Protein AF-0000000069098462 (afdb_homodimer)

Organism: Magallana gigas (NCBI:txid29159)

Radius of gyration: 38.74 Å; Cα contacts (8 Å, |Δi|>4): 1458; chains: 2; bounding box: 118×126×82 Å

Foldseek 3Di:
DVLVLPLVVVLVCVVVPDADDLLCQLVSQQSQQEDPPDPLPRQDDLGLLNLLCVLPVVLSCLRHPVLVVLVVVLVPDDDPVVNVVSVVVSSVSSVVNLLSLLVSLCSLLQFDFDDDPDDQDPVSVRLSRLLSVLSSCLSSLSLSNNLSSLLVHWPNLQSLLSSLLSLQSSLVSCVVSVNPVSSVSSNVSSVVSVVLNLLLLVLCCVVPVVLSLVQQQDWDARSRFTAGNQLSCLSSVVLPSCLRPSNLVNLVCQQLVVFDPDDVRLVVCCPVPVVSNCLHLNNQLVVQLVLLVVLLVLLVVLLPFQLQPVPRVDPVSVVSVVSNVLQLVQVVVLLVCQLQVLFVPRRDGSGDSVVSNVVLCPDPLSVLVVVLSVLVVVLVCCPPPVNDPCSVVSSVSSVVSSVSSVVSSLVSCCLPQPSNLVVVLVVVLVVVVVVLVVVVVVVLLVLLCVQCCQFPNPDPAQCPDDNVPRCSCVSNPQLVVVLVVPLPVVQSQLPPCPQADCDPVVCVVDVVHHHRTDGDVVNVVVSVVSSCCRNVPSVVVSVVVSVVSCVVSVVCSSSVSSSVNSVSSSSSSPDGRPPVVVVCVVVCVQQRVVPVPSPVCVVCVVVDPVVVVVVVVVSVVSSVVSRVSSSVSSVVVVVVD/DVLVLPLVVVLVCVVVVDADDLLCQLVSQQSQQEDPVDPLPDQQDLGLLNLLCVLPVVLSCLRHPVLVVLVVVLVPDPDPVVNVVSVVVSSVSSVSNLLSLLVSLCSLLQFDFDDDPDDQDPVSVRQSRLLSVLSSCLSSLSLSNNLSSLLVHWPNQQSLLSSLLSLQSSLVSSVVSVSPVSSVSSNVSSVVSVVLNLLLLVLCCVVPVVLSLVQQQDWDARSRFTAGNQLSCLSSVVLPSCLRPSNLVNLVCQQLVVFDPDDVRLVVCCPVPVVSNCLHLNNQLVVQLVLLVVLLVLLVVLLPFDLQPVPRVDPVSVVSVVSNVLQLVQVVVLLVCQLQVLFVPRRDGSGDSVVSNVVLCPDPLSVLVVVLSVLVVVLVCCVPPVNDPCSVVSSVSSVVSSVSSVVSSLVSCCLPLPSNLVVVLVVVLVVVVVVLVVVVVVVLLVLLVVLCCQFPNPPPAQCPDDNVPRCSCVSNPQSVVVLVVPLPVVQSQLPPCPQADCDPVVCVVDVVHHHRTDGDVVNVVSSVVSSCCRNVPSVVVSVVVSVVSCVVSVVCSSSVSSSVNSVSSVSSSPDGRPPVVVVCVVVCVQQRVVPVPSNVPVVCPVVPVVVVVVVVVVSVVSSVVSRVSSSVSSVVVVVVD

Nearest PDB structures (foldseek):
  9jje-assembly1_A  TM=7.801E-01  e=1.220E-21  Nematostella vectensis
  6co7-assembly1_A  TM=7.267E-01  e=5.795E-20  Nematostella vectensis
  8si5-assembly1_A  TM=7.471E-01  e=2.083E-18  Mus musculus
  8ddq-assembly1_D  TM=6.879E-01  e=4.805E-18  Mus musculus
  6d73-assembly1_C  TM=6.448E-01  e=2.660E-17  Danio rerio

pLDDT: mean 82.61, std 13.67, range [32.16, 97.81]

InterPro domains:
  IPR005821 Ion transport domain [PF00520] (290-557)
  IPR050927 Transient receptor potential cation channel M [PTHR13800] (273-624)
  IPR057366 TRPM-like domain [PF25508] (1-235)

Secondary structure (DSSP, 8-state):
-TTTT-HHHHHHHHHTTPPPPGGGHHHHHHHHTS-SS--TTSTT--SHHHHHHHH-HHHHHHHHTHHHHHHHHHHH---HHHHHHHHHHHHTTHHHHHHHHHHHHHHHHTBPP--------HHHHHHHHHHHHHHHHHHTT-HHHHHHHHHTSS-HHHHHHHHHHHHHHHHHHHHHTT-HHHHHHHHHHHHHHHHHHHHHHHHHHHH-HHHHHHHTT--EEETTEEE-HHHHHHHTT-HHHHHSHHHHHHHHHHHHTTS--SHHHHHHHHHH-HHHHHHSHHHHHHHHHHHHHHHHHHHHHHHHS---SS--SSTHHHHHHHHHHHHHHHHHHHHHHHHHT-S--TT---B-HHHHHHHHHHSHHHHHHHHHHHHHHHHHHHHHHS-SSTHHHHHHHHHHHHHHHHHHHGGGGGGSTTHHHHHHHHHHHHHHHHHHHHHHHHHHHHHHHHHHHHHS-----SS-SSGGG-HHHHHHHHHHHHTTT---HHHHTT---TTEE--HHHHHH-TTSEEPPPP-HHHHHHHHHHHIIIIIIIHHHHHHHHHHHHHHHHHTHHHHHHHHHHHHHHHHHHPPPTTHHHHHHHHHHHT-TTSTT-S-TTTSSSS-HHHHHHHHHHHHHHHHHHHHHHHHHHHHHHHH-/-TTTT-HHHHHHHHHTTPPPPGGGHHHHHHHHTS-SS--TT-TT--SHHHHHHHH-HHHHHHHHTHHHHHHHHHHH--SHHHHHHHHHHHHTTHHHHHHHHHHHHHHHHTBPP--------HHHHHHHHHHHHHHHHHHTT-HHHHHHHHHHSS-HHHHHHHHHHHHHHHHHHHHHTT-HHHHHHHHHHHHHHHHHHHHHHHHHHHH-HHHHHHHTT--EEETTEEE-HHHHHHHTT-HHHHHSHHHHHHHHHHHTTTS--SHHHHHHHHHH-HHHHHHSHHHHHHHHHHHHHHHHHHHHHHHHS---SS--SSTHHHHHHHHHHHHHHHHHHHHHHHHHT-S--TT---B-HHHHHHHHHH-HHHHHHHHHHHHHHHHHHHHHH--SSTHHHHHHHHHHHHHHHHHHHGGGGGGSTTHHHHHHHHHHHHHHHHHHHHHHHHHHHHHHHHHHHHHSTT---SS-SSGGG-HHHHHHHHHHHHTTT---HHHHTT---TTEE--HHHHHH-TTSEEPPP--HHHHHHHHHHHIIIIIIIHHHHHHHHHHHHHHHHHTHHHHHHHHHHHHHHHHHH---TTHHHHHHHHHHHT-TTSTT---TTTSSSS-HHHHHHHHHHHHHHHHHHHHHHHHHHHHHHHH-

Sequence (1282 aa):
ALKANRCDYVRVLLDQGVNFDPKNLPELYEQTVSCKDCKFKKEDCLHMQWILKQIEENHAKKVCHKYRSKVLKMNKKKKEDQQKYLADKVEELHNPVAKSAKGLCRKILRYKEFTKNNNPTEDESIDENISNILLWALFANRKELAEIYWLRGKNHLLTGLVCSAILKKLSKKANNVKEQILASDLEEHSKFFEQRCLDIMDRMYEENTKQAIDLMDTEADIWGIHSSPLTFAYENFMYDVVAHTCSQKNMNRQWYNNLAPDLKPFLKSAVTKPGKFFTAPLTKYVFNYMMFFTMLVMYSAFVLTSISTKYYVQDIARVFEYYVYFWGAGDFIEELISCFGCLEARGRSHRSYYSRMKRYLYDFWNIVDLLSYALLISALFVRHFFIDETFTISRRMFALSLLVMYMRFLEVFLIHRKLGPTLIMIKEMLKDLLGFLFIALFVVLGVGIYYHANLWPDHQTIWSGDWTNWRIWTIIYYPYWQLYAELNLEHLDGSDQSDCTNVTSVWESDTSINRCPQQDWTVQAVAAIYLLFSNLLLVNLVIAMFSFTFERVQENSEKLWRFERYTVINDYDWRIPSPINLVFLPYRFFCCPTRDGCCLHKCRGMCCKNAVKKEKKNKEENETYQKNFQKITALKIHNKIALKANRCDYVRVLLDQGVNFDPKNLPELYEQTVSCKDCKFKKEDCLHMQWILKQIEENHAKKVCHKYRSKVLKMNKKKKEDQQKYLADKVEELHNPVAKSAKGLCRKILRYKEFTKNNNPTEDESIDENISNILLWALFANRKELAEIYWLRGKNHLLTGLVCSAILKKLSKKANNVKEQILASDLEEHSKFFEQRCLDIMDRMYEENTKQAIDLMDTEADIWGIHSSPLTFAYENFMYDVVAHTCSQKNMNRQWYNNLAPDLKPFLKSAVTKPGKFFTAPLTKYVFNYMMFFTMLVMYSAFVLTSISTKYYVQDIARVFEYYVYFWGAGDFIEELISCFGCLEARGRSHRSYYSRMKRYLYDFWNIVDLLSYALLISALFVRHFFIDETFTISRRMFALSLLVMYMRFLEVFLIHRKLGPTLIMIKEMLKDLLGFLFIALFVVLGVGIYYHANLWPDHQTIWSGDWTNWRIWTIIYYPYWQLYAELNLEHLDGSDQSDCTNVTSVWESDTSINRCPQQDWTVQAVAAIYLLFSNLLLVNLVIAMFSFTFERVQENSEKLWRFERYTVINDYDWRIPSPINLVFLPYRFFCCPTRDGCCLHKCRGMCCKNAVKKEKKNKEENETYQKNFQKITALKIHNKI

Solvent-accessible surface area (backbone atoms only — not comparable to full-atom values): 67224 Å² total; per-residue (Å²): 83,79,89,76,66,38,55,71,59,47,53,53,40,46,74,71,67,55,72,85,64,61,59,50,47,36,60,51,33,35,72,63,32,27,53,90,84,43,63,88,74,51,83,77,50,91,40,59,42,42,59,42,35,71,75,40,50,70,38,33,40,47,36,39,40,44,53,59,54,52,51,55,50,35,69,66,49,83,52,66,71,60,30,52,51,42,50,54,51,55,52,56,40,27,59,60,28,52,52,27,48,34,48,45,52,27,60,73,72,46,42,39,82,54,83,72,91,66,85,79,54,74,70,48,50,54,54,46,50,40,50,51,49,28,51,48,24,57,63,53,68,36,66,66,57,24,49,56,33,48,66,70,44,70,49,42,56,47,48,28,49,50,50,17,53,53,29,40,53,50,14,52,54,29,45,72,73,46,34,50,66,61,16,50,48,29,38,50,50,15,50,51,31,45,49,50,36,52,52,39,52,53,52,37,40,72,74,40,49,70,60,39,32,52,49,37,69,44,68,47,76,56,72,34,42,54,45,21,43,50,49,43,29,57,76,69,68,37,45,70,63,43,45,29,67,53,43,45,51,40,48,48,37,53,34,37,47,74,47,57,84,51,68,68,61,37,60,51,28,50,73,78,40,41,71,51,39,68,60,9,18,49,50,31,45,52,51,25,53,50,42,48,50,52,43,50,53,36,44,52,52,31,67,75,36,66,74,48,85,86,50,57,83,45,78,64,45,54,56,28,48,51,48,43,51,48,33,48,51,24,45,49,51,53,48,52,41,65,55,66,49,63,66,72,48,90,77,60,76,51,45,34,71,65,55,45,41,49,53,46,63,68,33,70,69,48,43,48,49,52,50,28,50,53,32,43,53,51,19,52,48,35,49,73,70,43,63,80,88,32,51,65,58,20,51,52,30,45,50,50,22,48,53,44,45,58,59,54,55,58,59,70,37,43,72,39,84,72,51,13,37,52,51,54,46,49,56,57,44,50,57,55,46,52,59,49,50,57,57,48,47,44,53,30,48,25,51,9,49,35,46,39,34,56,28,47,62,49,44,82,65,57,76,49,77,54,79,90,57,22,42,64,58,61,28,40,44,58,47,54,44,34,60,76,55,46,70,63,58,60,66,52,51,21,71,64,52,81,83,35,42,87,50,64,72,53,34,69,71,35,83,85,43,41,63,38,40,41,70,40,74,66,48,51,53,50,50,53,52,45,44,49,48,40,51,60,42,51,50,32,48,49,50,31,52,43,52,51,50,48,52,58,43,59,74,43,27,65,40,51,31,44,42,53,37,49,55,54,48,60,53,25,57,75,49,61,37,39,44,61,33,56,74,46,40,66,58,46,67,73,39,40,62,64,45,93,74,40,50,50,62,73,75,43,51,74,56,39,68,66,53,53,51,49,50,50,52,54,45,50,54,50,45,55,48,50,38,50,53,39,39,54,47,47,50,54,54,57,69,70,101,84,79,88,75,67,36,53,70,59,46,53,54,39,46,73,73,66,54,71,86,62,62,59,50,48,37,59,50,34,36,71,63,32,26,55,89,85,48,58,94,81,58,87,78,53,93,44,58,44,45,56,43,34,72,74,39,49,71,36,33,42,46,35,37,42,43,50,59,53,52,52,54,53,34,70,67,49,84,53,66,72,61,31,52,53,42,49,52,50,54,51,56,39,29,58,59,28,51,51,25,49,32,48,44,52,25,60,72,73,49,44,38,80,53,83,71,89,64,83,78,53,73,72,48,50,56,51,47,50,38,50,51,50,27,53,48,24,56,63,53,68,36,63,67,56,24,51,56,33,46,68,71,45,70,50,43,57,49,49,28,48,51,52,18,52,52,29,40,53,52,16,52,53,27,44,73,72,68,35,58,68,61,15,52,50,31,39,52,51,14,51,50,32,45,51,50,38,52,51,41,49,52,52,35,39,71,75,38,48,69,59,40,31,51,48,38,67,45,66,48,74,56,72,34,39,56,45,20,44,49,52,47,30,58,76,68,68,36,46,68,63,44,45,29,43,54,45,44,46,41,48,48,37,53,34,38,47,74,47,55,83,50,69,67,62,36,58,50,28,50,71,80,40,41,72,52,39,66,59,8,20,50,50,30,48,53,50,27,52,52,41,48,49,52,44,51,52,35,44,50,52,31,57,37,27,45,75,47,84,88,50,57,83,47,77,65,46,55,55,28,49,51,48,44,51,47,33,48,51,26,46,49,51,53,50,51,42,64,56,68,50,64,65,74,48,92,78,60,77,52,46,34,70,65,53,44,41,50,52,47,62,68,32,70,69,49,44,48,50,52,50,26,49,54,32,43,53,51,20,54,49,36,50,73,71,42,66,80,90,34,58,65,58,21,50,52,31,45,32,51,21,48,30,44,45,38,60,53,54,56,58,72,38,45,74,37,86,72,50,14,37,53,52,53,46,49,57,56,44,50,57,53,46,51,60,48,48,58,57,48,49,55,52,31,47,55,52,10,48,54,46,40,55,58,27,49,59,84,69,83,66,55,75,51,77,56,82,89,61,24,42,64,58,61,29,38,44,58,46,55,45,36,61,58,71,46,69,61,58,61,64,57,51,24,69,67,52,83,83,36,43,86,49,66,73,54,33,72,71,35,82,84,47,41,65,40,42,42,70,43,75,64,50,52,51,50,50,54,52,45,45,52,46,40,54,57,43,49,49,46,49,51,44,52,52,40,34,50,50,45,52,59,45,60,75,44,28,66,39,51,34,47,43,51,37,49,54,55,49,62,52,27,58,71,48,61,37,40,45,60,33,57,75,46,41,64,57,47,67,69,41,39,66,63,47,96,73,41,53,48,72,79,77,36,58,76,58,33,65,66,54,48,51,47,48,48,50,56,44,50,56,48,46,55,49,48,40,49,51,38,43,54,47,48,51,53,54,58,69,72,99

Structure (mmCIF, N/CA/C/O backbone):
data_AF-0000000069098462-model_v1
#
loop_
_entity.id
_entity.type
_entity.pdbx_description
1 polymer 'Ion transport domain-containing protein'
#
loop_
_atom_site.group_PDB
_atom_site.id
_atom_site.type_symbol
_atom_site.label_atom_id
_atom_site.label_alt_id
_atom_site.label_comp_id
_atom_site.label_asym_id
_atom_site.label_entity_id
_atom_site.label_seq_id
_atom_site.pdbx_PDB_ins_code
_atom_site.Cartn_x
_atom_site.Cartn_y
_atom_site.Cartn_z
_atom_site.occupancy
_atom_site.B_iso_or_equiv
_atom_site.auth_seq_id
_atom_site.auth_comp_id
_atom_site.auth_asym_id
_atom_site.auth_atom_id
_atom_site.pdbx_PDB_model_num
ATOM 1 N N . ALA A 1 1 ? 42.312 -4.281 -9.367 1 89.69 1 ALA A N 1
ATOM 2 C CA . ALA A 1 1 ? 41.438 -3.729 -10.383 1 89.69 1 ALA A CA 1
ATOM 3 C C . ALA A 1 1 ? 39.969 -4.078 -10.086 1 89.69 1 ALA A C 1
ATOM 5 O O . ALA A 1 1 ? 39.094 -3.256 -10.289 1 89.69 1 ALA A O 1
ATOM 6 N N . LEU A 1 2 ? 39.719 -5.312 -9.641 1 90.5 2 LEU A N 1
ATOM 7 C CA . LEU A 1 2 ? 38.375 -5.746 -9.297 1 90.5 2 LEU A CA 1
ATOM 8 C C . LEU A 1 2 ? 37.844 -4.969 -8.102 1 90.5 2 LEU A C 1
ATOM 10 O O . LEU A 1 2 ? 36.719 -4.516 -8.102 1 90.5 2 LEU A O 1
ATOM 14 N N . LYS A 1 3 ? 38.75 -4.719 -7.117 1 87.56 3 LYS A N 1
ATOM 15 C CA . LYS A 1 3 ? 38.375 -3.973 -5.918 1 87.56 3 LYS A CA 1
ATOM 16 C C . LYS A 1 3 ? 38.062 -2.52 -6.254 1 87.56 3 LYS A C 1
ATOM 18 O O . LYS A 1 3 ? 37.094 -1.957 -5.738 1 87.56 3 LYS A O 1
ATOM 23 N N . ALA A 1 4 ? 38.781 -1.98 -7.16 1 88.38 4 ALA A N 1
ATOM 24 C CA . ALA A 1 4 ? 38.625 -0.569 -7.508 1 88.38 4 ALA A CA 1
ATOM 25 C C . ALA A 1 4 ? 37.562 -0.373 -8.57 1 88.38 4 ALA A C 1
ATOM 27 O O . ALA A 1 4 ? 37.25 0.758 -8.969 1 88.38 4 ALA A O 1
ATOM 28 N N . ASN A 1 5 ? 36.938 -1.465 -9.102 1 88.25 5 ASN A N 1
ATOM 29 C CA . ASN A 1 5 ? 35.875 -1.426 -10.102 1 88.25 5 ASN A CA 1
ATOM 30 C C . ASN A 1 5 ? 36.375 -0.787 -11.398 1 88.25 5 ASN A C 1
ATOM 32 O O . ASN A 1 5 ? 35.656 0.028 -11.992 1 88.25 5 ASN A O 1
ATOM 36 N N . ARG A 1 6 ? 37.594 -0.98 -11.688 1 90.94 6 ARG A N 1
ATOM 37 C CA . ARG A 1 6 ? 38.125 -0.493 -12.953 1 90.94 6 ARG A CA 1
ATOM 38 C C . ARG A 1 6 ? 37.906 -1.507 -14.07 1 90.94 6 ARG A C 1
ATOM 40 O O . ARG A 1 6 ? 38.75 -2.402 -14.273 1 90.94 6 ARG A O 1
ATOM 47 N N . CYS A 1 7 ? 36.938 -1.37 -14.828 1 90.44 7 CYS A N 1
ATOM 48 C CA . CYS A 1 7 ? 36.5 -2.332 -15.828 1 90.44 7 CYS A CA 1
ATOM 49 C C . CYS A 1 7 ? 37.469 -2.367 -17.016 1 90.44 7 CYS A C 1
ATOM 51 O O . CYS A 1 7 ? 37.719 -3.432 -17.578 1 90.44 7 CYS A O 1
ATOM 53 N N . ASP A 1 8 ? 38.031 -1.236 -17.359 1 90.12 8 ASP A N 1
ATOM 54 C CA . ASP A 1 8 ? 38.938 -1.169 -18.5 1 90.12 8 ASP A CA 1
ATOM 55 C C . ASP A 1 8 ? 40.219 -1.983 -18.219 1 90.12 8 ASP A C 1
ATOM 57 O O . ASP A 1 8 ? 40.656 -2.734 -19.094 1 90.12 8 ASP A O 1
ATOM 61 N N . TYR A 1 9 ? 40.688 -1.851 -16.969 1 91.25 9 TYR A N 1
ATOM 62 C CA . TYR A 1 9 ? 41.875 -2.605 -16.609 1 91.25 9 TYR A CA 1
ATOM 63 C C . TYR A 1 9 ? 41.594 -4.102 -16.562 1 91.25 9 TYR A C 1
ATOM 65 O O . TYR A 1 9 ? 42.406 -4.914 -17.016 1 91.25 9 TYR A O 1
ATOM 73 N N . VAL A 1 10 ? 40.438 -4.48 -16.109 1 92.31 10 VAL A N 1
ATOM 74 C CA . VAL A 1 10 ? 40.094 -5.891 -16 1 92.31 10 VAL A CA 1
ATOM 75 C C . VAL A 1 10 ? 39.938 -6.504 -17.391 1 92.31 10 VAL A C 1
ATOM 77 O O . VAL A 1 10 ? 40.406 -7.617 -17.641 1 92.31 10 VAL A O 1
ATOM 80 N N . ARG A 1 11 ? 39.375 -5.797 -18.328 1 90.81 11 ARG A N 1
ATOM 81 C CA . ARG A 1 11 ? 39.188 -6.289 -19.688 1 90.81 11 ARG A CA 1
ATOM 82 C C . ARG A 1 11 ? 40.531 -6.566 -20.344 1 90.81 11 ARG A C 1
ATOM 84 O O . ARG A 1 11 ? 40.719 -7.617 -20.969 1 90.81 11 ARG A O 1
ATOM 91 N N . VAL A 1 12 ? 41.469 -5.625 -20.156 1 90.88 12 VAL A N 1
ATOM 92 C CA . VAL A 1 12 ? 42.781 -5.746 -20.766 1 90.88 12 VAL A CA 1
ATOM 93 C C . VAL A 1 12 ? 43.562 -6.906 -20.141 1 90.88 12 VAL A C 1
ATOM 95 O O . VAL A 1 12 ? 44.219 -7.676 -20.844 1 90.88 12 VAL A O 1
ATOM 98 N N . LEU A 1 13 ? 43.438 -7.059 -18.875 1 90.75 13 LEU A N 1
ATOM 99 C CA . LEU A 1 13 ? 44.156 -8.133 -18.188 1 90.75 13 LEU A CA 1
ATOM 100 C C . LEU A 1 13 ? 43.562 -9.5 -18.578 1 90.75 13 LEU A C 1
ATOM 102 O O . LEU A 1 13 ? 44.344 -10.445 -18.797 1 90.75 13 LEU A O 1
ATOM 106 N N . LEU A 1 14 ? 42.312 -9.625 -18.719 1 88.88 14 LEU A N 1
ATOM 107 C CA . LEU A 1 14 ? 41.688 -10.883 -19.094 1 88.88 14 LEU A CA 1
ATOM 108 C C . LEU A 1 14 ? 42.031 -11.242 -20.531 1 88.88 14 LEU A C 1
ATOM 110 O O . LEU A 1 14 ? 42.219 -12.414 -20.859 1 88.88 14 LEU A O 1
ATOM 114 N N . ASP A 1 15 ? 42.094 -10.234 -21.375 1 88.19 15 ASP A N 1
ATOM 115 C CA . ASP A 1 15 ? 42.438 -10.477 -22.766 1 88.19 15 ASP A CA 1
ATOM 116 C C . ASP A 1 15 ? 43.875 -10.961 -22.906 1 88.19 15 ASP A C 1
ATOM 118 O O . ASP A 1 15 ? 44.188 -11.695 -23.844 1 88.19 15 ASP A O 1
ATOM 122 N N . GLN A 1 16 ? 44.719 -10.516 -21.938 1 89.81 16 GLN A N 1
ATOM 123 C CA . GLN A 1 16 ? 46.125 -10.938 -21.969 1 89.81 16 GLN A CA 1
ATOM 124 C C . GLN A 1 16 ? 46.281 -12.297 -21.281 1 89.81 16 GLN A C 1
ATOM 126 O O . GLN A 1 16 ? 47.406 -12.797 -21.156 1 89.81 16 GLN A O 1
ATOM 131 N N . GLY A 1 17 ? 45.188 -12.891 -20.812 1 85.94 17 GLY A N 1
ATOM 132 C CA . GLY A 1 17 ? 45.25 -14.242 -20.281 1 85.94 17 GLY A CA 1
ATOM 133 C C . GLY A 1 17 ? 45.469 -14.297 -18.781 1 85.94 17 GLY A C 1
ATOM 134 O O . GLY A 1 17 ? 45.75 -15.367 -18.234 1 85.94 17 GLY A O 1
ATOM 135 N N . VAL A 1 18 ? 45.375 -13.156 -18.125 1 88.88 18 VAL A N 1
ATOM 136 C CA . VAL A 1 18 ? 45.531 -13.141 -16.672 1 88.88 18 VAL A CA 1
ATOM 137 C C . VAL A 1 18 ? 44.219 -13.555 -16 1 88.88 18 VAL A C 1
ATOM 139 O O . VAL A 1 18 ? 43.188 -12.945 -16.25 1 88.88 18 VAL A O 1
ATOM 142 N N . ASN A 1 19 ? 44.344 -14.641 -15.305 1 86.56 19 ASN A N 1
ATOM 143 C CA . ASN A 1 19 ? 43.156 -15.125 -14.617 1 86.56 19 ASN A CA 1
ATOM 144 C C . ASN A 1 19 ? 43.219 -14.82 -13.125 1 86.56 19 ASN A C 1
ATOM 146 O O . ASN A 1 19 ? 44.281 -14.602 -12.57 1 86.56 19 ASN A O 1
ATOM 150 N N . PHE A 1 20 ? 42.094 -14.672 -12.539 1 90.69 20 PHE A N 1
ATOM 151 C CA . PHE A 1 20 ? 41.969 -14.398 -11.109 1 90.69 20 PHE A CA 1
ATOM 152 C C . PHE A 1 20 ? 42.406 -15.602 -10.281 1 90.69 20 PHE A C 1
ATOM 154 O O . PHE A 1 20 ? 42.125 -16.75 -10.633 1 90.69 20 PHE A O 1
ATOM 161 N N . ASP A 1 21 ? 43.219 -15.336 -9.32 1 88.88 21 ASP A N 1
ATOM 162 C CA . ASP A 1 21 ? 43.594 -16.391 -8.391 1 88.88 21 ASP A CA 1
ATOM 163 C C . ASP A 1 21 ? 42.5 -16.641 -7.355 1 88.88 21 ASP A C 1
ATOM 165 O O . ASP A 1 21 ? 42.188 -15.766 -6.559 1 88.88 21 ASP A O 1
ATOM 169 N N . PRO A 1 22 ? 41.969 -17.797 -7.332 1 89.94 22 PRO A N 1
ATOM 170 C CA . PRO A 1 22 ? 40.844 -18.125 -6.434 1 89.94 22 PRO A CA 1
ATOM 171 C C . PRO A 1 22 ? 41.219 -17.922 -4.961 1 89.94 22 PRO A C 1
ATOM 173 O O . PRO A 1 22 ? 40.312 -17.734 -4.133 1 89.94 22 PRO A O 1
ATOM 176 N N . LYS A 1 23 ? 42.469 -17.859 -4.605 1 89.06 23 LYS A N 1
ATOM 177 C CA . LYS A 1 23 ? 42.875 -17.703 -3.217 1 89.06 23 LYS A CA 1
ATOM 178 C C . LYS A 1 23 ? 42.5 -16.328 -2.68 1 89.06 23 LYS A C 1
ATOM 180 O O . LYS A 1 23 ? 42.344 -16.141 -1.47 1 89.06 23 LYS A O 1
ATOM 185 N N . ASN A 1 24 ? 42.25 -15.383 -3.541 1 91.06 24 ASN A N 1
ATOM 186 C CA . ASN A 1 24 ? 41.969 -14.016 -3.129 1 91.06 24 ASN A CA 1
ATOM 187 C C . ASN A 1 24 ? 40.469 -13.75 -3.092 1 91.06 24 ASN A C 1
ATOM 189 O O . ASN A 1 24 ? 40.031 -12.633 -2.787 1 91.06 24 ASN A O 1
ATOM 193 N N . LEU A 1 25 ? 39.688 -14.766 -3.342 1 92.88 25 LEU A N 1
ATOM 194 C CA . LEU A 1 25 ? 38.25 -14.602 -3.42 1 92.88 25 LEU A CA 1
ATOM 195 C C . LEU A 1 25 ? 37.656 -14.18 -2.072 1 92.88 25 LEU A C 1
ATOM 197 O O . LEU A 1 25 ? 36.875 -13.227 -1.996 1 92.88 25 LEU A O 1
ATOM 201 N N . PRO A 1 26 ? 38.094 -14.82 -0.943 1 92.44 26 PRO A N 1
ATOM 202 C CA . PRO A 1 26 ? 37.562 -14.406 0.351 1 92.44 26 PRO A CA 1
ATOM 203 C C . PRO A 1 26 ? 37.906 -12.953 0.698 1 92.44 26 PRO A C 1
ATOM 205 O O . PRO A 1 26 ? 37.062 -12.25 1.271 1 92.44 26 PRO A O 1
ATOM 208 N N . GLU A 1 27 ? 39.062 -12.523 0.363 1 89.62 27 GLU A N 1
ATOM 209 C CA . GLU A 1 27 ? 39.469 -11.148 0.615 1 89.62 27 GLU A CA 1
ATOM 210 C C . GLU A 1 27 ? 38.625 -10.172 -0.224 1 89.62 27 GLU A C 1
ATOM 212 O O . GLU A 1 27 ? 38.281 -9.078 0.241 1 89.62 27 GLU A O 1
ATOM 217 N N . LEU A 1 28 ? 38.344 -10.609 -1.409 1 91 28 LEU A N 1
ATOM 218 C CA . LEU A 1 28 ? 37.531 -9.773 -2.297 1 91 28 LEU A CA 1
ATOM 219 C C . LEU A 1 28 ? 36.125 -9.547 -1.713 1 91 28 LEU A C 1
ATOM 221 O O . LEU A 1 28 ? 35.625 -8.422 -1.727 1 91 28 LEU A O 1
ATOM 225 N N . TYR A 1 29 ? 35.5 -10.547 -1.187 1 91.12 29 TYR A N 1
ATOM 226 C CA . TYR A 1 29 ? 34.188 -10.438 -0.563 1 91.12 29 TYR A CA 1
ATOM 227 C C . TYR A 1 29 ? 34.25 -9.547 0.674 1 91.12 29 TYR A C 1
ATOM 229 O O . TYR A 1 29 ? 33.375 -8.719 0.888 1 91.12 29 TYR A O 1
ATOM 237 N N . GLU A 1 30 ? 35.219 -9.648 1.471 1 86.56 30 GLU A N 1
ATOM 238 C CA . GLU A 1 30 ? 35.344 -8.891 2.711 1 86.56 30 GLU A CA 1
ATOM 239 C C . GLU A 1 30 ? 35.5 -7.398 2.432 1 86.56 30 GLU A C 1
ATOM 241 O O . GLU A 1 30 ? 34.938 -6.562 3.127 1 86.56 30 GLU A O 1
ATOM 246 N N . GLN A 1 31 ? 36.188 -7.066 1.416 1 84.31 31 GLN A N 1
ATOM 247 C CA . GLN A 1 31 ? 36.5 -5.672 1.153 1 84.31 31 GLN A CA 1
ATOM 248 C C . GLN A 1 31 ? 35.375 -4.977 0.392 1 84.31 31 GLN A C 1
ATOM 250 O O . GLN A 1 31 ? 35.25 -3.75 0.432 1 84.31 31 GLN A O 1
ATOM 255 N N . THR A 1 32 ? 34.5 -5.723 -0.321 1 84.94 32 THR A N 1
ATOM 256 C CA . THR A 1 32 ? 33.531 -5.078 -1.185 1 84.94 32 THR A CA 1
ATOM 257 C C . THR A 1 32 ? 32.125 -5.293 -0.65 1 84.94 32 THR A C 1
ATOM 259 O O . THR A 1 32 ? 31.281 -4.391 -0.716 1 84.94 32 THR A O 1
ATOM 262 N N . VAL A 1 33 ? 31.828 -6.418 -0.114 1 86.25 33 VAL A N 1
ATOM 263 C CA . VAL A 1 33 ? 30.453 -6.766 0.268 1 86.25 33 VAL A CA 1
ATOM 264 C C . VAL A 1 33 ? 30.266 -6.547 1.767 1 86.25 33 VAL A C 1
ATOM 266 O O . VAL A 1 33 ? 29.188 -6.141 2.211 1 86.25 33 VAL A O 1
ATOM 269 N N . SER A 1 34 ? 31.312 -6.66 2.504 1 80.69 34 SER A N 1
ATOM 270 C CA . SER A 1 34 ? 31.219 -6.535 3.955 1 80.69 34 SER A CA 1
ATOM 271 C C . SER A 1 34 ? 31.344 -5.082 4.398 1 80.69 34 SER A C 1
ATOM 273 O O . SER A 1 34 ? 31.953 -4.266 3.697 1 80.69 34 SER A O 1
ATOM 275 N N . CYS A 1 35 ? 30.547 -4.75 5.449 1 71.62 35 CYS A N 1
ATOM 276 C CA . CYS A 1 35 ? 30.656 -3.428 6.051 1 71.62 35 CYS A CA 1
ATOM 277 C C . CYS A 1 35 ? 31.812 -3.367 7.039 1 71.62 35 CYS A C 1
ATOM 279 O O . CYS A 1 35 ? 31.938 -4.223 7.918 1 71.62 35 CYS A O 1
ATOM 281 N N . LYS A 1 36 ? 32.781 -2.576 6.781 1 61.88 36 LYS A N 1
ATOM 282 C CA . LYS A 1 36 ? 34 -2.484 7.609 1 61.88 36 LYS A CA 1
ATOM 283 C C . LYS A 1 36 ? 33.625 -2.115 9.047 1 61.88 36 LYS A C 1
ATOM 285 O O . LYS A 1 36 ? 34.281 -2.578 9.992 1 61.88 36 LYS A O 1
ATOM 290 N N . ASP A 1 37 ? 32.594 -1.263 9.148 1 57.75 37 ASP A N 1
ATOM 291 C CA . ASP A 1 37 ? 32.312 -0.727 10.477 1 57.75 37 ASP A CA 1
ATOM 292 C C . ASP A 1 37 ? 31.297 -1.593 11.211 1 57.75 37 ASP A C 1
ATOM 294 O O . ASP A 1 37 ? 31.062 -1.395 12.406 1 57.75 37 ASP A O 1
ATOM 298 N N . CYS A 1 38 ? 30.672 -2.516 10.508 1 58.69 38 CYS A N 1
ATOM 299 C CA . CYS A 1 38 ? 29.562 -3.201 11.164 1 58.69 38 CYS A CA 1
ATOM 300 C C . CYS A 1 38 ? 29.984 -4.586 11.641 1 58.69 38 CYS A C 1
ATOM 302 O O . CYS A 1 38 ? 30.562 -5.355 10.883 1 58.69 38 CYS A O 1
ATOM 304 N N . LYS A 1 39 ? 30.312 -4.773 12.977 1 55.31 39 LYS A N 1
ATOM 305 C CA . LYS A 1 39 ? 30.531 -6.109 13.523 1 55.31 39 LYS A CA 1
ATOM 306 C C . LYS A 1 39 ? 29.328 -7.004 13.281 1 55.31 39 LYS A C 1
ATOM 308 O O . LYS A 1 39 ? 28.469 -7.152 14.164 1 55.31 39 LYS A O 1
ATOM 313 N N . PHE A 1 40 ? 29.188 -7.422 12.023 1 55.06 40 PHE A N 1
ATOM 314 C CA . PHE A 1 40 ? 28.109 -8.305 11.594 1 55.06 40 PHE A CA 1
ATOM 315 C C . PHE A 1 40 ? 27.031 -8.391 12.664 1 55.06 40 PHE A C 1
ATOM 317 O O . PHE A 1 40 ? 25.922 -8.867 12.398 1 55.06 40 PHE A O 1
ATOM 324 N N . LYS A 1 41 ? 27.344 -7.926 13.945 1 55.09 41 LYS A N 1
ATOM 325 C CA . LYS A 1 41 ? 26.375 -8.016 15.023 1 55.09 41 LYS A CA 1
ATOM 326 C C . LYS A 1 41 ? 25.391 -6.844 14.977 1 55.09 41 LYS A C 1
ATOM 328 O O . LYS A 1 41 ? 24.312 -6.91 15.562 1 55.09 41 LYS A O 1
ATOM 333 N N . LYS A 1 42 ? 25.969 -5.852 14.281 1 55.97 42 LYS A N 1
ATOM 334 C CA . LYS A 1 42 ? 25.125 -4.664 14.375 1 55.97 42 LYS A CA 1
ATOM 335 C C . LYS A 1 42 ? 24.031 -4.672 13.305 1 55.97 42 LYS A C 1
ATOM 337 O O . LYS A 1 42 ? 24.281 -5.039 12.156 1 55.97 42 LYS A O 1
ATOM 342 N N . GLU A 1 43 ? 22.703 -4.715 13.594 1 54.25 43 GLU A N 1
ATOM 343 C CA . GLU A 1 43 ? 21.422 -4.996 12.961 1 54.25 43 GLU A CA 1
ATOM 344 C C . GLU A 1 43 ? 21.156 -4.039 11.805 1 54.25 43 GLU A C 1
ATOM 346 O O . GLU A 1 43 ? 20.391 -4.355 10.898 1 54.25 43 GLU A O 1
ATOM 351 N N . ASP A 1 44 ? 21.734 -2.869 11.727 1 51.34 44 ASP A N 1
ATOM 352 C CA . ASP A 1 44 ? 21.188 -2.008 10.688 1 51.34 44 ASP A CA 1
ATOM 353 C C . ASP A 1 44 ? 22.266 -1.585 9.695 1 51.34 44 ASP A C 1
ATOM 355 O O . ASP A 1 44 ? 22.312 -0.426 9.273 1 51.34 44 ASP A O 1
ATOM 359 N N . CYS A 1 45 ? 23.109 -2.559 9.352 1 56.12 45 CYS A N 1
ATOM 360 C CA . CYS A 1 45 ? 24.125 -2.133 8.391 1 56.12 45 CYS A CA 1
ATOM 361 C C . CYS A 1 45 ? 23.531 -2.008 6.992 1 56.12 45 CYS A C 1
ATOM 363 O O . CYS A 1 45 ? 22.609 -2.734 6.637 1 56.12 45 CYS A O 1
ATOM 365 N N . LEU A 1 46 ? 23.656 -0.854 6.328 1 57.25 46 LEU A N 1
ATOM 366 C CA . LEU A 1 46 ? 23.094 -0.375 5.07 1 57.25 46 LEU A CA 1
ATOM 367 C C . LEU A 1 46 ? 23.656 -1.162 3.891 1 57.25 46 LEU A C 1
ATOM 369 O O . LEU A 1 46 ? 23.203 -1.005 2.758 1 57.25 46 LEU A O 1
ATOM 373 N N . HIS A 1 47 ? 24.516 -2.184 4.199 1 67.38 47 HIS A N 1
ATOM 374 C CA . HIS A 1 47 ? 25.25 -2.771 3.088 1 67.38 47 HIS A CA 1
ATOM 375 C C . HIS A 1 47 ? 24.641 -4.105 2.668 1 67.38 47 HIS A C 1
ATOM 377 O O . HIS A 1 47 ? 23.766 -4.629 3.348 1 67.38 47 HIS A O 1
ATOM 383 N N . MET A 1 48 ? 25.016 -4.504 1.467 1 80.75 48 MET A N 1
ATOM 384 C CA . MET A 1 48 ? 24.625 -5.781 0.875 1 80.75 48 MET A CA 1
ATOM 385 C C . MET A 1 48 ? 24.766 -6.914 1.886 1 80.75 48 MET A C 1
ATOM 387 O O . MET A 1 48 ? 24.016 -7.891 1.837 1 80.75 48 MET A O 1
ATOM 391 N N . GLN A 1 49 ? 25.672 -6.684 2.889 1 81.75 49 GLN A N 1
ATOM 392 C CA . GLN A 1 49 ? 25.906 -7.707 3.902 1 81.75 49 GLN A CA 1
ATOM 393 C C . GLN A 1 49 ? 24.656 -7.945 4.742 1 81.75 49 GLN A C 1
ATOM 395 O O . GLN A 1 49 ? 24.328 -9.086 5.078 1 81.75 49 GLN A O 1
ATOM 400 N N . TRP A 1 50 ? 24 -6.887 4.996 1 79.12 50 TRP A N 1
ATOM 401 C CA . TRP A 1 50 ? 22.812 -7 5.836 1 79.12 50 TRP A CA 1
ATOM 402 C C . TRP A 1 50 ? 21.688 -7.723 5.094 1 79.12 50 TRP A C 1
ATOM 404 O O . TRP A 1 50 ? 20.984 -8.547 5.676 1 79.12 50 TRP A O 1
ATOM 414 N N . ILE A 1 51 ? 21.547 -7.457 3.857 1 83.19 51 ILE A N 1
ATOM 415 C CA . ILE A 1 51 ? 20.516 -8.094 3.041 1 83.19 51 ILE A CA 1
ATOM 416 C C . ILE A 1 51 ? 20.797 -9.586 2.928 1 83.19 51 ILE A C 1
ATOM 418 O O . ILE A 1 51 ? 19.875 -10.406 3.061 1 83.19 51 ILE A O 1
ATOM 422 N N . LEU A 1 52 ? 22.062 -9.914 2.764 1 88.25 52 LEU A N 1
ATOM 423 C CA . LEU A 1 52 ? 22.438 -11.312 2.625 1 88.25 52 LEU A CA 1
ATOM 424 C C . LEU A 1 52 ? 22.25 -12.055 3.945 1 88.25 52 LEU A C 1
ATOM 426 O O . LEU A 1 52 ? 21.844 -13.219 3.957 1 88.25 52 LEU A O 1
ATOM 430 N N . LYS A 1 53 ? 22.562 -11.367 5.02 1 84.25 53 LYS A N 1
ATOM 431 C CA . LYS A 1 53 ? 22.406 -11.953 6.348 1 84.25 53 LYS A CA 1
ATOM 432 C C . LYS A 1 53 ? 20.938 -12.273 6.633 1 84.25 53 LYS A C 1
ATOM 434 O O . LYS A 1 53 ? 20.625 -13.305 7.234 1 84.25 53 LYS A O 1
ATOM 439 N N . GLN A 1 54 ? 20.109 -11.398 6.148 1 79.75 54 GLN A N 1
ATOM 440 C CA . GLN A 1 54 ? 18.672 -11.586 6.383 1 79.75 54 GLN A CA 1
ATOM 441 C C . GLN A 1 54 ? 18.156 -12.789 5.598 1 79.75 54 GLN A C 1
ATOM 443 O O . GLN A 1 54 ? 17.172 -13.414 6 1 79.75 54 GLN A O 1
ATOM 448 N N . ILE A 1 55 ? 18.766 -13.109 4.508 1 85.56 55 ILE A N 1
ATOM 449 C CA . ILE A 1 55 ? 18.328 -14.25 3.707 1 85.56 55 ILE A CA 1
ATOM 450 C C . ILE A 1 55 ? 18.781 -15.547 4.375 1 85.56 55 ILE A C 1
ATOM 452 O O . ILE A 1 55 ? 17.969 -16.438 4.645 1 85.56 55 ILE A O 1
ATOM 456 N N . GLU A 1 56 ? 20.109 -15.633 4.637 1 87.81 56 GLU A N 1
ATOM 457 C CA . GLU A 1 56 ? 20.688 -16.781 5.344 1 87.81 56 GLU A CA 1
ATOM 458 C C . GLU A 1 56 ? 21.922 -16.375 6.141 1 87.81 56 GLU A C 1
ATOM 460 O O . GLU A 1 56 ? 22.953 -16.031 5.562 1 87.81 56 GLU A O 1
ATOM 465 N N . GLU A 1 57 ? 21.812 -16.469 7.359 1 85.5 57 GLU A N 1
ATOM 466 C CA . GLU A 1 57 ? 22.844 -15.953 8.258 1 85.5 57 GLU A CA 1
ATOM 467 C C . GLU A 1 57 ? 24.109 -16.781 8.164 1 85.5 57 GLU A C 1
ATOM 469 O O . GLU A 1 57 ? 25.219 -16.234 8.109 1 85.5 57 GLU A O 1
ATOM 474 N N . ASN A 1 58 ? 24 -18.094 8.117 1 86.38 58 ASN A N 1
ATOM 475 C CA . ASN A 1 58 ? 25.172 -18.969 8.172 1 86.38 58 ASN A CA 1
ATOM 476 C C . ASN A 1 58 ? 26.047 -18.797 6.926 1 86.38 58 ASN A C 1
ATOM 478 O O . ASN A 1 58 ? 27.266 -18.641 7.031 1 86.38 58 ASN A O 1
ATOM 482 N N . HIS A 1 59 ? 25.391 -18.781 5.797 1 91.19 59 HIS A N 1
ATOM 483 C CA . HIS A 1 59 ? 26.141 -18.625 4.559 1 91.19 59 HIS A CA 1
ATOM 484 C C . HIS A 1 59 ? 26.688 -17.219 4.418 1 91.19 59 HIS A C 1
ATOM 486 O O . HIS A 1 59 ? 27.812 -17.016 3.949 1 91.19 59 HIS A O 1
ATOM 492 N N . ALA A 1 60 ? 25.938 -16.266 4.848 1 89.31 60 ALA A N 1
ATOM 493 C CA . ALA A 1 60 ? 26.375 -14.867 4.75 1 89.31 60 ALA A CA 1
ATOM 494 C C . ALA A 1 60 ? 27.578 -14.609 5.652 1 89.31 60 ALA A C 1
ATOM 496 O O . ALA A 1 60 ? 28.484 -13.867 5.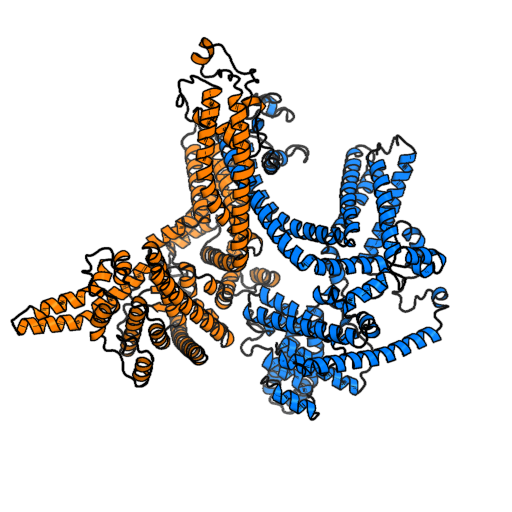285 1 89.31 60 ALA A O 1
ATOM 497 N N . LYS A 1 61 ? 27.594 -15.258 6.832 1 87.25 61 LYS A N 1
ATOM 498 C CA . LYS A 1 61 ? 28.719 -15.102 7.762 1 87.25 61 LYS A CA 1
ATOM 499 C C . LYS A 1 61 ? 29.984 -15.703 7.188 1 87.25 61 LYS A C 1
ATOM 501 O O . LYS A 1 61 ? 31.078 -15.125 7.332 1 87.25 61 LYS A O 1
ATOM 506 N N . LYS A 1 62 ? 29.859 -16.766 6.539 1 89 62 LYS A N 1
ATOM 507 C CA . LYS A 1 62 ? 31.016 -17.422 5.945 1 89 62 LYS A CA 1
ATOM 508 C C . LYS A 1 62 ? 31.578 -16.609 4.777 1 89 62 LYS A C 1
ATOM 510 O O . LYS A 1 62 ? 32.781 -16.531 4.59 1 89 62 LYS A O 1
ATOM 515 N N . VAL A 1 63 ? 30.688 -15.945 4.074 1 90.25 63 VAL A N 1
ATOM 516 C CA . VAL A 1 63 ? 31.094 -15.203 2.885 1 90.25 63 VAL A CA 1
ATOM 517 C C . VAL A 1 63 ? 31.656 -13.844 3.291 1 90.25 63 VAL A C 1
ATOM 519 O O . VAL A 1 63 ? 32.656 -13.406 2.758 1 90.25 63 VAL A O 1
ATOM 522 N N . CYS A 1 64 ? 31.094 -13.188 4.281 1 85.75 64 CYS A N 1
ATOM 523 C CA . CYS A 1 64 ? 31.438 -11.797 4.574 1 85.75 64 CYS A CA 1
ATOM 524 C C . CYS A 1 64 ? 32.344 -11.703 5.797 1 85.75 64 CYS A C 1
ATOM 526 O O . CYS A 1 64 ? 33.094 -10.75 5.941 1 85.75 64 CYS A O 1
ATOM 528 N N . HIS A 1 65 ? 32.344 -12.688 6.719 1 80.5 65 HIS A N 1
ATOM 529 C CA . HIS A 1 65 ? 33 -12.461 8.008 1 80.5 65 HIS A CA 1
ATOM 530 C C . HIS A 1 65 ? 34.125 -13.453 8.242 1 80.5 65 HIS A C 1
ATOM 532 O O . HIS A 1 65 ? 35.094 -13.156 8.961 1 80.5 65 HIS A O 1
ATOM 538 N N . LYS A 1 66 ? 34.125 -14.586 7.676 1 82.81 66 LYS A N 1
ATOM 539 C CA . LYS A 1 66 ? 35.062 -15.656 8.008 1 82.81 66 LYS A CA 1
ATOM 540 C C . LYS A 1 66 ? 36.5 -15.258 7.68 1 82.81 66 LYS A C 1
ATOM 542 O O . LYS A 1 66 ? 37.438 -15.562 8.438 1 82.81 66 LYS A O 1
ATOM 547 N N . TYR A 1 67 ? 36.656 -14.578 6.598 1 85.44 67 TYR A N 1
ATOM 548 C CA . TYR A 1 67 ? 38.031 -14.172 6.211 1 85.44 67 TYR A CA 1
ATOM 549 C C . TYR A 1 67 ? 38.625 -13.219 7.242 1 85.44 67 TYR A C 1
ATOM 551 O O . TYR A 1 67 ? 39.75 -13.406 7.695 1 85.44 67 TYR A O 1
ATOM 559 N N . ARG A 1 68 ? 37.906 -12.211 7.652 1 82.94 68 ARG A N 1
ATOM 560 C CA . ARG A 1 68 ? 38.375 -11.227 8.625 1 82.94 68 ARG A CA 1
ATOM 561 C C . ARG A 1 68 ? 38.656 -11.875 9.969 1 82.94 68 ARG A C 1
ATOM 563 O O . ARG A 1 68 ? 39.656 -11.562 10.609 1 82.94 68 ARG A O 1
ATOM 570 N N . SER A 1 69 ? 37.812 -12.727 10.359 1 83.19 69 SER A N 1
ATOM 571 C CA . SER A 1 69 ? 37.969 -13.391 11.648 1 83.19 69 SER A CA 1
ATOM 572 C C . SER A 1 69 ? 39.219 -14.25 11.672 1 83.19 69 SER A C 1
ATOM 574 O O . SER A 1 69 ? 39.969 -14.242 12.656 1 83.19 69 SER A O 1
ATOM 576 N N . LYS A 1 70 ? 39.5 -14.969 10.617 1 86.31 70 LYS A N 1
ATOM 577 C CA . LYS A 1 70 ? 40.688 -15.844 10.57 1 86.31 70 LYS A CA 1
ATOM 578 C C . LYS A 1 70 ? 41.969 -15.031 10.469 1 86.31 70 LYS A C 1
ATOM 580 O O . LYS A 1 70 ? 42.969 -15.391 11.07 1 86.31 70 LYS A O 1
ATOM 585 N N . VAL A 1 71 ? 41.875 -13.93 9.758 1 85.62 71 VAL A N 1
ATOM 586 C CA . VAL A 1 71 ? 43.062 -13.078 9.617 1 85.62 71 VAL A CA 1
ATOM 587 C C . VAL A 1 71 ? 43.375 -12.406 10.953 1 85.62 71 VAL A C 1
ATOM 589 O O . VAL A 1 71 ? 44.531 -12.281 11.336 1 85.62 71 VAL A O 1
ATOM 592 N N . LEU A 1 72 ? 42.312 -11.953 11.656 1 83.62 72 LEU A N 1
ATOM 593 C CA . LEU A 1 72 ? 42.531 -11.344 12.961 1 83.62 72 LEU A CA 1
ATOM 594 C C . LEU A 1 72 ? 43.094 -12.352 13.945 1 83.62 72 LEU A C 1
ATOM 596 O O . LEU A 1 72 ? 43.969 -12.016 14.742 1 83.62 72 LEU A O 1
ATOM 600 N N . LYS A 1 73 ? 42.719 -13.578 13.828 1 84.56 73 LYS A N 1
ATOM 601 C CA . LYS A 1 73 ? 43.25 -14.633 14.688 1 84.56 73 LYS A CA 1
ATOM 602 C C . LYS A 1 73 ? 44.719 -14.938 14.336 1 84.56 73 LYS A C 1
ATOM 604 O O . LYS A 1 73 ? 45.531 -15.18 15.227 1 84.56 73 LYS A O 1
ATOM 609 N N . MET A 1 74 ? 45 -14.945 13.078 1 86 74 MET A N 1
ATOM 610 C CA . MET A 1 74 ? 46.344 -15.18 12.617 1 86 74 MET A CA 1
ATOM 611 C C . MET A 1 74 ? 47.312 -14.117 13.148 1 86 74 MET A C 1
ATOM 613 O O . MET A 1 74 ? 48.406 -14.438 13.602 1 86 74 MET A O 1
ATOM 617 N N . ASN A 1 75 ? 46.781 -12.883 13.156 1 82.88 75 ASN A N 1
ATOM 618 C CA . ASN A 1 75 ? 47.625 -11.766 13.57 1 82.88 75 ASN A CA 1
ATOM 619 C C . ASN A 1 75 ? 47.812 -11.742 15.086 1 82.88 75 ASN A C 1
ATOM 621 O O . ASN A 1 75 ? 48.844 -11.227 15.578 1 82.88 75 ASN A O 1
ATOM 625 N N . LYS A 1 76 ? 46.906 -12.305 15.742 1 83.38 76 LYS A N 1
ATOM 626 C CA . LYS A 1 76 ? 46.969 -12.305 17.203 1 83.38 76 LYS A CA 1
ATOM 627 C C . LYS A 1 76 ? 47.906 -13.391 17.719 1 83.38 76 LYS A C 1
ATOM 629 O O . LYS A 1 76 ? 48.469 -13.273 18.812 1 83.38 76 LYS A O 1
ATOM 634 N N . LYS A 1 77 ? 48.094 -14.453 16.938 1 81 77 LYS A N 1
ATOM 635 C CA . LYS A 1 77 ? 48.969 -15.539 17.406 1 81 77 LYS A CA 1
ATOM 636 C C . LYS A 1 77 ? 50.438 -15.188 17.234 1 81 77 LYS A C 1
ATOM 638 O O . LYS A 1 77 ? 50.844 -14.664 16.188 1 81 77 LYS A O 1
ATOM 643 N N . LYS A 1 78 ? 51.406 -15.414 18.234 1 73.81 78 LYS A N 1
ATOM 644 C CA . LYS A 1 78 ? 52.781 -15.016 18.328 1 73.81 78 LYS A CA 1
ATOM 645 C C . LYS A 1 78 ? 53.719 -16.109 17.828 1 73.81 78 LYS A C 1
ATOM 647 O O . LYS A 1 78 ? 54.812 -15.836 17.312 1 73.81 78 LYS A O 1
ATOM 652 N N . LYS A 1 79 ? 53.281 -17.375 17.969 1 78.62 79 LYS A N 1
ATOM 653 C CA . LYS A 1 79 ? 54.156 -18.469 17.578 1 78.62 79 LYS A CA 1
ATOM 654 C C . LYS A 1 79 ? 54.156 -18.672 16.078 1 78.62 79 LYS A C 1
ATOM 656 O O . LYS A 1 79 ? 53.125 -18.734 15.445 1 78.62 79 LYS A O 1
ATOM 661 N N . GLU A 1 80 ? 55.281 -18.688 15.508 1 80.94 80 GLU A N 1
ATOM 662 C CA . GLU A 1 80 ? 55.5 -18.781 14.07 1 80.94 80 GLU A CA 1
ATOM 663 C C . GLU A 1 80 ? 54.812 -20 13.484 1 80.94 80 GLU A C 1
ATOM 665 O O . GLU A 1 80 ? 54.25 -19.953 12.383 1 80.94 80 GLU A O 1
ATOM 670 N N . ASP A 1 81 ? 54.906 -21.125 14.133 1 78.69 81 ASP A N 1
ATOM 671 C CA . ASP A 1 81 ? 54.281 -22.375 13.656 1 78.69 81 ASP A CA 1
ATOM 672 C C . ASP A 1 81 ? 52.781 -22.234 13.578 1 78.69 81 ASP A C 1
ATOM 674 O O . ASP A 1 81 ? 52.156 -22.703 12.617 1 78.69 81 ASP A O 1
ATOM 678 N N . GLN A 1 82 ? 52.156 -21.656 14.477 1 82.62 82 GLN A N 1
ATOM 679 C CA . GLN A 1 82 ? 50.719 -21.438 14.492 1 82.62 82 GLN A CA 1
ATOM 680 C C . GLN A 1 82 ? 50.281 -20.438 13.422 1 82.62 82 GLN A C 1
ATOM 682 O O . GLN A 1 82 ? 49.219 -20.594 12.82 1 82.62 82 GLN A O 1
ATOM 687 N N . GLN A 1 83 ? 51.125 -19.453 13.188 1 84.19 83 GLN A N 1
ATOM 688 C CA . GLN A 1 83 ? 50.844 -18.469 12.133 1 84.19 83 GLN A CA 1
ATOM 689 C C . GLN A 1 83 ? 50.875 -19.125 10.758 1 84.19 83 GLN A C 1
ATOM 691 O O . GLN A 1 83 ? 50.031 -18.828 9.906 1 84.19 83 GLN A O 1
ATOM 696 N N . LYS A 1 84 ? 51.781 -19.984 10.602 1 84.31 84 LYS A N 1
ATOM 697 C CA . LYS A 1 84 ? 51.875 -20.703 9.328 1 84.31 84 LYS A CA 1
ATOM 698 C C . LYS A 1 84 ? 50.656 -21.625 9.133 1 84.31 84 LYS A C 1
ATOM 700 O O . LYS A 1 84 ? 50.125 -21.734 8.031 1 84.31 84 LYS A O 1
ATOM 705 N N . TYR A 1 85 ? 50.281 -22.188 10.164 1 84.62 85 TYR A N 1
ATOM 706 C CA . TYR A 1 85 ? 49.125 -23.062 10.109 1 84.62 85 TYR A CA 1
ATOM 707 C C . TYR A 1 85 ? 47.844 -22.281 9.758 1 84.62 85 TYR A C 1
ATOM 709 O O . TYR A 1 85 ? 47.062 -22.703 8.898 1 84.62 85 TYR A O 1
ATOM 717 N N . LEU A 1 86 ? 47.75 -21.203 10.336 1 82.75 86 LEU A N 1
ATOM 718 C CA . LEU A 1 86 ? 46.562 -20.375 10.086 1 82.75 86 LEU A CA 1
ATOM 719 C C . LEU A 1 86 ? 46.625 -19.734 8.703 1 82.75 86 LEU A C 1
ATOM 721 O O . LEU A 1 86 ? 45.594 -19.547 8.055 1 82.75 86 LEU A O 1
ATOM 725 N N . ALA A 1 87 ? 47.781 -19.5 8.273 1 84 87 ALA A N 1
ATOM 726 C CA . ALA A 1 87 ? 47.969 -18.984 6.918 1 84 87 ALA A CA 1
ATOM 727 C C . ALA A 1 87 ? 47.531 -20.016 5.875 1 84 87 ALA A C 1
ATOM 729 O O . ALA A 1 87 ? 46.906 -19.672 4.871 1 84 87 ALA A O 1
ATOM 730 N N . ASP A 1 88 ? 47.812 -21.234 6.18 1 84.69 88 ASP A N 1
ATOM 731 C CA . ASP A 1 88 ? 47.375 -22.312 5.293 1 84.69 88 ASP A CA 1
ATOM 732 C C . ASP A 1 88 ? 45.844 -22.453 5.297 1 84.69 88 ASP A C 1
ATOM 734 O O . ASP A 1 88 ? 45.25 -22.719 4.254 1 84.69 88 ASP A O 1
ATOM 738 N N . LYS A 1 89 ? 45.312 -22.172 6.352 1 84.5 89 LYS A N 1
ATOM 739 C CA . LYS A 1 89 ? 43.844 -22.281 6.469 1 84.5 89 LYS A CA 1
ATOM 740 C C . LYS A 1 89 ? 43.156 -21.125 5.75 1 84.5 89 LYS A C 1
ATOM 742 O O . LYS A 1 89 ? 42.062 -21.297 5.195 1 84.5 89 LYS A O 1
ATOM 747 N N . VAL A 1 90 ? 43.781 -20.016 5.793 1 86.12 90 VAL A N 1
ATOM 748 C CA . VAL A 1 90 ? 43.25 -18.859 5.082 1 86.12 90 VAL A CA 1
ATOM 749 C C . VAL A 1 90 ? 43.312 -19.109 3.574 1 86.12 90 VAL A C 1
ATOM 751 O O . VAL A 1 90 ? 42.406 -18.734 2.838 1 86.12 90 VAL A O 1
ATOM 754 N N . GLU A 1 91 ? 44.344 -19.812 3.195 1 83.62 91 GLU A N 1
ATOM 755 C CA . GLU A 1 91 ? 44.5 -20.109 1.775 1 83.62 91 GLU A CA 1
ATOM 756 C C . GLU A 1 91 ? 43.5 -21.141 1.306 1 83.62 91 GLU A C 1
ATOM 758 O O . GLU A 1 91 ? 43.094 -21.141 0.142 1 83.62 91 GLU A O 1
ATOM 763 N N . GLU A 1 92 ? 42.969 -21.891 2.176 1 86.75 92 GLU A N 1
ATOM 764 C CA . GLU A 1 92 ? 42 -22.938 1.829 1 86.75 92 GLU A CA 1
ATOM 765 C C . GLU A 1 92 ? 40.562 -22.438 1.959 1 86.75 92 GLU A C 1
ATOM 767 O O . GLU A 1 92 ? 39.625 -23.125 1.575 1 86.75 92 GLU A O 1
ATOM 772 N N . LEU A 1 93 ? 40.406 -21.203 2.32 1 90.75 93 LEU A N 1
ATOM 773 C CA . LEU A 1 93 ? 39.094 -20.641 2.59 1 90.75 93 LEU A CA 1
ATOM 774 C C . LEU A 1 93 ? 38.344 -20.391 1.29 1 90.75 93 LEU A C 1
ATOM 776 O O . LEU A 1 93 ? 37.125 -20.219 1.302 1 90.75 93 LEU A O 1
ATOM 780 N N . HIS A 1 94 ? 39.031 -20.406 0.182 1 90.25 94 HIS A N 1
ATOM 781 C CA . HIS A 1 94 ? 38.406 -20.062 -1.086 1 90.25 94 HIS A CA 1
ATOM 782 C C . HIS A 1 94 ? 37.312 -21.062 -1.455 1 90.25 94 HIS A C 1
ATOM 784 O O . HIS A 1 94 ? 36.281 -20.672 -1.984 1 90.25 94 HIS A O 1
ATOM 790 N N . ASN A 1 95 ? 37.469 -22.312 -1.155 1 88.94 95 ASN A N 1
ATOM 791 C CA . ASN A 1 95 ? 36.469 -23.328 -1.513 1 88.94 95 ASN A CA 1
ATOM 792 C C . ASN A 1 95 ? 35.219 -23.219 -0.658 1 88.94 95 ASN A C 1
ATOM 794 O O . ASN A 1 95 ? 34.125 -23.125 -1.188 1 88.94 95 ASN A O 1
ATOM 798 N N . PRO A 1 96 ? 35.438 -23.062 0.648 1 90.62 96 PRO A N 1
ATOM 799 C CA . PRO A 1 96 ? 34.219 -22.922 1.465 1 90.62 96 PRO A CA 1
ATOM 800 C C . PRO A 1 96 ? 33.469 -21.641 1.172 1 90.62 96 PRO A C 1
ATOM 802 O O . PRO A 1 96 ? 32.219 -21.609 1.236 1 90.62 96 PRO A O 1
ATOM 805 N N . VAL A 1 97 ? 34.156 -20.609 0.898 1 93 97 VAL A N 1
ATOM 806 C CA . VAL A 1 97 ? 33.531 -19.328 0.593 1 93 97 VAL A CA 1
ATOM 807 C C . VAL A 1 97 ? 32.75 -19.438 -0.722 1 93 97 VAL A C 1
ATOM 809 O O . VAL A 1 97 ? 31.609 -18.969 -0.822 1 93 97 VAL A O 1
ATOM 812 N N . ALA A 1 98 ? 33.344 -20.031 -1.723 1 92.88 98 ALA A N 1
ATOM 813 C CA . ALA A 1 98 ? 32.656 -20.234 -3.008 1 92.88 98 ALA A CA 1
ATOM 814 C C . ALA A 1 98 ? 31.422 -21.109 -2.854 1 92.88 98 ALA A C 1
ATOM 816 O O . ALA A 1 98 ? 30.375 -20.812 -3.426 1 92.88 98 ALA A O 1
ATOM 817 N N . LYS A 1 99 ? 31.578 -22.125 -2.076 1 91.62 99 LYS A N 1
ATOM 818 C CA . LYS A 1 99 ? 30.453 -23.016 -1.843 1 91.62 99 LYS A CA 1
ATOM 819 C C . LYS A 1 99 ? 29.328 -22.312 -1.086 1 91.62 99 LYS A C 1
ATOM 821 O O . LYS A 1 99 ? 28.156 -22.516 -1.394 1 91.62 99 LYS A O 1
ATOM 826 N N . SER A 1 100 ? 29.672 -21.484 -0.154 1 93.75 100 SER A N 1
ATOM 827 C CA . SER A 1 100 ? 28.672 -20.75 0.617 1 93.75 100 SER A CA 1
ATOM 828 C C . SER A 1 100 ? 27.984 -19.688 -0.236 1 93.75 100 SER A C 1
ATOM 830 O O . SER A 1 100 ? 26.797 -19.422 -0.066 1 93.75 100 SER A O 1
ATOM 832 N N . ALA A 1 101 ? 28.734 -19.109 -1.101 1 94.19 101 ALA A N 1
ATOM 833 C CA . ALA A 1 101 ? 28.141 -18.125 -2 1 94.19 101 ALA A CA 1
ATOM 834 C C . ALA A 1 101 ? 27.125 -18.766 -2.932 1 94.19 101 ALA A C 1
ATOM 836 O O . ALA A 1 101 ? 26.031 -18.219 -3.148 1 94.19 101 ALA A O 1
ATOM 837 N N . LYS A 1 102 ? 27.5 -19.922 -3.471 1 93.94 102 LYS A N 1
ATOM 838 C CA . LYS A 1 102 ? 26.562 -20.672 -4.312 1 93.94 102 LYS A CA 1
ATOM 839 C C . LYS A 1 102 ? 25.344 -21.109 -3.514 1 93.94 102 LYS A C 1
ATOM 841 O O . LYS A 1 102 ? 24.219 -21.094 -4.023 1 93.94 102 LYS A O 1
ATOM 846 N N . GLY A 1 103 ? 25.609 -21.453 -2.311 1 91.75 103 GLY A N 1
ATOM 847 C CA . GLY A 1 103 ? 24.516 -21.828 -1.429 1 91.75 103 GLY A CA 1
ATOM 848 C C . GLY A 1 103 ? 23.547 -20.688 -1.154 1 91.75 103 GLY A C 1
ATOM 849 O O . GLY A 1 103 ? 22.344 -20.891 -1.08 1 91.75 103 GLY A O 1
ATOM 850 N N . LEU A 1 104 ? 24.078 -19.5 -1.036 1 93.38 104 LEU A N 1
ATOM 851 C CA . LEU A 1 104 ? 23.25 -18.312 -0.839 1 93.38 104 LEU A CA 1
ATOM 852 C C . LEU A 1 104 ? 22.359 -18.078 -2.045 1 93.38 104 LEU A C 1
ATOM 854 O O . LEU A 1 104 ? 21.188 -17.734 -1.891 1 93.38 104 LEU A O 1
ATOM 858 N N . CYS A 1 105 ? 22.891 -18.25 -3.158 1 92.75 105 CYS A N 1
ATOM 859 C CA . CYS A 1 105 ? 22.125 -18.078 -4.387 1 92.75 105 CYS A CA 1
ATOM 860 C C . CYS A 1 105 ? 20.953 -19.047 -4.434 1 92.75 105 CYS A C 1
ATOM 862 O O . CYS A 1 105 ? 19.828 -18.656 -4.77 1 92.75 105 CYS A O 1
ATOM 864 N N . ARG A 1 106 ? 21.188 -20.281 -4.043 1 91.12 106 ARG A N 1
ATOM 865 C CA . ARG A 1 106 ? 20.141 -21.297 -4.047 1 91.12 106 ARG A CA 1
ATOM 866 C C . ARG A 1 106 ? 19.062 -20.984 -3.025 1 91.12 106 ARG A C 1
ATOM 868 O O . ARG A 1 106 ? 17.875 -21.203 -3.281 1 91.12 106 ARG A O 1
ATOM 875 N N . LYS A 1 107 ? 19.516 -20.406 -1.96 1 89.88 107 LYS A N 1
ATOM 876 C CA . LYS A 1 107 ? 18.547 -20.047 -0.924 1 89.88 107 LYS A CA 1
ATOM 877 C C . LYS A 1 107 ? 17.734 -18.828 -1.33 1 89.88 107 LYS A C 1
ATOM 879 O O . LYS A 1 107 ? 16.547 -18.734 -0.999 1 89.88 107 LYS A O 1
ATOM 884 N N . ILE A 1 108 ? 18.359 -17.938 -2.053 1 91.62 108 ILE A N 1
ATOM 885 C CA . ILE A 1 108 ? 17.672 -16.75 -2.543 1 91.62 108 ILE A CA 1
ATOM 886 C C . ILE A 1 108 ? 16.562 -17.156 -3.514 1 91.62 108 ILE A C 1
ATOM 888 O O . ILE A 1 108 ? 15.438 -16.672 -3.428 1 91.62 108 ILE A O 1
ATOM 892 N N . LEU A 1 109 ? 16.828 -18.094 -4.344 1 91.12 109 LEU A N 1
ATOM 893 C CA . LEU A 1 109 ? 15.891 -18.516 -5.371 1 91.12 109 LEU A CA 1
ATOM 894 C C . LEU A 1 109 ? 15.109 -19.75 -4.91 1 91.12 109 LEU A C 1
ATOM 896 O O . LEU A 1 109 ? 14.203 -20.219 -5.609 1 91.12 109 LEU A O 1
ATOM 900 N N . ARG A 1 110 ? 15.477 -20.438 -3.797 1 86.94 110 ARG A N 1
ATOM 901 C CA . ARG A 1 110 ? 14.789 -21.562 -3.17 1 86.94 110 ARG A CA 1
ATOM 902 C C . ARG A 1 110 ? 14.906 -22.812 -4.016 1 86.94 110 ARG A C 1
ATOM 904 O O . ARG A 1 110 ? 13.906 -23.484 -4.285 1 86.94 110 ARG A O 1
ATOM 911 N N . TYR A 1 111 ? 16.078 -23.031 -4.52 1 86.56 111 TYR A N 1
ATOM 912 C CA . TYR A 1 111 ? 16.375 -24.234 -5.277 1 86.56 111 TYR A CA 1
ATOM 913 C C . TYR A 1 111 ? 17.141 -25.234 -4.43 1 86.56 111 TYR A C 1
ATOM 915 O O . TYR A 1 111 ? 17.875 -24.844 -3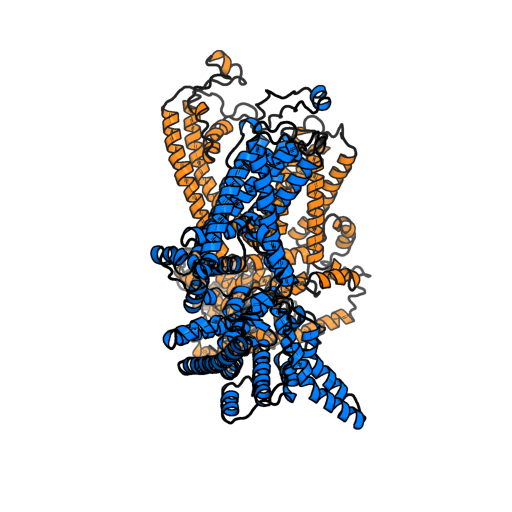.514 1 86.56 111 TYR A O 1
ATOM 923 N N . LYS A 1 112 ? 16.984 -26.484 -4.73 1 80.62 112 LYS A N 1
ATOM 924 C CA . LYS A 1 112 ? 17.75 -27.547 -4.082 1 80.62 112 LYS A CA 1
ATOM 925 C C . LYS A 1 112 ? 19.078 -27.781 -4.801 1 80.62 112 LYS A C 1
ATOM 927 O O . LYS A 1 112 ? 19.188 -27.547 -6.004 1 80.62 112 LYS A O 1
ATOM 932 N N . GLU A 1 113 ? 20.078 -28.188 -4.023 1 80.12 113 GLU A N 1
ATOM 933 C CA . GLU A 1 113 ? 21.391 -28.438 -4.602 1 80.12 113 GLU A CA 1
ATOM 934 C C . GLU A 1 113 ? 21.375 -29.688 -5.48 1 80.12 113 GLU A C 1
ATOM 936 O O . GLU A 1 113 ? 20.844 -30.719 -5.09 1 80.12 113 GLU A O 1
ATOM 941 N N . PHE A 1 114 ? 21.766 -29.391 -6.719 1 75.31 114 PHE A N 1
ATOM 942 C CA . PHE A 1 114 ? 21.953 -30.5 -7.645 1 75.31 114 PHE A CA 1
ATOM 943 C C . PHE A 1 114 ? 23.391 -30.984 -7.605 1 75.31 114 PHE A C 1
ATOM 945 O O . PHE A 1 114 ? 24.328 -30.203 -7.793 1 75.31 114 PHE A O 1
ATOM 952 N N . THR A 1 115 ? 23.672 -32.125 -6.922 1 66.75 115 THR A N 1
ATOM 953 C CA . THR A 1 115 ? 25.031 -32.625 -6.828 1 66.75 115 THR A CA 1
ATOM 954 C C . THR A 1 115 ? 25.375 -33.469 -8.047 1 66.75 115 THR A C 1
ATOM 956 O O . THR A 1 115 ? 24.734 -34.5 -8.305 1 66.75 115 THR A O 1
ATOM 959 N N . LYS A 1 116 ? 26.125 -32.906 -9.062 1 63.69 116 LYS A N 1
ATOM 960 C CA . LYS A 1 116 ? 26.703 -33.719 -10.125 1 63.69 116 LYS A CA 1
ATOM 961 C C . LYS A 1 116 ? 28 -34.375 -9.664 1 63.69 116 LYS A C 1
ATOM 963 O O . LYS A 1 116 ? 28.859 -33.719 -9.07 1 63.69 116 LYS A O 1
ATOM 968 N N . ASN A 1 117 ? 27.984 -35.594 -9.469 1 54.69 117 ASN A N 1
ATOM 969 C CA . ASN A 1 117 ? 29.156 -36.375 -9.055 1 54.69 117 ASN A CA 1
ATOM 970 C C . ASN A 1 117 ? 30.281 -36.25 -10.078 1 54.69 117 ASN A C 1
ATOM 972 O O . ASN A 1 117 ? 30.812 -37.281 -10.523 1 54.69 117 ASN A O 1
ATOM 976 N N . ASN A 1 118 ? 30.344 -35.219 -10.883 1 55.44 118 ASN A N 1
ATOM 977 C CA . ASN A 1 118 ? 31.453 -35.438 -11.82 1 55.44 118 ASN A CA 1
ATOM 978 C C . ASN A 1 118 ? 32.719 -34.688 -11.391 1 55.44 118 ASN A C 1
ATOM 980 O O . ASN A 1 118 ? 32.625 -33.594 -10.828 1 55.44 118 ASN A O 1
ATOM 984 N N . ASN A 1 119 ? 33.906 -35.281 -11.367 1 55.28 119 ASN A N 1
ATOM 985 C CA . ASN A 1 119 ? 35.25 -34.75 -11.148 1 55.28 119 ASN A CA 1
ATOM 986 C C . ASN A 1 119 ? 35.625 -33.688 -12.164 1 55.28 119 ASN A C 1
ATOM 988 O O . ASN A 1 119 ? 35.562 -33.906 -13.375 1 55.28 119 ASN A O 1
ATOM 992 N N . PRO A 1 120 ? 35.844 -32.406 -11.695 1 60.59 120 PRO A N 1
ATOM 993 C CA . PRO A 1 120 ? 36.062 -31.297 -12.625 1 60.59 120 PRO A CA 1
ATOM 994 C C . PRO A 1 120 ? 37.375 -31.469 -13.43 1 60.59 120 PRO A C 1
ATOM 996 O O . PRO A 1 120 ? 38.406 -31.844 -12.867 1 60.59 120 PRO A O 1
ATOM 999 N N . THR A 1 121 ? 37.375 -31.531 -14.773 1 62.97 121 THR A N 1
ATOM 1000 C CA . THR A 1 121 ? 38.531 -31.391 -15.633 1 62.97 121 THR A CA 1
ATOM 1001 C C . THR A 1 121 ? 39.125 -30 -15.508 1 62.97 121 THR A C 1
ATOM 1003 O O . THR A 1 121 ? 38.531 -29.094 -14.922 1 62.97 121 THR A O 1
ATOM 1006 N N . GLU A 1 122 ? 40.469 -29.734 -15.828 1 58.16 122 GLU A N 1
ATOM 1007 C CA . GLU A 1 122 ? 41.188 -28.469 -15.727 1 58.16 122 GLU A CA 1
ATOM 1008 C C . GLU A 1 122 ? 40.375 -27.312 -16.312 1 58.16 122 GLU A C 1
ATOM 1010 O O . GLU A 1 122 ? 40.312 -26.234 -15.734 1 58.16 122 GLU A O 1
ATOM 1015 N N . ASP A 1 123 ? 39.812 -27.453 -17.484 1 60.06 123 ASP A N 1
ATOM 1016 C CA . ASP A 1 123 ? 39 -26.438 -18.141 1 60.06 123 ASP A CA 1
ATOM 1017 C C . ASP A 1 123 ? 37.75 -26.109 -17.312 1 60.06 123 ASP A C 1
ATOM 1019 O O . ASP A 1 123 ? 37.344 -24.938 -17.234 1 60.06 123 ASP A O 1
ATOM 1023 N N . GLU A 1 124 ? 37.438 -26.984 -16.609 1 69.81 124 GLU A N 1
ATOM 1024 C CA . GLU A 1 124 ? 36.25 -26.797 -15.758 1 69.81 124 GLU A CA 1
ATOM 1025 C C . GLU A 1 124 ? 36.594 -25.953 -14.531 1 69.81 124 GLU A C 1
ATOM 1027 O O . GLU A 1 124 ? 35.719 -25.234 -14.023 1 69.81 124 GLU A O 1
ATOM 1032 N N . SER A 1 125 ? 37.969 -25.938 -14.328 1 76.56 125 SER A N 1
ATOM 1033 C CA . SER A 1 125 ? 38.375 -25.156 -13.18 1 76.56 125 SER A CA 1
ATOM 1034 C C . SER A 1 125 ? 38.375 -23.656 -13.492 1 76.56 125 SER A C 1
ATOM 1036 O O . SER A 1 125 ? 37.969 -22.844 -12.656 1 76.56 125 SER A O 1
ATOM 1038 N N . ILE A 1 126 ? 38.719 -23.328 -14.781 1 78.5 126 ILE A N 1
ATOM 1039 C CA . ILE A 1 126 ? 38.719 -21.922 -15.18 1 78.5 126 ILE A CA 1
ATOM 1040 C C . ILE A 1 126 ? 37.312 -21.406 -15.266 1 78.5 126 ILE A C 1
ATOM 1042 O O . ILE A 1 126 ? 37 -20.297 -14.805 1 78.5 126 ILE A O 1
ATOM 1046 N N . ASP A 1 127 ? 36.562 -22.219 -15.789 1 84.69 127 ASP A N 1
ATOM 1047 C CA . ASP A 1 127 ? 35.156 -21.828 -15.914 1 84.69 127 ASP A CA 1
ATOM 1048 C C . ASP A 1 127 ? 34.5 -21.672 -14.539 1 84.69 127 ASP A C 1
ATOM 1050 O O . ASP A 1 127 ? 33.688 -20.781 -14.344 1 84.69 127 ASP A O 1
ATOM 1054 N N . GLU A 1 128 ? 34.969 -22.438 -13.68 1 88.94 128 GLU A N 1
ATOM 1055 C CA . GLU A 1 128 ? 34.438 -22.344 -12.328 1 88.94 128 GLU A CA 1
ATOM 1056 C C . GLU A 1 128 ? 34.875 -21.062 -11.641 1 88.94 128 GLU A C 1
ATOM 1058 O O . GLU A 1 128 ? 34.094 -20.438 -10.906 1 88.94 128 GLU A O 1
ATOM 1063 N N . ASN A 1 129 ? 36.094 -20.734 -11.945 1 90.31 129 ASN A N 1
ATOM 1064 C CA . ASN A 1 129 ? 36.625 -19.484 -11.375 1 90.31 129 ASN A CA 1
ATOM 1065 C C . ASN A 1 129 ? 35.875 -18.281 -11.93 1 90.31 129 ASN A C 1
ATOM 1067 O O . ASN A 1 129 ? 35.531 -17.359 -11.188 1 90.31 129 ASN A O 1
ATOM 1071 N N . ILE A 1 130 ? 35.594 -18.297 -13.195 1 91.94 130 ILE A N 1
ATOM 1072 C CA . ILE A 1 130 ? 34.875 -17.203 -13.828 1 91.94 130 ILE A CA 1
ATOM 1073 C C . ILE A 1 130 ? 33.438 -17.125 -13.25 1 91.94 130 ILE A C 1
ATOM 1075 O O . ILE A 1 130 ? 32.938 -16.031 -12.977 1 91.94 130 ILE A O 1
ATOM 1079 N N . SER A 1 131 ? 32.906 -18.219 -13.047 1 93.56 131 SER A N 1
ATOM 1080 C CA . SER A 1 131 ? 31.578 -18.281 -12.492 1 93.56 131 SER A CA 1
ATOM 1081 C C . SER A 1 131 ? 31.547 -17.766 -11.055 1 93.56 131 SER A C 1
ATOM 1083 O O . SER A 1 131 ? 30.609 -17.062 -10.664 1 93.56 131 SER A O 1
ATOM 1085 N N . ASN A 1 132 ? 32.562 -18.047 -10.297 1 94.25 132 ASN A N 1
ATOM 1086 C CA . ASN A 1 132 ? 32.625 -17.562 -8.922 1 94.25 132 ASN A CA 1
ATOM 1087 C C . ASN A 1 132 ? 32.812 -16.047 -8.859 1 94.25 132 ASN A C 1
ATOM 1089 O O . ASN A 1 132 ? 32.25 -15.391 -7.992 1 94.25 132 ASN A O 1
ATOM 1093 N N . ILE A 1 133 ? 33.562 -15.555 -9.773 1 94.69 133 ILE A N 1
ATOM 1094 C CA . ILE A 1 133 ? 33.781 -14.109 -9.789 1 94.69 133 ILE A CA 1
ATOM 1095 C C . ILE A 1 133 ? 32.5 -13.398 -10.266 1 94.69 133 ILE A C 1
ATOM 1097 O O . ILE A 1 133 ? 32.188 -12.305 -9.789 1 94.69 133 ILE A O 1
ATOM 1101 N N . LEU A 1 134 ? 31.828 -14 -11.172 1 95.62 134 LEU A N 1
ATOM 1102 C CA . LEU A 1 134 ? 30.547 -13.445 -11.602 1 95.62 134 LEU A CA 1
ATOM 1103 C C . LEU A 1 134 ? 29.578 -13.344 -10.422 1 95.62 134 LEU A C 1
ATOM 1105 O O . LEU A 1 134 ? 28.922 -12.305 -10.234 1 95.62 134 LEU A O 1
ATOM 1109 N N . LEU A 1 135 ? 29.547 -14.352 -9.672 1 95.94 135 LEU A N 1
ATOM 1110 C CA . LEU A 1 135 ? 28.672 -14.359 -8.508 1 95.94 135 LEU A CA 1
ATOM 1111 C C . LEU A 1 135 ? 29.078 -13.266 -7.52 1 95.94 135 LEU A C 1
ATOM 1113 O O . LEU A 1 135 ? 28.203 -12.578 -6.965 1 95.94 135 LEU A O 1
ATOM 1117 N N . TRP A 1 136 ? 30.375 -13.164 -7.344 1 94.5 136 TRP A N 1
ATOM 1118 C CA . TRP A 1 136 ? 30.859 -12.078 -6.5 1 94.5 136 TRP A CA 1
ATOM 1119 C C . TRP A 1 136 ? 30.422 -10.727 -7.051 1 94.5 136 TRP A C 1
ATOM 1121 O O . TRP A 1 136 ? 29.969 -9.859 -6.305 1 94.5 136 TRP A O 1
ATOM 1131 N N . ALA A 1 137 ? 30.562 -10.523 -8.352 1 94.94 137 ALA A N 1
ATOM 1132 C CA . ALA A 1 137 ? 30.234 -9.25 -8.977 1 94.94 137 ALA A CA 1
ATOM 1133 C C . ALA A 1 137 ? 28.75 -8.922 -8.789 1 94.94 137 ALA A C 1
ATOM 1135 O O . ALA A 1 137 ? 28.375 -7.746 -8.688 1 94.94 137 ALA A O 1
ATOM 1136 N N . LEU A 1 138 ? 27.906 -9.93 -8.711 1 95.69 138 LEU A N 1
ATOM 1137 C CA . LEU A 1 138 ? 26.484 -9.727 -8.484 1 95.69 138 LEU A CA 1
ATOM 1138 C C . LEU A 1 138 ? 26.219 -9.258 -7.059 1 95.69 138 LEU A C 1
ATOM 1140 O O . LEU A 1 138 ? 25.484 -8.297 -6.844 1 95.69 138 LEU A O 1
ATOM 1144 N N . PHE A 1 139 ? 26.906 -9.898 -6.102 1 93.88 139 PHE A N 1
ATOM 1145 C CA . PHE A 1 139 ? 26.703 -9.547 -4.703 1 93.88 139 PHE A CA 1
ATOM 1146 C C . PHE A 1 139 ? 27.297 -8.18 -4.391 1 93.88 139 PHE A C 1
ATOM 1148 O O . PHE A 1 139 ? 26.781 -7.461 -3.525 1 93.88 139 PHE A O 1
ATOM 1155 N N . ALA A 1 140 ? 28.297 -7.859 -5.148 1 91.25 140 ALA A N 1
ATOM 1156 C CA . ALA A 1 140 ? 28.922 -6.547 -4.965 1 91.25 140 ALA A CA 1
ATOM 1157 C C . ALA A 1 140 ? 28.188 -5.48 -5.781 1 91.25 140 ALA A C 1
ATOM 1159 O O . ALA A 1 140 ? 28.516 -4.293 -5.684 1 91.25 140 ALA A O 1
ATOM 1160 N N . ASN A 1 141 ? 27.219 -5.812 -6.562 1 91.31 141 ASN A N 1
ATOM 1161 C CA . ASN A 1 141 ? 26.406 -4.938 -7.398 1 91.31 141 ASN A CA 1
ATOM 1162 C C . ASN A 1 141 ? 27.266 -4.117 -8.352 1 91.31 141 ASN A C 1
ATOM 1164 O O . ASN A 1 141 ? 27.109 -2.898 -8.445 1 91.31 141 ASN A O 1
ATOM 1168 N N . ARG A 1 142 ? 28.25 -4.781 -8.977 1 93.56 142 ARG A N 1
ATOM 1169 C CA . ARG A 1 142 ? 29.078 -4.168 -10.016 1 93.56 142 ARG A CA 1
ATOM 1170 C C . ARG A 1 142 ? 28.578 -4.539 -11.406 1 93.56 142 ARG A C 1
ATOM 1172 O O . ARG A 1 142 ? 28.922 -5.602 -11.93 1 93.56 142 ARG A O 1
ATOM 1179 N N . LYS A 1 143 ? 27.812 -3.705 -12.023 1 93.31 143 LYS A N 1
ATOM 1180 C CA . LYS A 1 143 ? 27.062 -3.979 -13.25 1 93.31 143 LYS A CA 1
ATOM 1181 C C . LYS A 1 143 ? 28.016 -4.289 -14.406 1 93.31 143 LYS A C 1
ATOM 1183 O O . LYS A 1 143 ? 27.891 -5.336 -15.047 1 93.31 143 LYS A O 1
ATOM 1188 N N . GLU A 1 144 ? 29 -3.482 -14.602 1 92.69 144 GLU A N 1
ATOM 1189 C CA . GLU A 1 144 ? 29.891 -3.637 -15.75 1 92.69 144 GLU A CA 1
ATOM 1190 C C . GLU A 1 144 ? 30.812 -4.84 -15.586 1 92.69 144 GLU A C 1
ATOM 1192 O O . GLU A 1 144 ? 31.031 -5.59 -16.531 1 92.69 144 GLU A O 1
ATOM 1197 N N . LEU A 1 145 ? 31.344 -5.027 -14.391 1 94 145 LEU A N 1
ATOM 1198 C CA . LEU A 1 145 ? 32.219 -6.18 -14.156 1 94 145 LEU A CA 1
ATOM 1199 C C . LEU A 1 145 ? 31.422 -7.48 -14.305 1 94 145 LEU A C 1
ATOM 1201 O O . LEU A 1 145 ? 31.953 -8.469 -14.812 1 94 145 LEU A O 1
ATOM 1205 N N . ALA A 1 146 ? 30.156 -7.48 -13.844 1 95.62 146 ALA A N 1
ATOM 1206 C CA . ALA A 1 146 ? 29.312 -8.664 -13.977 1 95.62 146 ALA A CA 1
ATOM 1207 C C . ALA A 1 146 ? 29.078 -9.008 -15.445 1 95.62 146 ALA A C 1
ATOM 1209 O O . ALA A 1 146 ? 29.078 -10.18 -15.828 1 95.62 146 ALA A O 1
ATOM 1210 N N . GLU A 1 147 ? 28.906 -7.988 -16.234 1 94.5 147 GLU A N 1
ATOM 1211 C CA . GLU A 1 147 ? 28.703 -8.219 -17.656 1 94.5 147 GLU A CA 1
ATOM 1212 C C . GLU A 1 147 ? 29.953 -8.812 -18.312 1 94.5 147 GLU A C 1
ATOM 1214 O O . GLU A 1 147 ? 29.859 -9.734 -19.125 1 94.5 147 GLU A O 1
ATOM 1219 N N . ILE A 1 148 ? 31.141 -8.336 -17.938 1 92.44 148 ILE A N 1
ATOM 1220 C CA . ILE A 1 148 ? 32.406 -8.812 -18.5 1 92.44 148 ILE A CA 1
ATOM 1221 C C . ILE A 1 148 ? 32.594 -10.297 -18.172 1 92.44 148 ILE A C 1
ATOM 1223 O O . ILE A 1 148 ? 32.938 -11.094 -19.062 1 92.44 148 ILE A O 1
ATOM 1227 N N . TYR A 1 149 ? 32.344 -10.664 -16.984 1 93.44 149 TYR A N 1
ATOM 1228 C CA . TYR A 1 149 ? 32.531 -12.047 -16.578 1 93.44 149 TYR A CA 1
ATOM 1229 C C . TYR A 1 149 ? 31.406 -12.938 -17.109 1 93.44 149 TYR A C 1
ATOM 1231 O O . TYR A 1 149 ? 31.609 -14.125 -17.359 1 93.44 149 TYR A O 1
ATOM 1239 N N . TRP A 1 150 ? 30.203 -12.336 -17.25 1 94.25 150 TRP A N 1
ATOM 1240 C CA . TRP A 1 150 ? 29.109 -13.062 -17.859 1 94.25 150 TRP A CA 1
ATOM 1241 C C . TRP A 1 150 ? 29.438 -13.414 -19.312 1 94.25 150 TRP A C 1
ATOM 1243 O O . TRP A 1 150 ? 29.172 -14.539 -19.766 1 94.25 150 TRP A O 1
ATOM 1253 N N . LEU A 1 151 ? 30.062 -12.508 -20.031 1 90.5 151 LEU A N 1
ATOM 1254 C CA . LEU A 1 151 ? 30.406 -12.711 -21.438 1 90.5 151 LEU A CA 1
ATOM 1255 C C . LEU A 1 151 ? 31.484 -13.789 -21.578 1 90.5 151 LEU A C 1
ATOM 1257 O O . LEU A 1 151 ? 31.531 -14.484 -22.594 1 90.5 151 LEU A O 1
ATOM 1261 N N . ARG A 1 152 ? 32.25 -14 -20.516 1 88.81 152 ARG A N 1
ATOM 1262 C CA . ARG A 1 152 ? 33.312 -14.984 -20.578 1 88.81 152 ARG A CA 1
ATOM 1263 C C . ARG A 1 152 ? 32.875 -16.328 -20 1 88.81 152 ARG A C 1
ATOM 1265 O O . ARG A 1 152 ? 33.625 -17.297 -20.047 1 88.81 152 ARG A O 1
ATOM 1272 N N . GLY A 1 153 ? 31.703 -16.344 -19.547 1 88.94 153 GLY A N 1
ATOM 1273 C CA . GLY A 1 153 ? 31.172 -17.578 -18.953 1 88.94 153 GLY A CA 1
ATOM 1274 C C . GLY A 1 153 ? 30.547 -18.5 -19.969 1 88.94 153 GLY A C 1
ATOM 1275 O O . GLY A 1 153 ? 30.844 -18.422 -21.172 1 88.94 153 GLY A O 1
ATOM 1276 N N . LYS A 1 154 ? 29.781 -19.453 -19.359 1 88.94 154 LYS A N 1
ATOM 1277 C CA . LYS A 1 154 ? 29.094 -20.438 -20.188 1 88.94 154 LYS A CA 1
ATOM 1278 C C . LYS A 1 154 ? 27.578 -20.344 -20 1 88.94 154 LYS A C 1
ATOM 1280 O O . LYS A 1 154 ? 27.094 -19.734 -19.047 1 88.94 154 LYS A O 1
ATOM 1285 N N . ASN A 1 155 ? 26.844 -20.906 -21 1 91.31 155 ASN A N 1
ATOM 1286 C CA . ASN A 1 155 ? 25.375 -20.906 -20.922 1 91.31 155 ASN A CA 1
ATOM 1287 C C . ASN A 1 155 ? 24.828 -19.516 -20.656 1 91.31 155 ASN A C 1
ATOM 1289 O O . ASN A 1 155 ? 24.109 -19.312 -19.672 1 91.31 155 ASN A O 1
ATOM 1293 N N . HIS A 1 156 ? 25.109 -18.641 -21.594 1 92.94 156 HIS A N 1
ATOM 1294 C CA . HIS A 1 156 ? 24.859 -17.203 -21.422 1 92.94 156 HIS A CA 1
ATOM 1295 C C . HIS A 1 156 ? 23.391 -16.922 -21.156 1 92.94 156 HIS A C 1
ATOM 1297 O O . HIS A 1 156 ? 23.047 -16.062 -20.344 1 92.94 156 HIS A O 1
ATOM 1303 N N . LEU A 1 157 ? 22.547 -17.625 -21.797 1 94.31 157 LEU A N 1
ATOM 1304 C CA . LEU A 1 157 ? 21.125 -17.344 -21.641 1 94.31 157 LEU A CA 1
ATOM 1305 C C . LEU A 1 157 ? 20.641 -17.719 -20.234 1 94.31 157 LEU A C 1
ATOM 1307 O O . LEU A 1 157 ? 20.125 -16.875 -19.516 1 94.31 157 LEU A O 1
ATOM 1311 N N . LEU A 1 158 ? 20.891 -18.953 -19.828 1 95 158 LEU A N 1
ATOM 1312 C CA . LEU A 1 158 ? 20.438 -19.406 -18.516 1 95 158 LEU A CA 1
ATOM 1313 C C . LEU A 1 158 ? 21.156 -18.641 -17.406 1 95 158 LEU A C 1
ATOM 1315 O O . LEU A 1 158 ? 20.547 -18.234 -16.422 1 95 158 LEU A O 1
ATOM 1319 N N . THR A 1 159 ? 22.469 -18.484 -17.562 1 95.69 159 THR A N 1
ATOM 1320 C CA . THR A 1 159 ? 23.234 -17.75 -16.547 1 95.69 159 THR A CA 1
ATOM 1321 C C . THR A 1 159 ? 22.719 -16.312 -16.422 1 95.69 159 THR A C 1
ATOM 1323 O O . THR A 1 159 ? 22.609 -15.789 -15.312 1 95.69 159 THR A O 1
ATOM 1326 N N . GLY A 1 160 ? 22.438 -15.695 -17.594 1 96.31 160 GLY A N 1
ATOM 1327 C CA . GLY A 1 160 ? 21.891 -14.344 -17.562 1 96.31 160 GLY A CA 1
ATOM 1328 C C . GLY A 1 160 ? 20.547 -14.266 -16.859 1 96.31 160 GLY A C 1
ATOM 1329 O O . GLY A 1 160 ? 20.297 -13.32 -16.109 1 96.31 160 GLY A O 1
ATOM 1330 N N . LEU A 1 161 ? 19.719 -15.25 -17.094 1 97.38 161 LEU A N 1
ATOM 1331 C CA . LEU A 1 161 ? 18.406 -15.289 -16.453 1 97.38 161 LEU A CA 1
ATOM 1332 C C . LEU A 1 161 ? 18.547 -15.484 -14.938 1 97.38 161 LEU A C 1
ATOM 1334 O O . LEU A 1 161 ? 17.844 -14.852 -14.156 1 97.38 161 LEU A O 1
ATOM 1338 N N . VAL A 1 162 ? 19.484 -16.312 -14.531 1 97 162 VAL A N 1
ATOM 1339 C CA . VAL A 1 162 ? 19.734 -16.562 -13.109 1 97 162 VAL A CA 1
ATOM 1340 C C . VAL A 1 162 ? 20.234 -15.289 -12.445 1 97 162 VAL A C 1
ATOM 1342 O O . VAL A 1 162 ? 19.812 -14.938 -11.344 1 97 162 VAL A O 1
ATOM 1345 N N . CYS A 1 163 ? 21.109 -14.609 -13.156 1 97.44 163 CYS A N 1
ATOM 1346 C CA . CYS A 1 163 ? 21.625 -13.344 -12.633 1 97.44 163 CYS A CA 1
ATOM 1347 C C . CYS A 1 163 ? 20.5 -12.336 -12.438 1 97.44 163 CYS A C 1
ATOM 1349 O O . CYS A 1 163 ? 20.406 -11.703 -11.391 1 97.44 163 CYS A O 1
ATOM 1351 N N . SER A 1 164 ? 19.656 -12.273 -13.414 1 97.69 164 SER A N 1
ATOM 1352 C CA . SER A 1 164 ? 18.531 -11.336 -13.336 1 97.69 164 SER A CA 1
ATOM 1353 C C . SER A 1 164 ? 17.594 -11.695 -12.188 1 97.69 164 SER A C 1
ATOM 1355 O O . SER A 1 164 ? 17.156 -10.82 -11.438 1 97.69 164 SER A O 1
ATOM 1357 N N . ALA A 1 165 ? 17.328 -12.945 -11.992 1 97.5 165 ALA A N 1
ATOM 1358 C CA . ALA A 1 165 ? 16.406 -13.406 -10.961 1 97.5 165 ALA A CA 1
ATOM 1359 C C . ALA A 1 165 ? 16.969 -13.148 -9.57 1 97.5 165 ALA A C 1
ATOM 1361 O O . ALA A 1 165 ? 16.25 -12.734 -8.664 1 97.5 165 ALA A O 1
ATOM 1362 N N . ILE A 1 166 ? 18.266 -13.398 -9.375 1 96.81 166 ILE A N 1
ATOM 1363 C CA . ILE A 1 166 ? 18.922 -13.172 -8.086 1 96.81 166 ILE A CA 1
ATOM 1364 C C . ILE A 1 166 ? 18.844 -11.688 -7.73 1 96.81 166 ILE A C 1
ATOM 1366 O O . ILE A 1 166 ? 18.453 -11.336 -6.613 1 96.81 166 ILE A O 1
ATOM 1370 N N . LEU A 1 167 ? 19.172 -10.883 -8.711 1 97.31 167 LEU A N 1
ATOM 1371 C CA . LEU A 1 167 ? 19.188 -9.438 -8.484 1 97.31 167 LEU A CA 1
ATOM 1372 C C . LEU A 1 167 ? 17.781 -8.922 -8.195 1 97.31 167 LEU A C 1
ATOM 1374 O O . LEU A 1 167 ? 17.609 -8.016 -7.379 1 97.31 167 LEU A O 1
ATOM 1378 N N . LYS A 1 168 ? 16.859 -9.492 -8.852 1 96.81 168 LYS A N 1
ATOM 1379 C CA . LYS A 1 168 ? 15.477 -9.086 -8.617 1 96.81 168 LYS A CA 1
ATOM 1380 C C . LYS A 1 168 ? 15.031 -9.43 -7.199 1 96.81 168 LYS A C 1
ATOM 1382 O O . LYS A 1 168 ? 14.398 -8.609 -6.527 1 96.81 168 LYS A O 1
ATOM 1387 N N . LYS A 1 169 ? 15.336 -10.578 -6.699 1 95.25 169 LYS A N 1
ATOM 1388 C CA . LYS A 1 169 ? 14.969 -11 -5.348 1 95.25 169 LYS A CA 1
ATOM 1389 C C . LYS A 1 169 ? 15.719 -10.18 -4.301 1 95.25 169 LYS A C 1
ATOM 1391 O O . LYS A 1 169 ? 15.164 -9.859 -3.248 1 95.25 169 LYS A O 1
ATOM 1396 N N . LEU A 1 170 ? 16.953 -9.891 -4.613 1 94.06 170 LEU A N 1
ATOM 1397 C CA . LEU A 1 170 ? 17.719 -9.039 -3.711 1 94.06 170 LEU A CA 1
ATOM 1398 C C . LEU A 1 170 ? 17.125 -7.633 -3.65 1 94.06 170 LEU A C 1
ATOM 1400 O O . LEU A 1 170 ? 17.078 -7.016 -2.584 1 94.06 170 LEU A O 1
ATOM 1404 N N . SER A 1 171 ? 16.672 -7.137 -4.824 1 93.75 171 SER A N 1
ATOM 1405 C CA . SER A 1 171 ? 16.047 -5.82 -4.879 1 93.75 171 SER A CA 1
ATOM 1406 C C . SER A 1 171 ? 14.773 -5.781 -4.047 1 93.75 171 SER A C 1
ATOM 1408 O O . SER A 1 171 ? 14.531 -4.816 -3.316 1 93.75 171 SER A O 1
ATOM 1410 N N . LYS A 1 172 ? 14.039 -6.793 -4.133 1 91.25 172 LYS A N 1
ATOM 1411 C CA . LYS A 1 172 ? 12.797 -6.867 -3.361 1 91.25 172 LYS A CA 1
ATOM 1412 C C . LYS A 1 172 ? 13.086 -6.902 -1.863 1 91.25 172 LYS A C 1
ATOM 1414 O O . LYS A 1 172 ? 12.391 -6.25 -1.077 1 91.25 172 LYS A O 1
ATOM 1419 N N . LYS A 1 173 ? 14.086 -7.625 -1.461 1 87.69 173 LYS A N 1
ATOM 1420 C CA . LYS A 1 173 ? 14.453 -7.684 -0.05 1 87.69 173 LYS A CA 1
ATOM 1421 C C . LYS A 1 173 ? 14.969 -6.332 0.439 1 87.69 173 LYS A C 1
ATOM 1423 O O . LYS A 1 173 ? 14.68 -5.922 1.565 1 87.69 173 LYS A O 1
ATOM 1428 N N . ALA A 1 174 ? 15.664 -5.723 -0.452 1 85.94 174 ALA A N 1
ATOM 1429 C CA . ALA A 1 174 ? 16.156 -4.391 -0.115 1 85.94 174 ALA A CA 1
ATOM 1430 C C . ALA A 1 174 ? 15.016 -3.398 0.046 1 85.94 174 ALA A C 1
ATOM 1432 O O . ALA A 1 174 ? 15.055 -2.531 0.924 1 85.94 174 ALA A O 1
ATOM 1433 N N . ASN A 1 175 ? 14.07 -3.533 -0.792 1 81.88 175 ASN A N 1
ATOM 1434 C CA . ASN A 1 175 ? 12.898 -2.658 -0.713 1 81.88 175 ASN A CA 1
ATOM 1435 C C . ASN A 1 175 ? 12.102 -2.902 0.563 1 81.88 175 ASN A C 1
ATOM 1437 O O . ASN A 1 175 ? 11.547 -1.967 1.14 1 81.88 175 ASN A O 1
ATOM 1441 N N . ASN A 1 176 ? 12.141 -4.086 0.969 1 76.5 176 ASN A N 1
ATOM 1442 C CA . ASN A 1 176 ? 11.422 -4.43 2.191 1 76.5 176 ASN A CA 1
ATOM 1443 C C . ASN A 1 176 ? 12.07 -3.793 3.418 1 76.5 176 ASN A C 1
ATOM 1445 O O . ASN A 1 176 ? 11.383 -3.473 4.391 1 76.5 176 ASN A O 1
ATOM 1449 N N . VAL A 1 177 ? 13.375 -3.623 3.326 1 71.88 177 VAL A N 1
ATOM 1450 C CA . VAL A 1 177 ? 14.078 -3.006 4.445 1 71.88 177 VAL A CA 1
ATOM 1451 C C . VAL A 1 177 ? 14.148 -1.494 4.238 1 71.88 177 VAL A C 1
ATOM 1453 O O . VAL A 1 177 ? 14.898 -0.802 4.934 1 71.88 177 VAL A O 1
ATOM 1456 N N . LYS A 1 178 ? 13.445 -0.951 3.248 1 72.88 178 LYS A N 1
ATOM 1457 C CA . LYS A 1 178 ? 13.25 0.467 2.961 1 72.88 178 LYS A CA 1
ATOM 1458 C C . LYS A 1 178 ? 14.555 1.125 2.527 1 72.88 178 LYS A C 1
ATOM 1460 O O . LYS A 1 178 ? 14.828 2.271 2.889 1 72.88 178 LYS A O 1
ATOM 1465 N N . GLU A 1 179 ? 15.414 0.251 1.852 1 79.31 179 GLU A N 1
ATOM 1466 C CA . GLU A 1 179 ? 16.578 0.782 1.14 1 79.31 179 GLU A CA 1
ATOM 1467 C C . GLU A 1 179 ? 16.25 1.044 -0.328 1 79.31 179 GLU A C 1
ATOM 1469 O O . GLU A 1 179 ? 16.562 0.223 -1.193 1 79.31 179 GLU A O 1
ATOM 1474 N N . GLN A 1 180 ? 15.828 2.211 -0.545 1 76.25 180 GLN A N 1
ATOM 1475 C CA . GLN A 1 180 ? 15.273 2.494 -1.863 1 76.25 180 GLN A CA 1
ATOM 1476 C C . GLN A 1 180 ? 16.375 2.682 -2.9 1 76.25 180 GLN A C 1
ATOM 1478 O O . GLN A 1 180 ? 16.234 2.266 -4.051 1 76.25 180 GLN A O 1
ATOM 1483 N N . ILE A 1 181 ? 17.422 3.25 -2.504 1 79.19 181 ILE A N 1
ATOM 1484 C CA . ILE A 1 181 ? 18.484 3.533 -3.471 1 79.19 181 ILE A CA 1
ATOM 1485 C C . ILE A 1 181 ? 19.109 2.227 -3.943 1 79.19 181 ILE A C 1
ATOM 1487 O O . ILE A 1 181 ? 19.25 1.995 -5.145 1 79.19 181 ILE A O 1
ATOM 1491 N N . LEU A 1 182 ? 19.391 1.451 -2.959 1 84.31 182 LEU A N 1
ATOM 1492 C CA . LEU A 1 182 ? 19.969 0.161 -3.32 1 84.31 182 LEU A CA 1
ATOM 1493 C C . LEU A 1 182 ? 18.953 -0.694 -4.078 1 84.31 182 LEU A C 1
ATOM 1495 O O . LEU A 1 182 ? 19.312 -1.382 -5.035 1 84.31 182 LEU A O 1
ATOM 1499 N N . ALA A 1 183 ? 17.766 -0.638 -3.623 1 89 183 ALA A N 1
ATOM 1500 C CA . ALA A 1 183 ? 16.734 -1.42 -4.281 1 89 183 ALA A CA 1
ATOM 1501 C C . ALA A 1 183 ? 16.562 -1.004 -5.738 1 89 183 ALA A C 1
ATOM 1503 O O . ALA A 1 183 ? 16.453 -1.854 -6.625 1 89 183 ALA A O 1
ATOM 1504 N N . SER A 1 184 ? 16.641 0.25 -5.984 1 88.44 184 SER A N 1
ATOM 1505 C CA . SER A 1 184 ? 16.5 0.744 -7.352 1 88.44 184 SER A CA 1
ATOM 1506 C C . SER A 1 184 ? 17.703 0.373 -8.203 1 88.44 184 SER A C 1
ATOM 1508 O O . SER A 1 184 ? 17.562 0.021 -9.375 1 88.44 184 SER A O 1
ATOM 1510 N N . ASP A 1 185 ? 18.828 0.432 -7.59 1 89.69 185 ASP A N 1
ATOM 1511 C CA . ASP A 1 185 ? 20.047 0.075 -8.32 1 89.69 185 ASP A CA 1
ATOM 1512 C C . ASP A 1 185 ? 20.047 -1.407 -8.688 1 89.69 185 ASP A C 1
ATOM 1514 O O . ASP A 1 185 ? 20.375 -1.771 -9.812 1 89.69 185 ASP A O 1
ATOM 1518 N N . LEU A 1 186 ? 19.656 -2.17 -7.754 1 94.5 186 LEU A N 1
ATOM 1519 C CA . LEU A 1 186 ? 19.594 -3.607 -7.996 1 94.5 186 LEU A CA 1
ATOM 1520 C C . LEU A 1 186 ? 18.531 -3.943 -9.039 1 94.5 186 LEU A C 1
ATOM 1522 O O . LEU A 1 186 ? 18.734 -4.844 -9.859 1 94.5 186 LEU A O 1
ATOM 1526 N N . GLU A 1 187 ? 17.5 -3.266 -9.008 1 95.56 187 GLU A N 1
ATOM 1527 C CA . GLU A 1 187 ? 16.453 -3.494 -9.992 1 95.56 187 GLU A CA 1
ATOM 1528 C C . GLU A 1 187 ? 16.906 -3.129 -11.398 1 95.56 187 GLU A C 1
ATOM 1530 O O . GLU A 1 187 ? 16.641 -3.855 -12.352 1 95.56 187 GLU A O 1
ATOM 1535 N N . GLU A 1 188 ? 17.609 -2.029 -11.484 1 95 188 GLU A N 1
ATOM 1536 C CA . GLU A 1 188 ? 18.141 -1.639 -12.781 1 95 188 GLU A CA 1
ATOM 1537 C C . GLU A 1 188 ? 19.156 -2.664 -13.289 1 95 188 GLU A C 1
ATOM 1539 O O . GLU A 1 188 ? 19.172 -2.99 -14.477 1 95 188 GLU A O 1
ATOM 1544 N N . HIS A 1 189 ? 19.922 -3.09 -12.367 1 95.56 189 HIS A N 1
ATOM 1545 C CA . HIS A 1 189 ? 20.891 -4.133 -12.695 1 95.56 189 HIS A CA 1
ATOM 1546 C C . HIS A 1 189 ? 20.188 -5.398 -13.18 1 95.56 189 HIS A C 1
ATOM 1548 O O . HIS A 1 189 ? 20.641 -6.031 -14.141 1 95.56 189 HIS A O 1
ATOM 1554 N N . SER A 1 190 ? 19.125 -5.777 -12.523 1 97.31 190 SER A N 1
ATOM 1555 C CA . SER A 1 190 ? 18.359 -6.949 -12.906 1 97.31 190 SER A CA 1
ATOM 1556 C C . SER A 1 190 ? 17.734 -6.777 -14.289 1 97.31 190 SER A C 1
ATOM 1558 O O . SER A 1 190 ? 17.828 -7.676 -15.133 1 97.31 190 SER A O 1
ATOM 1560 N N . LYS A 1 191 ? 17.234 -5.625 -14.602 1 96.38 191 LYS A N 1
ATOM 1561 C CA . LYS A 1 191 ? 16.625 -5.34 -15.891 1 96.38 191 LYS A CA 1
ATOM 1562 C C . LYS A 1 191 ? 17.656 -5.359 -17.016 1 96.38 191 LYS A C 1
ATOM 1564 O O . LYS A 1 191 ? 17.359 -5.754 -18.141 1 96.38 191 LYS A O 1
ATOM 1569 N N . PHE A 1 192 ? 18.828 -4.961 -16.656 1 95.06 192 PHE A N 1
ATOM 1570 C CA . PHE A 1 192 ? 19.922 -4.965 -17.609 1 95.06 192 PHE A CA 1
ATOM 1571 C C . PHE A 1 192 ? 20.188 -6.379 -18.109 1 95.06 192 PHE A C 1
ATOM 1573 O O . PHE A 1 192 ? 20.266 -6.617 -19.312 1 95.06 192 PHE A O 1
ATOM 1580 N N . PHE A 1 193 ? 20.25 -7.289 -17.219 1 96.19 193 PHE A N 1
ATOM 1581 C CA . PHE A 1 193 ? 20.531 -8.672 -17.594 1 96.19 193 PHE A CA 1
ATOM 1582 C C . PHE A 1 193 ? 19.344 -9.273 -18.344 1 96.19 193 PHE A C 1
ATOM 1584 O O . PHE A 1 193 ? 19.531 -10.039 -19.297 1 96.19 193 PHE A O 1
ATOM 1591 N N . GLU A 1 194 ? 18.219 -8.977 -17.875 1 96.69 194 GLU A N 1
ATOM 1592 C CA . GLU A 1 194 ? 17.047 -9.492 -18.578 1 96.69 194 GLU A CA 1
ATOM 1593 C C . GLU A 1 194 ? 16.984 -8.992 -20.016 1 96.69 194 GLU A C 1
ATOM 1595 O O . GLU A 1 194 ? 16.688 -9.758 -20.938 1 96.69 194 GLU A O 1
ATOM 1600 N N . GLN A 1 195 ? 17.328 -7.75 -20.188 1 95.06 195 GLN A N 1
ATOM 1601 C CA . GLN A 1 195 ? 17.344 -7.18 -21.531 1 95.06 195 GLN A CA 1
ATOM 1602 C C . GLN A 1 195 ? 18.438 -7.812 -22.391 1 95.06 195 GLN A C 1
ATOM 1604 O O . GLN A 1 195 ? 18.234 -8.055 -23.578 1 95.06 195 GLN A O 1
ATOM 1609 N N . ARG A 1 196 ? 19.516 -8.047 -21.797 1 94.06 196 ARG A N 1
ATOM 1610 C CA . ARG A 1 196 ? 20.594 -8.719 -22.516 1 94.06 196 ARG A CA 1
ATOM 1611 C C . ARG A 1 196 ? 20.156 -10.109 -22.984 1 94.06 196 ARG A C 1
ATOM 1613 O O . ARG A 1 196 ? 20.484 -10.531 -24.094 1 94.06 196 ARG A O 1
ATOM 1620 N N . CYS A 1 197 ? 19.469 -10.773 -22.109 1 95.25 197 CYS A N 1
ATOM 1621 C CA . CYS A 1 197 ? 18.984 -12.102 -22.469 1 95.25 197 CYS A CA 1
ATOM 1622 C C . CYS A 1 197 ? 17.969 -12.023 -23.594 1 95.25 197 CYS A C 1
ATOM 1624 O O . CYS A 1 197 ? 17.984 -12.859 -24.516 1 95.25 197 CYS A O 1
ATOM 1626 N N . LEU A 1 198 ? 17.078 -11.047 -23.609 1 95.88 198 LEU A N 1
ATOM 1627 C CA . LEU A 1 198 ? 16.094 -10.875 -24.688 1 95.88 198 LEU A CA 1
ATOM 1628 C C . LEU A 1 198 ? 16.781 -10.562 -26 1 95.88 198 LEU A C 1
ATOM 1630 O O . LEU A 1 198 ? 16.375 -11.078 -27.047 1 95.88 198 LEU A O 1
ATOM 1634 N N . ASP A 1 199 ? 17.844 -9.82 -25.938 1 93.31 199 ASP A N 1
ATOM 1635 C CA . ASP A 1 199 ? 18.594 -9.492 -27.125 1 93.31 199 ASP A CA 1
ATOM 1636 C C . ASP A 1 199 ? 19.281 -10.734 -27.703 1 93.31 199 ASP A C 1
ATOM 1638 O O . ASP A 1 199 ? 19.328 -10.906 -28.922 1 93.31 199 ASP A O 1
ATOM 1642 N N . ILE A 1 200 ? 19.766 -11.523 -26.812 1 93.56 200 ILE A N 1
ATOM 1643 C CA . ILE A 1 200 ? 20.391 -12.766 -27.234 1 93.56 200 ILE A CA 1
ATOM 1644 C C . ILE A 1 200 ? 19.359 -13.672 -27.906 1 93.56 200 ILE A C 1
ATOM 1646 O O . ILE A 1 200 ? 19.625 -14.273 -28.938 1 93.56 200 ILE A O 1
ATOM 1650 N N . MET A 1 201 ? 18.234 -13.742 -27.312 1 94.31 201 MET A N 1
ATOM 1651 C CA . MET A 1 201 ? 17.172 -14.586 -27.859 1 94.31 201 MET A CA 1
ATOM 1652 C C . MET A 1 201 ? 16.75 -14.086 -29.25 1 94.31 201 MET A C 1
ATOM 1654 O O . MET A 1 201 ? 16.562 -14.891 -30.156 1 94.31 201 MET A O 1
ATOM 1658 N N . ASP A 1 202 ? 16.672 -12.805 -29.406 1 93.06 202 ASP A N 1
ATOM 1659 C CA . ASP A 1 202 ? 16.312 -12.227 -30.688 1 93.06 202 ASP A CA 1
ATOM 1660 C C . ASP A 1 202 ? 17.344 -12.57 -31.766 1 93.06 202 ASP A C 1
ATOM 1662 O O . ASP A 1 202 ? 16.984 -13.031 -32.844 1 93.06 202 ASP A O 1
ATOM 1666 N N . ARG A 1 203 ? 18.562 -12.422 -31.406 1 91.81 203 ARG A N 1
ATOM 1667 C CA . ARG A 1 203 ? 19.641 -12.664 -32.375 1 91.81 203 ARG A CA 1
ATOM 1668 C C . ARG A 1 203 ? 19.75 -14.148 -32.688 1 91.81 203 ARG A C 1
ATOM 1670 O O . ARG A 1 203 ? 20 -14.523 -33.844 1 91.81 203 ARG A O 1
ATOM 1677 N N . MET A 1 204 ? 19.594 -14.961 -31.703 1 92.75 204 MET A N 1
ATOM 1678 C CA . MET A 1 204 ? 19.656 -16.406 -31.938 1 92.75 204 MET A CA 1
ATOM 1679 C C . MET A 1 204 ? 18.5 -16.875 -32.812 1 92.75 204 MET A C 1
ATOM 1681 O O . MET A 1 204 ? 18.688 -17.734 -33.688 1 92.75 204 MET A O 1
ATOM 1685 N N . TYR A 1 205 ? 17.391 -16.281 -32.625 1 92.38 205 TYR A N 1
ATOM 1686 C CA . TYR A 1 205 ? 16.219 -16.641 -33.406 1 92.38 205 TYR A CA 1
ATOM 1687 C C . TYR A 1 205 ? 16.391 -16.25 -34.875 1 92.38 205 TYR A C 1
ATOM 1689 O O . TYR A 1 205 ? 15.969 -16.984 -35.781 1 92.38 205 TYR A O 1
ATOM 1697 N N . GLU A 1 206 ? 17.031 -15.164 -35.125 1 92.25 206 GLU A N 1
ATOM 1698 C CA . GLU A 1 206 ? 17.266 -14.68 -36.5 1 92.25 206 GLU A CA 1
ATOM 1699 C C . GLU A 1 206 ? 18.328 -15.523 -37.188 1 92.25 206 GLU A C 1
ATOM 1701 O O . GLU A 1 206 ? 18.203 -15.797 -38.375 1 92.25 206 GLU A O 1
ATOM 1706 N N . GLU A 1 207 ? 19.328 -15.984 -36.469 1 91 207 GLU A N 1
ATOM 1707 C CA . GLU A 1 207 ? 20.438 -16.719 -37.094 1 91 207 GLU A CA 1
ATOM 1708 C C . GLU A 1 207 ? 20.062 -18.188 -37.312 1 91 207 GLU A C 1
ATOM 1710 O O . GLU A 1 207 ? 20.266 -18.719 -38.406 1 91 207 GLU A O 1
ATOM 1715 N N . ASN A 1 208 ? 19.594 -18.797 -36.219 1 91.81 208 ASN A N 1
ATOM 1716 C CA . ASN A 1 208 ? 19.156 -20.188 -36.281 1 91.81 208 ASN A CA 1
ATOM 1717 C C . ASN A 1 208 ? 17.922 -20.438 -35.438 1 91.81 208 ASN A C 1
ATOM 1719 O O . ASN A 1 208 ? 18.031 -20.672 -34.219 1 91.81 208 ASN A O 1
ATOM 1723 N N . THR A 1 209 ? 16.844 -20.484 -36.094 1 91.69 209 THR A N 1
ATOM 1724 C CA . THR A 1 209 ? 15.555 -20.562 -35.406 1 91.69 209 THR A CA 1
ATOM 1725 C C . THR A 1 209 ? 15.398 -21.906 -34.688 1 91.69 209 THR A C 1
ATOM 1727 O O . THR A 1 209 ? 14.992 -21.953 -33.531 1 91.69 209 THR A O 1
ATOM 1730 N N . LYS A 1 210 ? 15.758 -23.016 -35.25 1 91.25 210 LYS A N 1
ATOM 1731 C CA . LYS A 1 210 ? 15.57 -24.344 -34.688 1 91.25 210 LYS A CA 1
ATOM 1732 C C . LYS A 1 210 ? 16.406 -24.516 -33.406 1 91.25 210 LYS A C 1
ATOM 1734 O O . LYS A 1 210 ? 15.898 -24.969 -32.375 1 91.25 210 LYS A O 1
ATOM 1739 N N . GLN A 1 211 ? 17.609 -24.031 -33.5 1 89.44 211 GLN A N 1
ATOM 1740 C CA . GLN A 1 211 ? 18.484 -24.188 -32.344 1 89.44 211 GLN A CA 1
ATOM 1741 C C . GLN A 1 211 ? 18.062 -23.281 -31.188 1 89.44 211 GLN A C 1
ATOM 1743 O O . GLN A 1 211 ? 18.188 -23.641 -30.016 1 89.44 211 GLN A O 1
ATOM 1748 N N . ALA A 1 212 ? 17.562 -22.125 -31.625 1 92.12 212 ALA A N 1
ATOM 1749 C CA . ALA A 1 212 ? 17.094 -21.188 -30.609 1 92.12 212 ALA A CA 1
ATOM 1750 C C . ALA A 1 212 ? 15.906 -21.75 -29.828 1 92.12 212 ALA A C 1
ATOM 1752 O O . ALA A 1 212 ? 15.836 -21.625 -28.609 1 92.12 212 ALA A O 1
ATOM 1753 N N . ILE A 1 213 ? 15.047 -22.438 -30.531 1 92.81 213 ILE A N 1
ATOM 1754 C CA . ILE A 1 213 ? 13.859 -23.016 -29.922 1 92.81 213 ILE A CA 1
ATOM 1755 C C . ILE A 1 213 ? 14.266 -24.203 -29.047 1 92.81 213 ILE A C 1
ATOM 1757 O O . ILE A 1 213 ? 13.789 -24.344 -27.906 1 92.81 213 ILE A O 1
ATOM 1761 N N . ASP A 1 214 ? 15.195 -25 -29.422 1 89.56 214 ASP A N 1
ATOM 1762 C CA . ASP A 1 214 ? 15.633 -26.172 -28.688 1 89.56 214 ASP A CA 1
ATOM 1763 C C . ASP A 1 214 ? 16.422 -25.781 -27.438 1 89.56 214 ASP A C 1
ATOM 1765 O O . ASP A 1 214 ? 16.375 -26.484 -26.422 1 89.56 214 ASP A O 1
ATOM 1769 N N . LEU A 1 215 ? 17.062 -24.656 -27.531 1 90.75 215 LEU A N 1
ATOM 1770 C CA . LEU A 1 215 ? 17.859 -24.188 -26.422 1 90.75 215 LEU A CA 1
ATOM 1771 C C . LEU A 1 215 ? 16.984 -23.859 -25.219 1 90.75 215 LEU A C 1
ATOM 1773 O O . LEU A 1 215 ? 17.438 -23.969 -24.062 1 90.75 215 LEU A O 1
ATOM 1777 N N . MET A 1 216 ? 15.734 -23.547 -25.484 1 91.56 216 MET A N 1
ATOM 1778 C CA . MET A 1 216 ? 14.836 -23.172 -24.406 1 91.56 216 MET A CA 1
ATOM 1779 C C . MET A 1 216 ? 14.523 -24.359 -23.5 1 91.56 216 MET A C 1
ATOM 1781 O O . MET A 1 216 ? 14.195 -24.172 -22.328 1 91.56 216 MET A O 1
ATOM 1785 N N . ASP A 1 217 ? 14.766 -25.562 -23.969 1 89.31 217 ASP A N 1
ATOM 1786 C CA . ASP A 1 217 ? 14.461 -26.75 -23.188 1 89.31 217 ASP A CA 1
ATOM 1787 C C . ASP A 1 217 ? 15.742 -27.469 -22.766 1 89.31 217 ASP A C 1
ATOM 1789 O O . ASP A 1 217 ? 15.688 -28.484 -22.062 1 89.31 217 ASP A O 1
ATOM 1793 N N . THR A 1 218 ? 16.844 -26.891 -23.156 1 88.19 218 THR A N 1
ATOM 1794 C CA . THR A 1 218 ? 18.094 -27.531 -22.781 1 88.19 218 THR A CA 1
ATOM 1795 C C . THR A 1 218 ? 18.469 -27.203 -21.344 1 88.19 218 THR A C 1
ATOM 1797 O O . THR A 1 218 ? 18.547 -26.047 -20.953 1 88.19 218 THR A O 1
ATOM 1800 N N . GLU A 1 219 ? 18.656 -28.234 -20.547 1 88.19 219 GLU A N 1
ATOM 1801 C CA . GLU A 1 219 ? 18.969 -28.047 -19.125 1 88.19 219 GLU A CA 1
ATOM 1802 C C . GLU A 1 219 ? 20.469 -27.859 -18.906 1 88.19 219 GLU A C 1
ATOM 1804 O O . GLU A 1 219 ? 21.281 -28.406 -19.625 1 88.19 219 GLU A O 1
ATOM 1809 N N . ALA A 1 220 ? 20.734 -27 -18.031 1 88.06 220 ALA A N 1
ATOM 1810 C CA . ALA A 1 220 ? 22.109 -26.734 -17.609 1 88.06 220 ALA A CA 1
ATOM 1811 C C . ALA A 1 220 ? 22.188 -26.5 -16.109 1 88.06 220 ALA A C 1
ATOM 1813 O O . ALA A 1 220 ? 21.156 -26.328 -15.445 1 88.06 220 ALA A O 1
ATOM 1814 N N . ASP A 1 221 ? 23.391 -26.688 -15.562 1 88.38 221 ASP A N 1
ATOM 1815 C CA . ASP A 1 221 ? 23.609 -26.484 -14.141 1 88.38 221 ASP A CA 1
ATOM 1816 C C . ASP A 1 221 ? 24.422 -25.219 -13.891 1 88.38 221 ASP A C 1
ATOM 1818 O O . ASP A 1 221 ? 25.547 -25.078 -14.398 1 88.38 221 ASP A O 1
ATOM 1822 N N . ILE A 1 222 ? 23.766 -24.266 -13.258 1 91.19 222 ILE A N 1
ATOM 1823 C CA . ILE A 1 222 ? 24.438 -23.031 -12.875 1 91.19 222 ILE A CA 1
ATOM 1824 C C . ILE A 1 222 ? 24.406 -22.875 -11.352 1 91.19 222 ILE A C 1
ATOM 1826 O O . ILE A 1 222 ? 23.344 -22.719 -10.758 1 91.19 222 ILE A O 1
ATOM 1830 N N . TRP A 1 223 ? 25.547 -22.922 -10.68 1 92.44 223 TRP A N 1
ATOM 1831 C CA . TRP A 1 223 ? 25.688 -22.734 -9.242 1 92.44 223 TRP A CA 1
ATOM 1832 C C . TRP A 1 223 ? 24.812 -23.734 -8.484 1 92.44 223 TRP A C 1
ATOM 1834 O O . TRP A 1 223 ? 24.203 -23.406 -7.465 1 92.44 223 TRP A O 1
ATOM 1844 N N . GLY A 1 224 ? 24.625 -24.828 -9.008 1 87.25 224 GLY A N 1
ATOM 1845 C CA . GLY A 1 224 ? 23.844 -25.875 -8.352 1 87.25 224 GLY A CA 1
ATOM 1846 C C . GLY A 1 224 ? 22.375 -25.828 -8.711 1 87.25 224 GLY A C 1
ATOM 1847 O O . GLY A 1 224 ? 21.578 -26.641 -8.219 1 87.25 224 GLY A O 1
ATOM 1848 N N . ILE A 1 225 ? 21.984 -24.922 -9.516 1 89.75 225 ILE A N 1
ATOM 1849 C CA . ILE A 1 225 ? 20.625 -24.812 -9.992 1 89.75 225 ILE A CA 1
ATOM 1850 C C . ILE A 1 225 ? 20.484 -25.516 -11.344 1 89.75 225 ILE A C 1
ATOM 1852 O O . ILE A 1 225 ? 21.094 -25.109 -12.328 1 89.75 225 ILE A O 1
ATOM 1856 N N . HIS A 1 226 ? 19.781 -26.516 -11.289 1 88.44 226 HIS A N 1
ATOM 1857 C CA . HIS A 1 226 ? 19.562 -27.281 -12.516 1 88.44 226 HIS A CA 1
ATOM 1858 C C . HIS A 1 226 ? 18.203 -26.984 -13.125 1 88.44 226 HIS A C 1
ATOM 1860 O O . HIS A 1 226 ? 17.172 -27.234 -12.5 1 88.44 226 HIS A O 1
ATOM 1866 N N . SER A 1 227 ? 18.203 -26.344 -14.281 1 90 227 SER A N 1
ATOM 1867 C CA . SER A 1 227 ? 16.938 -25.984 -14.914 1 90 227 SER A CA 1
ATOM 1868 C C . SER A 1 227 ? 17.141 -25.578 -16.375 1 90 227 SER A C 1
ATOM 1870 O O . SER A 1 227 ? 18.266 -25.438 -16.828 1 90 227 SER A O 1
ATOM 1872 N N . SER A 1 228 ? 16.109 -25.531 -17.078 1 92 228 SER A N 1
ATOM 1873 C CA . SER A 1 228 ? 16.125 -24.984 -18.438 1 92 228 SER A CA 1
ATOM 1874 C C . SER A 1 228 ? 15.742 -23.516 -18.438 1 92 228 SER A C 1
ATOM 1876 O O . SER A 1 228 ? 15.148 -23.016 -17.469 1 92 228 SER A O 1
ATOM 1878 N N . PRO A 1 229 ? 16.141 -22.734 -19.469 1 93.88 229 PRO A N 1
ATOM 1879 C CA . PRO A 1 229 ? 15.82 -21.312 -19.516 1 93.88 229 PRO A CA 1
ATOM 1880 C C . PRO A 1 229 ? 14.32 -21.031 -19.438 1 93.88 229 PRO A C 1
ATOM 1882 O O . PRO A 1 229 ? 13.891 -20.141 -18.719 1 93.88 229 PRO A O 1
ATOM 1885 N N . LEU A 1 230 ? 13.523 -21.812 -20.125 1 93.56 230 LEU A N 1
ATOM 1886 C CA . LEU A 1 230 ? 12.086 -21.562 -20.141 1 93.56 230 LEU A CA 1
ATOM 1887 C C . LEU A 1 230 ? 11.461 -21.906 -18.781 1 93.56 230 LEU A C 1
ATOM 1889 O O . LEU A 1 230 ? 10.688 -21.125 -18.234 1 93.56 230 LEU A O 1
ATOM 1893 N N . THR A 1 231 ? 11.812 -23.047 -18.219 1 90.44 231 THR A N 1
ATOM 1894 C CA . THR A 1 231 ? 11.281 -23.453 -16.922 1 90.44 231 THR A CA 1
ATOM 1895 C C . THR A 1 231 ? 11.742 -22.484 -15.828 1 90.44 231 THR A C 1
ATOM 1897 O O . THR A 1 231 ? 10.961 -22.141 -14.938 1 90.44 231 THR A O 1
ATOM 1900 N N . PHE A 1 232 ? 12.961 -22.062 -15.938 1 93.12 232 PHE A N 1
ATOM 1901 C CA . PHE A 1 232 ? 13.492 -21.125 -14.953 1 93.12 232 PHE A CA 1
ATOM 1902 C C . PHE A 1 232 ? 12.766 -19.797 -15.023 1 93.12 232 PHE A C 1
ATOM 1904 O O . PHE A 1 232 ? 12.398 -19.219 -13.992 1 93.12 232 PHE A O 1
ATOM 1911 N N . ALA A 1 233 ? 12.594 -19.297 -16.266 1 94.75 233 ALA A N 1
ATOM 1912 C CA . ALA A 1 233 ? 11.906 -18.016 -16.453 1 94.75 233 ALA A CA 1
ATOM 1913 C C . ALA A 1 233 ? 10.477 -18.078 -15.938 1 94.75 233 ALA A C 1
ATOM 1915 O O . ALA A 1 233 ? 9.977 -17.125 -15.344 1 94.75 233 ALA A O 1
ATOM 1916 N N . TYR A 1 234 ? 9.859 -19.203 -16.109 1 91.31 234 TYR A N 1
ATOM 1917 C CA . TYR A 1 234 ? 8.492 -19.391 -15.648 1 91.31 234 TYR A CA 1
ATOM 1918 C C . TYR A 1 234 ? 8.422 -19.422 -14.125 1 91.31 234 TYR A C 1
ATOM 1920 O O . TYR A 1 234 ? 7.566 -18.781 -13.523 1 91.31 234 TYR A O 1
ATOM 1928 N N . GLU A 1 235 ? 9.367 -20.094 -13.484 1 89.06 235 GLU A N 1
ATOM 1929 C CA . GLU A 1 235 ? 9.367 -20.25 -12.039 1 89.06 235 GLU A CA 1
ATOM 1930 C C . GLU A 1 235 ? 9.68 -18.922 -11.344 1 89.06 235 GLU A C 1
ATOM 1932 O O . GLU A 1 235 ? 9.258 -18.703 -10.203 1 89.06 235 GLU A O 1
ATOM 1937 N N . ASN A 1 236 ? 10.398 -18.125 -12.023 1 91.81 236 ASN A N 1
ATOM 1938 C CA . ASN A 1 236 ? 10.789 -16.844 -11.414 1 91.81 236 ASN A CA 1
ATOM 1939 C C . ASN A 1 236 ? 9.977 -15.688 -11.977 1 91.81 236 ASN A C 1
ATOM 1941 O O . ASN A 1 236 ? 10.359 -14.523 -11.828 1 91.81 236 ASN A O 1
ATOM 1945 N N . PHE A 1 237 ? 8.945 -15.891 -12.711 1 90.31 237 PHE A N 1
ATOM 1946 C CA . PHE A 1 237 ? 7.934 -14.945 -13.164 1 90.31 237 PHE A CA 1
ATOM 1947 C C . PHE A 1 237 ? 8.547 -13.891 -14.078 1 90.31 237 PHE A C 1
ATOM 1949 O O . PHE A 1 237 ? 8.312 -12.68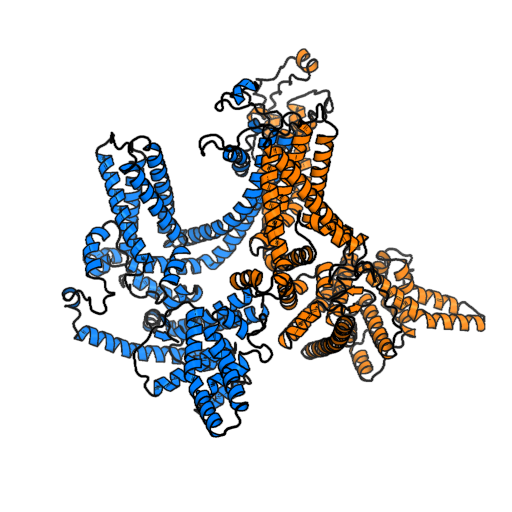8 -13.898 1 90.31 237 PHE A O 1
ATOM 1956 N N . MET A 1 238 ? 9.383 -14.375 -14.961 1 94.81 238 MET A N 1
ATOM 1957 C CA . MET A 1 238 ? 9.93 -13.492 -15.984 1 94.81 238 MET A CA 1
ATOM 1958 C C . MET A 1 238 ? 9.008 -13.438 -17.203 1 94.81 238 MET A C 1
ATOM 1960 O O . MET A 1 238 ? 9.195 -14.188 -18.156 1 94.81 238 MET A O 1
ATOM 1964 N N . TYR A 1 239 ? 8.117 -12.523 -17.266 1 93.81 239 TYR A N 1
ATOM 1965 C CA . TYR A 1 239 ? 7.023 -12.445 -18.234 1 93.81 239 TYR A CA 1
ATOM 1966 C C . TYR A 1 239 ? 7.547 -12.172 -19.641 1 93.81 239 TYR A C 1
ATOM 1968 O O . TYR A 1 239 ? 7.082 -12.773 -20.609 1 93.81 239 TYR A O 1
ATOM 1976 N N . ASP A 1 240 ? 8.555 -11.367 -19.75 1 94.75 240 ASP A N 1
ATOM 1977 C CA . ASP A 1 240 ? 9.055 -10.984 -21.062 1 94.75 240 ASP A CA 1
ATOM 1978 C C . ASP A 1 240 ? 9.773 -12.148 -21.734 1 94.75 240 ASP A C 1
ATOM 1980 O O . ASP A 1 240 ? 9.648 -12.336 -22.953 1 94.75 240 ASP A O 1
ATOM 1984 N N . VAL A 1 241 ? 10.422 -12.938 -20.938 1 96.31 241 VAL A N 1
ATOM 1985 C CA . VAL A 1 241 ? 11.164 -14.07 -21.484 1 96.31 241 VAL A CA 1
ATOM 1986 C C . VAL A 1 241 ? 10.195 -15.156 -21.938 1 96.31 241 VAL A C 1
ATOM 1988 O O . VAL A 1 241 ? 10.336 -15.734 -23.016 1 96.31 241 VAL A O 1
ATOM 1991 N N . VAL A 1 242 ? 9.203 -15.383 -21.141 1 95.06 242 VAL A N 1
ATOM 1992 C CA . VAL A 1 242 ? 8.234 -16.422 -21.469 1 95.06 242 VAL A CA 1
ATOM 1993 C C . VAL A 1 242 ? 7.379 -15.992 -22.656 1 95.06 242 VAL A C 1
ATOM 1995 O O . VAL A 1 242 ? 6.969 -16.828 -23.469 1 95.06 242 VAL A O 1
ATOM 1998 N N . ALA A 1 243 ? 7.199 -14.703 -22.797 1 94.62 243 ALA A N 1
ATOM 1999 C CA . ALA A 1 243 ? 6.359 -14.18 -23.875 1 94.62 243 ALA A CA 1
ATOM 2000 C C . ALA A 1 243 ? 7.145 -14.055 -25.172 1 94.62 243 ALA A C 1
ATOM 2002 O O . ALA A 1 243 ? 6.562 -13.836 -26.25 1 94.62 243 ALA A O 1
ATOM 2003 N N . HIS A 1 244 ? 8.375 -14.242 -25.094 1 94.5 244 HIS A N 1
ATOM 2004 C CA . HIS A 1 244 ? 9.211 -14.109 -26.281 1 94.5 244 HIS A CA 1
ATOM 2005 C C . HIS A 1 244 ? 8.828 -15.133 -27.344 1 94.5 244 HIS A C 1
ATOM 2007 O O . HIS A 1 244 ? 8.359 -16.234 -27.016 1 94.5 244 HIS A O 1
ATOM 2013 N N . THR A 1 245 ? 9.016 -14.867 -28.562 1 93.44 245 THR A N 1
ATOM 2014 C CA . THR A 1 245 ? 8.609 -15.695 -29.703 1 93.44 245 THR A CA 1
ATOM 2015 C C . THR A 1 245 ? 9.289 -17.062 -29.641 1 93.44 245 THR A C 1
ATOM 2017 O O . THR A 1 245 ? 8.672 -18.078 -29.953 1 93.44 245 THR A O 1
ATOM 2020 N N . CYS A 1 246 ? 10.555 -17.078 -29.219 1 93.75 246 CYS A N 1
ATOM 2021 C CA . CYS A 1 246 ? 11.273 -18.344 -29.094 1 93.75 246 CYS A CA 1
ATOM 2022 C C . CYS A 1 246 ? 10.586 -19.281 -28.109 1 93.75 246 CYS A C 1
ATOM 2024 O O . CYS A 1 246 ? 10.398 -20.453 -28.391 1 93.75 246 CYS A O 1
ATOM 2026 N N . SER A 1 247 ? 10.25 -18.703 -27 1 94.69 247 SER A N 1
ATOM 2027 C CA . SER A 1 247 ? 9.578 -19.469 -25.969 1 94.69 247 SER A CA 1
ATOM 2028 C C . SER A 1 247 ? 8.188 -19.906 -26.406 1 94.69 247 SER A C 1
ATOM 2030 O O . SER A 1 247 ? 7.777 -21.047 -26.172 1 94.69 247 SER A O 1
ATOM 2032 N N . GLN A 1 248 ? 7.453 -19.062 -27.125 1 93.19 248 GLN A N 1
ATOM 2033 C CA . GLN A 1 248 ? 6.094 -19.359 -27.562 1 93.19 248 GLN A CA 1
ATOM 2034 C C . GLN A 1 248 ? 6.082 -20.438 -28.641 1 93.19 248 GLN A C 1
ATOM 2036 O O . GLN A 1 248 ? 5.199 -21.312 -28.641 1 93.19 248 GLN A O 1
ATOM 2041 N N . LYS A 1 249 ? 7.02 -20.375 -29.484 1 93.69 249 LYS A N 1
ATOM 2042 C CA . LYS A 1 249 ? 7.105 -21.406 -30.516 1 93.69 249 LYS A CA 1
ATOM 2043 C C . LYS A 1 249 ? 7.453 -22.766 -29.906 1 93.69 249 LYS A C 1
ATOM 2045 O O . LYS A 1 249 ? 6.953 -23.797 -30.359 1 93.69 249 LYS A O 1
ATOM 2050 N N . ASN A 1 250 ? 8.344 -22.734 -28.984 1 93.44 250 ASN A N 1
ATOM 2051 C CA . ASN A 1 250 ? 8.641 -23.953 -28.25 1 93.44 250 ASN A CA 1
ATOM 2052 C C . ASN A 1 250 ? 7.402 -24.531 -27.578 1 93.44 250 ASN A C 1
ATOM 2054 O O . ASN A 1 250 ? 7.137 -25.734 -27.656 1 93.44 250 ASN A O 1
ATOM 2058 N N . MET A 1 251 ? 6.652 -23.672 -27 1 92.56 251 MET A N 1
ATOM 2059 C CA . MET A 1 251 ? 5.434 -24.094 -26.297 1 92.56 251 MET A CA 1
ATOM 2060 C C . MET A 1 251 ? 4.395 -24.609 -27.281 1 92.56 251 MET A C 1
ATOM 2062 O O . MET A 1 251 ? 3.672 -25.562 -26.984 1 92.56 251 MET A O 1
ATOM 2066 N N . ASN A 1 252 ? 4.344 -24.016 -28.422 1 92.31 252 ASN A N 1
ATOM 2067 C CA . ASN A 1 252 ? 3.424 -24.484 -29.453 1 92.31 252 ASN A CA 1
ATOM 2068 C C . ASN A 1 252 ? 3.797 -25.875 -29.938 1 92.31 252 ASN A C 1
ATOM 2070 O O . ASN A 1 252 ? 2.92 -26.719 -30.172 1 92.31 252 ASN A O 1
ATOM 2074 N N . ARG A 1 253 ? 5.031 -26.062 -30.047 1 91.94 253 ARG A N 1
ATOM 2075 C CA . ARG A 1 253 ? 5.492 -27.391 -30.438 1 91.94 253 ARG A CA 1
ATOM 2076 C C . ARG A 1 253 ? 5.102 -28.438 -29.391 1 91.94 253 ARG A C 1
ATOM 2078 O O . ARG A 1 253 ? 4.684 -29.547 -29.734 1 91.94 253 ARG A O 1
ATOM 2085 N N . GLN A 1 254 ? 5.203 -28.062 -28.219 1 90.81 254 GLN A N 1
ATOM 2086 C CA . GLN A 1 254 ? 4.82 -28.969 -27.141 1 90.81 254 GLN A CA 1
ATOM 2087 C C . GLN A 1 254 ? 3.305 -29.172 -27.109 1 90.81 254 GLN A C 1
ATOM 2089 O O . GLN A 1 254 ? 2.822 -30.281 -26.938 1 90.81 254 GLN A O 1
ATOM 2094 N N . TRP A 1 255 ? 2.592 -28.078 -27.359 1 92.81 255 TRP A N 1
ATOM 2095 C CA . TRP A 1 255 ? 1.135 -28.062 -27.297 1 92.81 255 TRP A CA 1
ATOM 2096 C C . TRP A 1 255 ? 0.528 -29 -28.328 1 92.81 255 TRP A C 1
ATOM 2098 O O . TRP A 1 255 ? -0.407 -29.75 -28.031 1 92.81 255 TRP A O 1
ATOM 2108 N N . TYR A 1 256 ? 1.154 -29.047 -29.516 1 93.12 256 TYR A N 1
ATOM 2109 C CA . TYR A 1 256 ? 0.64 -29.859 -30.609 1 93.12 256 TYR A CA 1
ATOM 2110 C C . TYR A 1 256 ? 1.446 -31.141 -30.766 1 93.12 256 TYR A C 1
ATOM 2112 O O . TYR A 1 256 ? 1.174 -31.953 -31.656 1 93.12 256 TYR A O 1
ATOM 2120 N N . ASN A 1 257 ? 2.373 -31.391 -29.844 1 92.81 257 ASN A N 1
ATOM 2121 C CA . ASN A 1 257 ? 3.229 -32.562 -29.906 1 92.81 257 ASN A CA 1
ATOM 2122 C C . ASN A 1 257 ? 3.867 -32.75 -31.281 1 92.81 257 ASN A C 1
ATOM 2124 O O . ASN A 1 257 ? 3.842 -33.812 -31.844 1 92.81 257 ASN A O 1
ATOM 2128 N N . ASN A 1 258 ? 4.359 -31.625 -31.844 1 89.12 258 ASN A N 1
ATOM 2129 C CA . ASN A 1 258 ? 5.051 -31.547 -33.125 1 89.12 258 ASN A CA 1
ATOM 2130 C C . ASN A 1 258 ? 4.125 -31.938 -34.281 1 89.12 258 ASN A C 1
ATOM 2132 O O . ASN A 1 258 ? 4.59 -32.375 -35.312 1 89.12 258 ASN A O 1
ATOM 2136 N N . LEU A 1 259 ? 2.848 -31.875 -34 1 91.88 259 LEU A N 1
ATOM 2137 C CA . LEU A 1 259 ? 1.864 -32.094 -35.062 1 91.88 259 LEU A CA 1
ATOM 2138 C C . LEU A 1 259 ? 1.455 -30.75 -35.688 1 91.88 259 LEU A C 1
ATOM 2140 O O . LEU A 1 259 ? 1.812 -29.688 -35.188 1 91.88 259 LEU A O 1
ATOM 2144 N N . ALA A 1 260 ? 0.749 -30.828 -36.781 1 88.88 260 ALA A N 1
ATOM 2145 C CA . ALA A 1 260 ? 0.304 -29.609 -37.438 1 88.88 260 ALA A CA 1
ATOM 2146 C C . ALA A 1 260 ? -0.738 -28.859 -36.625 1 88.88 260 ALA A C 1
ATOM 2148 O O . ALA A 1 260 ? -1.675 -29.469 -36.094 1 88.88 260 ALA A O 1
ATOM 2149 N N . PRO A 1 261 ? -0.564 -27.547 -36.438 1 87.81 261 PRO A N 1
ATOM 2150 C CA . PRO A 1 261 ? -1.424 -26.766 -35.531 1 87.81 261 PRO A CA 1
ATOM 2151 C C . PRO A 1 261 ? -2.791 -26.469 -36.125 1 87.81 261 PRO A C 1
ATOM 2153 O O . PRO A 1 261 ? -3.734 -26.141 -35.406 1 87.81 261 PRO A O 1
ATOM 2156 N N . ASP A 1 262 ? -2.984 -26.656 -37.375 1 90.19 262 ASP A N 1
ATOM 2157 C CA . ASP A 1 262 ? -4.277 -26.375 -38 1 90.19 262 ASP A CA 1
ATOM 2158 C C . ASP A 1 262 ? -5.297 -27.453 -37.656 1 90.19 262 ASP A C 1
ATOM 2160 O O . ASP A 1 262 ? -4.93 -28.625 -37.5 1 90.19 262 ASP A O 1
ATOM 2164 N N . LEU A 1 263 ? -6.496 -27.125 -37.594 1 89.38 263 LEU A N 1
ATOM 2165 C CA . LEU A 1 263 ? -7.555 -28 -37.125 1 89.38 263 LEU A CA 1
ATOM 2166 C C . LEU A 1 263 ? -7.68 -29.25 -38 1 89.38 263 LEU A C 1
ATOM 2168 O O . LEU A 1 263 ? -7.676 -30.375 -37.469 1 89.38 263 LEU A O 1
ATOM 2172 N N . LYS A 1 264 ? -7.758 -29.156 -39.344 1 90.69 264 LYS A N 1
ATOM 2173 C CA . LYS A 1 264 ? -8 -30.297 -40.219 1 90.69 264 LYS A CA 1
ATOM 2174 C C . LYS A 1 264 ? -6.824 -31.266 -40.219 1 90.69 264 LYS A C 1
ATOM 2176 O O . LYS A 1 264 ? -7 -32.469 -39.969 1 90.69 264 LYS A O 1
ATOM 2181 N N . PRO A 1 265 ? -5.719 -30.766 -40.375 1 91.44 265 PRO A N 1
ATOM 2182 C CA . PRO A 1 265 ? -4.586 -31.703 -40.312 1 91.44 265 PRO A CA 1
ATOM 2183 C C . PRO A 1 265 ? -4.371 -32.281 -38.938 1 91.44 265 PRO A C 1
ATOM 2185 O O . PRO A 1 265 ? -3.945 -33.438 -38.812 1 91.44 265 PRO A O 1
ATOM 2188 N N . PHE A 1 266 ? -4.594 -31.516 -37.938 1 91.62 266 PHE A N 1
ATOM 2189 C CA . PHE A 1 266 ? -4.434 -32.031 -36.594 1 91.62 266 PHE A CA 1
ATOM 2190 C C . PHE A 1 266 ? -5.398 -33.188 -36.312 1 91.62 266 PHE A C 1
ATOM 2192 O O . PHE A 1 266 ? -5.004 -34.219 -35.781 1 91.62 266 PHE A O 1
ATOM 2199 N N . LEU A 1 267 ? -6.633 -33.062 -36.75 1 91.88 267 LEU A N 1
ATOM 2200 C CA . LEU A 1 267 ? -7.637 -34.094 -36.531 1 91.88 267 LEU A CA 1
ATOM 2201 C C . LEU A 1 267 ? -7.344 -35.344 -37.406 1 91.88 267 LEU A C 1
ATOM 2203 O O . LEU A 1 267 ? -7.602 -36.469 -36.969 1 91.88 267 LEU A O 1
ATOM 2207 N N . LYS A 1 268 ? -6.785 -35.094 -38.562 1 92.38 268 LYS A N 1
ATOM 2208 C CA . LYS A 1 268 ? -6.414 -36.188 -39.438 1 92.38 268 LYS A CA 1
ATOM 2209 C C . LYS A 1 268 ? -5.297 -37.031 -38.812 1 92.38 268 LYS A C 1
ATOM 2211 O O . LYS A 1 268 ? -5.199 -38.219 -39.062 1 92.38 268 LYS A O 1
ATOM 2216 N N . SER A 1 269 ? -4.551 -36.375 -37.969 1 92.69 269 SER A N 1
ATOM 2217 C CA . SER A 1 269 ? -3.443 -37.062 -37.312 1 92.69 269 SER A CA 1
ATOM 2218 C C . SER A 1 269 ? -3.947 -38.094 -36.312 1 92.69 269 SER A C 1
ATOM 2220 O O . SER A 1 269 ? -3.201 -38.969 -35.875 1 92.69 269 SER A O 1
ATOM 2222 N N . ALA A 1 270 ? -5.141 -38.031 -35.938 1 91.88 270 ALA A N 1
ATOM 2223 C CA . ALA A 1 270 ? -5.723 -39 -35 1 91.88 270 ALA A CA 1
ATOM 2224 C C . ALA A 1 270 ? -5.691 -40.406 -35.625 1 91.88 270 ALA A C 1
ATOM 2226 O O . ALA A 1 270 ? -5.59 -41.406 -34.906 1 91.88 270 ALA A O 1
ATOM 2227 N N . VAL A 1 271 ? -5.703 -40.406 -37.031 1 92 271 VAL A N 1
ATOM 2228 C CA . VAL A 1 271 ? -5.738 -41.656 -37.75 1 92 271 VAL A CA 1
ATOM 2229 C C . VAL A 1 271 ? -4.332 -42.031 -38.219 1 92 271 VAL A C 1
ATOM 2231 O O . VAL A 1 271 ? -3.914 -43.188 -38.125 1 92 271 VAL A O 1
ATOM 2234 N N . THR A 1 272 ? -3.559 -41.062 -38.688 1 92.12 272 THR A N 1
ATOM 2235 C CA . THR A 1 272 ? -2.252 -41.312 -39.281 1 92.12 272 THR A CA 1
ATOM 2236 C C . THR A 1 272 ? -1.202 -41.562 -38.188 1 92.12 272 THR A C 1
ATOM 2238 O O . THR A 1 272 ? -0.346 -42.438 -38.344 1 92.12 272 THR A O 1
ATOM 2241 N N . LYS A 1 273 ? -1.303 -40.812 -37.062 1 93.5 273 LYS A N 1
ATOM 2242 C CA . LYS A 1 273 ? -0.354 -40.938 -35.969 1 93.5 273 LYS A CA 1
ATOM 2243 C C . LYS A 1 273 ? -1.072 -40.938 -34.625 1 93.5 273 LYS A C 1
ATOM 2245 O O . LYS A 1 273 ? -0.919 -40 -33.844 1 93.5 273 LYS A O 1
ATOM 2250 N N . PRO A 1 274 ? -1.774 -41.938 -34.281 1 91 274 PRO A N 1
ATOM 2251 C CA . PRO A 1 274 ? -2.613 -41.938 -33.062 1 91 274 PRO A CA 1
ATOM 2252 C C . PRO A 1 274 ? -1.799 -41.812 -31.781 1 91 274 PRO A C 1
ATOM 2254 O O . PRO A 1 274 ? -2.25 -41.188 -30.812 1 91 274 PRO A O 1
ATOM 2257 N N . GLY A 1 275 ? -0.651 -42.344 -31.719 1 87.81 275 GLY A N 1
ATOM 2258 C CA . GLY A 1 275 ? 0.167 -42.25 -30.531 1 87.81 275 GLY A CA 1
ATOM 2259 C C . GLY A 1 275 ? 0.514 -40.812 -30.172 1 87.81 275 GLY A C 1
ATOM 2260 O O . GLY A 1 275 ? 0.322 -40.375 -29.031 1 87.81 275 GLY A O 1
ATOM 2261 N N . LYS A 1 276 ? 0.898 -40.031 -31.141 1 90.5 276 LYS A N 1
ATOM 2262 C CA . LYS A 1 276 ? 1.267 -38.625 -30.922 1 90.5 276 LYS A CA 1
ATOM 2263 C C . LYS A 1 276 ? 0.032 -37.781 -30.688 1 90.5 276 LYS A C 1
ATOM 2265 O O . LYS A 1 276 ? 0.078 -36.812 -29.906 1 90.5 276 LYS A O 1
ATOM 2270 N N . PHE A 1 277 ? -1.052 -38.188 -31.328 1 92.75 277 PHE A N 1
ATOM 2271 C CA . PHE A 1 277 ? -2.281 -37.406 -31.219 1 92.75 277 PHE A CA 1
ATOM 2272 C C . PHE A 1 277 ? -2.863 -37.531 -29.812 1 92.75 277 PHE A C 1
ATOM 2274 O O . PHE A 1 277 ? -3.211 -36.5 -29.203 1 92.75 277 PHE A O 1
ATOM 2281 N N . PHE A 1 278 ? -2.912 -38.719 -29.25 1 89.88 278 PHE A N 1
ATOM 2282 C CA . PHE A 1 278 ? -3.576 -38.938 -27.969 1 89.88 278 PHE A CA 1
ATOM 2283 C C . PHE A 1 278 ? -2.666 -38.531 -26.812 1 89.88 278 PHE A C 1
ATOM 2285 O O . PHE A 1 278 ? -3.131 -38.312 -25.688 1 89.88 278 PHE A O 1
ATOM 2292 N N . THR A 1 279 ? -1.391 -38.281 -27.047 1 88.75 279 THR A N 1
ATOM 2293 C CA . THR A 1 279 ? -0.474 -37.875 -26 1 88.75 279 THR A CA 1
ATOM 2294 C C . THR A 1 279 ? -0.182 -36.375 -26.078 1 88.75 279 THR A C 1
ATOM 2296 O O . THR A 1 279 ? 0.524 -35.812 -25.234 1 88.75 279 THR A O 1
ATOM 2299 N N . ALA A 1 280 ? -0.781 -35.75 -27.109 1 93.06 280 ALA A N 1
ATOM 2300 C CA . ALA A 1 280 ? -0.614 -34.312 -27.219 1 93.06 280 ALA A CA 1
ATOM 2301 C C . ALA A 1 280 ? -1.329 -33.562 -26.078 1 93.06 280 ALA A C 1
ATOM 2303 O O . ALA A 1 280 ? -2.461 -33.906 -25.734 1 93.06 280 ALA A O 1
ATOM 2304 N N . PRO A 1 281 ? -0.728 -32.625 -25.5 1 93.19 281 PRO A N 1
ATOM 2305 C CA . PRO A 1 281 ? -1.354 -31.875 -24.406 1 93.19 281 PRO A CA 1
ATOM 2306 C C . PRO A 1 281 ? -2.674 -31.219 -24.828 1 93.19 281 PRO A C 1
ATOM 2308 O O . PRO A 1 281 ? -3.604 -31.141 -24.016 1 93.19 281 PRO A O 1
ATOM 2311 N N . LEU A 1 282 ? -2.803 -30.781 -26.047 1 93.94 282 LEU A N 1
ATOM 2312 C CA . LEU A 1 282 ? -4.055 -30.203 -26.516 1 93.94 282 LEU A CA 1
ATOM 2313 C C . LEU A 1 282 ? -5.188 -31.219 -26.453 1 93.94 282 LEU A C 1
ATOM 2315 O O . LEU A 1 282 ? -6.277 -30.906 -25.969 1 93.94 282 LEU A O 1
ATOM 2319 N N . THR A 1 283 ? -4.949 -32.469 -27 1 94.25 283 THR A N 1
ATOM 2320 C CA . THR A 1 283 ? -5.969 -33.5 -27 1 94.25 283 THR A CA 1
ATOM 2321 C C . THR A 1 283 ? -6.355 -33.875 -25.562 1 94.25 283 THR A C 1
ATOM 2323 O O . THR A 1 283 ? -7.539 -34 -25.25 1 94.25 283 THR A O 1
ATOM 2326 N N . LYS A 1 284 ? -5.355 -34 -24.703 1 93.81 284 LYS A N 1
ATOM 2327 C CA . LYS A 1 284 ? -5.629 -34.312 -23.312 1 93.81 284 LYS A CA 1
ATOM 2328 C C . LYS A 1 284 ? -6.438 -33.219 -22.641 1 93.81 284 LYS A C 1
ATOM 2330 O O . LYS A 1 284 ? -7.348 -33.469 -21.859 1 93.81 284 LYS A O 1
ATOM 2335 N N . TYR A 1 285 ? -6.039 -31.984 -22.969 1 94.44 285 TYR A N 1
ATOM 2336 C CA . TYR A 1 285 ? -6.73 -30.812 -22.453 1 94.44 285 TYR A CA 1
ATOM 2337 C C . TYR A 1 285 ? -8.195 -30.812 -22.859 1 94.44 285 TYR A C 1
ATOM 2339 O O . TYR A 1 285 ? -9.086 -30.641 -22.016 1 94.44 285 TYR A O 1
ATOM 2347 N N . VAL A 1 286 ? -8.5 -31.016 -24.109 1 94.25 286 VAL A N 1
ATOM 2348 C CA . VAL A 1 286 ? -9.867 -30.984 -24.641 1 94.25 286 VAL A CA 1
ATOM 2349 C C . VAL A 1 286 ? -10.672 -32.125 -24.031 1 94.25 286 VAL A C 1
ATOM 2351 O O . VAL A 1 286 ? -11.812 -31.938 -23.609 1 94.25 286 VAL A O 1
ATOM 2354 N N . PHE A 1 287 ? -10.062 -33.281 -23.984 1 94.5 287 PHE A N 1
ATOM 2355 C CA . PHE A 1 287 ? -10.75 -34.438 -23.438 1 94.5 287 PHE A CA 1
ATOM 2356 C C . PHE A 1 287 ? -11.039 -34.25 -21.953 1 94.5 287 PHE A C 1
ATOM 2358 O O . PHE A 1 287 ? -12.102 -34.625 -21.469 1 94.5 287 PHE A O 1
ATOM 2365 N N . ASN A 1 288 ? -10.094 -33.688 -21.25 1 94.56 288 ASN A N 1
ATOM 2366 C CA . ASN A 1 288 ? -10.266 -33.438 -19.828 1 94.56 288 ASN A CA 1
ATOM 2367 C C . ASN A 1 288 ? -11.461 -32.531 -19.562 1 94.56 288 ASN A C 1
ATOM 2369 O O . ASN A 1 288 ? -12.289 -32.812 -18.703 1 94.56 288 ASN A O 1
ATOM 2373 N N . TYR A 1 289 ? -11.609 -31.453 -20.328 1 95.06 289 TYR A N 1
ATOM 2374 C CA . TYR A 1 289 ? -12.672 -30.484 -20.047 1 95.06 289 TYR A CA 1
ATOM 2375 C C . TYR A 1 289 ? -14 -30.953 -20.609 1 95.06 289 TYR A C 1
ATOM 2377 O O . TYR A 1 289 ? -15.062 -30.562 -20.125 1 95.06 289 TYR A O 1
ATOM 2385 N N . MET A 1 290 ? -13.938 -31.859 -21.625 1 95.88 290 MET A N 1
ATOM 2386 C CA . MET A 1 290 ? -15.18 -32.5 -22.062 1 95.88 290 MET A CA 1
ATOM 2387 C C . MET A 1 290 ? -15.734 -33.406 -20.984 1 95.88 290 MET A C 1
ATOM 2389 O O . MET A 1 290 ? -16.938 -33.375 -20.688 1 95.88 290 MET A O 1
ATOM 2393 N N . MET A 1 291 ? -14.867 -34.188 -20.453 1 95.69 291 MET A N 1
ATOM 2394 C CA . MET A 1 291 ? -15.289 -35.062 -19.359 1 95.69 291 MET A CA 1
ATOM 2395 C C . MET A 1 291 ? -15.727 -34.25 -18.141 1 95.69 291 MET A C 1
ATOM 2397 O O . MET A 1 291 ? -16.672 -34.625 -17.453 1 95.69 291 MET A O 1
ATOM 2401 N N . PHE A 1 292 ? -15 -33.125 -17.875 1 95.75 292 PHE A N 1
ATOM 2402 C CA . PHE A 1 292 ? -15.375 -32.25 -16.781 1 95.75 292 PHE A CA 1
ATOM 2403 C C . PHE A 1 292 ? -16.766 -31.672 -17 1 95.75 292 PHE A C 1
ATOM 2405 O O . PHE A 1 292 ? -17.578 -31.609 -16.078 1 95.75 292 PHE A O 1
ATOM 2412 N N . PHE A 1 293 ? -17.047 -31.266 -18.219 1 96.25 293 PHE A N 1
ATOM 2413 C CA . PHE A 1 293 ? -18.359 -30.703 -18.547 1 96.25 293 PHE A CA 1
ATOM 2414 C C . PHE A 1 293 ? -19.453 -31.734 -18.359 1 96.25 293 PHE A C 1
ATOM 2416 O O . PHE A 1 293 ? -20.516 -31.438 -17.781 1 96.25 293 PHE A O 1
ATOM 2423 N N . THR A 1 294 ? -19.203 -33 -18.75 1 95.38 294 THR A N 1
ATOM 2424 C CA . THR A 1 294 ? -20.172 -34.062 -18.578 1 95.38 294 THR A CA 1
ATOM 2425 C C . THR A 1 294 ? -20.406 -34.344 -17.094 1 95.38 294 THR A C 1
ATOM 2427 O O . THR A 1 294 ? -21.531 -34.562 -16.672 1 95.38 294 THR A O 1
ATOM 2430 N N . MET A 1 295 ? -19.359 -34.281 -16.406 1 95.25 295 MET A N 1
ATOM 2431 C CA . MET A 1 295 ? -19.469 -34.5 -14.969 1 95.25 295 MET A CA 1
ATOM 2432 C C . MET A 1 295 ? -20.297 -33.375 -14.32 1 95.25 295 MET A C 1
ATOM 2434 O O . MET A 1 295 ? -21.125 -33.656 -13.438 1 95.25 295 MET A O 1
ATOM 2438 N N . LEU A 1 296 ? -20.156 -32.094 -14.781 1 95.94 296 LEU A N 1
ATOM 2439 C CA . LEU A 1 296 ? -20.922 -30.984 -14.242 1 95.94 296 LEU A CA 1
ATOM 2440 C C . LEU A 1 296 ? -22.406 -31.156 -14.508 1 95.94 296 LEU A C 1
ATOM 2442 O O . LEU A 1 296 ? -23.234 -30.906 -13.633 1 95.94 296 LEU A O 1
ATOM 2446 N N . VAL A 1 297 ? -22.719 -31.672 -15.633 1 94 297 VAL A N 1
ATOM 2447 C CA . VAL A 1 297 ? -24.109 -31.875 -16.016 1 94 297 VAL A CA 1
ATOM 2448 C C . VAL A 1 297 ? -24.719 -33 -15.164 1 94 297 VAL A C 1
ATOM 2450 O O . VAL A 1 297 ? -25.812 -32.844 -14.617 1 94 297 VAL A O 1
ATOM 2453 N N . MET A 1 298 ? -23.969 -34.094 -15.023 1 92.88 298 MET A N 1
ATOM 2454 C CA . MET A 1 298 ? -24.453 -35.219 -14.227 1 92.88 298 MET A CA 1
ATOM 2455 C C . MET A 1 298 ? -24.531 -34.844 -12.75 1 92.88 298 MET A C 1
ATOM 2457 O O . MET A 1 298 ? -25.453 -35.25 -12.047 1 92.88 298 MET A O 1
ATOM 2461 N N . TYR A 1 299 ? -23.562 -34.062 -12.289 1 93.62 299 TYR A N 1
ATOM 2462 C CA . TYR A 1 299 ? -23.547 -33.594 -10.906 1 93.62 299 TYR A CA 1
ATOM 2463 C C . TYR A 1 299 ? -24.75 -32.688 -10.625 1 93.62 299 TYR A C 1
ATOM 2465 O O . TYR A 1 299 ? -25.375 -32.781 -9.57 1 93.62 299 TYR A O 1
ATOM 2473 N N . SER A 1 300 ? -25.062 -31.781 -11.602 1 93.44 300 SER A N 1
ATOM 2474 C CA . SER A 1 300 ? -26.234 -30.922 -11.461 1 93.44 300 SER A CA 1
ATOM 2475 C C . SER A 1 300 ? -27.516 -31.75 -11.406 1 93.44 300 SER A C 1
ATOM 2477 O O . SER A 1 300 ? -28.391 -31.469 -10.586 1 93.44 300 SER A O 1
ATOM 2479 N N . ALA A 1 301 ? -27.594 -32.812 -12.211 1 88.25 301 ALA A N 1
ATOM 2480 C CA . ALA A 1 301 ? -28.766 -33.688 -12.211 1 88.25 301 ALA A CA 1
ATOM 2481 C C . ALA A 1 301 ? -28.891 -34.438 -10.891 1 88.25 301 ALA A C 1
ATOM 2483 O O . ALA A 1 301 ? -30 -34.594 -10.367 1 88.25 301 ALA A O 1
ATOM 2484 N N . PHE A 1 302 ? -27.766 -34.781 -10.414 1 88.81 302 PHE A N 1
ATOM 2485 C CA . PHE A 1 302 ? -27.75 -35.531 -9.164 1 88.81 302 PHE A CA 1
ATOM 2486 C C . PHE A 1 302 ? -28.234 -34.656 -8.008 1 88.81 302 PHE A C 1
ATOM 2488 O O . PHE A 1 302 ? -29.078 -35.062 -7.227 1 88.81 302 PHE A O 1
ATOM 2495 N N . VAL A 1 303 ? -27.781 -33.406 -7.887 1 88.56 303 VAL A N 1
ATOM 2496 C CA . VAL A 1 303 ? -28.094 -32.531 -6.77 1 88.56 303 VAL A CA 1
ATOM 2497 C C . VAL A 1 303 ? -29.547 -32.062 -6.867 1 88.56 303 VAL A C 1
ATOM 2499 O O . VAL A 1 303 ? -30.203 -31.828 -5.848 1 88.56 303 VAL A O 1
ATOM 2502 N N . LEU A 1 304 ? -30.062 -31.953 -8.109 1 87.38 304 LEU A N 1
ATOM 2503 C CA . LEU A 1 304 ? -31.438 -31.5 -8.297 1 87.38 304 LEU A CA 1
ATOM 2504 C C . LEU A 1 304 ? -32.438 -32.625 -8.023 1 87.38 304 LEU A C 1
ATOM 2506 O O . LEU A 1 304 ? -33.625 -32.375 -7.789 1 87.38 304 LEU A O 1
ATOM 2510 N N . THR A 1 305 ? -31.844 -33.844 -8.055 1 79.81 305 THR A N 1
ATOM 2511 C CA . THR A 1 305 ? -32.719 -34.969 -7.746 1 79.81 305 THR A CA 1
ATOM 2512 C C . THR A 1 305 ? -32.656 -35.312 -6.262 1 79.81 305 THR A C 1
ATOM 2514 O O . THR A 1 305 ? -31.781 -34.844 -5.543 1 79.81 305 THR A O 1
ATOM 2517 N N . SER A 1 306 ? -33.688 -36.031 -5.637 1 66.38 306 SER A N 1
ATOM 2518 C CA . SER A 1 306 ? -33.812 -36.344 -4.219 1 66.38 306 SER A CA 1
ATOM 2519 C C . SER A 1 306 ? -32.594 -37.125 -3.73 1 66.38 306 SER A C 1
ATOM 2521 O O . SER A 1 306 ? -32.25 -38.188 -4.305 1 66.38 306 SER A O 1
ATOM 2523 N N . ILE A 1 307 ? -31.625 -36.438 -2.99 1 65.44 307 ILE A N 1
ATOM 2524 C CA . ILE A 1 307 ? -30.391 -37 -2.42 1 65.44 307 ILE A CA 1
ATOM 2525 C C . ILE A 1 307 ? -30.734 -37.969 -1.283 1 65.44 307 ILE A C 1
ATOM 2527 O O . ILE A 1 307 ? -29.844 -38.469 -0.613 1 65.44 307 ILE A O 1
ATOM 2531 N N . SER A 1 308 ? -32.031 -38.125 -1.049 1 61.59 308 SER A N 1
ATOM 2532 C CA . SER A 1 308 ? -32.344 -39.031 0.066 1 61.59 308 SER A CA 1
ATOM 2533 C C . SER A 1 308 ? -31.828 -40.438 -0.17 1 61.59 308 SER A C 1
ATOM 2535 O O . SER A 1 308 ? -31.906 -40.938 -1.29 1 61.59 308 SER A O 1
ATOM 2537 N N . THR A 1 309 ? -30.859 -40.875 0.583 1 60.44 309 THR A N 1
ATOM 2538 C CA . THR A 1 309 ? -30.266 -42.219 0.497 1 60.44 309 THR A CA 1
ATOM 2539 C C . THR A 1 309 ? -31.344 -43.281 0.508 1 60.44 309 THR A C 1
ATOM 2541 O O . THR A 1 309 ? -31.125 -44.406 0.021 1 60.44 309 THR A O 1
ATOM 2544 N N . LYS A 1 310 ? -32.5 -43.031 1.176 1 59.56 310 LYS A N 1
ATOM 2545 C CA . LYS A 1 310 ? -33.5 -44.062 1.383 1 59.56 310 LYS A CA 1
ATOM 2546 C C . LYS A 1 310 ? -34.344 -44.281 0.13 1 59.56 310 LYS A C 1
ATOM 2548 O O . LYS A 1 310 ? -34.719 -45.406 -0.182 1 59.56 310 LYS A O 1
ATOM 2553 N N . TYR A 1 311 ? -34.562 -43.125 -0.579 1 55.59 311 TYR A N 1
ATOM 2554 C CA . TYR A 1 311 ? -35.438 -43.281 -1.74 1 55.59 311 TYR A CA 1
ATOM 2555 C C . TYR A 1 311 ? -34.875 -42.562 -2.953 1 55.59 311 TYR A C 1
ATOM 2557 O O . TYR A 1 311 ? -34.719 -41.312 -2.939 1 55.59 311 TYR A O 1
ATOM 2565 N N . TYR A 1 312 ? -33.938 -43.25 -3.631 1 58.72 312 TYR A N 1
ATOM 2566 C CA . TYR A 1 312 ? -33.594 -42.625 -4.914 1 58.72 312 TYR A CA 1
ATOM 2567 C C . TYR A 1 312 ? -34.844 -42.5 -5.789 1 58.72 312 TYR A C 1
ATOM 2569 O O . TYR A 1 312 ? -35.562 -43.5 -5.996 1 58.72 312 TYR A O 1
ATOM 2577 N N . VAL A 1 313 ? -35.438 -41.438 -5.938 1 57.88 313 VAL A N 1
ATOM 2578 C CA . VAL A 1 313 ? -36.656 -41.281 -6.75 1 57.88 313 VAL A CA 1
ATOM 2579 C C . VAL A 1 313 ? -36.438 -41.938 -8.117 1 57.88 313 VAL A C 1
ATOM 2581 O O . VAL A 1 313 ? -37.375 -42.562 -8.641 1 57.88 313 VAL A O 1
ATOM 2584 N N . GLN A 1 314 ? -35.25 -41.781 -8.695 1 64.5 314 GLN A N 1
ATOM 2585 C CA . GLN A 1 314 ? -34.969 -42.406 -9.992 1 64.5 314 GLN A CA 1
ATOM 2586 C C . GLN A 1 314 ? -33.688 -43.219 -9.961 1 64.5 314 GLN A C 1
ATOM 2588 O O . GLN A 1 314 ? -32.688 -42.781 -9.406 1 64.5 314 GLN A O 1
ATOM 2593 N N . ASP A 1 315 ? -33.688 -44.469 -10.312 1 74.44 315 ASP A N 1
ATOM 2594 C CA . ASP A 1 315 ? -32.562 -45.406 -10.344 1 74.44 315 ASP A CA 1
ATOM 2595 C C . ASP A 1 315 ? -31.375 -44.781 -11.062 1 74.44 315 ASP A C 1
ATOM 2597 O O . ASP A 1 315 ? -30.219 -45.062 -10.711 1 74.44 315 ASP A O 1
ATOM 2601 N N . ILE A 1 316 ? -31.594 -43.844 -11.984 1 78.94 316 ILE A N 1
ATOM 2602 C CA . ILE A 1 316 ? -30.516 -43.25 -12.773 1 78.94 316 ILE A CA 1
ATOM 2603 C C . ILE A 1 316 ? -29.703 -42.312 -11.906 1 78.94 316 ILE A C 1
ATOM 2605 O O . ILE A 1 316 ? -28.516 -42.062 -12.195 1 78.94 316 ILE A O 1
ATOM 2609 N N . ALA A 1 317 ? -30.359 -41.938 -10.805 1 79.88 317 ALA A N 1
ATOM 2610 C CA . ALA A 1 317 ? -29.672 -41 -9.914 1 79.88 317 ALA A CA 1
ATOM 2611 C C . ALA A 1 317 ? -28.469 -41.656 -9.242 1 79.88 317 ALA A C 1
ATOM 2613 O O . ALA A 1 317 ? -27.484 -40.969 -8.922 1 79.88 317 ALA A O 1
ATOM 2614 N N . ARG A 1 318 ? -28.531 -42.875 -9.156 1 83.25 318 ARG A N 1
ATOM 2615 C CA . ARG A 1 318 ? -27.422 -43.594 -8.57 1 83.25 318 ARG A CA 1
ATOM 2616 C C . ARG A 1 318 ? -26.219 -43.594 -9.508 1 83.25 318 ARG A C 1
ATOM 2618 O O . ARG A 1 318 ? -25.078 -43.5 -9.055 1 83.25 318 ARG A O 1
ATOM 2625 N N . VAL A 1 319 ? -26.453 -43.688 -10.828 1 86.38 319 VAL A N 1
ATOM 2626 C CA . VAL A 1 319 ? -25.375 -43.688 -11.82 1 86.38 319 VAL A CA 1
ATOM 2627 C C . VAL A 1 319 ? -24.688 -42.312 -11.812 1 86.38 319 VAL A C 1
ATOM 2629 O O . VAL A 1 319 ? -23.469 -42.25 -11.898 1 86.38 319 VAL A O 1
ATOM 2632 N N . PHE A 1 320 ? -25.516 -41.312 -11.641 1 89.56 320 PHE A N 1
ATOM 2633 C CA . PHE A 1 320 ? -24.953 -39.969 -11.586 1 89.56 320 PHE A CA 1
ATOM 2634 C C . PHE A 1 320 ? -24.047 -39.812 -10.367 1 89.56 320 PHE A C 1
ATOM 2636 O O . PHE A 1 320 ? -22.953 -39.25 -10.477 1 89.56 320 PHE A O 1
ATOM 2643 N N . GLU A 1 321 ? -24.5 -40.344 -9.281 1 88.19 321 GLU A N 1
ATOM 2644 C CA . GLU A 1 321 ? -23.75 -40.219 -8.039 1 88.19 321 GLU A CA 1
ATOM 2645 C C . GLU A 1 321 ? -22.406 -40.938 -8.141 1 88.19 321 GLU A C 1
ATOM 2647 O O . GLU A 1 321 ? -21.375 -40.375 -7.789 1 88.19 321 GLU A O 1
ATOM 2652 N N . TYR A 1 322 ? -22.453 -42.094 -8.641 1 89.25 322 TYR A N 1
ATOM 2653 C CA . TYR A 1 322 ? -21.219 -42.875 -8.711 1 89.25 322 TYR A CA 1
ATOM 2654 C C . TYR A 1 322 ? -20.266 -42.281 -9.742 1 89.25 322 TYR A C 1
ATOM 2656 O O . TYR A 1 322 ? -19.047 -42.344 -9.57 1 89.25 322 TYR A O 1
ATOM 2664 N N . TYR A 1 323 ? -20.797 -41.75 -10.812 1 91.12 323 TYR A N 1
ATOM 2665 C CA . TYR A 1 323 ? -19.938 -41.062 -11.789 1 91.12 323 TYR A CA 1
ATOM 2666 C C . TYR A 1 323 ? -19.219 -39.875 -11.164 1 91.12 323 TYR A C 1
ATOM 2668 O O . TYR A 1 323 ? -18.047 -39.656 -11.422 1 91.12 323 TYR A O 1
ATOM 2676 N N . VAL A 1 324 ? -19.953 -39.156 -10.375 1 92.44 324 VAL A N 1
ATOM 2677 C CA . VAL A 1 324 ? -19.359 -38 -9.719 1 92.44 324 VAL A CA 1
ATOM 2678 C C . VAL A 1 324 ? -18.25 -38.438 -8.773 1 92.44 324 VAL A C 1
ATOM 2680 O O . VAL A 1 324 ? -17.188 -37.812 -8.734 1 92.44 324 VAL A O 1
ATOM 2683 N N . TYR A 1 325 ? -18.484 -39.562 -8.094 1 92.25 325 TYR A N 1
ATOM 2684 C CA . TYR A 1 325 ? -17.484 -40.062 -7.164 1 92.25 325 TYR A CA 1
ATOM 2685 C C . TYR A 1 325 ? -16.25 -40.562 -7.91 1 92.25 325 TYR A C 1
ATOM 2687 O O . TYR A 1 325 ? -15.117 -40.281 -7.512 1 92.25 325 TYR A O 1
ATOM 2695 N N . PHE A 1 326 ? -16.516 -41.219 -9.023 1 92.25 326 PHE A N 1
ATOM 2696 C CA . PHE A 1 326 ? -15.406 -41.781 -9.789 1 92.25 326 PHE A CA 1
ATOM 2697 C C . PHE A 1 326 ? -14.57 -40.688 -10.422 1 92.25 326 PHE A C 1
ATOM 2699 O O . PHE A 1 326 ? -13.344 -40.719 -10.359 1 92.25 326 PHE A O 1
ATOM 2706 N N . TRP A 1 327 ? -15.219 -39.75 -10.992 1 94.81 327 TRP A N 1
ATOM 2707 C CA . TRP A 1 327 ? -14.516 -38.625 -11.586 1 94.81 327 TRP A CA 1
ATOM 2708 C C . TRP A 1 327 ? -13.773 -37.844 -10.523 1 94.81 327 TRP A C 1
ATOM 2710 O O . TRP A 1 327 ? -12.617 -37.438 -10.711 1 94.81 327 TRP A O 1
ATOM 2720 N N . GLY A 1 328 ? -14.477 -37.562 -9.391 1 94.12 328 GLY A N 1
ATOM 2721 C CA . GLY A 1 328 ? -13.859 -36.844 -8.305 1 94.12 328 GLY A CA 1
ATOM 2722 C C . GLY A 1 328 ? -12.633 -37.5 -7.738 1 94.12 328 GLY A C 1
ATOM 2723 O O . GLY A 1 328 ? -11.625 -36.844 -7.449 1 94.12 328 GLY A O 1
ATOM 2724 N N . ALA A 1 329 ? -12.68 -38.75 -7.668 1 93.19 329 ALA A N 1
ATOM 2725 C CA . ALA A 1 329 ? -11.539 -39.5 -7.164 1 93.19 329 ALA A CA 1
ATOM 2726 C C . ALA A 1 329 ? -10.367 -39.438 -8.148 1 93.19 329 ALA A C 1
ATOM 2728 O O . ALA A 1 329 ? -9.219 -39.281 -7.738 1 93.19 329 ALA A O 1
ATOM 2729 N N . GLY A 1 330 ? -10.695 -39.594 -9.414 1 92.94 330 GLY A N 1
ATOM 2730 C CA . GLY A 1 330 ? -9.656 -39.5 -10.43 1 92.94 330 GLY A CA 1
ATOM 2731 C C . GLY A 1 330 ? -8.984 -38.156 -10.469 1 92.94 330 GLY A C 1
ATOM 2732 O O . GLY A 1 330 ? -7.758 -38.062 -10.531 1 92.94 330 GLY A O 1
ATOM 2733 N N . ASP A 1 331 ? -9.797 -37.156 -10.445 1 93.75 331 ASP A N 1
ATOM 2734 C CA . ASP A 1 331 ? -9.266 -35.812 -10.508 1 93.75 331 ASP A CA 1
ATOM 2735 C C . ASP A 1 331 ? -8.484 -35.469 -9.242 1 93.75 331 ASP A C 1
ATOM 2737 O O . ASP A 1 331 ? -7.477 -34.75 -9.297 1 93.75 331 ASP A O 1
ATOM 2741 N N . PHE A 1 332 ? -8.938 -35.969 -8.109 1 92 332 PHE A N 1
ATOM 2742 C CA . PHE A 1 332 ? -8.266 -35.719 -6.844 1 92 332 PHE A CA 1
ATOM 2743 C C . PHE A 1 332 ? -6.883 -36.375 -6.836 1 92 332 PHE A C 1
ATOM 2745 O O . PHE A 1 332 ? -5.918 -35.75 -6.359 1 92 332 PHE A O 1
ATOM 2752 N N . ILE A 1 333 ? -6.762 -37.5 -7.395 1 87.81 333 ILE A N 1
ATOM 2753 C CA . ILE A 1 333 ? -5.484 -38.219 -7.457 1 87.81 333 ILE A CA 1
ATOM 2754 C C . ILE A 1 333 ? -4.516 -37.438 -8.352 1 87.81 333 ILE A C 1
ATOM 2756 O O . ILE A 1 333 ? -3.336 -37.312 -8.031 1 87.81 333 ILE A O 1
ATOM 2760 N N . GLU A 1 334 ? -5.035 -36.969 -9.438 1 87.06 334 GLU A N 1
ATOM 2761 C CA . GLU A 1 334 ? -4.188 -36.156 -10.32 1 87.06 334 GLU A CA 1
ATOM 2762 C C . GLU A 1 334 ? -3.689 -34.906 -9.625 1 87.06 334 GLU A C 1
ATOM 2764 O O . GLU A 1 334 ? -2.549 -34.469 -9.836 1 87.06 334 GLU A O 1
ATOM 2769 N N . GLU A 1 335 ? -4.508 -34.344 -8.812 1 86.62 335 GLU A N 1
ATOM 2770 C CA . GLU A 1 335 ? -4.117 -33.125 -8.094 1 86.62 335 GLU A CA 1
ATOM 2771 C C . GLU A 1 335 ? -3.082 -33.438 -7.016 1 86.62 335 GLU A C 1
ATOM 2773 O O . GLU A 1 335 ? -2.166 -32.656 -6.777 1 86.62 335 GLU A O 1
ATOM 2778 N N . LEU A 1 336 ? -3.242 -34.562 -6.398 1 82.38 336 LEU A N 1
ATOM 2779 C CA . LEU A 1 336 ? -2.27 -34.969 -5.395 1 82.38 336 LEU A CA 1
ATOM 2780 C C . LEU A 1 336 ? -0.91 -35.25 -6.027 1 82.38 336 LEU A C 1
ATOM 2782 O O . LEU A 1 336 ? 0.127 -34.906 -5.453 1 82.38 336 LEU A O 1
ATOM 2786 N N . ILE A 1 337 ? -0.976 -35.719 -7.234 1 78.12 337 ILE A N 1
ATOM 2787 C CA . ILE A 1 337 ? 0.257 -35.969 -7.969 1 78.12 337 ILE A CA 1
ATOM 2788 C C . ILE A 1 337 ? 0.909 -34.656 -8.359 1 78.12 337 ILE A C 1
ATOM 2790 O O . ILE A 1 337 ? 2.131 -34.5 -8.281 1 78.12 337 ILE A O 1
ATOM 2794 N N . SER A 1 338 ? 0.132 -33.75 -8.75 1 77.06 338 SER A N 1
ATOM 2795 C CA . SER A 1 338 ? 0.64 -32.438 -9.141 1 77.06 338 SER A CA 1
ATOM 2796 C C . SER A 1 338 ? 1.248 -31.719 -7.945 1 77.06 338 SER A C 1
ATOM 2798 O O . SER A 1 338 ? 2.254 -31.016 -8.086 1 77.06 338 SER A O 1
ATOM 2800 N N . CYS A 1 339 ? 0.675 -31.828 -6.773 1 74.94 339 CYS A N 1
ATOM 2801 C CA . CYS A 1 339 ? 1.135 -31.156 -5.562 1 74.94 339 CYS A CA 1
ATOM 2802 C C . CYS A 1 339 ? 2.426 -31.781 -5.047 1 74.94 339 CYS A C 1
ATOM 2804 O O . CYS A 1 339 ? 3.375 -31.062 -4.711 1 74.94 339 CYS A O 1
ATOM 2806 N N . PHE A 1 340 ? 2.496 -33.094 -4.93 1 66.69 340 PHE A N 1
ATOM 2807 C CA . PHE A 1 340 ? 3.639 -33.75 -4.32 1 66.69 340 PHE A CA 1
ATOM 2808 C C . PHE A 1 340 ? 4.699 -34.094 -5.363 1 66.69 340 PHE A C 1
ATOM 2810 O O . PHE A 1 340 ? 5.855 -34.344 -5.027 1 66.69 340 PHE A O 1
ATOM 2817 N N . GLY A 1 341 ? 4.605 -33.594 -6.512 1 58.91 341 GLY A N 1
ATOM 2818 C CA . GLY A 1 341 ? 5.613 -33.688 -7.555 1 58.91 341 GLY A CA 1
ATOM 2819 C C . GLY A 1 341 ? 6.082 -35.094 -7.805 1 58.91 341 GLY A C 1
ATOM 2820 O O . GLY A 1 341 ? 7.219 -35.312 -8.219 1 58.91 341 GLY A O 1
ATOM 2821 N N . CYS A 1 342 ? 5.484 -36.094 -7.227 1 50.62 342 CYS A N 1
ATOM 2822 C CA . CYS A 1 342 ? 6.062 -37.438 -7.344 1 50.62 342 CYS A CA 1
ATOM 2823 C C . CYS A 1 342 ? 6.379 -37.75 -8.797 1 50.62 342 CYS A C 1
ATOM 2825 O O . CYS A 1 342 ? 7.289 -38.531 -9.07 1 50.62 342 CYS A O 1
ATOM 2827 N N . LEU A 1 343 ? 5.707 -37.312 -9.742 1 45.56 343 LEU A N 1
ATOM 2828 C CA . LEU A 1 343 ? 5.98 -37.844 -11.086 1 45.56 343 LEU A CA 1
ATOM 2829 C C . LEU A 1 343 ? 6.875 -36.875 -11.859 1 45.56 343 LEU A C 1
ATOM 2831 O O . LEU A 1 343 ? 6.566 -35.688 -11.969 1 45.56 343 LEU A O 1
ATOM 2835 N N . GLU A 1 344 ? 8.219 -37.031 -11.727 1 44.97 344 GLU A N 1
ATOM 2836 C CA . GLU A 1 344 ? 9.312 -36.375 -12.43 1 44.97 344 GLU A CA 1
ATOM 2837 C C . GLU A 1 344 ? 8.898 -35.969 -13.852 1 44.97 344 GLU A C 1
ATOM 2839 O O . GLU A 1 344 ? 8.961 -36.812 -14.766 1 44.97 344 GLU A O 1
ATOM 2844 N N . ALA A 1 345 ? 7.852 -35.406 -14.133 1 45.19 345 ALA A N 1
ATOM 2845 C CA . ALA A 1 345 ? 7.582 -34.969 -15.5 1 45.19 345 ALA A CA 1
ATOM 2846 C C . ALA A 1 345 ? 8.742 -34.156 -16.062 1 45.19 345 ALA A C 1
ATOM 2848 O O . ALA A 1 345 ? 9.516 -33.562 -15.305 1 45.19 345 ALA A O 1
ATOM 2849 N N . ARG A 1 346 ? 9.031 -34.312 -17.312 1 44.88 346 ARG A N 1
ATOM 2850 C CA . ARG A 1 346 ? 9.922 -33.5 -18.156 1 44.88 346 ARG A CA 1
ATOM 2851 C C . ARG A 1 346 ? 9.797 -32.031 -17.828 1 44.88 346 ARG A C 1
ATOM 2853 O O . ARG A 1 346 ? 8.688 -31.484 -17.719 1 44.88 346 ARG A O 1
ATOM 2860 N N . GLY A 1 347 ? 10.852 -31.344 -17.375 1 49.28 347 GLY A N 1
ATOM 2861 C CA . GLY A 1 347 ? 10.945 -29.891 -17.219 1 49.28 347 GLY A CA 1
ATOM 2862 C C . GLY A 1 347 ? 10.68 -29.422 -15.812 1 49.28 347 GLY A C 1
ATOM 2863 O O . GLY A 1 347 ? 10.375 -28.25 -15.594 1 49.28 347 GLY A O 1
ATOM 2864 N N . ARG A 1 348 ? 10.539 -30.328 -14.969 1 54.41 348 ARG A N 1
ATOM 2865 C CA . ARG A 1 348 ? 9.977 -30.016 -13.656 1 54.41 348 ARG A CA 1
ATOM 2866 C C . ARG A 1 348 ? 11.008 -29.328 -12.766 1 54.41 348 ARG A C 1
ATOM 2868 O O . ARG A 1 348 ? 12.219 -29.547 -12.93 1 54.41 348 ARG A O 1
ATOM 2875 N N . SER A 1 349 ? 10.609 -28.516 -12.078 1 60.53 349 SER A N 1
ATOM 2876 C CA . SER A 1 349 ? 11.258 -27.578 -11.164 1 60.53 349 SER A CA 1
ATOM 2877 C C . SER A 1 349 ? 12.047 -28.312 -10.086 1 60.53 349 SER A C 1
ATOM 2879 O O . SER A 1 349 ? 11.594 -29.328 -9.555 1 60.53 349 SER A O 1
ATOM 2881 N N . HIS A 1 350 ? 13.336 -28.328 -10.188 1 65.25 350 HIS A N 1
ATOM 2882 C CA . HIS A 1 350 ? 14.211 -28.859 -9.156 1 65.25 350 HIS A CA 1
ATOM 2883 C C . HIS A 1 350 ? 14.141 -28.031 -7.887 1 65.25 350 HIS A C 1
ATOM 2885 O O . HIS A 1 350 ? 15.094 -28 -7.102 1 65.25 350 HIS A O 1
ATOM 2891 N N . ARG A 1 351 ? 12.938 -27.5 -7.691 1 74.12 351 ARG A N 1
ATOM 2892 C CA . ARG A 1 351 ? 12.789 -26.734 -6.461 1 74.12 351 ARG A CA 1
ATOM 2893 C C . ARG A 1 351 ? 12.461 -27.641 -5.281 1 74.12 351 ARG A C 1
ATOM 2895 O O . ARG A 1 351 ? 12.148 -28.812 -5.469 1 74.12 351 ARG A O 1
ATOM 2902 N N . SER A 1 352 ? 12.773 -27.219 -4.148 1 71.81 352 SER A N 1
ATOM 2903 C CA . SER A 1 352 ? 12.469 -27.953 -2.92 1 71.81 352 SER A CA 1
ATOM 2904 C C . SER A 1 352 ? 10.977 -28.266 -2.818 1 71.81 352 SER A C 1
ATOM 2906 O O . SER A 1 352 ? 10.156 -27.562 -3.422 1 71.81 352 SER A O 1
ATOM 2908 N N . TYR A 1 353 ? 10.641 -29.438 -2.152 1 71.19 353 TYR A N 1
ATOM 2909 C CA . TYR A 1 353 ? 9.258 -29.859 -1.982 1 71.19 353 TYR A CA 1
ATOM 2910 C C . TYR A 1 353 ? 8.422 -28.781 -1.309 1 71.19 353 TYR A C 1
ATOM 2912 O O . TYR A 1 353 ? 7.289 -28.516 -1.718 1 71.19 353 TYR A O 1
ATOM 2920 N N . TYR A 1 354 ? 9.031 -28.141 -0.407 1 75.94 354 TYR A N 1
ATOM 2921 C CA . TYR A 1 354 ? 8.312 -27.109 0.332 1 75.94 354 TYR A CA 1
ATOM 2922 C C . TYR A 1 354 ? 7.996 -25.922 -0.566 1 75.94 354 TYR A C 1
ATOM 2924 O O . TYR A 1 354 ? 6.883 -25.391 -0.537 1 75.94 354 TYR A O 1
ATOM 2932 N N . SER A 1 355 ? 8.93 -25.625 -1.305 1 76.06 355 SER A N 1
ATOM 2933 C CA . SER A 1 355 ? 8.727 -24.469 -2.189 1 76.06 355 SER A CA 1
ATOM 2934 C C . SER A 1 355 ? 7.699 -24.781 -3.27 1 76.06 355 SER A C 1
ATOM 2936 O O . SER A 1 355 ? 6.926 -23.906 -3.67 1 76.06 355 SER A O 1
ATOM 2938 N N . ARG A 1 356 ? 7.641 -26.047 -3.6 1 76.25 356 ARG A N 1
ATOM 2939 C CA . ARG A 1 356 ? 6.66 -26.453 -4.605 1 76.25 356 ARG A CA 1
ATOM 2940 C C . ARG A 1 356 ? 5.246 -26.422 -4.039 1 76.25 356 ARG A C 1
ATOM 2942 O O . ARG A 1 356 ? 4.316 -25.969 -4.707 1 76.25 356 ARG A O 1
ATOM 2949 N N . MET A 1 357 ? 5.156 -26.875 -2.869 1 78.75 357 MET A N 1
ATOM 2950 C CA . MET A 1 357 ? 3.854 -26.875 -2.213 1 78.75 357 MET A CA 1
ATOM 2951 C C . MET A 1 357 ? 3.371 -25.438 -1.981 1 78.75 357 MET A C 1
ATOM 2953 O O . MET A 1 357 ? 2.191 -25.141 -2.174 1 78.75 357 MET A O 1
ATOM 2957 N N . LYS A 1 358 ? 4.32 -24.656 -1.658 1 80.81 358 LYS A N 1
ATOM 2958 C CA . LYS A 1 358 ? 3.965 -23.266 -1.418 1 80.81 358 LYS A CA 1
ATOM 2959 C C . LYS A 1 358 ? 3.512 -22.578 -2.705 1 80.81 358 LYS A C 1
ATOM 2961 O O . LYS A 1 358 ? 2.516 -21.844 -2.713 1 80.81 358 LYS A O 1
ATOM 2966 N N . ARG A 1 359 ? 4.191 -22.891 -3.693 1 78.19 359 ARG A N 1
ATOM 2967 C CA . ARG A 1 359 ? 3.814 -22.312 -4.98 1 78.19 359 ARG A CA 1
ATOM 2968 C C . ARG A 1 359 ? 2.451 -22.828 -5.43 1 78.19 359 ARG A C 1
ATOM 2970 O O . ARG A 1 359 ? 1.651 -22.078 -5.992 1 78.19 359 ARG A O 1
ATOM 2977 N N . TYR A 1 360 ? 2.277 -24.094 -5.145 1 80.88 360 TYR A N 1
ATOM 2978 C CA . TYR A 1 360 ? 0.994 -24.703 -5.488 1 80.88 360 TYR A CA 1
ATOM 2979 C C . TYR A 1 360 ? -0.146 -24.016 -4.738 1 80.88 360 TYR A C 1
ATOM 2981 O O . TYR A 1 360 ? -1.189 -23.719 -5.324 1 80.88 360 TYR A O 1
ATOM 2989 N N . LEU A 1 361 ? 0.087 -23.641 -3.535 1 81.44 361 LEU A N 1
ATOM 2990 C CA . LEU A 1 361 ? -0.955 -23.078 -2.684 1 81.44 361 LEU A CA 1
ATOM 2991 C C . LEU A 1 361 ? -1.145 -21.594 -2.965 1 81.44 361 LEU A C 1
ATOM 2993 O O . LEU A 1 361 ? -2.189 -21.016 -2.641 1 81.44 361 LEU A O 1
ATOM 2997 N N . TYR A 1 362 ? -0.165 -21.047 -3.623 1 78.75 362 TYR A N 1
ATOM 2998 C CA . TYR A 1 362 ? -0.267 -19.609 -3.891 1 78.75 362 TYR A CA 1
ATOM 2999 C C . TYR A 1 362 ? -0.997 -19.359 -5.203 1 78.75 362 TYR A C 1
ATOM 3001 O O . TYR A 1 362 ? -1.401 -18.219 -5.484 1 78.75 362 TYR A O 1
ATOM 3009 N N . ASP A 1 363 ? -1.267 -20.438 -5.906 1 83.62 363 ASP A N 1
ATOM 3010 C CA . ASP A 1 363 ? -2.021 -20.281 -7.145 1 83.62 363 ASP A CA 1
ATOM 3011 C C . ASP A 1 363 ? -3.525 -20.281 -6.875 1 83.62 363 ASP A C 1
ATOM 3013 O O . ASP A 1 363 ? -4.043 -21.156 -6.184 1 83.62 363 ASP A O 1
ATOM 3017 N N . PHE A 1 364 ? -4.234 -19.359 -7.438 1 84.62 364 PHE A N 1
ATOM 3018 C CA . PHE A 1 364 ? -5.66 -19.141 -7.223 1 84.62 364 PHE A CA 1
ATOM 3019 C C . PHE A 1 364 ? -6.469 -20.344 -7.664 1 84.62 364 PHE A C 1
ATOM 3021 O O . PHE A 1 364 ? -7.355 -20.797 -6.941 1 84.62 364 PHE A O 1
ATOM 3028 N N . TRP A 1 365 ? -6.191 -20.906 -8.812 1 85.56 365 TRP A N 1
ATOM 3029 C CA . TRP A 1 365 ? -6.965 -22 -9.383 1 85.56 365 TRP A CA 1
ATOM 3030 C C . TRP A 1 365 ? -6.758 -23.281 -8.594 1 85.56 365 TRP A C 1
ATOM 3032 O O . TRP A 1 365 ? -7.688 -24.078 -8.422 1 85.56 365 TRP A O 1
ATOM 3042 N N . ASN A 1 366 ? -5.551 -23.406 -8.047 1 88.62 366 ASN A N 1
ATOM 3043 C CA . ASN A 1 366 ? -5.27 -24.594 -7.238 1 88.62 366 ASN A CA 1
ATOM 3044 C C . ASN A 1 366 ? -6.008 -24.547 -5.902 1 88.62 366 ASN A C 1
ATOM 3046 O O . ASN A 1 366 ? -6.434 -25.594 -5.395 1 88.62 366 ASN A O 1
ATOM 3050 N N . ILE A 1 367 ? -6.18 -23.391 -5.473 1 89.56 367 ILE A N 1
ATOM 3051 C CA . ILE A 1 367 ? -6.922 -23.25 -4.227 1 89.56 367 ILE A CA 1
ATOM 3052 C C . ILE A 1 367 ? -8.398 -23.578 -4.461 1 89.56 367 ILE A C 1
ATOM 3054 O O . ILE A 1 367 ? -9.031 -24.234 -3.633 1 89.56 367 ILE A O 1
ATOM 3058 N N . VAL A 1 368 ? -8.883 -23.141 -5.543 1 90.38 368 VAL A N 1
ATOM 3059 C CA . VAL A 1 368 ? -10.273 -23.422 -5.883 1 90.38 368 VAL A CA 1
ATOM 3060 C C . VAL A 1 368 ? -10.461 -24.922 -6.07 1 90.38 368 VAL A C 1
ATOM 3062 O O . VAL A 1 368 ? -11.469 -25.484 -5.645 1 90.38 368 VAL A O 1
ATOM 3065 N N . ASP A 1 369 ? -9.438 -25.578 -6.645 1 92 369 ASP A N 1
ATOM 3066 C CA . ASP A 1 369 ? -9.469 -27.031 -6.801 1 92 369 ASP A CA 1
ATOM 3067 C C . ASP A 1 369 ? -9.5 -27.734 -5.441 1 92 369 ASP A C 1
ATOM 3069 O O . ASP A 1 369 ? -10.352 -28.594 -5.199 1 92 369 ASP A O 1
ATOM 3073 N N . LEU A 1 370 ? -8.648 -27.312 -4.609 1 91.56 370 LEU A N 1
ATOM 3074 C CA . LEU A 1 370 ? -8.555 -27.938 -3.299 1 91.56 370 LEU A CA 1
ATOM 3075 C C . LEU A 1 370 ? -9.836 -27.734 -2.502 1 91.56 370 LEU A C 1
ATOM 3077 O O . LEU A 1 370 ? -10.297 -28.641 -1.801 1 91.56 370 LEU A O 1
ATOM 3081 N N . LEU A 1 371 ? -10.398 -26.562 -2.688 1 93.06 371 LEU A N 1
ATOM 3082 C CA . LEU A 1 371 ? -11.648 -26.266 -2.004 1 93.06 371 LEU A CA 1
ATOM 3083 C C . LEU A 1 371 ? -12.773 -27.141 -2.531 1 93.06 371 LEU A C 1
ATOM 3085 O O . LEU A 1 371 ? -13.602 -27.641 -1.755 1 93.06 371 LEU A O 1
ATOM 3089 N N . SER A 1 372 ? -12.805 -27.359 -3.787 1 94.19 372 SER A N 1
ATOM 3090 C CA . SER A 1 372 ? -13.836 -28.188 -4.387 1 94.19 372 SER A CA 1
ATOM 3091 C C . SER A 1 372 ? -13.734 -29.625 -3.9 1 94.19 372 SER A C 1
ATOM 3093 O O . SER A 1 372 ? -14.75 -30.266 -3.613 1 94.19 372 SER A O 1
ATOM 3095 N N . TYR A 1 373 ? -12.516 -30.125 -3.717 1 94 373 TYR A N 1
ATOM 3096 C CA . TYR A 1 373 ? -12.328 -31.5 -3.248 1 94 373 TYR A CA 1
ATOM 3097 C C . TYR A 1 373 ? -12.695 -31.625 -1.773 1 94 373 TYR A C 1
ATOM 3099 O O . TYR A 1 373 ? -13.344 -32.594 -1.37 1 94 373 TYR A O 1
ATOM 3107 N N . ALA A 1 374 ? -12.289 -30.656 -1.027 1 94.75 374 ALA A N 1
ATOM 3108 C CA . ALA A 1 374 ? -12.586 -30.688 0.403 1 94.75 374 ALA A CA 1
ATOM 3109 C C . ALA A 1 374 ? -14.086 -30.703 0.65 1 94.75 374 ALA A C 1
ATOM 3111 O O . ALA A 1 374 ? -14.578 -31.469 1.486 1 94.75 374 ALA A O 1
ATOM 3112 N N . LEU A 1 375 ? -14.828 -29.953 -0.133 1 94.75 375 LEU A N 1
ATOM 3113 C CA . LEU A 1 375 ? -16.281 -29.891 0.015 1 94.75 375 LEU A CA 1
ATOM 3114 C C . LEU A 1 375 ? -16.922 -31.172 -0.469 1 94.75 375 LEU A C 1
ATOM 3116 O O . LEU A 1 375 ? -17.875 -31.672 0.151 1 94.75 375 LEU A O 1
ATOM 3120 N N . LEU A 1 376 ? -16.406 -31.734 -1.513 1 94.25 376 LEU A N 1
ATOM 3121 C CA . LEU A 1 376 ? -16.953 -32.969 -2.043 1 94.25 376 LEU A CA 1
ATOM 3122 C C . LEU A 1 376 ? -16.719 -34.125 -1.078 1 94.25 376 LEU A C 1
ATOM 3124 O O . LEU A 1 376 ? -17.625 -34.938 -0.808 1 94.25 376 LEU A O 1
ATOM 3128 N N . ILE A 1 377 ? -15.547 -34.219 -0.555 1 94.06 377 ILE A N 1
ATOM 3129 C CA . ILE A 1 377 ? -15.203 -35.281 0.375 1 94.06 377 ILE A CA 1
ATOM 3130 C C . ILE A 1 377 ? -16.016 -35.156 1.653 1 94.06 377 ILE A C 1
ATOM 3132 O O . ILE A 1 377 ? -16.547 -36.125 2.178 1 94.06 377 ILE A O 1
ATOM 3136 N N . SER A 1 378 ? -16.188 -33.938 2.102 1 93.19 378 SER A N 1
ATOM 3137 C CA . SER A 1 378 ? -17 -33.688 3.289 1 93.19 378 SER A CA 1
ATOM 3138 C C . SER A 1 378 ? -18.453 -34.062 3.039 1 93.19 378 SER A C 1
ATOM 3140 O O . SER A 1 378 ? -19.109 -34.656 3.896 1 93.19 378 SER A O 1
ATOM 3142 N N . ALA A 1 379 ? -18.922 -33.719 1.85 1 90.75 379 ALA A N 1
ATOM 3143 C CA . ALA A 1 379 ? -20.297 -34.062 1.498 1 90.75 379 ALA A CA 1
ATOM 3144 C C . ALA A 1 379 ? -20.5 -35.562 1.43 1 90.75 379 ALA A C 1
ATOM 3146 O O . ALA A 1 379 ? -21.516 -36.062 1.908 1 90.75 379 ALA A O 1
ATOM 3147 N N . LEU A 1 380 ? -19.547 -36.344 0.897 1 89 380 LEU A N 1
ATOM 3148 C CA . LEU A 1 380 ? -19.609 -37.781 0.793 1 89 380 LEU A CA 1
ATOM 3149 C C . LEU A 1 380 ? -19.578 -38.438 2.174 1 89 380 LEU A C 1
ATOM 3151 O O . LEU A 1 380 ? -20.312 -39.375 2.434 1 89 380 LEU A O 1
ATOM 3155 N N . PHE A 1 381 ? -18.828 -37.844 3.055 1 89.06 381 PHE A N 1
ATOM 3156 C CA . PHE A 1 381 ? -18.703 -38.406 4.402 1 89.06 381 PHE A CA 1
ATOM 3157 C C . PHE A 1 381 ? -20 -38.188 5.184 1 89.06 381 PHE A C 1
ATOM 3159 O O . PHE A 1 381 ? -20.469 -39.125 5.867 1 89.06 381 PHE A O 1
ATOM 3166 N N . VAL A 1 382 ? -20.578 -37.031 5 1 86.81 382 VAL A N 1
ATOM 3167 C CA . VAL A 1 382 ? -21.797 -36.75 5.734 1 86.81 382 VAL A CA 1
ATOM 3168 C C . VAL A 1 382 ? -22.953 -37.594 5.18 1 86.81 382 VAL A C 1
ATOM 3170 O O . VAL A 1 382 ? -23.781 -38.094 5.938 1 86.81 382 VAL A O 1
ATOM 3173 N N . ARG A 1 383 ? -23.016 -37.781 3.943 1 84.62 383 ARG A N 1
ATOM 3174 C CA . ARG A 1 383 ? -24.094 -38.531 3.309 1 84.62 383 ARG A CA 1
ATOM 3175 C C . ARG A 1 383 ? -24.047 -40 3.707 1 84.62 383 ARG A C 1
ATOM 3177 O O . ARG A 1 383 ? -25.078 -40.594 4.012 1 84.62 383 ARG A O 1
ATOM 3184 N N . HIS A 1 384 ? -22.922 -40.594 3.764 1 83 384 HIS A N 1
ATOM 3185 C CA . HIS A 1 384 ? -22.844 -42.031 3.924 1 83 384 HIS A CA 1
ATOM 3186 C C . HIS A 1 384 ? -22.656 -42.438 5.391 1 83 384 HIS A C 1
ATOM 3188 O O . HIS A 1 384 ? -23.047 -43.531 5.801 1 83 384 HIS A O 1
ATOM 3194 N N . PHE A 1 385 ? -22.188 -41.531 6.172 1 80.12 385 PHE A N 1
ATOM 3195 C CA . PHE A 1 385 ? -21.906 -41.938 7.543 1 80.12 385 PHE A CA 1
ATOM 3196 C C . PHE A 1 385 ? -22.906 -41.312 8.508 1 80.12 385 PHE A C 1
ATOM 3198 O O . PHE A 1 385 ? -23.109 -41.812 9.617 1 80.12 385 PHE A O 1
ATOM 3205 N N . PHE A 1 386 ? -23.516 -40.156 8.219 1 72.38 386 PHE A N 1
ATOM 3206 C CA . PHE A 1 386 ? -24.484 -39.562 9.133 1 72.38 386 PHE A CA 1
ATOM 3207 C C . PHE A 1 386 ? -25.891 -39.625 8.547 1 72.38 386 PHE A C 1
ATOM 3209 O O . PHE A 1 386 ? -26.375 -38.656 7.957 1 72.38 386 PHE A O 1
ATOM 3216 N N . ILE A 1 387 ? -26.641 -40.781 8.359 1 62.69 387 ILE A N 1
ATOM 3217 C CA . ILE A 1 387 ? -27.828 -41.156 7.617 1 62.69 387 ILE A CA 1
ATOM 3218 C C . ILE A 1 387 ? -29.047 -40.406 8.156 1 62.69 387 ILE A C 1
ATOM 3220 O O . ILE A 1 387 ? -29.906 -39.969 7.391 1 62.69 387 ILE A O 1
ATOM 3224 N N . ASP A 1 388 ? -29.281 -40.344 9.375 1 60 388 ASP A N 1
ATOM 3225 C CA . ASP A 1 388 ? -30.641 -40 9.812 1 60 388 ASP A CA 1
ATOM 3226 C C . ASP A 1 388 ? -30.969 -38.531 9.469 1 60 388 ASP A C 1
ATOM 3228 O O . ASP A 1 388 ? -31.875 -38.281 8.68 1 60 388 ASP A O 1
ATOM 3232 N N . GLU A 1 389 ? -30.734 -37.594 10.297 1 58.06 389 GLU A N 1
ATOM 3233 C CA . GLU A 1 389 ? -31.172 -36.188 10.305 1 58.06 389 GLU A CA 1
ATOM 3234 C C . GLU A 1 389 ? -30.328 -35.344 9.352 1 58.06 389 GLU A C 1
ATOM 3236 O O . GLU A 1 389 ? -30.734 -34.25 8.969 1 58.06 389 GLU A O 1
ATOM 3241 N N . THR A 1 390 ? -29.438 -36 8.57 1 66.62 390 THR A N 1
ATOM 3242 C CA . THR A 1 390 ? -28.359 -35.125 8.062 1 66.62 390 THR A CA 1
ATOM 3243 C C . THR A 1 390 ? -28.391 -35.062 6.543 1 66.62 390 THR A C 1
ATOM 3245 O O . THR A 1 390 ? -27.391 -34.719 5.91 1 66.62 390 THR A O 1
ATOM 3248 N N . PHE A 1 391 ? -29.609 -35.375 5.969 1 76.06 391 PHE A N 1
ATOM 3249 C CA . PHE A 1 391 ? -29.703 -35.312 4.516 1 76.06 391 PHE A CA 1
ATOM 3250 C C . PHE A 1 391 ? -29.672 -33.844 4.035 1 76.06 391 PHE A C 1
ATOM 3252 O O . PHE A 1 391 ? -29.078 -33.562 2.996 1 76.06 391 PHE A O 1
ATOM 3259 N N . THR A 1 392 ? -30.281 -33.031 4.801 1 80.5 392 THR A N 1
ATOM 3260 C CA . THR A 1 392 ? -30.328 -31.641 4.414 1 80.5 392 THR A CA 1
ATOM 3261 C C . THR A 1 392 ? -28.922 -31.031 4.414 1 80.5 392 THR A C 1
ATOM 3263 O O . THR A 1 392 ? -28.578 -30.25 3.523 1 80.5 392 THR A O 1
ATOM 3266 N N . ILE A 1 393 ? -28.156 -31.469 5.328 1 82.62 393 ILE A N 1
ATOM 3267 C CA . ILE A 1 393 ? -26.797 -30.938 5.402 1 82.62 393 ILE A CA 1
ATOM 3268 C C . ILE A 1 393 ? -25.969 -31.453 4.227 1 82.62 393 ILE A C 1
ATOM 3270 O O . ILE A 1 393 ? -25.172 -30.719 3.641 1 82.62 393 ILE A O 1
ATOM 3274 N N . SER A 1 394 ? -26.219 -32.719 3.914 1 84.44 394 SER A N 1
ATOM 3275 C CA . SER A 1 394 ? -25.5 -33.312 2.787 1 84.44 394 SER A CA 1
ATOM 3276 C C . SER A 1 394 ? -25.875 -32.625 1.477 1 84.44 394 SER A C 1
ATOM 3278 O O . SER A 1 394 ? -25.016 -32.344 0.645 1 84.44 394 SER A O 1
ATOM 3280 N N . ARG A 1 395 ? -27.062 -32.344 1.291 1 85.94 395 ARG A N 1
ATOM 3281 C CA . ARG A 1 395 ? -27.516 -31.656 0.084 1 85.94 395 ARG A CA 1
ATOM 3282 C C . ARG A 1 395 ? -26.875 -30.266 -0.021 1 85.94 395 ARG A C 1
ATOM 3284 O O . ARG A 1 395 ? -26.453 -29.844 -1.101 1 85.94 395 ARG A O 1
ATOM 3291 N N . ARG A 1 396 ? -26.844 -29.594 1.073 1 88.5 396 ARG A N 1
ATOM 3292 C CA . ARG A 1 396 ? -26.25 -28.266 1.09 1 88.5 396 ARG A CA 1
ATOM 3293 C C . ARG A 1 396 ? -24.766 -28.328 0.743 1 88.5 396 ARG A C 1
ATOM 3295 O O . ARG A 1 396 ? -24.266 -27.484 -0.007 1 88.5 396 ARG A O 1
ATOM 3302 N N . MET A 1 397 ? -24.141 -29.297 1.213 1 89.5 397 MET A N 1
ATOM 3303 C CA . MET A 1 397 ? -22.703 -29.438 0.964 1 89.5 397 MET A CA 1
ATOM 3304 C C . MET A 1 397 ? -22.438 -29.844 -0.484 1 89.5 397 MET A C 1
ATOM 3306 O O . MET A 1 397 ? -21.5 -29.344 -1.108 1 89.5 397 MET A O 1
ATOM 3310 N N . PHE A 1 398 ? -23.266 -30.719 -1.008 1 90.31 398 PHE A N 1
ATOM 3311 C CA . PHE A 1 398 ? -23.125 -31.094 -2.41 1 90.31 398 PHE A CA 1
ATOM 3312 C C . PHE A 1 398 ? -23.406 -29.891 -3.316 1 90.31 398 PHE A C 1
ATOM 3314 O O . PHE A 1 398 ? -22.688 -29.672 -4.297 1 90.31 398 PHE A O 1
ATOM 3321 N N . ALA A 1 399 ? -24.375 -29.141 -2.975 1 91.88 399 ALA A N 1
ATOM 3322 C CA . ALA A 1 399 ? -24.719 -27.984 -3.785 1 91.88 399 ALA A CA 1
ATOM 3323 C C . ALA A 1 399 ? -23.594 -26.938 -3.754 1 91.88 399 ALA A C 1
ATOM 3325 O O . ALA A 1 399 ? -23.281 -26.328 -4.777 1 91.88 399 ALA A O 1
ATOM 3326 N N . LEU A 1 400 ? -23.016 -26.75 -2.635 1 93.62 400 LEU A N 1
ATOM 3327 C CA . LEU A 1 400 ? -21.891 -25.828 -2.514 1 93.62 400 LEU A CA 1
ATOM 3328 C C . LEU A 1 400 ? -20.688 -26.328 -3.309 1 93.62 400 LEU A C 1
ATOM 3330 O O . LEU A 1 400 ? -20.016 -25.531 -3.973 1 93.62 400 LEU A O 1
ATOM 3334 N N . SER A 1 401 ? -20.453 -27.594 -3.182 1 94.69 401 SER A N 1
ATOM 3335 C CA . SER A 1 401 ? -19.359 -28.172 -3.953 1 94.69 401 SER A CA 1
ATOM 3336 C C . SER A 1 401 ? -19.578 -28.016 -5.449 1 94.69 401 SER A C 1
ATOM 3338 O O . SER A 1 401 ? -18.656 -27.688 -6.195 1 94.69 401 SER A O 1
ATOM 3340 N N . LEU A 1 402 ? -20.781 -28.188 -5.879 1 93.19 402 LEU A N 1
ATOM 3341 C CA . LEU A 1 402 ? -21.125 -28.016 -7.289 1 93.19 402 LEU A CA 1
ATOM 3342 C C . LEU A 1 402 ? -20.906 -26.562 -7.727 1 93.19 402 LEU A C 1
ATOM 3344 O O . LEU A 1 402 ? -20.391 -26.312 -8.812 1 93.19 402 LEU A O 1
ATOM 3348 N N . LEU A 1 403 ? -21.281 -25.656 -6.902 1 94.19 403 LEU A N 1
ATOM 3349 C CA . LEU A 1 403 ? -21.094 -24.234 -7.211 1 94.19 403 LEU A CA 1
ATOM 3350 C C . LEU A 1 403 ? -19.609 -23.938 -7.422 1 94.19 403 LEU A C 1
ATOM 3352 O O . LEU A 1 403 ? -19.234 -23.266 -8.391 1 94.19 403 LEU A O 1
ATOM 3356 N N . VAL A 1 404 ? -18.812 -24.438 -6.562 1 94.88 404 VAL A N 1
ATOM 3357 C CA . VAL A 1 404 ? -17.375 -24.203 -6.656 1 94.88 404 VAL A CA 1
ATOM 3358 C C . VAL A 1 404 ? -16.828 -24.875 -7.906 1 94.88 404 VAL A C 1
ATOM 3360 O O . VAL A 1 404 ? -15.938 -24.344 -8.562 1 94.88 404 VAL A O 1
ATOM 3363 N N . MET A 1 405 ? -17.344 -25.984 -8.289 1 95.31 405 MET A N 1
ATOM 3364 C CA . MET A 1 405 ? -16.891 -26.688 -9.477 1 95.31 405 MET A CA 1
ATOM 3365 C C . MET A 1 405 ? -17.25 -25.906 -10.742 1 95.31 405 MET A C 1
ATOM 3367 O O . MET A 1 405 ? -16.5 -25.922 -11.719 1 95.31 405 MET A O 1
ATOM 3371 N N . TYR A 1 406 ? -18.438 -25.297 -10.695 1 93.62 406 TYR A N 1
ATOM 3372 C CA . TYR A 1 406 ? -18.781 -24.438 -11.82 1 93.62 406 TYR A CA 1
ATOM 3373 C C . TYR A 1 406 ? -17.797 -23.281 -11.945 1 93.62 406 TYR A C 1
ATOM 3375 O O . TYR A 1 406 ? -17.422 -22.906 -13.055 1 93.62 406 TYR A O 1
ATOM 3383 N N . MET A 1 407 ? -17.328 -22.766 -10.859 1 93.44 407 MET A N 1
ATOM 3384 C CA . MET A 1 407 ? -16.328 -21.703 -10.883 1 93.44 407 MET A CA 1
ATOM 3385 C C . MET A 1 407 ? -14.992 -22.234 -11.375 1 93.44 407 MET A C 1
ATOM 3387 O O . MET A 1 407 ? -14.289 -21.547 -12.125 1 93.44 407 MET A O 1
ATOM 3391 N N . ARG A 1 408 ? -14.695 -23.375 -10.953 1 94 408 ARG A N 1
ATOM 3392 C CA . ARG A 1 408 ? -13.461 -24.031 -11.375 1 94 408 ARG A CA 1
ATOM 3393 C C . ARG A 1 408 ? -13.445 -24.25 -12.883 1 94 408 ARG A C 1
ATOM 3395 O O . ARG A 1 408 ? -12.391 -24.172 -13.516 1 94 408 ARG A O 1
ATOM 3402 N N . PHE A 1 409 ? -14.578 -24.531 -13.461 1 94.06 409 PHE A N 1
ATOM 3403 C CA . PHE A 1 409 ? -14.695 -24.812 -14.883 1 94.06 409 PHE A CA 1
ATOM 3404 C C . PHE A 1 409 ? -14.305 -23.578 -15.711 1 94.06 409 PHE A C 1
ATOM 3406 O O . PHE A 1 409 ? -13.883 -23.703 -16.859 1 94.06 409 PHE A O 1
ATOM 3413 N N . LEU A 1 410 ? -14.344 -22.453 -15.164 1 92.5 410 LEU A N 1
ATOM 3414 C CA . LEU A 1 410 ? -14.008 -21.219 -15.883 1 92.5 410 LEU A CA 1
ATOM 3415 C C . LEU A 1 410 ? -12.539 -21.219 -16.297 1 92.5 410 LEU A C 1
ATOM 3417 O O . LEU A 1 410 ? -12.141 -20.469 -17.188 1 92.5 410 LEU A O 1
ATOM 3421 N N . GLU A 1 411 ? -11.734 -22.078 -15.68 1 92.69 411 GLU A N 1
ATOM 3422 C CA . GLU A 1 411 ? -10.305 -22.172 -15.984 1 92.69 411 GLU A CA 1
ATOM 3423 C C . GLU A 1 411 ? -10.086 -22.625 -17.422 1 92.69 411 GLU A C 1
ATOM 3425 O O . GLU A 1 411 ? -9.016 -22.391 -18 1 92.69 411 GLU A O 1
ATOM 3430 N N . VAL A 1 412 ? -11.133 -23.266 -18.047 1 92.62 412 VAL A N 1
ATOM 3431 C CA . VAL A 1 412 ? -11.023 -23.766 -19.406 1 92.62 412 VAL A CA 1
ATOM 3432 C C . VAL A 1 412 ? -10.773 -22.594 -20.375 1 92.62 412 VAL A C 1
ATOM 3434 O O . VAL A 1 412 ? -10.102 -22.766 -21.391 1 92.62 412 VAL A O 1
ATOM 3437 N N . PHE A 1 413 ? -11.164 -21.5 -19.984 1 91.94 413 PHE A N 1
ATOM 3438 C CA . PHE A 1 413 ? -11.109 -20.359 -20.891 1 91.94 413 PHE A CA 1
ATOM 3439 C C . PHE A 1 413 ? -9.758 -19.656 -20.797 1 91.94 413 PHE A C 1
ATOM 3441 O O . PHE A 1 413 ? -9.5 -18.703 -21.531 1 91.94 413 PHE A O 1
ATOM 3448 N N . LEU A 1 414 ? -8.844 -20.125 -19.984 1 90.88 414 LEU A N 1
ATOM 3449 C CA . LEU A 1 414 ? -7.539 -19.484 -19.797 1 90.88 414 LEU A CA 1
ATOM 3450 C C . LEU A 1 414 ? -6.707 -19.578 -21.078 1 90.88 414 LEU A C 1
ATOM 3452 O O . LEU A 1 414 ? -5.887 -18.703 -21.359 1 90.88 414 LEU A O 1
ATOM 3456 N N . ILE A 1 415 ? -6.949 -20.625 -21.844 1 90.19 415 ILE A N 1
ATOM 3457 C CA . ILE A 1 415 ? -6.137 -20.859 -23.031 1 90.19 415 ILE A CA 1
ATOM 3458 C C . ILE A 1 415 ? -6.645 -19.984 -24.188 1 90.19 415 ILE A C 1
ATOM 3460 O O . ILE A 1 415 ? -5.914 -19.719 -25.141 1 90.19 415 ILE A O 1
ATOM 3464 N N . HIS A 1 416 ? -7.883 -19.531 -24.062 1 90.44 416 HIS A N 1
ATOM 3465 C CA . HIS A 1 416 ? -8.469 -18.734 -25.141 1 90.44 416 HIS A CA 1
ATOM 3466 C C . HIS A 1 416 ? -7.891 -17.328 -25.156 1 90.44 416 HIS A C 1
ATOM 3468 O O . HIS A 1 416 ? -7.75 -16.688 -24.125 1 90.44 416 HIS A O 1
ATOM 3474 N N . ARG A 1 417 ? -7.543 -16.828 -26.297 1 87.06 417 ARG A N 1
ATOM 3475 C CA . ARG A 1 417 ? -6.816 -15.578 -26.484 1 87.06 417 ARG A CA 1
ATOM 3476 C C . ARG A 1 417 ? -7.625 -14.391 -25.969 1 87.06 417 ARG A C 1
ATOM 3478 O O . ARG A 1 417 ? -7.062 -13.422 -25.453 1 87.06 417 ARG A O 1
ATOM 3485 N N . LYS A 1 418 ? -8.953 -14.43 -26 1 87.5 418 LYS A N 1
ATOM 3486 C CA . LYS A 1 418 ? -9.781 -13.297 -25.594 1 87.5 418 LYS A CA 1
ATOM 3487 C C . LYS A 1 418 ? -10.266 -13.453 -24.156 1 87.5 418 LYS A C 1
ATOM 3489 O O . LYS A 1 418 ? -10.234 -12.5 -23.391 1 87.5 418 LYS A O 1
ATOM 3494 N N . LEU A 1 419 ? -10.656 -14.68 -23.797 1 91.25 419 LEU A N 1
ATOM 3495 C CA . LEU A 1 419 ? -11.25 -14.898 -22.484 1 91.25 419 LEU A CA 1
ATOM 3496 C C . LEU A 1 419 ? -10.164 -15.094 -21.438 1 91.25 419 LEU A C 1
ATOM 3498 O O . LEU A 1 419 ? -10.398 -14.852 -20.25 1 91.25 419 LEU A O 1
ATOM 3502 N N . GLY A 1 420 ? -9.016 -15.508 -21.891 1 90.69 420 GLY A N 1
ATOM 3503 C CA . GLY A 1 420 ? -7.93 -15.727 -20.953 1 90.69 420 GLY A CA 1
ATOM 3504 C C . GLY A 1 420 ? -7.531 -14.469 -20.203 1 90.69 420 GLY A C 1
ATOM 3505 O O . GLY A 1 420 ? -7.586 -14.438 -18.969 1 90.69 420 GLY A O 1
ATOM 3506 N N . PRO A 1 421 ? -7.242 -13.414 -20.922 1 89.06 421 PRO A N 1
ATOM 3507 C CA . PRO A 1 421 ? -6.891 -12.164 -20.266 1 89.06 421 PRO A CA 1
ATOM 3508 C C . PRO A 1 421 ? -8.008 -11.641 -19.359 1 89.06 421 PRO A C 1
ATOM 3510 O O . PRO A 1 421 ? -7.734 -11.078 -18.297 1 89.06 421 PRO A O 1
ATOM 3513 N N . THR A 1 422 ? -9.25 -11.859 -19.781 1 91.31 422 THR A N 1
ATOM 3514 C CA . THR A 1 422 ? -10.375 -11.414 -18.969 1 91.31 422 THR A CA 1
ATOM 3515 C C . THR A 1 422 ? -10.391 -12.141 -17.625 1 91.31 422 THR A C 1
ATOM 3517 O O . THR A 1 422 ? -10.672 -11.531 -16.594 1 91.31 422 THR A O 1
ATOM 3520 N N . LEU A 1 423 ? -10.07 -13.398 -17.656 1 91 423 LEU A N 1
ATOM 3521 C CA . LEU A 1 423 ? -10.039 -14.172 -16.422 1 91 423 LEU A CA 1
ATOM 3522 C C . LEU A 1 423 ? -8.891 -13.711 -15.523 1 91 423 LEU A C 1
ATOM 3524 O O . LEU A 1 423 ? -9.023 -13.688 -14.297 1 91 423 LEU A O 1
ATOM 3528 N N . ILE A 1 424 ? -7.785 -13.383 -16.125 1 90 424 ILE A N 1
ATOM 3529 C CA . ILE A 1 424 ? -6.648 -12.883 -15.367 1 90 424 ILE A CA 1
ATOM 3530 C C . ILE A 1 424 ? -7.008 -11.539 -14.727 1 90 424 ILE A C 1
ATOM 3532 O O . ILE A 1 424 ? -6.645 -11.273 -13.578 1 90 424 ILE A O 1
ATOM 3536 N N . MET A 1 425 ? -7.758 -10.742 -15.484 1 90.69 425 MET A N 1
ATOM 3537 C CA . MET A 1 425 ? -8.203 -9.461 -14.969 1 90.69 425 MET A CA 1
ATOM 3538 C C . MET A 1 425 ? -9.133 -9.648 -13.766 1 90.69 425 MET A C 1
ATOM 3540 O O . MET A 1 425 ? -9.016 -8.93 -12.773 1 90.69 425 MET A O 1
ATOM 3544 N N . ILE A 1 426 ? -9.969 -10.586 -13.828 1 90 426 ILE A N 1
ATOM 3545 C CA . ILE A 1 426 ? -10.914 -10.859 -12.742 1 90 426 ILE A CA 1
ATOM 3546 C C . ILE A 1 426 ? -10.148 -11.289 -11.492 1 90 426 ILE A C 1
ATOM 3548 O O . ILE A 1 426 ? -10.461 -10.852 -10.383 1 90 426 ILE A O 1
ATOM 3552 N N . LYS A 1 427 ? -9.188 -12.125 -11.688 1 88.94 427 LYS A N 1
ATOM 3553 C CA . LYS A 1 427 ? -8.375 -12.602 -10.57 1 88.94 427 LYS A CA 1
ATOM 3554 C C . LYS A 1 427 ? -7.68 -11.438 -9.867 1 88.94 427 LYS A C 1
ATOM 3556 O O . LYS A 1 427 ? -7.66 -11.375 -8.641 1 88.94 427 LYS A O 1
ATOM 3561 N N . GLU A 1 428 ? -7.113 -10.555 -10.617 1 89.44 428 GLU A N 1
ATOM 3562 C CA . GLU A 1 428 ? -6.414 -9.414 -10.047 1 89.44 428 GLU A CA 1
ATOM 3563 C C . GLU A 1 428 ? -7.383 -8.469 -9.336 1 89.44 428 GLU A C 1
ATOM 3565 O O . GLU A 1 428 ? -7.059 -7.918 -8.281 1 89.44 428 GLU A O 1
ATOM 3570 N N . MET A 1 429 ? -8.555 -8.32 -9.922 1 90.75 429 MET A N 1
ATOM 3571 C CA . MET A 1 429 ? -9.555 -7.438 -9.336 1 90.75 429 MET A CA 1
ATOM 3572 C C . MET A 1 429 ? -10.102 -8.023 -8.039 1 90.75 429 MET A C 1
ATOM 3574 O O . MET A 1 429 ? -10.469 -7.281 -7.121 1 90.75 429 MET A O 1
ATOM 3578 N N . LEU A 1 430 ? -10.18 -9.344 -7.926 1 89.44 430 LEU A N 1
ATOM 3579 C CA . LEU A 1 430 ? -10.648 -10 -6.711 1 89.44 430 LEU A CA 1
ATOM 3580 C C . LEU A 1 430 ? -9.703 -9.727 -5.547 1 89.44 430 LEU A C 1
ATOM 3582 O O . LEU A 1 430 ? -10.141 -9.586 -4.406 1 89.44 430 LEU A O 1
ATOM 3586 N N . LYS A 1 431 ? -8.43 -9.602 -5.797 1 86.69 431 LYS A N 1
ATOM 3587 C CA . LYS A 1 431 ? -7.465 -9.273 -4.754 1 86.69 431 LYS A CA 1
ATOM 3588 C C . LYS A 1 431 ? -7.723 -7.883 -4.184 1 86.69 431 LYS A C 1
ATOM 3590 O O . LYS A 1 431 ? -7.652 -7.68 -2.969 1 86.69 431 LYS A O 1
ATOM 3595 N N . ASP A 1 432 ? -8.039 -6.969 -5.012 1 86.44 432 ASP A N 1
ATOM 3596 C CA . ASP A 1 432 ? -8.359 -5.609 -4.586 1 86.44 432 ASP A CA 1
ATOM 3597 C C . ASP A 1 432 ? -9.656 -5.574 -3.785 1 86.44 432 ASP A C 1
ATOM 3599 O O . ASP A 1 432 ? -9.766 -4.844 -2.801 1 86.44 432 ASP A O 1
ATOM 3603 N N . LEU A 1 433 ? -10.57 -6.402 -4.312 1 89.69 433 LEU A N 1
ATOM 3604 C CA . LEU A 1 433 ? -11.875 -6.438 -3.656 1 89.69 433 LEU A CA 1
ATOM 3605 C C . LEU A 1 433 ? -11.75 -6.93 -2.219 1 89.69 433 LEU A C 1
ATOM 3607 O O . LEU A 1 433 ? -12.461 -6.461 -1.333 1 89.69 433 LEU A O 1
ATOM 3611 N N . LEU A 1 434 ? -10.812 -7.801 -1.973 1 87.5 434 LEU A N 1
ATOM 3612 C CA . LEU A 1 434 ? -10.625 -8.328 -0.628 1 87.5 434 LEU A CA 1
ATOM 3613 C C . LEU A 1 434 ? -10.164 -7.238 0.33 1 87.5 434 LEU A C 1
ATOM 3615 O O . LEU A 1 434 ? -10.609 -7.184 1.478 1 87.5 434 LEU A O 1
ATOM 3619 N N . GLY A 1 435 ? -9.273 -6.391 -0.142 1 84.12 435 GLY A N 1
ATOM 3620 C CA . GLY A 1 435 ? -8.883 -5.254 0.678 1 84.12 435 GLY A CA 1
ATOM 3621 C C . GLY A 1 435 ? -10.039 -4.344 1.033 1 84.12 435 GLY A C 1
ATOM 3622 O O . GLY A 1 435 ? -10.172 -3.916 2.182 1 84.12 435 GLY A O 1
ATOM 3623 N N . PHE A 1 436 ? -10.867 -4.105 0.097 1 84 436 PHE A N 1
ATOM 3624 C CA . PHE A 1 436 ? -12.055 -3.281 0.288 1 84 436 PHE A CA 1
ATOM 3625 C C . PHE A 1 436 ? -13.023 -3.943 1.261 1 84 436 PHE A C 1
ATOM 3627 O O . PHE A 1 436 ? -13.594 -3.279 2.127 1 84 436 PHE A O 1
ATOM 3634 N N . LEU A 1 437 ? -13.234 -5.223 1.096 1 88.19 437 LEU A N 1
ATOM 3635 C CA . LEU A 1 437 ? -14.18 -5.941 1.94 1 88.19 437 LEU A CA 1
ATOM 3636 C C . LEU A 1 437 ? -13.758 -5.879 3.404 1 88.19 437 LEU A C 1
ATOM 3638 O O . LEU A 1 437 ? -14.609 -5.828 4.297 1 88.19 437 LEU A O 1
ATOM 3642 N N . PHE A 1 438 ? -12.57 -5.824 3.613 1 87.88 438 PHE A N 1
ATOM 3643 C CA . PHE A 1 438 ? -12.078 -5.73 4.98 1 87.88 438 PHE A CA 1
ATOM 3644 C C . PHE A 1 438 ? -12.461 -4.395 5.605 1 87.88 438 PHE A C 1
ATOM 3646 O O . PHE A 1 438 ? -12.914 -4.344 6.75 1 87.88 438 PHE A O 1
ATOM 3653 N N . ILE A 1 439 ? -12.297 -3.342 4.922 1 87.94 439 ILE A N 1
ATOM 3654 C CA . ILE A 1 439 ? -12.672 -2.016 5.395 1 87.94 439 ILE A CA 1
ATOM 3655 C C . ILE A 1 439 ? -14.195 -1.936 5.547 1 87.94 439 ILE A C 1
ATOM 3657 O O . ILE A 1 439 ? -14.695 -1.445 6.559 1 87.94 439 ILE A O 1
ATOM 3661 N N . ALA A 1 440 ? -14.922 -2.48 4.512 1 90.81 440 ALA A N 1
ATOM 3662 C CA . ALA A 1 440 ? -16.375 -2.432 4.508 1 90.81 440 ALA A CA 1
ATOM 3663 C C . ALA A 1 440 ? -16.953 -3.213 5.684 1 90.81 440 ALA A C 1
ATOM 3665 O O . ALA A 1 440 ? -18 -2.848 6.227 1 90.81 440 ALA A O 1
ATOM 3666 N N . LEU A 1 441 ? -16.281 -4.258 6.109 1 91.75 441 LEU A N 1
ATOM 3667 C CA . LEU A 1 441 ? -16.75 -5.098 7.211 1 91.75 441 LEU A CA 1
ATOM 3668 C C . LEU A 1 441 ? -16.891 -4.281 8.492 1 91.75 441 LEU A C 1
ATOM 3670 O O . LEU A 1 441 ? -17.891 -4.398 9.195 1 91.75 441 LEU A O 1
ATOM 3674 N N . PHE A 1 442 ? -16 -3.395 8.773 1 91.19 442 PHE A N 1
ATOM 3675 C CA . PHE A 1 442 ? -16.047 -2.6 10 1 91.19 442 PHE A CA 1
ATOM 3676 C C . PHE A 1 442 ? -17.156 -1.56 9.922 1 91.19 442 PHE A C 1
ATOM 3678 O O . PHE A 1 442 ? -17.828 -1.282 10.93 1 91.19 442 PHE A O 1
ATOM 3685 N N . VAL A 1 443 ? -17.344 -1.06 8.766 1 91.69 443 VAL A N 1
ATOM 3686 C CA . VAL A 1 443 ? -18.406 -0.08 8.594 1 91.69 443 VAL A CA 1
ATOM 3687 C C . VAL A 1 443 ? -19.766 -0.763 8.758 1 91.69 443 VAL A C 1
ATOM 3689 O O . VAL A 1 443 ? -20.641 -0.271 9.477 1 91.69 443 VAL A O 1
ATOM 3692 N N . VAL A 1 444 ? -19.875 -1.944 8.141 1 93.62 444 VAL A N 1
ATOM 3693 C CA . VAL A 1 444 ? -21.141 -2.693 8.18 1 93.62 444 VAL A CA 1
ATOM 3694 C C . VAL A 1 444 ? -21.438 -3.129 9.609 1 93.62 444 VAL A C 1
ATOM 3696 O O . VAL A 1 444 ? -22.578 -3.043 10.062 1 93.62 444 VAL A O 1
ATOM 3699 N N . LEU A 1 445 ? -20.438 -3.518 10.328 1 93 445 LEU A N 1
ATOM 3700 C CA . LEU A 1 445 ? -20.641 -3.938 11.719 1 93 445 LEU A CA 1
ATOM 3701 C C . LEU A 1 445 ? -21.062 -2.76 12.586 1 93 445 LEU A C 1
ATOM 3703 O O . LEU A 1 445 ? -21.969 -2.885 13.406 1 93 445 LEU A O 1
ATOM 3707 N N . GLY A 1 446 ? -20.391 -1.627 12.398 1 93.62 446 GLY A N 1
ATOM 3708 C CA . GLY A 1 446 ? -20.75 -0.45 13.172 1 93.62 446 GLY A CA 1
ATOM 3709 C C . GLY A 1 446 ? -22.188 -0.004 12.945 1 93.62 446 GLY A C 1
ATOM 3710 O O . GLY A 1 446 ? -22.922 0.232 13.898 1 93.62 446 GLY A O 1
ATOM 3711 N N . VAL A 1 447 ? -22.562 0.012 11.703 1 94.88 447 VAL A N 1
ATOM 3712 C CA . VAL A 1 447 ? -23.906 0.448 11.352 1 94.88 447 VAL A CA 1
ATOM 3713 C C . VAL A 1 447 ? -24.922 -0.61 11.781 1 94.88 447 VAL A C 1
ATOM 3715 O O . VAL A 1 447 ? -26 -0.281 12.273 1 94.88 447 VAL A O 1
ATOM 3718 N N . GLY A 1 448 ? -24.562 -1.854 11.578 1 93.75 448 GLY A N 1
ATOM 3719 C CA . GLY A 1 448 ? -25.453 -2.934 11.984 1 93.75 448 GLY A CA 1
ATOM 3720 C C . GLY A 1 448 ? -25.766 -2.926 13.469 1 93.75 448 GLY A C 1
ATOM 3721 O O . GLY A 1 448 ? -26.906 -3.117 13.859 1 93.75 448 GLY A O 1
ATOM 3722 N N . ILE A 1 449 ? -24.812 -2.684 14.273 1 91.38 449 ILE A N 1
ATOM 3723 C CA . ILE A 1 449 ? -25.016 -2.631 15.711 1 91.38 449 ILE A CA 1
ATOM 3724 C C . ILE A 1 449 ? -25.875 -1.421 16.062 1 91.38 449 ILE A C 1
ATOM 3726 O O . ILE A 1 449 ? -26.734 -1.499 16.938 1 91.38 449 ILE A O 1
ATOM 3730 N N . TYR A 1 450 ? -25.641 -0.31 15.359 1 92.69 450 TYR A N 1
ATOM 3731 C CA . TYR A 1 450 ? -26.469 0.865 15.594 1 92.69 450 TYR A CA 1
ATOM 3732 C C . TYR A 1 450 ? -27.938 0.565 15.281 1 92.69 450 TYR A C 1
ATOM 3734 O O . TYR A 1 450 ? -28.828 0.896 16.078 1 92.69 450 TYR A O 1
ATOM 3742 N N . TYR A 1 451 ? -28.203 -0.076 14.125 1 90.88 451 TYR A N 1
ATOM 3743 C CA . TYR A 1 451 ? -29.562 -0.444 13.734 1 90.88 451 TYR A CA 1
ATOM 3744 C C . TYR A 1 451 ? -30.219 -1.327 14.797 1 90.88 451 TYR A C 1
ATOM 3746 O O . TYR A 1 451 ? -31.312 -1.035 15.266 1 90.88 451 TYR A O 1
ATOM 3754 N N . HIS A 1 452 ? -29.5 -2.297 15.156 1 88.19 452 HIS A N 1
ATOM 3755 C CA . HIS A 1 452 ? -30.078 -3.318 16.031 1 88.19 452 HIS A CA 1
ATOM 3756 C C . HIS A 1 452 ? -30.297 -2.783 17.438 1 88.19 452 HIS A C 1
ATOM 3758 O O . HIS A 1 452 ? -31.297 -3.105 18.078 1 88.19 452 HIS A O 1
ATOM 3764 N N . ALA A 1 453 ? -29.391 -2.016 17.938 1 87.06 453 ALA A N 1
ATOM 3765 C CA . ALA A 1 453 ? -29.5 -1.479 19.297 1 87.06 453 ALA A CA 1
ATOM 3766 C C . ALA A 1 453 ? -30.703 -0.546 19.422 1 87.06 453 ALA A C 1
ATOM 3768 O O . ALA A 1 453 ? -31.328 -0.464 20.484 1 87.06 453 ALA A O 1
ATOM 3769 N N . ASN A 1 454 ? -31.078 0.109 18.359 1 87.25 454 ASN A N 1
ATOM 3770 C CA . ASN A 1 454 ? -32.156 1.091 18.453 1 87.25 454 ASN A CA 1
ATOM 3771 C C . ASN A 1 454 ? -33.469 0.512 17.984 1 87.25 454 ASN A C 1
ATOM 3773 O O . ASN A 1 454 ? -34.531 0.91 18.453 1 87.25 454 ASN A O 1
ATOM 3777 N N . LEU A 1 455 ? -33.438 -0.363 17.062 1 85.5 455 LEU A N 1
ATOM 3778 C CA . LEU A 1 455 ? -34.688 -0.962 16.578 1 85.5 455 LEU A CA 1
ATOM 3779 C C . LEU A 1 455 ? -35.156 -2.053 17.531 1 85.5 455 LEU A C 1
ATOM 3781 O O . LEU A 1 455 ? -36.344 -2.186 17.781 1 85.5 455 LEU A O 1
ATOM 3785 N N . TRP A 1 456 ? -34.281 -2.863 18.031 1 81.06 456 TRP A N 1
ATOM 3786 C CA . TRP A 1 456 ? -34.625 -3.941 18.953 1 81.06 456 TRP A CA 1
ATOM 3787 C C . TRP A 1 456 ? -33.812 -3.838 20.25 1 81.06 456 TRP A C 1
ATOM 3789 O O . TRP A 1 456 ? -32.875 -4.625 20.469 1 81.06 456 TRP A O 1
ATOM 3799 N N . PRO A 1 457 ? -34.312 -2.826 21.047 1 76.12 457 PRO A N 1
ATOM 3800 C CA . PRO A 1 457 ? -33.562 -2.631 22.281 1 76.12 457 PRO A CA 1
ATOM 3801 C C . PRO A 1 457 ? -33.688 -3.807 23.25 1 76.12 457 PRO A C 1
ATOM 3803 O O . PRO A 1 457 ? -34.719 -4.504 23.25 1 76.12 457 PRO A O 1
ATOM 3806 N N . ASP A 1 458 ? -32.781 -4.113 24.047 1 65.38 458 ASP A N 1
ATOM 3807 C CA . ASP A 1 458 ? -32.75 -5.004 25.203 1 65.38 458 ASP A CA 1
ATOM 3808 C C . ASP A 1 458 ? -32.781 -6.469 24.766 1 65.38 458 ASP A C 1
ATOM 3810 O O . ASP A 1 458 ? -33.531 -7.273 25.312 1 65.38 458 ASP A O 1
ATOM 3814 N N . HIS A 1 459 ? -32.125 -6.602 23.719 1 61.94 459 HIS A N 1
ATOM 3815 C CA . HIS A 1 459 ? -32.156 -8.008 23.328 1 61.94 459 HIS A CA 1
ATOM 3816 C C . HIS A 1 459 ? -31.203 -8.836 24.156 1 61.94 459 HIS A C 1
ATOM 3818 O O . HIS A 1 459 ? -30.094 -8.391 24.453 1 61.94 459 HIS A O 1
ATOM 3824 N N . GLN A 1 460 ? -31.75 -9.773 24.969 1 57.62 460 GLN A N 1
ATOM 3825 C CA . GLN A 1 460 ? -31.062 -10.523 26 1 57.62 460 GLN A CA 1
ATOM 3826 C C . GLN A 1 460 ? -29.922 -11.367 25.406 1 57.62 460 GLN A C 1
ATOM 3828 O O . GLN A 1 460 ? -28.844 -11.477 26 1 57.62 460 GLN A O 1
ATOM 3833 N N . THR A 1 461 ? -30.219 -12.289 24.391 1 60.91 461 THR A N 1
ATOM 3834 C CA . THR A 1 461 ? -29.156 -13.25 24.094 1 60.91 461 THR A CA 1
ATOM 3835 C C . THR A 1 461 ? -28.719 -13.133 22.641 1 60.91 461 THR A C 1
ATOM 3837 O O . THR A 1 461 ? -29.547 -13.172 21.734 1 60.91 461 THR A O 1
ATOM 3840 N N . ILE A 1 462 ? -27.438 -12.648 22.438 1 64.31 462 ILE A N 1
ATOM 3841 C CA . ILE A 1 462 ? -26.844 -12.57 21.109 1 64.31 462 ILE A CA 1
ATOM 3842 C C . ILE A 1 462 ? -26.547 -13.977 20.594 1 64.31 462 ILE A C 1
ATOM 3844 O O . ILE A 1 462 ? -26.672 -14.242 19.406 1 64.31 462 ILE A O 1
ATOM 3848 N N . TRP A 1 463 ? -26.219 -14.891 21.453 1 63.53 463 TRP A N 1
ATOM 3849 C CA . TRP A 1 463 ? -25.75 -16.203 21.047 1 63.53 463 TRP A CA 1
ATOM 3850 C C . TRP A 1 463 ? -26.766 -17.281 21.406 1 63.53 463 TRP A C 1
ATOM 3852 O O . TRP A 1 463 ? -26.406 -18.453 21.547 1 63.53 463 TRP A O 1
ATOM 3862 N N . SER A 1 464 ? -27.984 -16.875 21.547 1 62.31 464 SER A N 1
ATOM 3863 C CA . SER A 1 464 ? -28.953 -17.891 21.969 1 62.31 464 SER A CA 1
ATOM 3864 C C . SER A 1 464 ? -29.438 -18.703 20.781 1 62.31 464 SER A C 1
ATOM 3866 O O . SER A 1 464 ? -29.625 -18.172 19.688 1 62.31 464 SER A O 1
ATOM 3868 N N . GLY A 1 465 ? -29.516 -20.078 20.938 1 61.88 465 GLY A N 1
ATOM 3869 C CA . GLY A 1 465 ? -30.078 -21.016 19.969 1 61.88 465 GLY A CA 1
ATOM 3870 C C . GLY A 1 465 ? -29.047 -21.562 19 1 61.88 465 GLY A C 1
ATOM 3871 O O . GLY A 1 465 ? -27.875 -21.703 19.359 1 61.88 465 GLY A O 1
ATOM 3872 N N . ASP A 1 466 ? -29.547 -21.953 17.875 1 64.81 466 ASP A N 1
ATOM 3873 C CA . ASP A 1 466 ? -28.719 -22.516 16.812 1 64.81 466 ASP A CA 1
ATOM 3874 C C . ASP A 1 466 ? -27.859 -21.438 16.141 1 64.81 466 ASP A C 1
ATOM 3876 O O . ASP A 1 466 ? -28.281 -20.281 16.062 1 64.81 466 ASP A O 1
ATOM 3880 N N . TRP A 1 467 ? -26.656 -21.688 15.906 1 68.81 467 TRP A N 1
ATOM 3881 C CA . TRP A 1 467 ? -25.703 -20.75 15.328 1 68.81 467 TRP A CA 1
ATOM 3882 C C . TRP A 1 467 ? -26.312 -20.016 14.133 1 68.81 467 TRP A C 1
ATOM 3884 O O . TRP A 1 467 ? -25.969 -18.859 13.859 1 68.81 467 TRP A O 1
ATOM 3894 N N . THR A 1 468 ? -27.281 -20.688 13.477 1 67.81 468 THR A N 1
ATOM 3895 C CA . THR A 1 468 ? -27.906 -20.078 12.305 1 67.81 468 THR A CA 1
ATOM 3896 C C . THR A 1 468 ? -28.828 -18.938 12.711 1 67.81 468 THR A C 1
ATOM 3898 O O . THR A 1 468 ? -29.172 -18.094 11.883 1 67.81 468 THR A O 1
ATOM 3901 N N . ASN A 1 469 ? -29.125 -18.906 14.008 1 66.88 469 ASN A N 1
ATOM 3902 C CA . ASN A 1 469 ? -30.062 -17.891 14.445 1 66.88 469 ASN A CA 1
ATOM 3903 C C . ASN A 1 469 ? -29.422 -16.875 15.383 1 66.88 469 ASN A C 1
ATOM 3905 O O . ASN A 1 469 ? -30.109 -16.156 16.125 1 66.88 469 ASN A O 1
ATOM 3909 N N . TRP A 1 470 ? -28.125 -16.984 15.25 1 74.25 470 TRP A N 1
ATOM 3910 C CA . TRP A 1 470 ? -27.438 -16 16.078 1 74.25 470 TRP A CA 1
ATOM 3911 C C . TRP A 1 470 ? -27.797 -14.578 15.664 1 74.25 470 TRP A C 1
ATOM 3913 O O . TRP A 1 470 ? -28 -14.305 14.477 1 74.25 470 TRP A O 1
ATOM 3923 N N . ARG A 1 471 ? -27.891 -13.766 16.5 1 78 471 ARG A N 1
ATOM 3924 C CA . ARG A 1 471 ? -28.328 -12.398 16.266 1 78 471 ARG A CA 1
ATOM 3925 C C . ARG A 1 471 ? -27.281 -11.617 15.477 1 78 471 ARG A C 1
ATOM 3927 O O . ARG A 1 471 ? -27.594 -10.609 14.844 1 78 471 ARG A O 1
ATOM 3934 N N . ILE A 1 472 ? -26.031 -12.133 15.484 1 80.88 472 ILE A N 1
ATOM 3935 C CA . ILE A 1 472 ? -24.984 -11.453 14.734 1 80.88 472 ILE A CA 1
ATOM 3936 C C . ILE A 1 472 ? -25.344 -11.391 13.258 1 80.88 472 ILE A C 1
ATOM 3938 O O . ILE A 1 472 ? -25.062 -10.406 12.578 1 80.88 472 ILE A O 1
ATOM 3942 N N . TRP A 1 473 ? -26.062 -12.438 12.828 1 82.44 473 TRP A N 1
ATOM 3943 C CA . TRP A 1 473 ? -26.438 -12.469 11.414 1 82.44 473 TRP A CA 1
ATOM 3944 C C . TRP A 1 473 ? -27.516 -11.445 11.109 1 82.44 473 TRP A C 1
ATOM 3946 O O . TRP A 1 473 ? -27.531 -10.852 10.031 1 82.44 473 TRP A O 1
ATOM 3956 N N . THR A 1 474 ? -28.281 -11.203 12.078 1 81.31 474 THR A N 1
ATOM 3957 C CA . THR A 1 474 ? -29.344 -10.211 11.898 1 81.31 474 THR A CA 1
ATOM 3958 C C . THR A 1 474 ? -28.781 -8.797 11.977 1 81.31 474 THR A C 1
ATOM 3960 O O . THR A 1 474 ? -29.281 -7.883 11.32 1 81.31 474 THR A O 1
ATOM 3963 N N . ILE A 1 475 ? -27.719 -8.688 12.734 1 87.38 475 ILE A N 1
ATOM 3964 C CA . ILE A 1 475 ? -27.078 -7.395 12.883 1 87.38 475 ILE A CA 1
ATOM 3965 C C . ILE A 1 475 ? -26.438 -6.984 11.562 1 87.38 475 ILE A C 1
ATOM 3967 O O . ILE A 1 475 ? -26.547 -5.832 11.133 1 87.38 475 ILE A O 1
ATOM 3971 N N . ILE A 1 476 ? -25.875 -7.945 10.891 1 89.5 476 ILE A N 1
ATOM 3972 C CA . ILE A 1 476 ? -25.125 -7.645 9.672 1 89.5 476 ILE A CA 1
ATOM 3973 C C . ILE A 1 476 ? -26.062 -7.648 8.469 1 89.5 476 ILE A C 1
ATOM 3975 O O . ILE A 1 476 ? -25.75 -7.082 7.422 1 89.5 476 ILE A O 1
ATOM 3979 N N . TYR A 1 477 ? -27.25 -8.133 8.562 1 88 477 TYR A N 1
ATOM 3980 C CA . TYR A 1 477 ? -28.141 -8.422 7.449 1 88 477 TYR A CA 1
ATOM 3981 C C . TYR A 1 477 ? -28.516 -7.148 6.699 1 88 477 TYR A C 1
ATOM 3983 O O . TYR A 1 477 ? -28.281 -7.039 5.496 1 88 477 TYR A O 1
ATOM 3991 N N . TYR A 1 478 ? -28.969 -6.133 7.355 1 89.25 478 TYR A N 1
ATOM 3992 C CA . TYR A 1 478 ? -29.516 -4.969 6.672 1 89.25 478 TYR A CA 1
ATOM 3993 C C . TYR A 1 478 ? -28.406 -4.133 6.043 1 89.25 478 TYR A C 1
ATOM 3995 O O . TYR A 1 478 ? -28.453 -3.844 4.844 1 89.25 478 TYR A O 1
ATOM 4003 N N . PRO A 1 479 ? -27.359 -3.828 6.863 1 91.94 479 PRO A N 1
ATOM 4004 C CA . PRO A 1 479 ? -26.312 -3.008 6.234 1 91.94 479 PRO A CA 1
ATOM 4005 C C . PRO A 1 479 ? -25.609 -3.727 5.086 1 91.94 479 PRO A C 1
ATOM 4007 O O . PRO A 1 479 ? -25.172 -3.088 4.125 1 91.94 479 PRO A O 1
ATOM 4010 N N . TYR A 1 480 ? -25.516 -4.973 5.133 1 91.44 480 TYR A N 1
ATOM 4011 C CA . TYR A 1 480 ? -24.859 -5.711 4.066 1 91.44 480 TYR A CA 1
ATOM 4012 C C . TYR A 1 480 ? -25.656 -5.629 2.77 1 91.44 480 TYR A C 1
ATOM 4014 O O . TYR A 1 480 ? -25.094 -5.359 1.704 1 91.44 480 TYR A O 1
ATOM 4022 N N . TRP A 1 481 ? -26.906 -5.871 2.793 1 89 481 TRP A N 1
ATOM 4023 C CA . TRP A 1 481 ? -27.734 -5.855 1.597 1 89 481 TRP A CA 1
ATOM 4024 C C . TRP A 1 481 ? -27.906 -4.434 1.063 1 89 481 TRP A C 1
ATOM 4026 O O . TRP A 1 481 ? -28.094 -4.234 -0.138 1 89 481 TRP A O 1
ATOM 4036 N N . GLN A 1 482 ? -27.766 -3.473 1.951 1 90.25 482 GLN A N 1
ATOM 4037 C CA . GLN A 1 482 ? -27.859 -2.078 1.528 1 90.25 482 GLN A CA 1
ATOM 4038 C C . GLN A 1 482 ? -26.672 -1.681 0.663 1 90.25 482 GLN A C 1
ATOM 4040 O O . GLN A 1 482 ? -26.75 -0.736 -0.124 1 90.25 482 GLN A O 1
ATOM 4045 N N . LEU A 1 483 ? -25.594 -2.406 0.784 1 86.69 483 LEU A N 1
ATOM 4046 C CA . LEU A 1 483 ? -24.438 -2.16 -0.075 1 86.69 483 LEU A CA 1
ATOM 4047 C C . LEU A 1 483 ? -24.797 -2.389 -1.54 1 86.69 483 LEU A C 1
ATOM 4049 O O . LEU A 1 483 ? -24.203 -1.765 -2.43 1 86.69 483 LEU A O 1
ATOM 4053 N N . TYR A 1 484 ? -25.734 -3.311 -1.787 1 84.19 484 TYR A N 1
ATOM 4054 C CA . TYR A 1 484 ? -26.141 -3.658 -3.148 1 84.19 484 TYR A CA 1
ATOM 4055 C C . TYR A 1 484 ? -27.391 -2.891 -3.564 1 84.19 484 TYR A C 1
ATOM 4057 O O . TYR A 1 484 ? -28.062 -3.27 -4.523 1 84.19 484 TYR A O 1
ATOM 4065 N N . ALA A 1 485 ? -27.781 -1.883 -2.838 1 79.12 485 ALA A N 1
ATOM 4066 C CA . ALA A 1 485 ? -28.828 -0.933 -3.178 1 79.12 485 ALA A CA 1
ATOM 4067 C C . ALA A 1 485 ? -30.203 -1.48 -2.797 1 79.12 485 ALA A C 1
ATOM 4069 O O . ALA A 1 485 ? -31.219 -1.112 -3.398 1 79.12 485 ALA A O 1
ATOM 4070 N N . GLU A 1 486 ? -30.188 -2.549 -1.942 1 82.81 486 GLU A N 1
ATOM 4071 C CA . GLU A 1 486 ? -31.438 -2.912 -1.298 1 82.81 486 GLU A CA 1
ATOM 4072 C C . GLU A 1 486 ? -31.656 -2.105 -0.022 1 82.81 486 GLU A C 1
ATOM 4074 O O . GLU A 1 486 ? -31.172 -2.473 1.045 1 82.81 486 GLU A O 1
ATOM 4079 N N . LEU A 1 487 ? -32.344 -1.104 -0.013 1 84.25 487 LEU A N 1
ATOM 4080 C CA . LEU A 1 487 ? -32.375 -0.116 1.06 1 84.25 487 LEU A CA 1
ATOM 4081 C C . LEU A 1 487 ? -33.281 -0.59 2.197 1 84.25 487 LEU A C 1
ATOM 4083 O O . LEU A 1 487 ? -33.094 -0.205 3.352 1 84.25 487 LEU A O 1
ATOM 4087 N N . ASN A 1 488 ? -34.188 -1.624 2.062 1 78.94 488 ASN A N 1
ATOM 4088 C CA . ASN A 1 488 ? -35.094 -2.107 3.1 1 78.94 488 ASN A CA 1
ATOM 4089 C C . ASN A 1 488 ? -35.625 -0.966 3.979 1 78.94 488 ASN A C 1
ATOM 4091 O O . ASN A 1 488 ? -35.562 -1.061 5.207 1 78.94 488 ASN A O 1
ATOM 4095 N N . LEU A 1 489 ? -36.094 0.141 3.43 1 81.81 489 LEU A N 1
ATOM 4096 C CA . LEU A 1 489 ? -36.5 1.346 4.145 1 81.81 489 LEU A CA 1
ATOM 4097 C C . LEU A 1 489 ? -37.719 1.071 5.023 1 81.81 489 LEU A C 1
ATOM 4099 O O . LEU A 1 489 ? -37.812 1.61 6.129 1 81.81 489 LEU A O 1
ATOM 4103 N N . GLU A 1 490 ? -38.594 0.192 4.598 1 75.56 490 GLU A N 1
ATOM 4104 C CA . GLU A 1 490 ? -39.781 -0.113 5.363 1 75.56 490 GLU A CA 1
ATOM 4105 C C . GLU A 1 490 ? -39.469 -0.803 6.68 1 75.56 490 GLU A C 1
ATOM 4107 O O . GLU A 1 490 ? -40.094 -0.548 7.703 1 75.56 490 GLU A O 1
ATOM 4112 N N . HIS A 1 491 ? -38.406 -1.501 6.613 1 78.56 491 HIS A N 1
ATOM 4113 C CA . HIS A 1 491 ? -38 -2.193 7.828 1 78.56 491 HIS A CA 1
ATOM 4114 C C . HIS A 1 491 ? -37.219 -1.26 8.758 1 78.56 491 HIS A C 1
ATOM 4116 O O . HIS A 1 491 ? -37.344 -1.358 9.984 1 78.56 491 HIS A O 1
ATOM 4122 N N . LEU A 1 492 ? -36.625 -0.33 8.234 1 81.94 492 LEU A N 1
ATOM 4123 C CA . LEU A 1 492 ? -35.812 0.578 9.039 1 81.94 492 LEU A CA 1
ATOM 4124 C C . LEU A 1 492 ? -36.688 1.668 9.664 1 81.94 492 LEU A C 1
ATOM 4126 O O . LEU A 1 492 ? -36.281 2.287 10.656 1 81.94 492 LEU A O 1
ATOM 4130 N N . ASP A 1 493 ? -37.812 1.85 9.07 1 78.56 493 ASP A N 1
ATOM 4131 C CA . ASP A 1 493 ? -38.75 2.836 9.625 1 78.56 493 ASP A CA 1
ATOM 4132 C C . ASP A 1 493 ? -39.531 2.246 10.789 1 78.56 493 ASP A C 1
ATOM 4134 O O . ASP A 1 493 ? -40.125 2.984 11.57 1 78.56 493 ASP A O 1
ATOM 4138 N N . GLY A 1 494 ? -39.5 0.956 11.094 1 71.94 494 GLY A N 1
ATOM 4139 C CA . GLY A 1 494 ? -40.156 0.302 12.203 1 71.94 494 GLY A CA 1
ATOM 4140 C C . GLY A 1 494 ? -41.656 0.151 11.992 1 71.94 494 GLY A C 1
ATOM 4141 O O . GLY A 1 494 ? -42.375 -0.2 12.922 1 71.94 494 GLY A O 1
ATOM 4142 N N . SER A 1 495 ? -42.125 0.546 10.828 1 66.31 495 SER A N 1
ATOM 4143 C CA . SER A 1 495 ? -43.562 0.569 10.617 1 66.31 495 SER A CA 1
ATOM 4144 C C . SER A 1 495 ? -44.094 -0.831 10.352 1 66.31 495 SER A C 1
ATOM 4146 O O . SER A 1 495 ? -45.281 -1.097 10.57 1 66.31 495 SER A O 1
ATOM 4148 N N . ASP A 1 496 ? -43.219 -1.654 10 1 64.31 496 ASP A N 1
ATOM 4149 C CA . ASP A 1 496 ? -43.688 -3.006 9.711 1 64.31 496 ASP A CA 1
ATOM 4150 C C . ASP A 1 496 ? -43.875 -3.814 10.992 1 64.31 496 ASP A C 1
ATOM 4152 O O . ASP A 1 496 ? -42.906 -4.305 11.57 1 64.31 496 ASP A O 1
ATOM 4156 N N . GLN A 1 497 ? -45.094 -3.832 11.562 1 67.81 497 GLN A N 1
ATOM 4157 C CA . GLN A 1 497 ? -45.406 -4.516 12.82 1 67.81 497 GLN A CA 1
ATOM 4158 C C . GLN A 1 497 ? -46.156 -5.828 12.57 1 67.81 497 GLN A C 1
ATOM 4160 O O . GLN A 1 497 ? -46.781 -6.371 13.469 1 67.81 497 GLN A O 1
ATOM 4165 N N . SER A 1 498 ? -46.156 -6.242 11.391 1 64.12 498 SER A N 1
ATOM 4166 C CA . SER A 1 498 ? -47.062 -7.355 11.055 1 64.12 498 SER A CA 1
ATOM 4167 C C . SER A 1 498 ? -46.656 -8.625 11.797 1 64.12 498 SER A C 1
ATOM 4169 O O . SER A 1 498 ? -47.5 -9.344 12.328 1 64.12 498 SER A O 1
ATOM 4171 N N . ASP A 1 499 ? -45.375 -9.055 11.828 1 66.62 499 ASP A N 1
ATOM 4172 C CA . ASP A 1 499 ? -45 -10.359 12.352 1 66.62 499 ASP A CA 1
ATOM 4173 C C . ASP A 1 499 ? -44.188 -10.219 13.648 1 66.62 499 ASP A C 1
ATOM 4175 O O . ASP A 1 499 ? -43.25 -10.984 13.883 1 66.62 499 ASP A O 1
ATOM 4179 N N . CYS A 1 500 ? -44.688 -9.219 14.477 1 73.31 500 CYS A N 1
ATOM 4180 C CA . CYS A 1 500 ? -43.969 -9.008 15.719 1 73.31 500 CYS A CA 1
ATOM 4181 C C . CYS A 1 500 ? -44.906 -8.633 16.844 1 73.31 500 CYS A C 1
ATOM 4183 O O . CYS A 1 500 ? -46.125 -8.539 16.641 1 73.31 500 CYS A O 1
ATOM 4185 N N . THR A 1 501 ? -44.5 -8.875 18.078 1 73.56 501 THR A N 1
ATOM 4186 C CA . THR A 1 501 ? -45.312 -8.523 19.234 1 73.56 501 THR A CA 1
ATOM 4187 C C . THR A 1 501 ? -44.656 -7.457 20.078 1 73.56 501 THR A C 1
ATOM 4189 O O . THR A 1 501 ? -43.406 -7.406 20.156 1 73.56 501 THR A O 1
ATOM 4192 N N . ASN A 1 502 ? -45.344 -6.438 20.547 1 71.75 502 ASN A N 1
ATOM 4193 C CA . ASN A 1 502 ? -44.844 -5.398 21.438 1 71.75 502 ASN A CA 1
ATOM 4194 C C . ASN A 1 502 ? -44.938 -5.82 22.891 1 71.75 502 ASN A C 1
ATOM 4196 O O . ASN A 1 502 ? -44.5 -5.094 23.781 1 71.75 502 ASN A O 1
ATOM 4200 N N . VAL A 1 503 ? -45.469 -7.039 23.078 1 68.94 503 VAL A N 1
ATOM 4201 C CA . VAL A 1 503 ? -45.688 -7.496 24.453 1 68.94 503 VAL A CA 1
ATOM 4202 C C . VAL A 1 503 ? -44.406 -8.141 24.984 1 68.94 503 VAL A C 1
ATOM 4204 O O . VAL A 1 503 ? -43.906 -9.133 24.422 1 68.94 503 VAL A O 1
ATOM 4207 N N . THR A 1 504 ? -43.781 -7.574 25.938 1 70.12 504 THR A N 1
ATOM 4208 C CA . THR A 1 504 ? -42.5 -7.961 26.5 1 70.12 504 THR A CA 1
ATOM 4209 C C . THR A 1 504 ? -42.531 -9.406 26.984 1 70.12 504 THR A C 1
ATOM 4211 O O . THR A 1 504 ? -41.594 -10.156 26.797 1 70.12 504 THR A O 1
ATOM 4214 N N . SER A 1 505 ? -43.625 -9.82 27.672 1 66.75 505 SER A N 1
ATOM 4215 C CA . SER A 1 505 ? -43.75 -11.156 28.234 1 66.75 505 SER A CA 1
ATOM 4216 C C . SER A 1 505 ? -43.75 -12.227 27.156 1 66.75 505 SER A C 1
ATOM 4218 O O . SER A 1 505 ? -43.219 -13.32 27.344 1 66.75 505 SER A O 1
ATOM 4220 N N . VAL A 1 506 ? -44.219 -11.828 26.031 1 69.88 506 VAL A N 1
ATOM 4221 C CA . VAL A 1 506 ? -44.406 -12.812 24.969 1 69.88 506 VAL A CA 1
ATOM 4222 C C . VAL A 1 506 ? -43.094 -13.039 24.219 1 69.88 506 VAL A C 1
ATOM 4224 O O . VAL A 1 506 ? -42.719 -14.18 23.984 1 69.88 506 VAL A O 1
ATOM 4227 N N . TRP A 1 507 ? -42.406 -11.961 23.906 1 66.94 507 TRP A N 1
ATOM 4228 C CA . TRP A 1 507 ? -41.188 -12.148 23.094 1 66.94 507 TRP A CA 1
ATOM 4229 C C . TRP A 1 507 ? -40.031 -12.602 23.953 1 66.94 507 TRP A C 1
ATOM 4231 O O . TRP A 1 507 ? -39.094 -13.234 23.469 1 66.94 507 TRP A O 1
ATOM 4241 N N . GLU A 1 508 ? -40.125 -12.383 25.219 1 65.62 508 GLU A N 1
ATOM 4242 C CA . GLU A 1 508 ? -39.125 -12.898 26.109 1 65.62 508 GLU A CA 1
ATOM 4243 C C . GLU A 1 508 ? -39.25 -14.406 26.328 1 65.62 508 GLU A C 1
ATOM 4245 O O . GLU A 1 508 ? -38.281 -15.109 26.531 1 65.62 508 GLU A O 1
ATOM 4250 N N . SER A 1 509 ? -40.594 -14.828 26.375 1 62.94 509 SER A N 1
ATOM 4251 C CA . SER A 1 509 ? -40.875 -16.219 26.672 1 62.94 509 SER A CA 1
ATOM 4252 C C . SER A 1 509 ? -40.688 -17.109 25.438 1 62.94 509 SER A C 1
ATOM 4254 O O . SER A 1 509 ? -40.25 -18.25 25.562 1 62.94 509 SER A O 1
ATOM 4256 N N . ASP A 1 510 ? -41.125 -16.5 24.297 1 59.44 510 ASP A N 1
ATOM 4257 C CA . ASP A 1 510 ? -41.031 -17.281 23.062 1 59.44 510 ASP A CA 1
ATOM 4258 C C . ASP A 1 510 ? -40 -16.672 22.094 1 59.44 510 ASP A C 1
ATOM 4260 O O . ASP A 1 510 ? -40.25 -15.617 21.516 1 59.44 510 ASP A O 1
ATOM 4264 N N . THR A 1 511 ? -38.906 -17.266 21.969 1 61.41 511 THR A N 1
ATOM 4265 C CA . THR A 1 511 ? -37.781 -16.797 21.125 1 61.41 511 THR A CA 1
ATOM 4266 C C . THR A 1 511 ? -38.219 -16.781 19.656 1 61.41 511 THR A C 1
ATOM 4268 O O . THR A 1 511 ? -37.531 -16.188 18.812 1 61.41 511 THR A O 1
ATOM 4271 N N . SER A 1 512 ? -39.312 -17.422 19.359 1 62.09 512 SER A N 1
ATOM 4272 C CA . SER A 1 512 ? -39.75 -17.5 17.969 1 62.09 512 SER A CA 1
ATOM 4273 C C . SER A 1 512 ? -40.469 -16.234 17.547 1 62.09 512 SER A C 1
ATOM 4275 O O . SER A 1 512 ? -40.594 -15.945 16.344 1 62.09 512 SER A O 1
ATOM 4277 N N . ILE A 1 513 ? -40.938 -15.492 18.578 1 66.12 513 ILE A N 1
ATOM 4278 C CA . ILE A 1 513 ? -41.688 -14.273 18.266 1 66.12 513 ILE A CA 1
ATOM 4279 C C . ILE A 1 513 ? -40.781 -13.062 18.359 1 66.12 513 ILE A C 1
ATOM 4281 O O . ILE A 1 513 ? -40.094 -12.867 19.375 1 66.12 513 ILE A O 1
ATOM 4285 N N . ASN A 1 514 ? -40.656 -12.43 17.25 1 71.5 514 ASN A N 1
ATOM 4286 C CA . ASN A 1 514 ? -39.75 -11.281 17.172 1 71.5 514 ASN A CA 1
ATOM 4287 C C . ASN A 1 514 ? -40.375 -10.039 17.797 1 71.5 514 ASN A C 1
ATOM 4289 O O . ASN A 1 514 ? -41.594 -9.867 17.75 1 71.5 514 ASN A O 1
ATOM 4293 N N . ARG A 1 515 ? -39.594 -9.375 18.562 1 75.19 515 ARG A N 1
ATOM 4294 C CA . ARG A 1 515 ? -40.031 -8.07 19.062 1 75.19 515 ARG A CA 1
ATOM 4295 C C . ARG A 1 515 ? -40.188 -7.074 17.922 1 75.19 515 ARG A C 1
ATOM 4297 O O . ARG A 1 515 ? -39.406 -7.059 16.984 1 75.19 515 ARG A O 1
ATOM 4304 N N . CYS A 1 516 ? -41.25 -6.352 18.031 1 77.19 516 CYS A N 1
ATOM 4305 C CA . CYS A 1 516 ? -41.5 -5.34 17.016 1 77.19 516 CYS A CA 1
ATOM 4306 C C . CYS A 1 516 ? -40.469 -4.223 17.094 1 77.19 516 CYS A C 1
ATOM 4308 O O . CYS A 1 516 ? -40.031 -3.867 18.188 1 77.19 516 CYS A O 1
ATOM 4310 N N . PRO A 1 517 ? -40.031 -3.768 15.969 1 80.94 517 PRO A N 1
ATOM 4311 C CA . PRO A 1 517 ? -39.062 -2.68 15.945 1 80.94 517 PRO A CA 1
ATOM 4312 C C . PRO A 1 517 ? -39.625 -1.357 16.453 1 80.94 517 PRO A C 1
ATOM 4314 O O . PRO A 1 517 ? -40.812 -1.094 16.297 1 80.94 517 PRO A O 1
ATOM 4317 N N . GLN A 1 518 ? -38.812 -0.637 17.172 1 80.81 518 GLN A N 1
ATOM 4318 C CA . GLN A 1 518 ? -39.188 0.688 17.656 1 80.81 518 GLN A CA 1
ATOM 4319 C C . GLN A 1 518 ? -38.906 1.758 16.609 1 80.81 518 GLN A C 1
ATOM 4321 O O . GLN A 1 518 ? -37.844 1.75 15.992 1 80.81 518 GLN A O 1
ATOM 4326 N N . GLN A 1 519 ? -39.969 2.523 16.344 1 78.44 519 GLN A N 1
ATOM 4327 C CA . GLN A 1 519 ? -39.75 3.609 15.391 1 78.44 519 GLN A CA 1
ATOM 4328 C C . GLN A 1 519 ? -38.75 4.637 15.922 1 78.44 519 GLN A C 1
ATOM 4330 O O . GLN A 1 519 ? -38.938 5.145 17.031 1 78.44 519 GLN A O 1
ATOM 4335 N N . ASP A 1 520 ? -37.656 4.734 15.203 1 81.81 520 ASP A N 1
ATOM 4336 C CA . ASP A 1 520 ? -36.594 5.652 15.578 1 81.81 520 ASP A CA 1
ATOM 4337 C C . ASP A 1 520 ? -36.094 6.449 14.359 1 81.81 520 ASP A C 1
ATOM 4339 O O . ASP A 1 520 ? -35.562 5.871 13.406 1 81.81 520 ASP A O 1
ATOM 4343 N N . TRP A 1 521 ? -36.281 7.797 14.453 1 80.88 521 TRP A N 1
ATOM 4344 C CA . TRP A 1 521 ? -35.875 8.664 13.344 1 80.88 521 TRP A CA 1
ATOM 4345 C C . TRP A 1 521 ? -34.375 8.672 13.195 1 80.88 521 TRP A C 1
ATOM 4347 O O . TRP A 1 521 ? -33.844 8.953 12.109 1 80.88 521 TRP A O 1
ATOM 4357 N N . THR A 1 522 ? -33.594 8.352 14.227 1 86.38 522 THR A N 1
ATOM 4358 C CA . THR A 1 522 ? -32.156 8.375 14.164 1 86.38 522 THR A CA 1
ATOM 4359 C C . THR A 1 522 ? -31.625 7.25 13.273 1 86.38 522 THR A C 1
ATOM 4361 O O . THR A 1 522 ? -30.578 7.387 12.641 1 86.38 522 THR A O 1
ATOM 4364 N N . VAL A 1 523 ? -32.375 6.184 13.242 1 89.25 523 VAL A N 1
ATOM 4365 C CA . VAL A 1 523 ? -31.969 5.055 12.414 1 89.25 523 VAL A CA 1
ATOM 4366 C C . VAL A 1 523 ? -32.062 5.434 10.938 1 89.25 523 VAL A C 1
ATOM 4368 O O . VAL A 1 523 ? -31.188 5.102 10.141 1 89.25 523 VAL A O 1
ATOM 4371 N N . GLN A 1 524 ? -33.094 6.195 10.586 1 86.62 524 GLN A N 1
ATOM 4372 C CA . GLN A 1 524 ? -33.25 6.645 9.203 1 86.62 524 GLN A CA 1
ATOM 4373 C C . GLN A 1 524 ? -32.156 7.641 8.82 1 86.62 524 GLN A C 1
ATOM 4375 O O . GLN A 1 524 ? -31.672 7.625 7.684 1 86.62 524 GLN A O 1
ATOM 4380 N N . ALA A 1 525 ? -31.828 8.445 9.734 1 87.44 525 ALA A N 1
ATOM 4381 C CA . ALA A 1 525 ? -30.766 9.422 9.477 1 87.44 525 ALA A CA 1
ATOM 4382 C C . ALA A 1 525 ? -29.422 8.734 9.266 1 87.44 525 ALA A C 1
ATOM 4384 O O . ALA A 1 525 ? -28.688 9.078 8.344 1 87.44 525 ALA A O 1
ATOM 4385 N N . VAL A 1 526 ? -29.141 7.766 10.133 1 92 526 VAL A N 1
ATOM 4386 C CA . VAL A 1 526 ? -27.875 7.035 10.016 1 92 526 VAL A CA 1
ATOM 4387 C C . VAL A 1 526 ? -27.875 6.219 8.727 1 92 526 VAL A C 1
ATOM 4389 O O . VAL A 1 526 ? -26.844 6.117 8.055 1 92 526 VAL A O 1
ATOM 4392 N N . ALA A 1 527 ? -29.047 5.656 8.391 1 91.31 527 ALA A N 1
ATOM 4393 C CA . ALA A 1 527 ? -29.141 4.902 7.141 1 91.31 527 ALA A CA 1
ATOM 4394 C C . ALA A 1 527 ? -28.859 5.797 5.938 1 91.31 527 ALA A C 1
ATOM 4396 O O . ALA A 1 527 ? -28.203 5.375 4.984 1 91.31 527 ALA A O 1
ATOM 4397 N N . ALA A 1 528 ? -29.344 7.043 6.016 1 88.56 528 ALA A N 1
ATOM 4398 C CA . ALA A 1 528 ? -29.109 7.988 4.926 1 88.56 528 ALA A CA 1
ATOM 4399 C C . ALA A 1 528 ? -27.625 8.297 4.781 1 88.56 528 ALA A C 1
ATOM 4401 O O . ALA A 1 528 ? -27.094 8.312 3.668 1 88.56 528 ALA A O 1
ATOM 4402 N N . ILE A 1 529 ? -26.938 8.492 5.855 1 89.44 529 ILE A N 1
ATOM 4403 C CA . ILE A 1 529 ? -25.516 8.789 5.832 1 89.44 529 ILE A CA 1
ATOM 4404 C C . ILE A 1 529 ? -24.734 7.555 5.383 1 89.44 529 ILE A C 1
ATOM 4406 O O . ILE A 1 529 ? -23.766 7.664 4.617 1 89.44 529 ILE A O 1
ATOM 4410 N N . TYR A 1 530 ? -25.172 6.414 5.816 1 92.31 530 TYR A N 1
ATOM 4411 C CA . TYR A 1 530 ? -24.5 5.164 5.461 1 92.31 530 TYR A CA 1
ATOM 4412 C C . TYR A 1 530 ? -24.594 4.906 3.959 1 92.31 530 TYR A C 1
ATOM 4414 O O . TYR A 1 530 ? -23.609 4.492 3.336 1 92.31 530 TYR A O 1
ATOM 4422 N N . LEU A 1 531 ? -25.672 5.168 3.434 1 89.5 531 LEU A N 1
ATOM 4423 C CA . LEU A 1 531 ? -25.844 4.91 2.008 1 89.5 531 LEU A CA 1
ATOM 4424 C C . LEU A 1 531 ? -25 5.871 1.174 1 89.5 531 LEU A C 1
ATOM 4426 O O . LEU A 1 531 ? -24.5 5.5 0.109 1 89.5 531 LEU A O 1
ATOM 4430 N N . LEU A 1 532 ? -24.953 7.086 1.691 1 87.56 532 LEU A N 1
ATOM 4431 C CA . LEU A 1 532 ? -24.047 8.023 1.039 1 87.56 532 LEU A CA 1
ATOM 4432 C C . LEU A 1 532 ? -22.609 7.504 1.065 1 87.56 532 LEU A C 1
ATOM 4434 O O . LEU A 1 532 ? -21.922 7.512 0.041 1 87.56 532 LEU A O 1
ATOM 4438 N N . PHE A 1 533 ? -22.234 7.027 2.158 1 89.12 533 PHE A N 1
ATOM 4439 C CA . PHE A 1 533 ? -20.859 6.543 2.348 1 89.12 533 PHE A CA 1
ATOM 4440 C C . PHE A 1 533 ? -20.641 5.238 1.589 1 89.12 533 PHE A C 1
ATOM 4442 O O . PHE A 1 533 ? -19.625 5.074 0.915 1 89.12 533 PHE A O 1
ATOM 4449 N N . SER A 1 534 ? -21.547 4.293 1.679 1 88.88 534 SER A N 1
ATOM 4450 C CA . SER A 1 534 ? -21.359 2.963 1.107 1 88.88 534 SER A CA 1
ATOM 4451 C C . SER A 1 534 ? -21.594 2.971 -0.399 1 88.88 534 SER A C 1
ATOM 4453 O O . SER A 1 534 ? -20.688 2.672 -1.178 1 88.88 534 SER A O 1
ATOM 4455 N N . ASN A 1 535 ? -22.734 3.496 -0.879 1 86.5 535 ASN A N 1
ATOM 4456 C CA . ASN A 1 535 ? -23.109 3.395 -2.287 1 86.5 535 ASN A CA 1
ATOM 4457 C C . ASN A 1 535 ? -22.422 4.477 -3.123 1 86.5 535 ASN A C 1
ATOM 4459 O O . ASN A 1 535 ? -22 4.223 -4.254 1 86.5 535 ASN A O 1
ATOM 4463 N N . LEU A 1 536 ? -22.25 5.574 -2.525 1 85.38 536 LEU A N 1
ATOM 4464 C CA . LEU A 1 536 ? -21.656 6.648 -3.32 1 85.38 536 LEU A CA 1
ATOM 4465 C C . LEU A 1 536 ? -20.141 6.672 -3.172 1 85.38 536 LEU A C 1
ATOM 4467 O O . LEU A 1 536 ? -19.422 6.934 -4.141 1 85.38 536 LEU A O 1
ATOM 4471 N N . LEU A 1 537 ? -19.734 6.387 -2.076 1 86.31 537 LEU A N 1
ATOM 4472 C CA . LEU A 1 537 ? -18.297 6.535 -1.893 1 86.31 537 LEU A CA 1
ATOM 4473 C C . LEU A 1 537 ? -17.594 5.188 -2.025 1 86.31 537 LEU A C 1
ATOM 4475 O O . LEU A 1 537 ? -16.734 5.016 -2.893 1 86.31 537 LEU A O 1
ATOM 4479 N N . LEU A 1 538 ? -17.906 4.219 -1.187 1 87.5 538 LEU A N 1
ATOM 4480 C CA . LEU A 1 538 ? -17.172 2.963 -1.131 1 87.5 538 LEU A CA 1
ATOM 4481 C C . LEU A 1 538 ? -17.328 2.178 -2.428 1 87.5 538 LEU A C 1
ATOM 4483 O O . LEU A 1 538 ? -16.359 1.669 -2.977 1 87.5 538 LEU A O 1
ATOM 4487 N N . VAL A 1 539 ? -18.516 2.084 -2.961 1 86.5 539 VAL A N 1
ATOM 4488 C CA . VAL A 1 539 ? -18.75 1.335 -4.191 1 86.5 539 VAL A CA 1
ATOM 4489 C C . VAL A 1 539 ? -18.031 2.018 -5.355 1 86.5 539 VAL A C 1
ATOM 4491 O O . VAL A 1 539 ? -17.422 1.352 -6.195 1 86.5 539 VAL A O 1
ATOM 4494 N N . ASN A 1 540 ? -18.062 3.27 -5.32 1 85.06 540 ASN A N 1
ATOM 4495 C CA . ASN A 1 540 ? -17.406 3.975 -6.41 1 85.06 540 ASN A CA 1
ATOM 4496 C C . ASN A 1 540 ? -15.883 3.941 -6.262 1 85.06 540 ASN A C 1
ATOM 4498 O O . ASN A 1 540 ? -15.156 4.027 -7.25 1 85.06 540 ASN A O 1
ATOM 4502 N N . LEU A 1 541 ? -15.445 3.875 -5.098 1 86.38 541 LEU A N 1
ATOM 4503 C CA . LEU A 1 541 ? -14.023 3.625 -4.902 1 86.38 541 LEU A CA 1
ATOM 4504 C C . LEU A 1 541 ? -13.609 2.291 -5.516 1 86.38 541 LEU A C 1
ATOM 4506 O O . LEU A 1 541 ? -12.57 2.197 -6.168 1 86.38 541 LEU A O 1
ATOM 4510 N N . VAL A 1 542 ? -14.438 1.321 -5.316 1 88.5 542 VAL A N 1
ATOM 4511 C CA . VAL A 1 542 ? -14.156 -0.002 -5.863 1 88.5 542 VAL A CA 1
ATOM 4512 C C . VAL A 1 542 ? -14.172 0.056 -7.391 1 88.5 542 VAL A C 1
ATOM 4514 O O . VAL A 1 542 ? -13.32 -0.543 -8.047 1 88.5 542 VAL A O 1
ATOM 4517 N N . ILE A 1 543 ? -15.039 0.768 -7.906 1 87.62 543 ILE A N 1
ATOM 4518 C CA . ILE A 1 543 ? -15.125 0.913 -9.359 1 87.62 543 ILE A CA 1
ATOM 4519 C C . ILE A 1 543 ? -13.867 1.594 -9.883 1 87.62 543 ILE A C 1
ATOM 4521 O O . ILE A 1 543 ? -13.297 1.165 -10.891 1 87.62 543 ILE A O 1
ATOM 4525 N N . ALA A 1 544 ? -13.477 2.594 -9.234 1 86.69 544 ALA A N 1
ATOM 4526 C CA . ALA A 1 544 ? -12.258 3.287 -9.633 1 86.69 544 ALA A CA 1
ATOM 4527 C C . ALA A 1 544 ? -11.047 2.365 -9.547 1 86.69 544 ALA A C 1
ATOM 4529 O O . ALA A 1 544 ? -10.195 2.354 -10.438 1 86.69 544 ALA A O 1
ATOM 4530 N N . MET A 1 545 ? -10.977 1.676 -8.484 1 88.25 545 MET A N 1
ATOM 4531 C CA . MET A 1 545 ? -9.883 0.725 -8.305 1 88.25 545 MET A CA 1
ATOM 4532 C C . MET A 1 545 ? -9.883 -0.322 -9.406 1 88.25 545 MET A C 1
ATOM 4534 O O . MET A 1 545 ? -8.828 -0.654 -9.953 1 88.25 545 MET A O 1
ATOM 4538 N N . PHE A 1 546 ? -11.062 -0.785 -9.758 1 88.81 546 PHE A N 1
ATOM 4539 C CA . PHE A 1 546 ? -11.188 -1.794 -10.805 1 88.81 546 PHE A CA 1
ATOM 4540 C C . PHE A 1 546 ? -10.812 -1.213 -12.164 1 88.81 546 PHE A C 1
ATOM 4542 O O . PHE A 1 546 ? -10.172 -1.882 -12.969 1 88.81 546 PHE A O 1
ATOM 4549 N N . SER A 1 547 ? -11.18 -0.017 -12.344 1 86 547 SER A N 1
ATOM 4550 C CA . SER A 1 547 ? -10.82 0.632 -13.602 1 86 547 SER A CA 1
ATOM 4551 C C . SER A 1 547 ? -9.312 0.78 -13.734 1 86 547 SER A C 1
ATOM 4553 O O . SER A 1 547 ? -8.75 0.562 -14.812 1 86 547 SER A O 1
ATOM 4555 N N . PHE A 1 548 ? -8.734 1.09 -12.719 1 86.94 548 PHE A N 1
ATOM 4556 C CA . PHE A 1 548 ? -7.281 1.238 -12.719 1 86.94 548 PHE A CA 1
ATOM 4557 C C . PHE A 1 548 ? -6.602 -0.105 -12.953 1 86.94 548 PHE A C 1
ATOM 4559 O O . PHE A 1 548 ? -5.676 -0.205 -13.766 1 86.94 548 PHE A O 1
ATOM 4566 N N . THR A 1 549 ? -6.992 -1.051 -12.227 1 87.38 549 THR A N 1
ATOM 4567 C CA . THR A 1 549 ? -6.414 -2.383 -12.367 1 87.38 549 THR A CA 1
ATOM 4568 C C . THR A 1 549 ? -6.656 -2.93 -13.773 1 87.38 549 THR A C 1
ATOM 4570 O O . THR A 1 549 ? -5.773 -3.557 -14.367 1 87.38 549 THR A O 1
ATOM 4573 N N . PHE A 1 550 ? -7.891 -2.668 -14.297 1 87.5 550 PHE A N 1
ATOM 4574 C CA . PHE A 1 550 ? -8.219 -3.096 -15.648 1 87.5 550 PHE A CA 1
ATOM 4575 C C . PHE A 1 550 ? -7.242 -2.496 -16.656 1 87.5 550 PHE A C 1
ATOM 4577 O O . PHE A 1 550 ? -6.715 -3.205 -17.516 1 87.5 550 PHE A O 1
ATOM 4584 N N . GLU A 1 551 ? -6.941 -1.271 -16.453 1 85.75 551 GLU A N 1
ATOM 4585 C CA . GLU A 1 551 ? -6.043 -0.59 -17.391 1 85.75 551 GLU A CA 1
ATOM 4586 C C . GLU A 1 551 ? -4.617 -1.121 -17.266 1 85.75 551 GLU A C 1
ATOM 4588 O O . GLU A 1 551 ? -3.939 -1.343 -18.266 1 85.75 551 GLU A O 1
ATOM 4593 N N . ARG A 1 552 ? -4.215 -1.314 -16.109 1 86.25 552 ARG A N 1
ATOM 4594 C CA . ARG A 1 552 ? -2.865 -1.813 -15.867 1 86.25 552 ARG A CA 1
ATOM 4595 C C . ARG A 1 552 ? -2.686 -3.217 -16.438 1 86.25 552 ARG A C 1
ATOM 4597 O O . ARG A 1 552 ? -1.663 -3.516 -17.047 1 86.25 552 ARG A O 1
ATOM 4604 N N . VAL A 1 553 ? -3.617 -4.109 -16.25 1 87 553 VAL A N 1
ATOM 4605 C CA . VAL A 1 553 ? -3.525 -5.488 -16.703 1 87 553 VAL A CA 1
ATOM 4606 C C . VAL A 1 553 ? -3.725 -5.543 -18.219 1 87 553 VAL A C 1
ATOM 4608 O O . VAL A 1 553 ? -3.07 -6.324 -18.906 1 87 553 VAL A O 1
ATOM 4611 N N . GLN A 1 554 ? -4.633 -4.613 -18.75 1 86.62 554 GLN A N 1
ATOM 4612 C CA . GLN A 1 554 ? -4.898 -4.586 -20.172 1 86.62 554 GLN A CA 1
ATOM 4613 C C . GLN A 1 554 ? -3.65 -4.199 -20.969 1 86.62 554 GLN A C 1
ATOM 4615 O O . GLN A 1 554 ? -3.412 -4.719 -22.062 1 86.62 554 GLN A O 1
ATOM 4620 N N . GLU A 1 555 ? -2.887 -3.406 -20.359 1 87.19 555 GLU A N 1
ATOM 4621 C CA . GLU A 1 555 ? -1.655 -2.988 -21.016 1 87.19 555 GLU A CA 1
ATOM 4622 C C . GLU A 1 555 ? -0.668 -4.145 -21.141 1 87.19 555 GLU A C 1
ATOM 4624 O O . GLU A 1 555 ? 0.092 -4.227 -22.094 1 87.19 555 GLU A O 1
ATOM 4629 N N . ASN A 1 556 ? -0.723 -5.07 -20.25 1 88.88 556 ASN A N 1
ATOM 4630 C CA . ASN A 1 556 ? 0.174 -6.219 -20.234 1 88.88 556 ASN A CA 1
ATOM 4631 C C . ASN A 1 556 ? -0.587 -7.527 -20.438 1 88.88 556 ASN A C 1
ATOM 4633 O O . ASN A 1 556 ? -0.097 -8.602 -20.078 1 88.88 556 ASN A O 1
ATOM 4637 N N . SER A 1 557 ? -1.75 -7.438 -21.062 1 87.56 557 SER A N 1
ATOM 4638 C CA . SER A 1 557 ? -2.654 -8.586 -21.109 1 87.56 557 SER A CA 1
ATOM 4639 C C . SER A 1 557 ? -2.074 -9.719 -21.953 1 87.56 557 SER A C 1
ATOM 4641 O O . SER A 1 557 ? -2.174 -10.883 -21.578 1 87.56 557 SER A O 1
ATOM 4643 N N . GLU A 1 558 ? -1.467 -9.391 -23 1 88 558 GLU A N 1
ATOM 4644 C CA . GLU A 1 558 ? -0.925 -10.422 -23.891 1 88 558 GLU A CA 1
ATOM 4645 C C . GLU A 1 558 ? 0.236 -11.156 -23.219 1 88 558 GLU A C 1
ATOM 4647 O O . GLU A 1 558 ? 0.323 -12.383 -23.312 1 88 558 GLU A O 1
ATOM 4652 N N . LYS A 1 559 ? 1.091 -10.398 -22.609 1 90.75 559 LYS A N 1
ATOM 4653 C CA . LYS A 1 559 ? 2.23 -11.008 -21.922 1 90.75 559 LYS A CA 1
ATOM 4654 C C . LYS A 1 559 ? 1.77 -11.914 -20.797 1 90.75 559 LYS A C 1
ATOM 4656 O O . LYS A 1 559 ? 2.283 -13.023 -20.625 1 90.75 559 LYS A O 1
ATOM 4661 N N . LEU A 1 560 ? 0.839 -11.508 -20.109 1 90.19 560 LEU A N 1
ATOM 4662 C CA . LEU A 1 560 ? 0.331 -12.281 -18.984 1 90.19 560 LEU A CA 1
ATOM 4663 C C . LEU A 1 560 ? -0.381 -13.539 -19.469 1 90.19 560 LEU A C 1
ATOM 4665 O O . LEU A 1 560 ? -0.253 -14.602 -18.859 1 90.19 560 LEU A O 1
ATOM 4669 N N . TRP A 1 561 ? -1.079 -13.367 -20.547 1 90.69 561 TRP A N 1
ATOM 4670 C CA . TRP A 1 561 ? -1.786 -14.523 -21.109 1 90.69 561 TRP A CA 1
ATOM 4671 C C . TRP A 1 561 ? -0.804 -15.57 -21.609 1 90.69 561 TRP A C 1
ATOM 4673 O O . TRP A 1 561 ? -0.991 -16.766 -21.375 1 90.69 561 TRP A O 1
ATOM 4683 N N . ARG A 1 562 ? 0.209 -15.102 -22.234 1 91.69 562 ARG A N 1
ATOM 4684 C CA . ARG A 1 562 ? 1.225 -16.031 -22.734 1 91.69 562 ARG A CA 1
ATOM 4685 C C . ARG A 1 562 ? 1.92 -16.75 -21.578 1 91.69 562 ARG A C 1
ATOM 4687 O O . ARG A 1 562 ? 2.279 -17.922 -21.703 1 91.69 562 ARG A O 1
ATOM 4694 N N . PHE A 1 563 ? 2.078 -16 -20.547 1 91.44 563 PHE A N 1
ATOM 4695 C CA . PHE A 1 563 ? 2.67 -16.578 -19.344 1 91.44 563 PHE A CA 1
ATOM 4696 C C . PHE A 1 563 ? 1.753 -17.656 -18.75 1 91.44 563 PHE A C 1
ATOM 4698 O O . PHE A 1 563 ? 2.201 -18.75 -18.422 1 91.44 563 PHE A O 1
ATOM 4705 N N . GLU A 1 564 ? 0.495 -17.391 -18.625 1 88.56 564 GLU A N 1
ATOM 4706 C CA . GLU A 1 564 ? -0.454 -18.328 -18.031 1 88.56 564 GLU A CA 1
ATOM 4707 C C . GLU A 1 564 ? -0.683 -19.531 -18.953 1 88.56 564 GLU A C 1
ATOM 4709 O O . GLU A 1 564 ? -0.973 -20.625 -18.469 1 88.56 564 GLU A O 1
ATOM 4714 N N . ARG A 1 565 ? -0.59 -19.297 -20.203 1 89.62 565 ARG A N 1
ATOM 4715 C CA . ARG A 1 565 ? -0.709 -20.391 -21.172 1 89.62 565 ARG A CA 1
ATOM 4716 C C . ARG A 1 565 ? 0.329 -21.469 -20.922 1 89.62 565 ARG A C 1
ATOM 4718 O O . ARG A 1 565 ? 0.047 -22.656 -21.078 1 89.62 565 ARG A O 1
ATOM 4725 N N . TYR A 1 566 ? 1.482 -21.047 -20.484 1 89.25 566 TYR A N 1
ATOM 4726 C CA . TYR A 1 566 ? 2.525 -22.031 -20.188 1 89.25 566 TYR A CA 1
ATOM 4727 C C . TYR A 1 566 ? 2.121 -22.906 -19.016 1 89.25 566 TYR A C 1
ATOM 4729 O O . TYR A 1 566 ? 2.428 -24.109 -19 1 89.25 566 TYR A O 1
ATOM 4737 N N . THR A 1 567 ? 1.448 -22.375 -18.125 1 86.12 567 THR A N 1
ATOM 4738 C CA . THR A 1 567 ? 0.999 -23.172 -16.969 1 86.12 567 THR A CA 1
ATOM 4739 C C . THR A 1 567 ? 0.056 -24.281 -17.422 1 86.12 567 THR A C 1
ATOM 4741 O O . THR A 1 567 ? 0.191 -25.422 -16.984 1 86.12 567 THR A O 1
ATOM 4744 N N . VAL A 1 568 ? -0.794 -23.953 -18.328 1 88.94 568 VAL A N 1
ATOM 4745 C CA . VAL A 1 568 ? -1.772 -24.922 -18.797 1 88.94 568 VAL A CA 1
ATOM 4746 C C . VAL A 1 568 ? -1.07 -26 -19.625 1 88.94 568 VAL A C 1
ATOM 4748 O O . VAL A 1 568 ? -1.331 -27.203 -19.453 1 88.94 568 VAL A O 1
ATOM 4751 N N . ILE A 1 569 ? -0.187 -25.562 -20.438 1 90.12 569 ILE A N 1
ATOM 4752 C CA . ILE A 1 569 ? 0.513 -26.5 -21.312 1 90.12 569 ILE A CA 1
ATOM 4753 C C . ILE A 1 569 ? 1.348 -27.469 -20.469 1 90.12 569 ILE A C 1
ATOM 4755 O O . ILE A 1 569 ? 1.347 -28.672 -20.719 1 90.12 569 ILE A O 1
ATOM 4759 N N . ASN A 1 570 ? 1.987 -26.938 -19.469 1 84.75 570 ASN A N 1
ATOM 4760 C CA . ASN A 1 570 ? 2.83 -27.766 -18.609 1 84.75 570 ASN A CA 1
ATOM 4761 C C . ASN A 1 570 ? 1.998 -28.734 -17.766 1 84.75 570 ASN A C 1
ATOM 4763 O O . ASN A 1 570 ? 2.424 -29.859 -17.5 1 84.75 570 ASN A O 1
ATOM 4767 N N . ASP A 1 571 ? 0.868 -28.344 -17.422 1 84 571 ASP A N 1
ATOM 4768 C CA . ASP A 1 571 ? 0.008 -29.172 -16.578 1 84 571 ASP A CA 1
ATOM 4769 C C . ASP A 1 571 ? -0.536 -30.359 -17.359 1 84 571 ASP A C 1
ATOM 4771 O O . ASP A 1 571 ? -0.67 -31.469 -16.812 1 84 571 ASP A O 1
ATOM 4775 N N . TYR A 1 572 ? -0.808 -30.203 -18.625 1 89.19 572 TYR A N 1
ATOM 4776 C CA . TYR A 1 572 ? -1.467 -31.266 -19.375 1 89.19 572 TYR A CA 1
ATOM 4777 C C . TYR A 1 572 ? -0.452 -32.094 -20.156 1 89.19 572 TYR A C 1
ATOM 4779 O O . TYR A 1 572 ? -0.825 -33 -20.906 1 89.19 572 TYR A O 1
ATOM 4787 N N . ASP A 1 573 ? 0.744 -31.656 -19.938 1 84 573 ASP A N 1
ATOM 4788 C CA . ASP A 1 573 ? 1.771 -32.5 -20.547 1 84 573 ASP A CA 1
ATOM 4789 C C . ASP A 1 573 ? 1.821 -33.875 -19.875 1 84 573 ASP A C 1
ATOM 4791 O O . ASP A 1 573 ? 1.967 -34.906 -20.547 1 84 573 ASP A O 1
ATOM 4795 N N . TRP A 1 574 ? 1.592 -33.938 -18.578 1 79.44 574 TRP A N 1
ATOM 4796 C CA . TRP A 1 574 ? 1.711 -35.188 -17.875 1 79.44 574 TRP A CA 1
ATOM 4797 C C . TRP A 1 574 ? 0.354 -35.656 -17.359 1 79.44 574 TRP A C 1
ATOM 4799 O O . TRP A 1 574 ? 0.172 -36.844 -17.047 1 79.44 574 TRP A O 1
ATOM 4809 N N . ARG A 1 575 ? -0.581 -34.812 -17.344 1 84.94 575 ARG A N 1
ATOM 4810 C CA . ARG A 1 575 ? -1.874 -35.125 -16.734 1 84.94 575 ARG A CA 1
ATOM 4811 C C . ARG A 1 575 ? -2.693 -36.062 -17.641 1 84.94 575 ARG A C 1
ATOM 4813 O O . ARG A 1 575 ? -2.707 -35.875 -18.859 1 84.94 575 ARG A O 1
ATOM 4820 N N . ILE A 1 576 ? -3.33 -37.031 -17.047 1 88.25 576 ILE A N 1
ATOM 4821 C CA . ILE A 1 576 ? -4.281 -37.906 -17.734 1 88.25 576 ILE A CA 1
ATOM 4822 C C . ILE A 1 576 ? -5.707 -37.5 -17.359 1 88.25 576 ILE A C 1
ATOM 4824 O O . ILE A 1 576 ? -6.02 -37.344 -16.172 1 88.25 576 ILE A O 1
ATOM 4828 N N . PRO A 1 577 ? -6.531 -37.25 -18.344 1 91.88 577 PRO A N 1
ATOM 4829 C CA . PRO A 1 577 ? -7.895 -36.812 -18.062 1 91.88 577 PRO A CA 1
ATOM 4830 C C . PRO A 1 577 ? -8.656 -37.781 -17.156 1 91.88 577 PRO A C 1
ATOM 4832 O O . PRO A 1 577 ? -8.539 -39 -17.297 1 91.88 577 PRO A O 1
ATOM 4835 N N . SER A 1 578 ? -9.289 -37.25 -16.188 1 92.56 578 SER A N 1
ATOM 4836 C CA . SER A 1 578 ? -10.141 -38 -15.289 1 92.56 578 SER A CA 1
ATOM 4837 C C . SER A 1 578 ? -11.477 -38.344 -15.938 1 92.56 578 SER A C 1
ATOM 4839 O O . SER A 1 578 ? -12.031 -37.531 -16.688 1 92.56 578 SER A O 1
ATOM 4841 N N . PRO A 1 579 ? -12.102 -39.531 -15.742 1 92.25 579 PRO A N 1
ATOM 4842 C CA . PRO A 1 579 ? -11.742 -40.625 -14.82 1 92.25 579 PRO A CA 1
ATOM 4843 C C . PRO A 1 579 ? -10.898 -41.719 -15.477 1 92.25 579 PRO A C 1
ATOM 4845 O O . PRO A 1 579 ? -10.68 -42.781 -14.883 1 92.25 579 PRO A O 1
ATOM 4848 N N . ILE A 1 580 ? -10.484 -41.438 -16.719 1 88.81 580 ILE A N 1
ATOM 4849 C CA . ILE A 1 580 ? -9.703 -42.438 -17.453 1 88.81 580 ILE A CA 1
ATOM 4850 C C . ILE A 1 580 ? -8.398 -42.719 -16.719 1 88.81 580 ILE A C 1
ATOM 4852 O O . ILE A 1 580 ? -7.863 -43.812 -16.797 1 88.81 580 ILE A O 1
ATOM 4856 N N . ASN A 1 581 ? -7.918 -41.781 -15.977 1 89.81 581 ASN A N 1
ATOM 4857 C CA . ASN A 1 581 ? -6.664 -41.938 -15.242 1 89.81 581 ASN A CA 1
ATOM 4858 C C . ASN A 1 581 ? -6.734 -43.062 -14.234 1 89.81 581 ASN A C 1
ATOM 4860 O O . ASN A 1 581 ? -5.711 -43.688 -13.898 1 89.81 581 ASN A O 1
ATOM 4864 N N . LEU A 1 582 ? -7.914 -43.344 -13.742 1 89.75 582 LEU A N 1
ATOM 4865 C CA . LEU A 1 582 ? -8.07 -44.406 -12.742 1 89.75 582 LEU A CA 1
ATOM 4866 C C . LEU A 1 582 ? -7.746 -45.75 -13.328 1 89.75 582 LEU A C 1
ATOM 4868 O O . LEU A 1 582 ? -7.266 -46.656 -12.617 1 89.75 582 LEU A O 1
ATOM 4872 N N . VAL A 1 583 ? -8 -45.875 -14.562 1 84.44 583 VAL A N 1
ATOM 4873 C CA . VAL A 1 583 ? -7.715 -47.125 -15.227 1 84.44 583 VAL A CA 1
ATOM 4874 C C . VAL A 1 583 ? -6.203 -47.312 -15.383 1 84.44 583 VAL A C 1
ATOM 4876 O O . VAL A 1 583 ? -5.688 -48.406 -15.297 1 84.44 583 VAL A O 1
ATOM 4879 N N . PHE A 1 584 ? -5.543 -46.188 -15.547 1 80.38 584 PHE A N 1
ATOM 4880 C CA . PHE A 1 584 ? -4.109 -46.219 -15.812 1 80.38 584 PHE A CA 1
ATOM 4881 C C . PHE A 1 584 ? -3.32 -46.062 -14.516 1 80.38 584 PHE A C 1
ATOM 4883 O O . PHE A 1 584 ? -2.088 -46.094 -14.523 1 80.38 584 PHE A O 1
ATOM 4890 N N . LEU A 1 585 ? -3.914 -45.875 -13.383 1 77.44 585 LEU A N 1
ATOM 4891 C CA . LEU A 1 585 ? -3.271 -45.594 -12.102 1 77.44 585 LEU A CA 1
ATOM 4892 C C . LEU A 1 585 ? -2.328 -46.719 -11.703 1 77.44 585 LEU A C 1
ATOM 4894 O O . LEU A 1 585 ? -1.184 -46.469 -11.32 1 77.44 585 LEU A O 1
ATOM 4898 N N . PRO A 1 586 ? -2.814 -48 -11.781 1 70.06 586 PRO A N 1
ATOM 4899 C CA . PRO A 1 586 ? -1.89 -49.094 -11.398 1 70.06 586 PRO A CA 1
ATOM 4900 C C . PRO A 1 586 ? -0.632 -49.125 -12.266 1 70.06 586 PRO A C 1
ATOM 4902 O O . PRO A 1 586 ? 0.464 -49.375 -11.766 1 70.06 586 PRO A O 1
ATOM 4905 N N . TYR A 1 587 ? -0.844 -48.75 -13.477 1 68.94 587 TYR A N 1
ATOM 4906 C CA . TYR A 1 587 ? 0.298 -48.719 -14.383 1 68.94 587 TYR A CA 1
ATOM 4907 C C . TYR A 1 587 ? 1.253 -47.594 -14.008 1 68.94 587 TYR A C 1
ATOM 4909 O O . TYR A 1 587 ? 2.473 -47.75 -14.023 1 68.94 587 TYR A O 1
ATOM 4917 N N . ARG A 1 588 ? 0.779 -46.5 -13.633 1 71.19 588 ARG A N 1
ATOM 4918 C CA . ARG A 1 588 ? 1.599 -45.344 -13.273 1 71.19 588 ARG A CA 1
ATOM 4919 C C . ARG A 1 588 ? 2.318 -45.562 -11.953 1 71.19 588 ARG A C 1
ATOM 4921 O O . ARG A 1 588 ? 3.455 -45.125 -11.773 1 71.19 588 ARG A O 1
ATOM 4928 N N . PHE A 1 589 ? 1.636 -46.125 -11.008 1 62.06 589 PHE A N 1
ATOM 4929 C CA . PHE A 1 589 ? 2.232 -46.406 -9.703 1 62.06 589 PHE A CA 1
ATOM 4930 C C . PHE A 1 589 ? 3.324 -47.469 -9.805 1 62.06 589 PHE A C 1
ATOM 4932 O O . PHE A 1 589 ? 4.352 -47.375 -9.133 1 62.06 589 PHE A O 1
ATOM 4939 N N . PHE A 1 590 ? 3.062 -48.375 -10.609 1 56 590 PHE A N 1
ATOM 4940 C CA . PHE A 1 590 ? 4.051 -49.438 -10.758 1 56 590 PHE A CA 1
ATOM 4941 C C . PHE A 1 590 ? 5.191 -49 -11.664 1 56 590 PHE A C 1
ATOM 4943 O O . PHE A 1 590 ? 6.332 -49.438 -11.5 1 56 590 PHE A O 1
ATOM 4950 N N . CYS A 1 591 ? 4.891 -47.938 -12.531 1 50.81 591 CYS A N 1
ATOM 4951 C CA . CYS A 1 591 ? 5.918 -47.469 -13.461 1 50.81 591 CYS A CA 1
ATOM 4952 C C . CYS A 1 591 ? 6.52 -46.156 -13.008 1 50.81 591 CYS A C 1
ATOM 4954 O O . CYS A 1 591 ? 6.547 -45.188 -13.773 1 50.81 591 CYS A O 1
ATOM 4956 N N . CYS A 1 592 ? 6.461 -45.781 -11.828 1 48.94 592 CYS A N 1
ATOM 4957 C CA . CYS A 1 592 ? 6.941 -44.469 -11.359 1 48.94 592 CYS A CA 1
ATOM 4958 C C . CYS A 1 592 ? 8.367 -44.219 -11.836 1 48.94 592 CYS A C 1
ATOM 4960 O O . CYS A 1 592 ? 9.266 -45.031 -11.562 1 48.94 592 CYS A O 1
ATOM 4962 N N . PRO A 1 593 ? 8.523 -43.375 -12.75 1 43.09 593 PRO A N 1
ATOM 4963 C CA . PRO A 1 593 ? 9.852 -43.031 -13.273 1 43.09 593 PRO A CA 1
ATOM 4964 C C . PRO A 1 593 ? 10.82 -42.594 -12.188 1 43.09 593 PRO A C 1
ATOM 4966 O O . PRO A 1 593 ? 11.969 -42.25 -12.484 1 43.09 593 PRO A O 1
ATOM 4969 N N . THR A 1 594 ? 10.312 -42.094 -11.07 1 41.75 594 THR A N 1
ATOM 4970 C CA . THR A 1 594 ? 11.367 -41.562 -10.227 1 41.75 594 THR A CA 1
ATOM 4971 C C . THR A 1 594 ? 12.422 -42.594 -9.93 1 41.75 594 THR A C 1
ATOM 4973 O O . THR A 1 594 ? 13.367 -42.344 -9.172 1 41.75 594 THR A O 1
ATOM 4976 N N . ARG A 1 595 ? 12.023 -43.938 -9.891 1 37.31 595 ARG A N 1
ATOM 4977 C CA . ARG A 1 595 ? 13.102 -44.875 -9.547 1 37.31 595 ARG A CA 1
ATOM 4978 C C . ARG A 1 595 ? 14.227 -44.812 -10.578 1 37.31 595 ARG A C 1
ATOM 4980 O O . ARG A 1 595 ? 13.969 -44.781 -11.781 1 37.31 595 ARG A O 1
ATOM 4987 N N . ASP A 1 596 ? 15.336 -44.188 -10.367 1 40.06 596 ASP A N 1
ATOM 4988 C CA . ASP A 1 596 ? 16.469 -44.25 -11.281 1 40.06 596 ASP A CA 1
ATOM 4989 C C . ASP A 1 596 ? 16.312 -45.375 -12.289 1 40.06 596 ASP A C 1
ATOM 4991 O O . ASP A 1 596 ? 16.625 -45.219 -13.469 1 40.06 596 ASP A O 1
ATOM 4995 N N . GLY A 1 597 ? 16.094 -46.719 -11.891 1 35.41 597 GLY A N 1
ATOM 4996 C CA . GLY A 1 597 ? 15.969 -48.031 -12.516 1 35.41 597 GLY A CA 1
ATOM 4997 C C . GLY A 1 597 ? 14.555 -48.344 -12.977 1 35.41 597 GLY A C 1
ATOM 4998 O O . GLY A 1 597 ? 14.289 -49.469 -13.453 1 35.41 597 GLY A O 1
ATOM 4999 N N . CYS A 1 598 ? 13.617 -47.844 -12.383 1 33.59 598 CYS A N 1
ATOM 5000 C CA . CYS A 1 598 ? 12.328 -48.469 -12.664 1 33.59 598 CYS A CA 1
ATOM 5001 C C . CYS A 1 598 ? 11.852 -48.094 -14.07 1 33.59 598 CYS A C 1
ATOM 5003 O O . CYS A 1 598 ? 11.258 -47.031 -14.281 1 33.59 598 CYS A O 1
ATOM 5005 N N . CYS A 1 599 ? 12.648 -48.062 -15.125 1 35.03 599 CYS A N 1
ATOM 5006 C CA . CYS A 1 599 ? 12.148 -48.469 -16.438 1 35.03 599 CYS A CA 1
ATOM 5007 C C . CYS A 1 599 ? 11.125 -49.594 -16.312 1 35.03 599 CYS A C 1
ATOM 5009 O O . CYS A 1 599 ? 11.398 -50.625 -15.688 1 35.03 599 CYS A O 1
ATOM 5011 N N . LEU A 1 600 ? 9.961 -49.625 -15.938 1 32.16 600 LEU A N 1
ATOM 5012 C CA . LEU A 1 600 ? 9.445 -50.906 -16.406 1 32.16 600 LEU A CA 1
ATOM 5013 C C . LEU A 1 600 ? 10.32 -51.5 -17.516 1 32.16 600 LEU A C 1
ATOM 5015 O O . LEU A 1 600 ? 10.664 -50.781 -18.469 1 32.16 600 LEU A O 1
ATOM 5019 N N . HIS A 1 601 ? 11.219 -52.375 -17.297 1 33.41 601 HIS A N 1
ATOM 5020 C CA . HIS A 1 601 ? 12.07 -53.188 -18.156 1 33.41 601 HIS A CA 1
ATOM 5021 C C . HIS A 1 601 ? 11.492 -53.312 -19.562 1 33.41 601 HIS A C 1
ATOM 5023 O O . HIS A 1 601 ? 12.227 -53.219 -20.547 1 33.41 601 HIS A O 1
ATOM 5029 N N . LYS A 1 602 ? 10.227 -53.844 -19.719 1 33.06 602 LYS A N 1
ATOM 5030 C CA . LYS A 1 602 ? 9.648 -54.094 -21.031 1 33.06 602 LYS A CA 1
ATOM 5031 C C . LYS A 1 602 ? 9.305 -52.812 -21.75 1 33.06 602 LYS A C 1
ATOM 5033 O O . LYS A 1 602 ? 9.164 -52.781 -22.984 1 33.06 602 LYS A O 1
ATOM 5038 N N . CYS A 1 603 ? 8.836 -51.75 -21.094 1 33.97 603 CYS A N 1
ATOM 5039 C CA . CYS A 1 603 ? 8.594 -50.594 -21.953 1 33.97 603 CYS A CA 1
ATOM 5040 C C . CYS A 1 603 ? 9.906 -49.938 -22.375 1 33.97 603 CYS A C 1
ATOM 5042 O O . CYS A 1 603 ? 9.945 -49.188 -23.344 1 33.97 603 CYS A O 1
ATOM 5044 N N . ARG A 1 604 ? 10.984 -49.75 -21.562 1 37.03 604 ARG A N 1
ATOM 5045 C CA . ARG A 1 604 ? 12.32 -49.562 -22.125 1 37.03 604 ARG A CA 1
ATOM 5046 C C . ARG A 1 604 ? 12.82 -50.812 -22.828 1 37.03 604 ARG A C 1
ATOM 5048 O O . ARG A 1 604 ? 14.008 -50.906 -23.156 1 37.03 604 ARG A O 1
ATOM 5055 N N . GLY A 1 605 ? 12.297 -51.906 -22.75 1 35.16 605 GLY A N 1
ATOM 5056 C CA . GLY A 1 605 ? 12.797 -52.781 -23.781 1 35.16 605 GLY A CA 1
ATOM 5057 C C . GLY A 1 605 ? 13.156 -52.062 -25.062 1 35.16 605 GLY A C 1
ATOM 5058 O O . GLY A 1 605 ? 14.148 -52.375 -25.719 1 35.16 605 GLY A O 1
ATOM 5059 N N . MET A 1 606 ? 12.188 -51.375 -25.688 1 34.25 606 MET A N 1
ATOM 5060 C CA . MET A 1 606 ? 12.555 -50.781 -26.969 1 34.25 606 MET A CA 1
ATOM 5061 C C . MET A 1 606 ? 13.57 -49.656 -26.781 1 34.25 606 MET A C 1
ATOM 5063 O O . MET A 1 606 ? 13.938 -49 -27.75 1 34.25 606 MET A O 1
ATOM 5067 N N . CYS A 1 607 ? 13.773 -48.969 -25.641 1 35.81 607 CYS A N 1
ATOM 5068 C CA . CYS A 1 607 ? 14.898 -48.031 -25.578 1 35.81 607 CYS A CA 1
ATOM 5069 C C . CYS A 1 607 ? 16.219 -48.75 -25.766 1 35.81 607 CYS A C 1
ATOM 5071 O O . CYS A 1 607 ? 16.641 -49.531 -24.906 1 35.81 607 CYS A O 1
ATOM 5073 N N . CYS A 1 608 ? 16.516 -49.156 -26.75 1 38.97 608 CYS A N 1
ATOM 5074 C CA . CYS A 1 608 ? 17.766 -49.688 -27.297 1 38.97 608 CYS A CA 1
ATOM 5075 C C . CYS A 1 608 ? 18.969 -48.938 -26.703 1 38.97 608 CYS A C 1
ATOM 5077 O O . CYS A 1 608 ? 19 -47.719 -26.703 1 38.97 608 CYS A O 1
ATOM 5079 N N . LYS A 1 609 ? 19.641 -49.469 -25.562 1 45.84 609 LYS A N 1
ATOM 5080 C CA . LYS A 1 609 ? 20.906 -48.969 -25.062 1 45.84 609 LYS A CA 1
ATOM 5081 C C . LYS A 1 609 ? 21.625 -48.125 -26.109 1 45.84 609 LYS A C 1
ATOM 5083 O O . LYS A 1 609 ? 22.203 -47.094 -25.781 1 45.84 609 LYS A O 1
ATOM 5088 N N . ASN A 1 610 ? 21.562 -48.719 -27.25 1 48.69 610 ASN A N 1
ATOM 5089 C CA . ASN A 1 610 ? 22.266 -48 -28.312 1 48.69 610 ASN A CA 1
ATOM 5090 C C . ASN A 1 610 ? 21.578 -46.688 -28.641 1 48.69 610 ASN A C 1
ATOM 5092 O O . ASN A 1 610 ? 22.25 -45.688 -28.922 1 48.69 610 ASN A O 1
ATOM 5096 N N . ALA A 1 611 ? 20.203 -46.625 -28.547 1 47.78 611 ALA A N 1
ATOM 5097 C CA . ALA A 1 611 ? 19.469 -45.406 -28.828 1 47.78 611 ALA A CA 1
ATOM 5098 C C . ALA A 1 611 ? 19.641 -44.375 -27.703 1 47.78 611 ALA A C 1
ATOM 5100 O O . ALA A 1 611 ? 19.781 -43.188 -27.969 1 47.78 611 ALA A O 1
ATOM 5101 N N . VAL A 1 612 ? 19.703 -44.875 -26.531 1 54 612 VAL A N 1
ATOM 5102 C CA . VAL A 1 612 ? 19.938 -43.969 -25.391 1 54 612 VAL A CA 1
ATOM 5103 C C . VAL A 1 612 ? 21.344 -43.406 -25.484 1 54 612 VAL A C 1
ATOM 5105 O O . VAL A 1 612 ? 21.562 -42.219 -25.234 1 54 612 VAL A O 1
ATOM 5108 N N . LYS A 1 613 ? 22.297 -44.344 -25.75 1 54.62 613 LYS A N 1
ATOM 5109 C CA . LYS A 1 613 ? 23.672 -43.875 -25.906 1 54.62 613 LYS A CA 1
ATOM 5110 C C . LYS A 1 613 ? 23.781 -42.875 -27.062 1 54.62 613 LYS A C 1
ATOM 5112 O O . LYS A 1 613 ? 24.5 -41.875 -26.969 1 54.62 613 LYS A O 1
ATOM 5117 N N . LYS A 1 614 ? 23.094 -43.219 -28.188 1 53.97 614 LYS A N 1
ATOM 5118 C CA . LYS A 1 614 ? 23.109 -42.281 -29.312 1 53.97 614 LYS A CA 1
ATOM 5119 C C . LYS A 1 614 ? 22.406 -40.969 -28.969 1 53.97 614 LYS A C 1
ATOM 5121 O O . LYS A 1 614 ? 22.859 -39.906 -29.359 1 53.97 614 LYS A O 1
ATOM 5126 N N . GLU A 1 615 ? 21.391 -41 -28.203 1 56.06 615 GLU A N 1
ATOM 5127 C CA . GLU A 1 615 ? 20.656 -39.812 -27.766 1 56.06 615 GLU A CA 1
ATOM 5128 C C . GLU A 1 615 ? 21.5 -38.969 -26.812 1 56.06 615 GLU A C 1
ATOM 5130 O O . GLU A 1 615 ? 21.5 -37.75 -26.891 1 56.06 615 GLU A O 1
ATOM 5135 N N . LYS A 1 616 ? 22.188 -39.656 -26.031 1 59.88 616 LYS A N 1
ATOM 5136 C CA . LYS A 1 616 ? 23.062 -38.969 -25.109 1 59.88 616 LYS A CA 1
ATOM 5137 C C . LYS A 1 616 ? 24.219 -38.281 -25.859 1 59.88 616 LYS A C 1
ATOM 5139 O O . LYS A 1 616 ? 24.594 -37.156 -25.547 1 59.88 616 LYS A O 1
ATOM 5144 N N . LYS A 1 617 ? 24.844 -39 -26.828 1 58.16 617 LYS A N 1
ATOM 5145 C CA . LYS A 1 617 ? 25.922 -38.406 -27.609 1 58.16 617 LYS A CA 1
ATOM 5146 C C . LYS A 1 617 ? 25.438 -37.219 -28.438 1 58.16 617 LYS A C 1
ATOM 5148 O O . LYS A 1 617 ? 26.109 -36.188 -28.516 1 58.16 617 LYS A O 1
ATOM 5153 N N . ASN A 1 618 ? 24.312 -37.375 -29.078 1 59.34 618 ASN A N 1
ATOM 5154 C CA . ASN A 1 618 ? 23.734 -36.281 -29.844 1 59.34 618 ASN A CA 1
ATOM 5155 C C . ASN A 1 618 ? 23.375 -35.094 -28.938 1 59.34 618 ASN A C 1
ATOM 5157 O O . ASN A 1 618 ? 23.531 -33.938 -29.344 1 59.34 618 ASN A O 1
ATOM 5161 N N . LYS A 1 619 ? 23.109 -35.562 -27.828 1 67.81 619 LYS A N 1
ATOM 5162 C CA . LYS A 1 619 ? 22.781 -34.531 -26.859 1 67.81 619 LYS A CA 1
ATOM 5163 C C . LYS A 1 619 ? 24.031 -33.75 -26.422 1 67.81 619 LYS A C 1
ATOM 5165 O O . LYS A 1 619 ? 23.984 -32.531 -26.281 1 67.81 619 LYS A O 1
ATOM 5170 N N . GLU A 1 620 ? 25.109 -34.406 -26.281 1 70.56 620 GLU A N 1
ATOM 5171 C CA . GLU A 1 620 ? 26.344 -33.75 -25.859 1 70.56 620 GLU A CA 1
ATOM 5172 C C . GLU A 1 620 ? 26.906 -32.875 -26.969 1 70.56 620 GLU A C 1
ATOM 5174 O O . GLU A 1 620 ? 27.391 -31.766 -26.688 1 70.56 620 GLU A O 1
ATOM 5179 N N . GLU A 1 621 ? 26.844 -33.312 -28.219 1 69.31 621 GLU A N 1
ATOM 5180 C CA . GLU A 1 621 ? 27.297 -32.5 -29.328 1 69.31 621 GLU A CA 1
ATOM 5181 C C . GLU A 1 621 ? 26.422 -31.266 -29.516 1 69.31 621 GLU A C 1
ATOM 5183 O O . GLU A 1 621 ? 26.938 -30.172 -29.781 1 69.31 621 GLU A O 1
ATOM 5188 N N . ASN A 1 622 ? 25.266 -31.516 -29.391 1 75 622 ASN A N 1
ATOM 5189 C CA . ASN A 1 622 ? 24.344 -30.391 -29.516 1 75 622 ASN A CA 1
ATOM 5190 C C . ASN A 1 622 ? 24.516 -29.391 -28.375 1 75 622 ASN A C 1
ATOM 5192 O O . ASN A 1 622 ? 24.406 -28.188 -28.578 1 75 622 ASN A O 1
ATOM 5196 N N . GLU A 1 623 ? 24.953 -29.969 -27.297 1 79.38 623 GLU A N 1
ATOM 5197 C CA . GLU A 1 623 ? 25.156 -29.094 -26.141 1 79.38 623 GLU A CA 1
ATOM 5198 C C . GLU A 1 623 ? 26.359 -28.188 -26.344 1 79.38 623 GLU A C 1
ATOM 5200 O O . GLU A 1 623 ? 26.328 -27 -26 1 79.38 623 GLU A O 1
ATOM 5205 N N . THR A 1 624 ? 27.422 -28.781 -26.859 1 77.5 624 THR A N 1
ATOM 5206 C CA . THR A 1 624 ? 28.625 -27.984 -27.109 1 77.5 624 THR A CA 1
ATOM 5207 C C . THR A 1 624 ? 28.359 -26.922 -28.172 1 77.5 624 THR A C 1
ATOM 5209 O O . THR A 1 624 ? 28.812 -25.781 -28.031 1 77.5 624 THR A O 1
ATOM 5212 N N . TYR A 1 625 ? 27.594 -27.312 -29.109 1 79.25 625 TYR A N 1
ATOM 5213 C CA . TYR A 1 625 ? 27.234 -26.344 -30.141 1 79.25 625 TYR A CA 1
ATOM 5214 C C . TYR A 1 625 ? 26.406 -25.219 -29.562 1 79.25 625 TYR A C 1
ATOM 5216 O O . TYR A 1 625 ? 26.641 -24.047 -29.859 1 79.25 625 TYR A O 1
ATOM 5224 N N . GLN A 1 626 ? 25.531 -25.547 -28.812 1 83.06 626 GLN A N 1
ATOM 5225 C CA . GLN A 1 626 ? 24.641 -24.547 -28.25 1 83.06 626 GLN A CA 1
ATOM 5226 C C . GLN A 1 626 ? 25.391 -23.594 -27.328 1 83.06 626 GLN A C 1
ATOM 5228 O O . GLN A 1 626 ? 25.125 -22.391 -27.328 1 83.06 626 GLN A O 1
ATOM 5233 N N . LYS A 1 627 ? 26.297 -24.125 -26.641 1 82.81 627 LYS A N 1
ATOM 5234 C CA . LYS A 1 627 ? 27.109 -23.297 -25.766 1 82.81 627 LYS A CA 1
ATOM 5235 C C . LYS A 1 627 ? 27.922 -22.281 -26.562 1 82.81 627 LYS A C 1
ATOM 5237 O O . LYS A 1 627 ? 27.969 -21.094 -26.219 1 82.81 627 LYS A O 1
ATOM 5242 N N . ASN A 1 628 ? 28.453 -22.75 -27.578 1 77.94 628 ASN A N 1
ATOM 5243 C CA . ASN A 1 628 ? 29.25 -21.859 -28.406 1 77.94 628 ASN A CA 1
ATOM 5244 C C . ASN A 1 628 ? 28.359 -20.859 -29.156 1 77.94 628 ASN A C 1
ATOM 5246 O O . ASN A 1 628 ? 28.75 -19.703 -29.344 1 77.94 628 ASN A O 1
ATOM 5250 N N . PHE A 1 629 ? 27.25 -21.438 -29.531 1 81.12 629 PHE A N 1
ATOM 5251 C CA . PHE A 1 629 ? 26.297 -20.578 -30.219 1 81.12 629 PHE A CA 1
ATOM 5252 C C . PHE A 1 629 ? 25.875 -19.406 -29.344 1 81.12 629 PHE A C 1
ATOM 5254 O O . PHE A 1 629 ? 25.828 -18.266 -29.797 1 81.12 629 PHE A O 1
ATOM 5261 N N . GLN A 1 630 ? 25.641 -19.562 -28.125 1 82.25 630 GLN A N 1
ATOM 5262 C CA . GLN A 1 630 ? 25.266 -18.516 -27.172 1 82.25 630 GLN A CA 1
ATOM 5263 C C . GLN A 1 630 ? 26.422 -17.547 -26.953 1 82.25 630 GLN A C 1
ATOM 5265 O O . GLN A 1 630 ? 26.203 -16.328 -26.906 1 82.25 630 GLN A O 1
ATOM 5270 N N . LYS A 1 631 ? 27.578 -18.078 -26.781 1 79.06 631 LYS A N 1
ATOM 5271 C CA . LYS A 1 631 ? 28.75 -17.266 -26.5 1 79.06 631 LYS A CA 1
ATOM 5272 C C . LYS A 1 631 ? 29.031 -16.297 -27.656 1 79.06 631 LYS A C 1
ATOM 5274 O O . LYS A 1 631 ? 29.25 -15.102 -27.438 1 79.06 631 LYS A O 1
ATOM 5279 N N . ILE A 1 632 ? 28.969 -16.828 -28.812 1 77.44 632 ILE A N 1
ATOM 5280 C CA . ILE A 1 632 ? 29.25 -16.016 -29.984 1 77.44 632 ILE A CA 1
ATOM 5281 C C . ILE A 1 632 ? 28.188 -14.922 -30.125 1 77.44 632 ILE A C 1
ATOM 5283 O O . ILE A 1 632 ? 28.516 -13.766 -30.406 1 77.44 632 ILE A O 1
ATOM 5287 N N . THR A 1 633 ? 27.016 -15.289 -29.922 1 81.06 633 THR A N 1
ATOM 5288 C CA . THR A 1 633 ? 25.922 -14.336 -30.047 1 81.06 633 THR A CA 1
ATOM 5289 C C . THR A 1 633 ? 26.016 -13.258 -28.969 1 81.06 633 THR A C 1
ATOM 5291 O O . THR A 1 633 ? 25.812 -12.078 -29.234 1 81.06 633 THR A O 1
ATOM 5294 N N . ALA A 1 634 ? 26.297 -13.672 -27.75 1 78.75 634 ALA A N 1
ATOM 5295 C CA . ALA A 1 634 ? 26.438 -12.727 -26.656 1 78.75 634 ALA A CA 1
ATOM 5296 C C . ALA A 1 634 ? 27.562 -11.727 -26.938 1 78.75 634 ALA A C 1
ATOM 5298 O O . ALA A 1 634 ? 27.406 -10.531 -26.672 1 78.75 634 ALA A O 1
ATOM 5299 N N . LEU A 1 635 ? 28.609 -12.172 -27.453 1 75.12 635 LEU A N 1
ATOM 5300 C CA . LEU A 1 635 ? 29.75 -11.32 -27.766 1 75.12 635 LEU A CA 1
ATOM 5301 C C . LEU A 1 635 ? 29.422 -10.367 -28.906 1 75.12 635 LEU A C 1
ATOM 5303 O O . LEU A 1 635 ? 29.828 -9.203 -28.891 1 75.12 635 LEU A O 1
ATOM 5307 N N . LYS A 1 636 ? 28.672 -10.836 -29.859 1 76 636 LYS A N 1
ATOM 5308 C CA . LYS A 1 636 ? 28.266 -9.992 -30.984 1 76 636 LYS A CA 1
ATOM 5309 C C . LYS A 1 636 ? 27.406 -8.836 -30.5 1 76 636 LYS A C 1
ATOM 5311 O O . LYS A 1 636 ? 27.547 -7.707 -30.969 1 76 636 LYS A O 1
ATOM 5316 N N . ILE A 1 637 ? 26.562 -9.117 -29.609 1 75.12 637 ILE A N 1
ATOM 5317 C CA . ILE A 1 637 ? 25.656 -8.102 -29.094 1 75.12 637 ILE A CA 1
ATOM 5318 C C . ILE A 1 637 ? 26.438 -7.082 -28.266 1 75.12 637 ILE A C 1
ATOM 5320 O O . ILE A 1 637 ? 26.172 -5.875 -28.359 1 75.12 637 ILE A O 1
ATOM 5324 N N . HIS A 1 638 ? 27.328 -7.539 -27.453 1 73.56 638 HIS A N 1
ATOM 5325 C CA . HIS A 1 638 ? 28.125 -6.656 -26.609 1 73.56 638 HIS A CA 1
ATOM 5326 C C . HIS A 1 638 ? 28.984 -5.73 -27.438 1 73.56 638 HIS A C 1
ATOM 5328 O O . HIS A 1 638 ? 29.172 -4.559 -27.094 1 73.56 638 HIS A O 1
ATOM 5334 N N . ASN A 1 639 ? 29.484 -6.258 -28.516 1 66.62 639 ASN A N 1
ATOM 5335 C CA . ASN A 1 639 ? 30.359 -5.473 -29.359 1 66.62 639 ASN A CA 1
ATOM 5336 C C . ASN A 1 639 ? 29.578 -4.465 -30.203 1 66.62 639 ASN A C 1
ATOM 5338 O O . ASN A 1 639 ? 30.156 -3.486 -30.688 1 66.62 639 ASN A O 1
ATOM 5342 N N . LYS A 1 640 ? 28.312 -4.648 -30.391 1 62.19 640 LYS A N 1
ATOM 5343 C CA . LYS A 1 640 ? 27.5 -3.688 -31.141 1 62.19 640 LYS A CA 1
ATOM 5344 C C . LYS A 1 640 ? 27.094 -2.51 -30.266 1 62.19 640 LYS A C 1
ATOM 5346 O O . LYS A 1 640 ? 26.75 -1.439 -30.766 1 62.19 640 LYS A O 1
ATOM 5351 N N . ILE A 1 641 ? 27.016 -2.639 -29.047 1 53.44 641 ILE A N 1
ATOM 5352 C CA . ILE A 1 641 ? 26.703 -1.52 -28.172 1 53.44 641 ILE A CA 1
ATOM 5353 C C . ILE A 1 641 ? 27.953 -0.676 -27.938 1 53.44 641 ILE A C 1
ATOM 5355 O O . ILE A 1 641 ? 29.016 -1.207 -27.594 1 53.44 641 ILE A O 1
ATOM 5359 N N . ALA B 1 1 ? 27.188 44.719 -6.805 1 90.56 1 ALA B N 1
ATOM 5360 C CA . ALA B 1 1 ? 27.078 43.438 -7.473 1 90.56 1 ALA B CA 1
ATOM 5361 C C . ALA B 1 1 ? 25.812 42.688 -7.035 1 90.56 1 ALA B C 1
ATOM 5363 O O . ALA B 1 1 ? 25.156 42.062 -7.852 1 90.56 1 ALA B O 1
ATOM 5364 N N . LEU B 1 2 ? 25.5 42.719 -5.773 1 91.25 2 LEU B N 1
ATOM 5365 C CA . LEU B 1 2 ? 24.297 42.094 -5.25 1 91.25 2 LEU B CA 1
ATOM 5366 C C . LEU B 1 2 ? 23.047 42.75 -5.812 1 91.25 2 LEU B C 1
ATOM 5368 O O . LEU B 1 2 ? 22.109 42.062 -6.23 1 91.25 2 LEU B O 1
ATOM 5372 N N . LYS B 1 3 ? 23.062 44.125 -5.93 1 88.38 3 LYS B N 1
ATOM 5373 C CA . LYS B 1 3 ? 21.938 44.875 -6.477 1 88.38 3 LYS B CA 1
ATOM 5374 C C . LYS B 1 3 ? 21.734 44.562 -7.953 1 88.38 3 LYS B C 1
ATOM 5376 O O . LYS B 1 3 ? 20.594 44.406 -8.406 1 88.38 3 LYS B O 1
ATOM 5381 N N . ALA B 1 4 ? 22.75 44.406 -8.656 1 89.56 4 ALA B N 1
ATOM 5382 C CA . ALA B 1 4 ? 22.703 44.188 -10.102 1 89.56 4 ALA B CA 1
ATOM 5383 C C . ALA B 1 4 ? 22.516 42.719 -10.422 1 89.56 4 ALA B C 1
ATOM 5385 O O . ALA B 1 4 ? 22.391 42.344 -11.594 1 89.56 4 ALA B O 1
ATOM 5386 N N . ASN B 1 5 ? 22.484 41.812 -9.438 1 90 5 ASN B N 1
ATOM 5387 C CA . ASN B 1 5 ? 22.281 40.375 -9.609 1 90 5 ASN B CA 1
ATOM 5388 C C . ASN B 1 5 ? 23.391 39.781 -10.461 1 90 5 ASN B C 1
ATOM 5390 O O . ASN B 1 5 ? 23.125 38.969 -11.344 1 90 5 ASN B O 1
ATOM 5394 N N . ARG B 1 6 ? 24.562 40.25 -10.305 1 91.56 6 ARG B N 1
ATOM 5395 C CA . ARG B 1 6 ? 25.719 39.719 -11 1 91.56 6 ARG B CA 1
ATOM 5396 C C . ARG B 1 6 ? 26.375 38.625 -10.18 1 91.56 6 ARG B C 1
ATOM 5398 O O . ARG B 1 6 ? 27.25 38.875 -9.359 1 91.56 6 ARG B O 1
ATOM 5405 N N . CYS B 1 7 ? 26.078 37.438 -10.398 1 91.12 7 CYS B N 1
ATOM 5406 C CA . CYS B 1 7 ? 26.484 36.281 -9.609 1 91.12 7 CYS B CA 1
ATOM 5407 C C . CYS B 1 7 ? 27.969 35.969 -9.789 1 91.12 7 CYS B C 1
ATOM 5409 O O . CYS B 1 7 ? 28.656 35.594 -8.836 1 91.12 7 CYS B O 1
ATOM 5411 N N . ASP B 1 8 ? 28.453 36.188 -11 1 90.75 8 ASP B N 1
ATOM 5412 C CA . ASP B 1 8 ? 29.859 35.906 -11.273 1 90.75 8 ASP B CA 1
ATOM 5413 C C . ASP B 1 8 ? 30.766 36.812 -10.453 1 90.75 8 ASP B C 1
ATOM 5415 O O . ASP B 1 8 ? 31.75 36.375 -9.867 1 90.75 8 ASP B O 1
ATOM 5419 N N . TYR B 1 9 ? 30.359 38.125 -10.398 1 91.44 9 TYR B N 1
ATOM 5420 C CA . TYR B 1 9 ? 31.156 39.062 -9.625 1 91.44 9 TYR B CA 1
ATOM 5421 C C . TYR B 1 9 ? 31.094 38.75 -8.141 1 91.44 9 TYR B C 1
ATOM 5423 O O . TYR B 1 9 ? 32.094 38.812 -7.434 1 91.44 9 TYR B O 1
ATOM 5431 N N . VAL B 1 10 ? 29.953 38.344 -7.676 1 92.25 10 VAL B N 1
ATOM 5432 C CA . VAL B 1 10 ? 29.781 38.062 -6.258 1 92.25 10 VAL B CA 1
ATOM 5433 C C . VAL B 1 10 ? 30.625 36.844 -5.879 1 92.25 10 VAL B C 1
ATOM 5435 O O . VAL B 1 10 ? 31.281 36.812 -4.832 1 92.25 10 VAL B O 1
ATOM 5438 N N . ARG B 1 11 ? 30.656 35.812 -6.715 1 90.75 11 ARG B N 1
ATOM 5439 C CA . ARG B 1 11 ? 31.438 34.594 -6.445 1 90.75 11 ARG B CA 1
ATOM 5440 C C . ARG B 1 11 ? 32.906 34.938 -6.312 1 90.75 11 ARG B C 1
ATOM 5442 O O . ARG B 1 11 ? 33.594 34.469 -5.379 1 90.75 11 ARG B O 1
ATOM 5449 N N . VAL B 1 12 ? 33.406 35.75 -7.254 1 90.75 12 VAL B N 1
ATOM 5450 C CA . VAL B 1 12 ? 34.812 36.094 -7.277 1 90.75 12 VAL B CA 1
ATOM 5451 C C . VAL B 1 12 ? 35.156 36.969 -6.051 1 90.75 12 VAL B C 1
ATOM 5453 O O . VAL B 1 12 ? 36.188 36.75 -5.426 1 90.75 12 VAL B O 1
ATOM 5456 N N . LEU B 1 13 ? 34.281 37.844 -5.668 1 90.75 13 LEU B N 1
ATOM 5457 C CA . LEU B 1 13 ? 34.531 38.688 -4.52 1 90.75 13 LEU B CA 1
ATOM 5458 C C . LEU B 1 13 ? 34.531 37.906 -3.223 1 90.75 13 LEU B C 1
ATOM 5460 O O . LEU B 1 13 ? 35.375 38.094 -2.348 1 90.75 13 LEU B O 1
ATOM 5464 N N . LEU B 1 14 ? 33.656 37 -3.098 1 88.88 14 LEU B N 1
ATOM 5465 C CA . LEU B 1 14 ? 33.562 36.156 -1.902 1 88.88 14 LEU B CA 1
ATOM 5466 C C . LEU B 1 14 ? 34.781 35.25 -1.794 1 88.88 14 LEU B C 1
ATOM 5468 O O . LEU B 1 14 ? 35.281 35 -0.697 1 88.88 14 LEU B O 1
ATOM 5472 N N . ASP B 1 15 ? 35.219 34.75 -2.932 1 87.56 15 ASP B N 1
ATOM 5473 C CA . ASP B 1 15 ? 36.406 33.875 -2.932 1 87.56 15 ASP B CA 1
ATOM 5474 C C . ASP B 1 15 ? 37.656 34.625 -2.527 1 87.56 15 ASP B C 1
ATOM 5476 O O . ASP B 1 15 ? 38.594 34.031 -1.963 1 87.56 15 ASP B O 1
ATOM 5480 N N . GLN B 1 16 ? 37.656 35.938 -2.832 1 89.25 16 GLN B N 1
ATOM 5481 C CA . GLN B 1 16 ? 38.781 36.781 -2.473 1 89.25 16 GLN B CA 1
ATOM 5482 C C . GLN B 1 16 ? 38.688 37.25 -1.03 1 89.25 16 GLN B C 1
ATOM 5484 O O . GLN B 1 16 ? 39.562 38 -0.555 1 89.25 16 GLN B O 1
ATOM 5489 N N . GLY B 1 17 ? 37.625 36.875 -0.342 1 85.62 17 GLY B N 1
ATOM 5490 C CA . GLY B 1 17 ? 37.531 37.156 1.08 1 85.62 17 GLY B CA 1
ATOM 5491 C C . GLY B 1 17 ? 36.75 38.438 1.376 1 85.62 17 GLY B C 1
ATOM 5492 O O . GLY B 1 17 ? 36.781 38.938 2.506 1 85.62 17 GLY B O 1
ATOM 5493 N N . VAL B 1 18 ? 36.094 39.031 0.366 1 88.44 18 VAL B N 1
ATOM 5494 C CA . VAL B 1 18 ? 35.312 40.25 0.586 1 88.44 18 VAL B CA 1
ATOM 5495 C C . VAL B 1 18 ? 33.969 39.875 1.157 1 88.44 18 VAL B C 1
ATOM 5497 O O . VAL B 1 18 ? 33.219 39.062 0.57 1 88.44 18 VAL B O 1
ATOM 5500 N N . ASN B 1 19 ? 33.75 40.375 2.342 1 86.5 19 ASN B N 1
ATOM 5501 C CA . ASN B 1 19 ? 32.469 40.094 2.973 1 86.5 19 ASN B CA 1
ATOM 5502 C C . ASN B 1 19 ? 31.547 41.312 2.902 1 86.5 19 ASN B C 1
ATOM 5504 O O . ASN B 1 19 ? 32 42.438 2.748 1 86.5 19 ASN B O 1
ATOM 5508 N N . PHE B 1 20 ? 30.328 41.062 2.91 1 90.56 20 PHE B N 1
ATOM 5509 C CA . PHE B 1 20 ? 29.312 42.094 2.873 1 90.56 20 PHE B CA 1
ATOM 5510 C C . PHE B 1 20 ? 29.297 42.906 4.176 1 90.56 20 PHE B C 1
ATOM 5512 O O . PHE B 1 20 ? 29.438 42.312 5.258 1 90.56 20 PHE B O 1
ATOM 5519 N N . ASP B 1 21 ? 29.234 44.188 4.031 1 88.56 21 ASP B N 1
ATOM 5520 C CA . ASP B 1 21 ? 29.078 45.031 5.199 1 88.56 21 ASP B CA 1
ATOM 5521 C C . ASP B 1 21 ? 27.625 45.094 5.652 1 88.56 21 ASP B C 1
ATOM 5523 O O . ASP B 1 21 ? 26.766 45.594 4.922 1 88.56 21 ASP B O 1
ATOM 5527 N N . PRO B 1 22 ? 27.344 44.688 6.812 1 90.19 22 PRO B N 1
ATOM 5528 C CA . PRO B 1 22 ? 25.969 44.625 7.312 1 90.19 22 PRO B CA 1
ATOM 5529 C C . PRO B 1 22 ? 25.297 45.969 7.34 1 90.19 22 PRO B C 1
ATOM 5531 O O . PRO B 1 22 ? 24.062 46.062 7.297 1 90.19 22 PRO B O 1
ATOM 5534 N N . LYS B 1 23 ? 26.016 47.094 7.273 1 88.88 23 LYS B N 1
ATOM 5535 C CA . LYS B 1 23 ? 25.438 48.438 7.328 1 88.88 23 LYS B CA 1
ATOM 5536 C C . LYS B 1 23 ? 24.641 48.75 6.066 1 88.88 23 LYS B C 1
ATOM 5538 O O . LYS B 1 23 ? 23.75 49.594 6.086 1 88.88 23 LYS B O 1
ATOM 5543 N N . ASN B 1 24 ? 24.906 48.031 5.023 1 90.88 24 ASN B N 1
ATOM 5544 C CA . ASN B 1 24 ? 24.266 48.281 3.744 1 90.88 24 ASN B CA 1
ATOM 5545 C C . ASN B 1 24 ? 23.047 47.406 3.533 1 90.88 24 ASN B C 1
ATOM 5547 O O . ASN B 1 24 ? 22.391 47.469 2.49 1 90.88 24 ASN B O 1
ATOM 5551 N N . LEU B 1 25 ? 22.703 46.562 4.527 1 92.75 25 LEU B N 1
ATOM 5552 C CA . LEU B 1 25 ? 21.609 45.594 4.395 1 92.75 25 LEU B CA 1
ATOM 5553 C C . LEU B 1 25 ? 20.281 46.312 4.207 1 92.75 25 LEU B C 1
ATOM 5555 O O . LEU B 1 25 ? 19.516 45.969 3.307 1 92.75 25 LEU B O 1
ATOM 5559 N N . PRO B 1 26 ? 20 47.375 5.008 1 92.06 26 PRO B N 1
ATOM 5560 C CA . PRO B 1 26 ? 18.719 48.062 4.828 1 92.06 26 PRO B CA 1
ATOM 5561 C C . PRO B 1 26 ? 18.578 48.688 3.443 1 92.06 26 PRO B C 1
ATOM 5563 O O . PRO B 1 26 ? 17.484 48.656 2.859 1 92.06 26 PRO B O 1
ATOM 5566 N N . GLU B 1 27 ? 19.609 49.25 2.938 1 89.62 27 GLU B N 1
ATOM 5567 C CA . GLU B 1 27 ? 19.578 49.844 1.604 1 89.62 27 GLU B CA 1
ATOM 5568 C C . GLU B 1 27 ? 19.359 48.781 0.531 1 89.62 27 GLU B C 1
ATOM 5570 O O . GLU B 1 27 ? 18.672 49.031 -0.46 1 89.62 27 GLU B O 1
ATOM 5575 N N . LEU B 1 28 ? 19.938 47.656 0.767 1 91.06 28 LEU B N 1
ATOM 5576 C CA . LEU B 1 28 ? 19.766 46.562 -0.171 1 91.06 28 LEU B CA 1
ATOM 5577 C C . LEU B 1 28 ? 18.297 46.156 -0.266 1 91.06 28 LEU B C 1
ATOM 5579 O O . LEU B 1 28 ? 17.781 45.938 -1.363 1 91.06 28 LEU B O 1
ATOM 5583 N N . TYR B 1 29 ? 17.609 46 0.867 1 91.5 29 TYR B N 1
ATOM 5584 C CA . TYR B 1 29 ? 16.203 45.656 0.896 1 91.5 29 TYR B CA 1
ATOM 5585 C C . TYR B 1 29 ? 15.352 46.719 0.215 1 91.5 29 TYR B C 1
ATOM 5587 O O . TYR B 1 29 ? 14.43 46.406 -0.546 1 91.5 29 TYR B O 1
ATOM 5595 N N . GLU B 1 30 ? 15.617 47.938 0.399 1 87 30 GLU B N 1
ATOM 5596 C CA . GLU B 1 30 ? 14.852 49.062 -0.155 1 87 30 GLU B CA 1
ATOM 5597 C C . GLU B 1 30 ? 14.969 49.094 -1.675 1 87 30 GLU B C 1
ATOM 5599 O O . GLU B 1 30 ? 13.984 49.344 -2.371 1 87 30 GLU B O 1
ATOM 5604 N N . GLN B 1 31 ? 16.047 48.812 -2.188 1 85.5 31 GLN B N 1
ATOM 5605 C CA . GLN B 1 31 ? 16.297 48.938 -3.617 1 85.5 31 GLN B CA 1
ATOM 5606 C C . GLN B 1 31 ? 15.828 47.719 -4.391 1 85.5 31 GLN B C 1
ATOM 5608 O O . GLN B 1 31 ? 15.57 47.812 -5.594 1 85.5 31 GLN B O 1
ATOM 5613 N N . THR B 1 32 ? 15.664 46.562 -3.756 1 85.69 32 THR B N 1
ATOM 5614 C CA . THR B 1 32 ? 15.383 45.344 -4.496 1 85.69 32 THR B CA 1
ATOM 5615 C C . THR B 1 32 ? 13.984 44.812 -4.164 1 85.69 32 THR B C 1
ATOM 5617 O O . THR B 1 32 ? 13.258 44.375 -5.051 1 85.69 32 THR B O 1
ATOM 5620 N N . VAL B 1 33 ? 13.594 44.906 -2.926 1 87.06 33 VAL B N 1
ATOM 5621 C CA . VAL B 1 33 ? 12.344 44.281 -2.482 1 87.06 33 VAL B CA 1
ATOM 5622 C C . VAL B 1 33 ? 11.234 45.312 -2.447 1 87.06 33 VAL B C 1
ATOM 5624 O O . VAL B 1 33 ? 10.078 45.031 -2.756 1 87.06 33 VAL B O 1
ATOM 5627 N N . SER B 1 34 ? 11.633 46.531 -2.26 1 82.62 34 SER B N 1
ATOM 5628 C CA . SER B 1 34 ? 10.633 47.594 -2.145 1 82.62 34 SER B CA 1
ATOM 5629 C C . SER B 1 34 ? 10.273 48.156 -3.512 1 82.62 34 SER B C 1
ATOM 5631 O O . SER B 1 34 ? 11.07 48.094 -4.449 1 82.62 34 SER B O 1
ATOM 5633 N N . CYS B 1 35 ? 8.977 48.469 -3.604 1 76.44 35 CYS B N 1
ATOM 5634 C CA . CYS B 1 35 ? 8.516 49.156 -4.812 1 76.44 35 CYS B CA 1
ATOM 5635 C C . CYS B 1 35 ? 8.836 50.656 -4.754 1 76.44 35 CYS B C 1
ATOM 5637 O O . CYS B 1 35 ? 8.539 51.312 -3.756 1 76.44 35 CYS B O 1
ATOM 5639 N N . LYS B 1 36 ? 9.602 51.125 -5.707 1 65.44 36 LYS B N 1
ATOM 5640 C CA . LYS B 1 36 ? 10.023 52.531 -5.734 1 65.44 36 LYS B CA 1
ATOM 5641 C C . LYS B 1 36 ? 8.82 53.469 -5.812 1 65.44 36 LYS B C 1
ATOM 5643 O O . LYS B 1 36 ? 8.82 54.531 -5.207 1 65.44 36 LYS B O 1
ATOM 5648 N N . ASP B 1 37 ? 7.906 53 -6.68 1 62.41 37 ASP B N 1
ATOM 5649 C CA . ASP B 1 37 ? 6.812 53.906 -6.961 1 62.41 37 ASP B CA 1
ATOM 5650 C C . ASP B 1 37 ? 5.672 53.75 -5.961 1 62.41 37 ASP B C 1
ATOM 5652 O O . ASP B 1 37 ? 4.727 54.531 -5.949 1 62.41 37 ASP B O 1
ATOM 5656 N N . CYS B 1 38 ? 5.715 52.656 -5.137 1 60.84 38 CYS B N 1
ATOM 5657 C CA . CYS B 1 38 ? 4.531 52.344 -4.34 1 60.84 38 CYS B CA 1
ATOM 5658 C C . CYS B 1 38 ? 4.703 52.844 -2.904 1 60.84 38 CYS B C 1
ATOM 5660 O O . CYS B 1 38 ? 5.75 52.625 -2.295 1 60.84 38 CYS B O 1
ATOM 5662 N N . LYS B 1 39 ? 3.996 54 -2.527 1 57.31 39 LYS B N 1
ATOM 5663 C CA . LYS B 1 39 ? 3.912 54.375 -1.121 1 57.31 39 LYS B CA 1
ATOM 5664 C C . LYS B 1 39 ? 3.256 53.25 -0.292 1 57.31 39 LYS B C 1
ATOM 5666 O O . LYS B 1 39 ? 2.176 52.781 -0.637 1 57.31 39 LYS B O 1
ATOM 5671 N N . PHE B 1 40 ? 4.121 52.312 0.373 1 60.25 40 PHE B N 1
ATOM 5672 C CA . PHE B 1 40 ? 3.715 51.188 1.201 1 60.25 40 PHE B CA 1
ATOM 5673 C C . PHE B 1 40 ? 2.223 51.25 1.502 1 60.25 40 PHE B C 1
ATOM 5675 O O . PHE B 1 40 ? 1.628 50.25 1.905 1 60.25 40 PHE B O 1
ATOM 5682 N N . LYS B 1 41 ? 1.531 52.531 1.191 1 57.28 41 LYS B N 1
ATOM 5683 C CA . LYS B 1 41 ? 0.108 52.656 1.487 1 57.28 41 LYS B CA 1
ATOM 5684 C C . LYS B 1 41 ? -0.746 52.156 0.331 1 57.28 41 LYS B C 1
ATOM 5686 O O . LYS B 1 41 ? -1.948 51.938 0.49 1 57.28 41 LYS B O 1
ATOM 5691 N N . LYS B 1 42 ? -0.123 52.031 -0.812 1 58.69 42 LYS B N 1
ATOM 5692 C CA . LYS B 1 42 ? -0.995 51.75 -1.946 1 58.69 42 LYS B CA 1
ATOM 5693 C C . LYS B 1 42 ? -1.121 50.25 -2.17 1 58.69 42 LYS B C 1
ATOM 5695 O O . LYS B 1 42 ? -0.145 49.5 -2.023 1 58.69 42 LYS B O 1
ATOM 5700 N N . GLU B 1 43 ? -2.316 49.594 -2.236 1 58.12 43 GLU B N 1
ATOM 5701 C CA . GLU B 1 43 ? -2.908 48.25 -2.121 1 58.12 43 GLU B CA 1
ATOM 5702 C C . GLU B 1 43 ? -2.43 47.344 -3.246 1 58.12 43 GLU B C 1
ATOM 5704 O O . GLU B 1 43 ? -2.375 46.125 -3.08 1 58.12 43 GLU B O 1
ATOM 5709 N N . ASP B 1 44 ? -2.133 47.875 -4.434 1 57.56 44 ASP B N 1
ATOM 5710 C CA . ASP B 1 44 ? -2.051 46.844 -5.477 1 57.56 44 ASP B CA 1
ATOM 5711 C C . ASP B 1 44 ? -0.655 46.812 -6.094 1 57.56 44 ASP B C 1
ATOM 5713 O O . ASP B 1 44 ? -0.515 46.719 -7.316 1 57.56 44 ASP B O 1
ATOM 5717 N N . CYS B 1 45 ? 0.386 46.906 -5.242 1 59.72 45 CYS B N 1
ATOM 5718 C CA . CYS B 1 45 ? 1.696 46.812 -5.875 1 59.72 45 CYS B CA 1
ATOM 5719 C C . CYS B 1 45 ? 2.049 45.375 -6.191 1 59.72 45 CYS B C 1
ATOM 5721 O O . CYS B 1 45 ? 1.659 44.438 -5.457 1 59.72 45 CYS B O 1
ATOM 5723 N N . LEU B 1 46 ? 2.34 45.062 -7.43 1 61.28 46 LEU B N 1
ATOM 5724 C CA . LEU B 1 46 ? 2.613 43.75 -8.008 1 61.28 46 LEU B CA 1
ATOM 5725 C C . LEU B 1 46 ? 3.953 43.219 -7.516 1 61.28 46 LEU B C 1
ATOM 5727 O O . LEU B 1 46 ? 4.363 42.125 -7.906 1 61.28 46 LEU B O 1
ATOM 5731 N N . HIS B 1 47 ? 4.539 43.938 -6.445 1 74.25 47 HIS B N 1
ATOM 5732 C CA . HIS B 1 47 ? 5.887 43.531 -6.062 1 74.25 47 HIS B CA 1
ATOM 5733 C C . HIS B 1 47 ? 5.867 42.688 -4.785 1 74.25 47 HIS B C 1
ATOM 5735 O O . HIS B 1 47 ? 4.824 42.562 -4.141 1 74.25 47 HIS B O 1
ATOM 5741 N N . MET B 1 48 ? 7.047 42.062 -4.43 1 85.25 48 MET B N 1
ATOM 5742 C CA . MET B 1 48 ? 7.266 41.219 -3.262 1 85.25 48 MET B CA 1
ATOM 5743 C C . MET B 1 48 ? 6.883 41.969 -1.98 1 85.25 48 MET B C 1
ATOM 5745 O O . MET B 1 48 ? 6.461 41.344 -1.005 1 85.25 48 MET B O 1
ATOM 5749 N N . GLN B 1 49 ? 6.926 43.344 -2.041 1 84.5 49 GLN B N 1
ATOM 5750 C CA . GLN B 1 49 ? 6.598 44.156 -0.872 1 84.5 49 GLN B CA 1
ATOM 5751 C C . GLN B 1 49 ? 5.145 43.938 -0.459 1 84.5 49 GLN B C 1
ATOM 5753 O O . GLN B 1 49 ? 4.836 43.875 0.732 1 84.5 49 GLN B O 1
ATOM 5758 N N . TRP B 1 50 ? 4.348 43.812 -1.424 1 83.31 50 TRP B N 1
ATOM 5759 C CA . TRP B 1 50 ? 2.924 43.656 -1.141 1 83.31 50 TRP B CA 1
ATOM 5760 C C . TRP B 1 50 ? 2.633 42.312 -0.507 1 83.31 50 TRP B C 1
ATOM 5762 O O . TRP B 1 50 ? 1.829 42.219 0.422 1 83.31 50 TRP B O 1
ATOM 5772 N N . ILE B 1 51 ? 3.281 41.344 -0.952 1 88.31 51 ILE B N 1
ATOM 5773 C CA . ILE B 1 51 ? 3.094 39.969 -0.431 1 88.31 51 ILE B CA 1
ATOM 5774 C C . ILE B 1 51 ? 3.574 39.906 1.018 1 88.31 51 ILE B C 1
ATOM 5776 O O . ILE B 1 51 ? 2.898 39.344 1.876 1 88.31 51 ILE B O 1
ATOM 5780 N N . LEU B 1 52 ? 4.699 40.562 1.303 1 89.94 52 LEU B N 1
ATOM 5781 C CA . LEU B 1 52 ? 5.266 40.562 2.646 1 89.94 52 LEU B CA 1
ATOM 5782 C C . LEU B 1 52 ? 4.402 41.375 3.609 1 89.94 52 LEU B C 1
ATOM 5784 O O . LEU B 1 52 ? 4.25 41 4.777 1 89.94 52 LEU B O 1
ATOM 5788 N N . LYS B 1 53 ? 3.82 42.438 3.041 1 88.19 53 LYS B N 1
ATOM 5789 C CA . LYS B 1 53 ? 2.939 43.281 3.852 1 88.19 53 LYS B CA 1
ATOM 5790 C C . LYS B 1 53 ? 1.686 42.531 4.266 1 88.19 53 LYS B C 1
ATOM 5792 O O . LYS B 1 53 ? 1.208 42.656 5.395 1 88.19 53 LYS B O 1
ATOM 5797 N N . GLN B 1 54 ? 1.192 41.688 3.389 1 86.06 54 GLN B N 1
ATOM 5798 C CA . GLN B 1 54 ? -0.021 40.938 3.662 1 86.06 54 GLN B CA 1
ATOM 5799 C C . GLN B 1 54 ? 0.229 39.875 4.723 1 86.06 54 GLN B C 1
ATOM 5801 O O . GLN B 1 54 ? -0.693 39.469 5.434 1 86.06 54 GLN B O 1
ATOM 5806 N N . ILE B 1 55 ? 1.426 39.438 4.855 1 88.5 55 ILE B N 1
ATOM 5807 C CA . ILE B 1 55 ? 1.751 38.438 5.863 1 88.5 55 ILE B CA 1
ATOM 5808 C C . ILE B 1 55 ? 1.847 39.094 7.238 1 88.5 55 ILE B C 1
ATOM 5810 O O . ILE B 1 55 ? 1.166 38.656 8.18 1 88.5 55 ILE B O 1
ATOM 5814 N N . GLU B 1 56 ? 2.73 40.125 7.336 1 90.94 56 GLU B N 1
ATOM 5815 C CA . GLU B 1 56 ? 2.863 40.906 8.562 1 90.94 56 GLU B CA 1
ATOM 5816 C C . GLU B 1 56 ? 3.264 42.344 8.25 1 90.94 56 GLU B C 1
ATOM 5818 O O . GLU B 1 56 ? 4.383 42.594 7.805 1 90.94 56 GLU B O 1
ATOM 5823 N N . GLU B 1 57 ? 2.479 43.188 8.57 1 88.19 57 GLU B N 1
ATOM 5824 C CA . GLU B 1 57 ? 2.639 44.562 8.172 1 88.19 57 GLU B CA 1
ATOM 5825 C C . GLU B 1 57 ? 3.787 45.25 8.93 1 88.19 57 GLU B C 1
ATOM 5827 O O . GLU B 1 57 ? 4.602 45.938 8.336 1 88.19 57 GLU B O 1
ATOM 5832 N N . ASN B 1 58 ? 3.898 45 10.211 1 88.5 58 ASN B N 1
ATOM 5833 C CA . ASN B 1 58 ? 4.887 45.688 11.023 1 88.5 58 ASN B CA 1
ATOM 5834 C C . ASN B 1 58 ? 6.309 45.312 10.625 1 88.5 58 ASN B C 1
ATOM 5836 O O . ASN B 1 58 ? 7.16 46.188 10.43 1 88.5 58 ASN B O 1
ATOM 5840 N N . HIS B 1 59 ? 6.516 44.062 10.445 1 91.94 59 HIS B N 1
ATOM 5841 C CA . HIS B 1 59 ? 7.848 43.594 10.062 1 91.94 59 HIS B CA 1
ATOM 5842 C C . HIS B 1 59 ? 8.172 44 8.625 1 91.94 59 HIS B C 1
ATOM 5844 O O . HIS B 1 59 ? 9.312 44.375 8.32 1 91.94 59 HIS B O 1
ATOM 5850 N N . ALA B 1 60 ? 7.219 43.938 7.793 1 90.56 60 ALA B N 1
ATOM 5851 C CA . ALA B 1 60 ? 7.434 44.312 6.395 1 90.56 60 ALA B CA 1
ATOM 5852 C C . ALA B 1 60 ? 7.77 45.781 6.25 1 90.56 60 ALA B C 1
ATOM 5854 O O . ALA B 1 60 ? 8.609 46.156 5.43 1 90.56 60 ALA B O 1
ATOM 5855 N N . LYS B 1 61 ? 7.121 46.625 7.059 1 87.94 61 LYS B N 1
ATOM 5856 C CA . LYS B 1 61 ? 7.387 48.062 7.027 1 87.94 61 LYS B CA 1
ATOM 5857 C C . LYS B 1 61 ? 8.805 48.375 7.488 1 87.94 61 LYS B C 1
ATOM 5859 O O . LYS B 1 61 ? 9.477 49.219 6.918 1 87.94 61 LYS B O 1
ATOM 5864 N N . LYS B 1 62 ? 9.258 47.656 8.414 1 89.19 62 LYS B N 1
ATOM 5865 C CA . LYS B 1 62 ? 10.609 47.875 8.922 1 89.19 62 LYS B CA 1
ATOM 5866 C C . LYS B 1 62 ? 11.656 47.406 7.914 1 89.19 62 LYS B C 1
ATOM 5868 O O . LYS B 1 62 ? 12.711 48.031 7.781 1 89.19 62 LYS B O 1
ATOM 5873 N N . VAL B 1 63 ? 11.328 46.375 7.18 1 90.19 63 VAL B N 1
ATOM 5874 C CA . VAL B 1 63 ? 12.281 45.812 6.238 1 90.19 63 VAL B CA 1
ATOM 5875 C C . VAL B 1 63 ? 12.289 46.625 4.945 1 90.19 63 VAL B C 1
ATOM 5877 O O . VAL B 1 63 ? 13.359 46.875 4.383 1 90.19 63 VAL B O 1
ATOM 5880 N N . CYS B 1 64 ? 11.18 47.125 4.504 1 86.06 64 CYS B N 1
ATOM 5881 C CA . CYS B 1 64 ? 11.094 47.719 3.176 1 86.06 64 CYS B CA 1
ATOM 5882 C C . CYS B 1 64 ? 11.023 49.25 3.27 1 86.06 64 CYS B C 1
ATOM 5884 O O . CYS B 1 64 ? 11.383 49.938 2.324 1 86.06 64 CYS B O 1
ATOM 5886 N N . HIS B 1 65 ? 10.578 49.844 4.363 1 80.94 65 HIS B N 1
ATOM 5887 C CA . HIS B 1 65 ? 10.258 51.25 4.336 1 80.94 65 HIS B CA 1
ATOM 5888 C C . HIS B 1 65 ? 11.102 52.031 5.34 1 80.94 65 HIS B C 1
ATOM 5890 O O . HIS B 1 65 ? 11.344 53.219 5.156 1 80.94 65 HIS B O 1
ATOM 5896 N N . LYS B 1 66 ? 11.609 51.438 6.328 1 82.81 66 LYS B N 1
ATOM 5897 C CA . LYS B 1 66 ? 12.25 52.188 7.422 1 82.81 66 LYS B CA 1
ATOM 5898 C C . LYS B 1 66 ? 13.508 52.875 6.941 1 82.81 66 LYS B C 1
ATOM 5900 O O . LYS B 1 66 ? 13.789 54 7.355 1 82.81 66 LYS B O 1
ATOM 5905 N N . TYR B 1 67 ? 14.227 52.281 6.051 1 85.19 67 TYR B N 1
ATOM 5906 C CA . TYR B 1 67 ? 15.445 52.875 5.547 1 85.19 67 TYR B CA 1
ATOM 5907 C C . TYR B 1 67 ? 15.133 54.156 4.766 1 85.19 67 TYR B C 1
ATOM 5909 O O . TYR B 1 67 ? 15.742 55.219 5 1 85.19 67 TYR B O 1
ATOM 5917 N N . ARG B 1 68 ? 14.25 54.125 3.912 1 82.69 68 ARG B N 1
ATOM 5918 C CA . ARG B 1 68 ? 13.875 55.281 3.092 1 82.69 68 ARG B CA 1
ATOM 5919 C C . ARG B 1 68 ? 13.336 56.406 3.955 1 82.69 68 ARG B C 1
ATOM 5921 O O . ARG B 1 68 ? 13.664 57.562 3.732 1 82.69 68 ARG B O 1
ATOM 5928 N N . SER B 1 69 ? 12.547 56.062 4.863 1 82.88 69 SER B N 1
ATOM 5929 C CA . SER B 1 69 ? 11.945 57.062 5.73 1 82.88 69 SER B CA 1
ATOM 5930 C C . SER B 1 69 ? 13.008 57.781 6.555 1 82.88 69 SER B C 1
ATOM 5932 O O . SER B 1 69 ? 12.969 59.031 6.691 1 82.88 69 SER B O 1
ATOM 5934 N N . LYS B 1 70 ? 13.969 57.062 7.07 1 86.25 70 LYS B N 1
ATOM 5935 C CA . LYS B 1 70 ? 15.016 57.688 7.891 1 86.25 70 LYS B CA 1
ATOM 5936 C C . LYS B 1 70 ? 15.969 58.531 7.035 1 86.25 70 LYS B C 1
ATOM 5938 O O . LYS B 1 70 ? 16.422 59.594 7.465 1 86.25 70 LYS B O 1
ATOM 5943 N N . VAL B 1 71 ? 16.219 58.062 5.816 1 85 71 VAL B N 1
ATOM 5944 C CA . VAL B 1 71 ? 17.094 58.781 4.914 1 85 71 VAL B CA 1
ATOM 5945 C C . VAL B 1 71 ? 16.406 60.094 4.465 1 85 71 VAL B C 1
ATOM 5947 O O . VAL B 1 71 ? 17.062 61.125 4.363 1 85 71 VAL B O 1
ATOM 5950 N N . LEU B 1 72 ? 15.133 60.031 4.176 1 83.38 72 LEU B N 1
ATOM 5951 C CA . LEU B 1 72 ? 14.383 61.25 3.795 1 83.38 72 LEU B CA 1
ATOM 5952 C C . LEU B 1 72 ? 14.352 62.25 4.938 1 83.38 72 LEU B C 1
ATOM 5954 O O . LEU B 1 72 ? 14.477 63.469 4.711 1 83.38 72 LEU B O 1
ATOM 5958 N N . LYS B 1 73 ? 14.281 61.781 6.125 1 84.44 73 LYS B N 1
ATOM 5959 C CA . LYS B 1 73 ? 14.289 62.656 7.293 1 84.44 73 LYS B CA 1
ATOM 5960 C C . LYS B 1 73 ? 15.664 63.281 7.5 1 84.44 73 LYS B C 1
ATOM 5962 O O . LYS B 1 73 ? 15.773 64.438 7.863 1 84.44 73 LYS B O 1
ATOM 5967 N N . MET B 1 74 ? 16.688 62.469 7.227 1 85 74 MET B N 1
ATOM 5968 C CA . MET B 1 74 ? 18.047 62.938 7.34 1 85 74 MET B CA 1
ATOM 5969 C C . MET B 1 74 ? 18.312 64.062 6.348 1 85 74 MET B C 1
ATOM 5971 O O . MET B 1 74 ? 18.922 65.062 6.699 1 85 74 MET B O 1
ATOM 5975 N N . ASN B 1 75 ? 17.766 63.969 5.141 1 83.25 75 ASN B N 1
ATOM 5976 C CA . ASN B 1 75 ? 18 64.938 4.082 1 83.25 75 ASN B CA 1
ATOM 5977 C C . ASN B 1 75 ? 17.203 66.25 4.309 1 83.25 75 ASN B C 1
ATOM 5979 O O . ASN B 1 75 ? 17.609 67.312 3.861 1 83.25 75 ASN B O 1
ATOM 5983 N N . LYS B 1 76 ? 16.156 66.125 5.031 1 84.75 76 LYS B N 1
ATOM 5984 C CA . LYS B 1 76 ? 15.297 67.312 5.262 1 84.75 76 LYS B CA 1
ATOM 5985 C C . LYS B 1 76 ? 15.836 68.188 6.387 1 84.75 76 LYS B C 1
ATOM 5987 O O . LYS B 1 76 ? 15.547 69.375 6.441 1 84.75 76 LYS B O 1
ATOM 5992 N N . LYS B 1 77 ? 16.547 67.5 7.285 1 81.81 77 LYS B N 1
ATOM 5993 C CA . LYS B 1 77 ? 17.047 68.25 8.422 1 81.81 77 LYS B CA 1
ATOM 5994 C C . LYS B 1 77 ? 18.219 69.125 8.031 1 81.81 77 LYS B C 1
ATOM 5996 O O . LYS B 1 77 ? 19.109 68.688 7.305 1 81.81 77 LYS B O 1
ATOM 6001 N N . LYS B 1 78 ? 18.312 70.562 8.273 1 78.38 78 LYS B N 1
ATOM 6002 C CA . LYS B 1 78 ? 19.266 71.625 7.855 1 78.38 78 LYS B CA 1
ATOM 6003 C C . LYS B 1 78 ? 20.422 71.688 8.852 1 78.38 78 LYS B C 1
ATOM 6005 O O . LYS B 1 78 ? 21.547 72.062 8.469 1 78.38 78 LYS B O 1
ATOM 6010 N N . LYS B 1 79 ? 20.188 71.375 10.031 1 82.44 79 LYS B N 1
ATOM 6011 C CA . LYS B 1 79 ? 21.25 71.562 11.023 1 82.44 79 LYS B CA 1
ATOM 6012 C C . LYS B 1 79 ? 22.219 70.375 10.984 1 82.44 79 LYS B C 1
ATOM 6014 O O . LYS B 1 79 ? 21.812 69.25 10.945 1 82.44 79 LYS B O 1
ATOM 6019 N N . GLU B 1 80 ? 23.438 70.5 10.953 1 78.88 80 GLU B N 1
ATOM 6020 C CA . GLU B 1 80 ? 24.531 69.562 10.797 1 78.88 80 GLU B CA 1
ATOM 6021 C C . GLU B 1 80 ? 24.531 68.5 11.938 1 78.88 80 GLU B C 1
ATOM 6023 O O . GLU B 1 80 ? 24.797 67.312 11.719 1 78.88 80 GLU B O 1
ATOM 6028 N N . ASP B 1 81 ? 24.359 68.938 13.242 1 80.5 81 ASP B N 1
ATOM 6029 C CA . ASP B 1 81 ? 24.344 68.062 14.398 1 80.5 81 ASP B CA 1
ATOM 6030 C C . ASP B 1 81 ? 23.219 67.062 14.305 1 80.5 81 ASP B C 1
ATOM 6032 O O . ASP B 1 81 ? 23.406 65.875 14.633 1 80.5 81 ASP B O 1
ATOM 6036 N N . GLN B 1 82 ? 22.141 67.438 13.891 1 82.94 82 GLN B N 1
ATOM 6037 C CA . GLN B 1 82 ? 20.984 66.562 13.734 1 82.94 82 GLN B CA 1
ATOM 6038 C C . GLN B 1 82 ? 21.203 65.625 12.586 1 82.94 82 GLN B C 1
ATOM 6040 O O . GLN B 1 82 ? 20.766 64.438 12.664 1 82.94 82 GLN B O 1
ATOM 6045 N N . GLN B 1 83 ? 21.859 66 11.516 1 83.5 83 GLN B N 1
ATOM 6046 C CA . GLN B 1 83 ? 22.172 65.125 10.383 1 83.5 83 GLN B CA 1
ATOM 6047 C C . GLN B 1 83 ? 23.141 64 10.797 1 83.5 83 GLN B C 1
ATOM 6049 O O . GLN B 1 83 ? 22.984 62.875 10.375 1 83.5 83 GLN B O 1
ATOM 6054 N N . LYS B 1 84 ? 24.016 64.375 11.602 1 84.31 84 LYS B N 1
ATOM 6055 C CA . LYS B 1 84 ? 24.969 63.375 12.078 1 84.31 84 LYS B CA 1
ATOM 6056 C C . LYS B 1 84 ? 24.297 62.344 12.992 1 84.31 84 LYS B C 1
ATOM 6058 O O . LYS B 1 84 ? 24.594 61.156 12.922 1 84.31 84 LYS B O 1
ATOM 6063 N N . TYR B 1 85 ? 23.438 62.844 13.773 1 84.44 85 TYR B N 1
ATOM 6064 C CA . TYR B 1 85 ? 22.703 61.938 14.672 1 84.44 85 TYR B CA 1
ATOM 6065 C C . TYR B 1 85 ? 21.844 60.969 13.875 1 84.44 85 TYR B C 1
ATOM 6067 O O . TYR B 1 85 ? 21.844 59.75 14.18 1 84.44 85 TYR B O 1
ATOM 6075 N N . LEU B 1 86 ? 21.266 61.5 12.898 1 83.12 86 LEU B N 1
ATOM 6076 C CA . LEU B 1 86 ? 20.422 60.625 12.07 1 83.12 86 LEU B CA 1
ATOM 6077 C C . LEU B 1 86 ? 21.25 59.688 11.219 1 83.12 86 LEU B C 1
ATOM 6079 O O . LEU B 1 86 ? 20.844 58.562 10.938 1 83.12 86 LEU B O 1
ATOM 6083 N N . ALA B 1 87 ? 22.375 60.062 10.867 1 83.62 87 ALA B N 1
ATOM 6084 C CA . ALA B 1 87 ? 23.297 59.219 10.133 1 83.62 87 ALA B CA 1
ATOM 6085 C C . ALA B 1 87 ? 23.75 58.031 10.984 1 83.62 87 ALA B C 1
ATOM 6087 O O . ALA B 1 87 ? 23.875 56.906 10.484 1 83.62 87 ALA B O 1
ATOM 6088 N N . ASP B 1 88 ? 23.891 58.281 12.242 1 84.69 88 ASP B N 1
ATOM 6089 C CA . ASP B 1 88 ? 24.266 57.219 13.164 1 84.69 88 ASP B CA 1
ATOM 6090 C C . ASP B 1 88 ? 23.109 56.219 13.352 1 84.69 88 ASP B C 1
ATOM 6092 O O . ASP B 1 88 ? 23.328 55.031 13.461 1 84.69 88 ASP B O 1
ATOM 6096 N N . LYS B 1 89 ? 22 56.781 13.258 1 84.38 89 LYS B N 1
ATOM 6097 C CA . LYS B 1 89 ? 20.828 55.938 13.422 1 84.38 89 LYS B CA 1
ATOM 6098 C C . LYS B 1 89 ? 20.594 55.062 12.188 1 84.38 89 LYS B C 1
ATOM 6100 O O . LYS B 1 89 ? 20.141 53.938 12.297 1 84.38 89 LYS B O 1
ATOM 6105 N N . VAL B 1 90 ? 20.906 55.594 11.078 1 85.69 90 VAL B N 1
ATOM 6106 C CA . VAL B 1 90 ? 20.797 54.844 9.836 1 85.69 90 VAL B CA 1
ATOM 6107 C C . VAL B 1 90 ? 21.812 53.688 9.836 1 85.69 90 VAL B C 1
ATOM 6109 O O . VAL B 1 90 ? 21.516 52.594 9.352 1 85.69 90 VAL B O 1
ATOM 6112 N N . GLU B 1 91 ? 22.906 53.969 10.438 1 82.88 91 GLU B N 1
ATOM 6113 C CA . GLU B 1 91 ? 23.953 52.969 10.492 1 82.88 91 GLU B CA 1
ATOM 6114 C C . GLU B 1 91 ? 23.578 51.844 11.461 1 82.88 91 GLU B C 1
ATOM 6116 O O . GLU B 1 91 ? 23.984 50.688 11.273 1 82.88 91 GLU B O 1
ATOM 6121 N N . GLU B 1 92 ? 22.734 52.094 12.367 1 87 92 GLU B N 1
ATOM 6122 C CA . GLU B 1 92 ? 22.344 51.125 13.367 1 87 92 GLU B CA 1
ATOM 6123 C C . GLU B 1 92 ? 21.094 50.375 12.93 1 87 92 GLU B C 1
ATOM 6125 O O . GLU B 1 92 ? 20.688 49.375 13.578 1 87 92 GLU B O 1
ATOM 6130 N N . LEU B 1 93 ? 20.594 50.656 11.797 1 90.56 93 LEU B N 1
ATOM 6131 C CA . LEU B 1 93 ? 19.344 50.094 11.32 1 90.56 93 LEU B CA 1
ATOM 6132 C C . LEU B 1 93 ? 19.531 48.656 10.875 1 90.56 93 LEU B C 1
ATOM 6134 O O . LEU B 1 93 ? 18.562 47.906 10.734 1 90.56 93 LEU B O 1
ATOM 6138 N N . HIS B 1 94 ? 20.75 48.281 10.672 1 89.88 94 HIS B N 1
ATOM 6139 C CA . HIS B 1 94 ? 21 46.938 10.141 1 89.88 94 HIS B CA 1
ATOM 6140 C C . HIS B 1 94 ? 20.516 45.844 11.094 1 89.88 94 HIS B C 1
ATOM 6142 O O . HIS B 1 94 ? 20 44.812 10.656 1 89.88 94 HIS B O 1
ATOM 6148 N N . ASN B 1 95 ? 20.578 46.031 12.406 1 88.94 95 ASN B N 1
ATOM 6149 C CA . ASN B 1 95 ? 20.172 45.031 13.375 1 88.94 95 ASN B CA 1
ATOM 6150 C C . ASN B 1 95 ? 18.656 44.875 13.43 1 88.94 95 ASN B C 1
ATOM 6152 O O . ASN B 1 95 ? 18.109 43.781 13.297 1 88.94 95 ASN B O 1
ATOM 6156 N N . PRO B 1 96 ? 17.969 46.031 13.508 1 90.56 96 PRO B N 1
ATOM 6157 C CA . PRO B 1 96 ? 16.516 45.875 13.531 1 90.56 96 PRO B CA 1
ATOM 6158 C C . PRO B 1 96 ? 15.945 45.312 12.227 1 90.56 96 PRO B C 1
ATOM 6160 O O . PRO B 1 96 ? 14.953 44.594 12.25 1 90.56 96 PRO B O 1
ATOM 6163 N N . VAL B 1 97 ? 16.516 45.688 11.156 1 92.56 97 VAL B N 1
ATOM 6164 C CA . VAL B 1 97 ? 16.062 45.188 9.859 1 92.56 97 VAL B CA 1
ATOM 6165 C C . VAL B 1 97 ? 16.297 43.688 9.773 1 92.56 97 VAL B C 1
ATOM 6167 O O . VAL B 1 97 ? 15.43 42.938 9.328 1 92.56 97 VAL B O 1
ATOM 6170 N N . ALA B 1 98 ? 17.453 43.219 10.164 1 92.62 98 ALA B N 1
ATOM 6171 C CA . ALA B 1 98 ? 17.766 41.812 10.172 1 92.62 98 ALA B CA 1
ATOM 6172 C C . ALA B 1 98 ? 16.828 41.031 11.086 1 92.62 98 ALA B C 1
ATOM 6174 O O . ALA B 1 98 ? 16.344 39.969 10.734 1 92.62 98 ALA B O 1
ATOM 6175 N N . LYS B 1 99 ? 16.562 41.594 12.227 1 91.38 99 LYS B N 1
ATOM 6176 C CA . LYS B 1 99 ? 15.672 40.969 13.18 1 91.38 99 LYS B CA 1
ATOM 6177 C C . LYS B 1 99 ? 14.242 40.906 12.641 1 91.38 99 LYS B C 1
ATOM 6179 O O . LYS B 1 99 ? 13.547 39.906 12.82 1 91.38 99 LYS B O 1
ATOM 6184 N N . SER B 1 100 ? 13.828 41.938 11.977 1 93.56 100 SER B N 1
ATOM 6185 C CA . SER B 1 100 ? 12.484 41.969 11.406 1 93.56 100 SER B CA 1
ATOM 6186 C C . SER B 1 100 ? 12.359 41 10.234 1 93.56 100 SER B C 1
ATOM 6188 O O . SER B 1 100 ? 11.305 40.406 10.039 1 93.56 100 SER B O 1
ATOM 6190 N N . ALA B 1 101 ? 13.391 40.906 9.492 1 94.06 101 ALA B N 1
ATOM 6191 C CA . ALA B 1 101 ? 13.375 39.938 8.391 1 94.06 101 ALA B CA 1
ATOM 6192 C C . ALA B 1 101 ? 13.25 38.5 8.906 1 94.06 101 ALA B C 1
ATOM 6194 O O . ALA B 1 101 ? 12.484 37.688 8.359 1 94.06 101 ALA B O 1
ATOM 6195 N N . LYS B 1 102 ? 14.008 38.219 9.922 1 93.81 102 LYS B N 1
ATOM 6196 C CA . LYS B 1 102 ? 13.914 36.906 10.547 1 93.81 102 LYS B CA 1
ATOM 6197 C C . LYS B 1 102 ? 12.531 36.688 11.156 1 93.81 102 LYS B C 1
ATOM 6199 O O . LYS B 1 102 ? 11.992 35.562 11.094 1 93.81 102 LYS B O 1
ATOM 6204 N N . GLY B 1 103 ? 12.023 37.719 11.703 1 91.44 103 GLY B N 1
ATOM 6205 C CA . GLY B 1 103 ? 10.68 37.656 12.242 1 91.44 103 GLY B CA 1
ATOM 6206 C C . GLY B 1 103 ? 9.625 37.375 11.188 1 91.44 103 GLY B C 1
ATOM 6207 O O . GLY B 1 103 ? 8.664 36.625 11.438 1 91.44 103 GLY B O 1
ATOM 6208 N N . LEU B 1 104 ? 9.805 37.938 10.062 1 93.31 104 LEU B N 1
ATOM 6209 C CA . LEU B 1 104 ? 8.898 37.688 8.953 1 93.31 104 LEU B CA 1
ATOM 6210 C C . LEU B 1 104 ? 8.93 36.219 8.547 1 93.31 104 LEU B C 1
ATOM 6212 O O . LEU B 1 104 ? 7.887 35.625 8.258 1 93.31 104 LEU B O 1
ATOM 6216 N N . CYS B 1 105 ? 10.07 35.688 8.5 1 92.62 105 CYS B N 1
ATOM 6217 C CA . CYS B 1 105 ? 10.227 34.281 8.156 1 92.62 105 CYS B CA 1
ATOM 6218 C C . CYS B 1 105 ? 9.484 33.406 9.148 1 92.62 105 CYS B C 1
ATOM 6220 O O . CYS B 1 105 ? 8.789 32.469 8.742 1 92.62 105 CYS B O 1
ATOM 6222 N N . ARG B 1 106 ? 9.57 33.719 10.414 1 91.06 106 ARG B N 1
ATOM 6223 C CA . ARG B 1 106 ? 8.906 32.938 11.453 1 91.06 106 ARG B CA 1
ATOM 6224 C C . ARG B 1 106 ? 7.395 33.062 11.336 1 91.06 106 ARG B C 1
ATOM 6226 O O . ARG B 1 106 ? 6.676 32.062 11.555 1 91.06 106 ARG B O 1
ATOM 6233 N N . LYS B 1 107 ? 6.977 34.188 10.93 1 89.94 107 LYS B N 1
ATOM 6234 C CA . LYS B 1 107 ? 5.539 34.375 10.773 1 89.94 107 LYS B CA 1
ATOM 6235 C C . LYS B 1 107 ? 5.02 33.688 9.523 1 89.94 107 LYS B C 1
ATOM 6237 O O . LYS B 1 107 ? 3.893 33.188 9.508 1 89.94 107 LYS B O 1
ATOM 6242 N N . ILE B 1 108 ? 5.832 33.656 8.523 1 91.88 108 ILE B N 1
ATOM 6243 C CA . ILE B 1 108 ? 5.461 32.969 7.297 1 91.88 108 ILE B CA 1
ATOM 6244 C C . ILE B 1 108 ? 5.281 31.484 7.574 1 91.88 108 ILE B C 1
ATOM 6246 O O . ILE B 1 108 ? 4.309 30.875 7.125 1 91.88 108 ILE B O 1
ATOM 6250 N N . LEU B 1 109 ? 6.145 30.938 8.367 1 91.12 109 LEU B N 1
ATOM 6251 C CA . LEU B 1 109 ? 6.125 29.5 8.641 1 91.12 109 LEU B CA 1
ATOM 6252 C C . LEU B 1 109 ? 5.395 29.203 9.953 1 91.12 109 LEU B C 1
ATOM 6254 O O . LEU B 1 109 ? 5.184 28.047 10.305 1 91.12 109 LEU B O 1
ATOM 6258 N N . ARG B 1 110 ? 5.047 30.203 10.766 1 86.62 110 ARG B N 1
ATOM 6259 C CA . ARG B 1 110 ? 4.258 30.094 11.984 1 86.62 110 ARG B CA 1
ATOM 6260 C C . ARG B 1 110 ? 5.043 29.391 13.086 1 86.62 110 ARG B C 1
ATOM 6262 O O . ARG B 1 110 ? 4.539 28.469 13.734 1 86.62 110 ARG B O 1
ATOM 6269 N N . TYR B 1 111 ? 6.285 29.734 13.219 1 86.69 111 TYR B N 1
ATOM 6270 C CA . TYR B 1 111 ? 7.137 29.219 14.281 1 86.69 111 TYR B CA 1
ATOM 6271 C C . TYR B 1 111 ? 7.324 30.25 15.391 1 86.69 111 TYR B C 1
ATOM 6273 O O . TYR B 1 111 ? 7.27 31.469 15.133 1 86.69 111 TYR B O 1
ATOM 6281 N N . LYS B 1 112 ? 7.57 29.766 16.578 1 80.38 112 LYS B N 1
ATOM 6282 C CA . LYS B 1 112 ? 7.887 30.641 17.703 1 80.38 112 LYS B CA 1
ATOM 6283 C C . LYS B 1 112 ? 9.383 30.906 17.797 1 80.38 112 LYS B C 1
ATOM 6285 O O . LYS B 1 112 ? 10.195 30.078 17.375 1 80.38 112 LYS B O 1
ATOM 6290 N N . GLU B 1 113 ? 9.711 32.094 18.234 1 80.25 113 GLU B N 1
ATOM 6291 C CA . GLU B 1 113 ? 11.117 32.469 18.344 1 80.25 113 GLU B CA 1
ATOM 6292 C C . GLU B 1 113 ? 11.828 31.672 19.438 1 80.25 113 GLU B C 1
ATOM 6294 O O . GLU B 1 113 ? 11.297 31.516 20.531 1 80.25 113 GLU B O 1
ATOM 6299 N N . PHE B 1 114 ? 12.859 31.016 18.953 1 75.12 114 PHE B N 1
ATOM 6300 C CA . PHE B 1 114 ? 13.734 30.312 19.875 1 75.12 114 PHE B CA 1
ATOM 6301 C C . PHE B 1 114 ? 14.875 31.219 20.328 1 75.12 114 PHE B C 1
ATOM 6303 O O . PHE B 1 114 ? 15.609 31.766 19.5 1 75.12 114 PHE B O 1
ATOM 6310 N N . THR B 1 115 ? 14.844 31.766 21.516 1 67.06 115 THR B N 1
ATOM 6311 C CA . THR B 1 115 ? 15.898 32.656 21.984 1 67.06 115 THR B CA 1
ATOM 6312 C C . THR B 1 115 ? 17.031 31.875 22.625 1 67.06 115 THR B C 1
ATOM 6314 O O . THR B 1 115 ? 16.828 31.156 23.594 1 67.06 115 THR B O 1
ATOM 6317 N N . LYS B 1 116 ? 18.203 31.703 21.875 1 64.31 116 LYS B N 1
ATOM 6318 C CA . LYS B 1 116 ? 19.422 31.188 22.5 1 64.31 116 LYS B CA 1
ATOM 6319 C C . LYS B 1 116 ? 20.219 32.312 23.141 1 64.31 116 LYS B C 1
ATOM 6321 O O . LYS B 1 116 ? 20.453 33.375 22.516 1 64.31 116 LYS B O 1
ATOM 6326 N N . ASN B 1 117 ? 20.203 32.344 24.344 1 55.66 117 ASN B N 1
ATOM 6327 C CA . ASN B 1 117 ? 20.922 33.344 25.094 1 55.66 117 ASN B CA 1
ATOM 6328 C C . ASN B 1 117 ? 22.422 33.281 24.828 1 55.66 117 ASN B C 1
ATOM 6330 O O . ASN B 1 117 ? 23.219 33.219 25.75 1 55.66 117 ASN B O 1
ATOM 6334 N N . ASN B 1 118 ? 22.844 32.812 23.734 1 55.31 118 ASN B N 1
ATOM 6335 C CA . ASN B 1 118 ? 24.297 32.781 23.797 1 55.31 118 ASN B CA 1
ATOM 6336 C C . ASN B 1 118 ? 24.922 33.969 23.078 1 55.31 118 ASN B C 1
ATOM 6338 O O . ASN B 1 118 ? 24.375 34.438 22.078 1 55.31 118 ASN B O 1
ATOM 6342 N N . ASN B 1 119 ? 25.859 34.688 23.594 1 55.31 119 ASN B N 1
ATOM 6343 C CA . ASN B 1 119 ? 26.703 35.75 23.078 1 55.31 119 ASN B CA 1
ATOM 6344 C C . ASN B 1 119 ? 27.484 35.312 21.844 1 55.31 119 ASN B C 1
ATOM 6346 O O . ASN B 1 119 ? 28.219 34.312 21.906 1 55.31 119 ASN B O 1
ATOM 6350 N N . PRO B 1 120 ? 27.188 35.938 20.641 1 60.88 120 PRO B N 1
ATOM 6351 C CA . PRO B 1 120 ? 27.828 35.469 19.406 1 60.88 120 PRO B CA 1
ATOM 6352 C C . PRO B 1 120 ? 29.344 35.656 19.422 1 60.88 120 PRO B C 1
ATOM 6354 O O . PRO B 1 120 ? 29.828 36.719 19.828 1 60.88 120 PRO B O 1
ATOM 6357 N N . THR B 1 121 ? 30.203 34.688 19.281 1 62.34 121 THR B N 1
ATOM 6358 C CA . THR B 1 121 ? 31.625 34.781 18.953 1 62.34 121 THR B CA 1
ATOM 6359 C C . THR B 1 121 ? 31.828 35.406 17.578 1 62.34 121 THR B C 1
ATOM 6361 O O . THR B 1 121 ? 30.875 35.531 16.797 1 62.34 121 THR B O 1
ATOM 6364 N N . GLU B 1 122 ? 32.969 36 17.234 1 58.72 122 GLU B N 1
ATOM 6365 C CA . GLU B 1 122 ? 33.312 36.656 15.969 1 58.72 122 GLU B CA 1
ATOM 6366 C C . GLU B 1 122 ? 32.906 35.812 14.781 1 58.72 122 GLU B C 1
ATOM 6368 O O . GLU B 1 122 ? 32.375 36.312 13.805 1 58.72 122 GLU B O 1
ATOM 6373 N N . ASP B 1 123 ? 33.25 34.531 14.773 1 61.47 123 ASP B N 1
ATOM 6374 C CA . ASP B 1 123 ? 32.906 33.625 13.695 1 61.47 123 ASP B CA 1
ATOM 6375 C C . ASP B 1 123 ? 31.391 33.5 13.539 1 61.47 123 ASP B C 1
ATOM 6377 O O . ASP B 1 123 ? 30.875 33.375 12.422 1 61.47 123 ASP B O 1
ATOM 6381 N N . GLU B 1 124 ? 30.828 33.75 14.523 1 70.12 124 GLU B N 1
ATOM 6382 C CA . GLU B 1 124 ? 29.359 33.688 14.508 1 70.12 124 GLU B CA 1
ATOM 6383 C C . GLU B 1 124 ? 28.75 34.906 13.852 1 70.12 124 GLU B C 1
ATOM 6385 O O . GLU B 1 124 ? 27.672 34.844 13.25 1 70.12 124 GLU B O 1
ATOM 6390 N N . SER B 1 125 ? 29.672 35.969 13.805 1 76.69 125 SER B N 1
ATOM 6391 C CA . SER B 1 125 ? 29.172 37.188 13.195 1 76.69 125 SER B CA 1
ATOM 6392 C C . SER B 1 125 ? 29.172 37.062 11.672 1 76.69 125 SER B C 1
ATOM 6394 O O . SER B 1 125 ? 28.234 37.531 11.008 1 76.69 125 SER B O 1
ATOM 6396 N N . ILE B 1 126 ? 30.203 36.375 11.148 1 78.62 126 ILE B N 1
ATOM 6397 C CA . ILE B 1 126 ? 30.281 36.219 9.703 1 78.62 126 ILE B CA 1
ATOM 6398 C C . ILE B 1 126 ? 29.172 35.281 9.219 1 78.62 126 ILE B C 1
ATOM 6400 O O . ILE B 1 126 ? 28.531 35.562 8.203 1 78.62 126 ILE B O 1
ATOM 6404 N N . ASP B 1 127 ? 29.031 34.344 9.984 1 85 127 ASP B N 1
ATOM 6405 C CA . ASP B 1 127 ? 27.969 33.406 9.625 1 85 127 ASP B CA 1
ATOM 6406 C C . ASP B 1 127 ? 26.594 34.062 9.695 1 85 127 ASP B C 1
ATOM 6408 O O . ASP B 1 127 ? 25.734 33.75 8.867 1 85 127 ASP B O 1
ATOM 6412 N N . GLU B 1 128 ? 26.5 34.906 10.57 1 88.94 128 GLU B N 1
ATOM 6413 C CA . GLU B 1 128 ? 25.219 35.625 10.703 1 88.94 128 GLU B CA 1
ATOM 6414 C C . GLU B 1 128 ? 24.984 36.562 9.523 1 88.94 128 GLU B C 1
ATOM 6416 O O . GLU B 1 128 ? 23.859 36.688 9.047 1 88.94 128 GLU B O 1
ATOM 6421 N N . ASN B 1 129 ? 26.094 37.156 9.109 1 90.5 129 ASN B N 1
ATOM 6422 C CA . ASN B 1 129 ? 25.969 38.031 7.957 1 90.5 129 ASN B CA 1
ATOM 6423 C C . ASN B 1 129 ? 25.594 37.25 6.695 1 90.5 129 ASN B C 1
ATOM 6425 O O . ASN B 1 129 ? 24.75 37.719 5.914 1 90.5 129 ASN B O 1
ATOM 6429 N N . ILE B 1 130 ? 26.172 36.094 6.539 1 92.12 130 ILE B N 1
ATOM 6430 C CA . ILE B 1 130 ? 25.875 35.25 5.383 1 92.12 130 ILE B CA 1
ATOM 6431 C C . ILE B 1 130 ? 24.406 34.812 5.43 1 92.12 130 ILE B C 1
ATOM 6433 O O . ILE B 1 130 ? 23.719 34.812 4.41 1 92.12 130 ILE B O 1
ATOM 6437 N N . SER B 1 131 ? 24 34.531 6.559 1 93.62 131 SER B N 1
ATOM 6438 C CA . SER B 1 131 ? 22.609 34.094 6.746 1 93.62 131 SER B CA 1
ATOM 6439 C C . SER B 1 131 ? 21.625 35.219 6.461 1 93.62 131 SER B C 1
ATOM 6441 O O . SER B 1 131 ? 20.578 35 5.859 1 93.62 131 SER B O 1
ATOM 6443 N N . ASN B 1 132 ? 21.969 36.438 6.82 1 94.25 132 ASN B N 1
ATOM 6444 C CA . ASN B 1 132 ? 21.109 37.562 6.57 1 94.25 132 ASN B CA 1
ATOM 6445 C C . ASN B 1 132 ? 21.016 37.906 5.078 1 94.25 132 ASN B C 1
ATOM 6447 O O . ASN B 1 132 ? 19.938 38.25 4.586 1 94.25 132 ASN B O 1
ATOM 6451 N N . ILE B 1 133 ? 22.094 37.75 4.422 1 94.69 133 ILE B N 1
ATOM 6452 C CA . ILE B 1 133 ? 22.078 38 2.988 1 94.69 133 ILE B CA 1
ATOM 6453 C C . ILE B 1 133 ? 21.312 36.906 2.252 1 94.69 133 ILE B C 1
ATOM 6455 O O . ILE B 1 133 ? 20.641 37.188 1.256 1 94.69 133 ILE B O 1
ATOM 6459 N N . LEU B 1 134 ? 21.438 35.719 2.729 1 95.88 134 LEU B N 1
ATOM 6460 C CA . LEU B 1 134 ? 20.656 34.625 2.148 1 95.88 134 LEU B CA 1
ATOM 6461 C C . LEU B 1 134 ? 19.172 34.938 2.26 1 95.88 134 LEU B C 1
ATOM 6463 O O . LEU B 1 134 ? 18.422 34.781 1.289 1 95.88 134 LEU B O 1
ATOM 6467 N N . LEU B 1 135 ? 18.797 35.375 3.396 1 96 135 LEU B N 1
ATOM 6468 C CA . LEU B 1 135 ? 17.391 35.688 3.613 1 96 135 LEU B CA 1
ATOM 6469 C C . LEU B 1 135 ? 16.938 36.812 2.682 1 96 135 LEU B C 1
ATOM 6471 O O . LEU B 1 135 ? 15.844 36.781 2.117 1 96 135 LEU B O 1
ATOM 6475 N N . TRP B 1 136 ? 17.812 37.812 2.559 1 94.62 136 TRP B N 1
ATOM 6476 C CA . TRP B 1 136 ? 17.516 38.875 1.606 1 94.62 136 TRP B CA 1
ATOM 6477 C C . TRP B 1 136 ? 17.375 38.312 0.195 1 94.62 136 TRP B C 1
ATOM 6479 O O . TRP B 1 136 ? 16.438 38.688 -0.529 1 94.62 136 TRP B O 1
ATOM 6489 N N . ALA B 1 137 ? 18.25 37.469 -0.238 1 95.25 137 ALA B N 1
ATOM 6490 C CA . ALA B 1 137 ? 18.219 36.906 -1.588 1 95.25 137 ALA B CA 1
ATOM 6491 C C . ALA B 1 137 ? 16.922 36.156 -1.839 1 95.25 137 ALA B C 1
ATOM 6493 O O . ALA B 1 137 ? 16.422 36.094 -2.967 1 95.25 137 ALA B O 1
ATOM 6494 N N . LEU B 1 138 ? 16.344 35.531 -0.802 1 95.94 138 LEU B N 1
ATOM 6495 C CA . LEU B 1 138 ? 15.086 34.844 -0.922 1 95.94 138 LEU B CA 1
ATOM 6496 C C . LEU B 1 138 ? 13.93 35.812 -1.147 1 95.94 138 LEU B C 1
ATOM 6498 O O . LEU B 1 138 ? 13.102 35.594 -2.037 1 95.94 138 LEU B O 1
ATOM 6502 N N . PHE B 1 139 ? 13.938 36.875 -0.36 1 94.25 139 PHE B N 1
ATOM 6503 C CA . PHE B 1 139 ? 12.852 37.844 -0.48 1 94.25 139 PHE B CA 1
ATOM 6504 C C . PHE B 1 139 ? 12.953 38.625 -1.801 1 94.25 139 PHE B C 1
ATOM 6506 O O . PHE B 1 139 ? 11.93 39.031 -2.363 1 94.25 139 PHE B O 1
ATOM 6513 N N . ALA B 1 140 ? 14.148 38.719 -2.277 1 92.12 140 ALA B N 1
ATOM 6514 C CA . ALA B 1 140 ? 14.352 39.406 -3.559 1 92.12 140 ALA B CA 1
ATOM 6515 C C . ALA B 1 140 ? 14.172 38.438 -4.723 1 92.12 140 ALA B C 1
ATOM 6517 O O . ALA B 1 140 ? 14.195 38.844 -5.887 1 92.12 140 ALA B O 1
ATOM 6518 N N . ASN B 1 141 ? 13.945 37.188 -4.539 1 92.62 141 ASN B N 1
ATOM 6519 C CA . ASN B 1 141 ? 13.727 36.125 -5.516 1 92.62 141 ASN B CA 1
ATOM 6520 C C . ASN B 1 141 ? 14.891 36 -6.492 1 92.62 141 ASN B C 1
ATOM 6522 O O . ASN B 1 141 ? 14.688 35.969 -7.707 1 92.62 141 ASN B O 1
ATOM 6526 N N . ARG B 1 142 ? 16.094 36.094 -5.949 1 93.94 142 ARG B N 1
ATOM 6527 C CA . ARG B 1 142 ? 17.312 35.875 -6.738 1 93.94 142 ARG B CA 1
ATOM 6528 C C . ARG B 1 142 ? 17.844 34.469 -6.566 1 93.94 142 ARG B C 1
ATOM 6530 O O . ARG B 1 142 ? 18.562 34.156 -5.617 1 93.94 142 ARG B O 1
ATOM 6537 N N . LYS B 1 143 ? 17.547 33.562 -7.445 1 93.94 143 LYS B N 1
ATOM 6538 C CA . LYS B 1 143 ? 17.766 32.125 -7.34 1 93.94 143 LYS B CA 1
ATOM 6539 C C . LYS B 1 143 ? 19.25 31.812 -7.246 1 93.94 143 LYS B C 1
ATOM 6541 O O . LYS B 1 143 ? 19.688 31.141 -6.312 1 93.94 143 LYS B O 1
ATOM 6546 N N . GLU B 1 144 ? 20.031 32.344 -8.109 1 93.25 144 GLU B N 1
ATOM 6547 C CA . GLU B 1 144 ? 21.453 32.031 -8.172 1 93.25 144 GLU B CA 1
ATOM 6548 C C . GLU B 1 144 ? 22.219 32.594 -6.984 1 93.25 144 GLU B C 1
ATOM 6550 O O . GLU B 1 144 ? 23.078 31.938 -6.406 1 93.25 144 GLU B O 1
ATOM 6555 N N . LEU B 1 145 ? 21.922 33.844 -6.629 1 94.12 145 LEU B N 1
ATOM 6556 C CA . LEU B 1 145 ? 22.578 34.469 -5.484 1 94.12 145 LEU B CA 1
ATOM 6557 C C . LEU B 1 145 ? 22.234 33.719 -4.195 1 94.12 145 LEU B C 1
ATOM 6559 O O . LEU B 1 145 ? 23.094 33.562 -3.322 1 94.12 145 LEU B O 1
ATOM 6563 N N . ALA B 1 146 ? 20.984 33.312 -4.098 1 95.75 146 ALA B N 1
ATOM 6564 C CA . ALA B 1 146 ? 20.578 32.531 -2.92 1 95.75 146 ALA B CA 1
ATOM 6565 C C . ALA B 1 146 ? 21.359 31.234 -2.809 1 95.75 146 ALA B C 1
ATOM 6567 O O . ALA B 1 146 ? 21.734 30.828 -1.71 1 95.75 146 ALA B O 1
ATOM 6568 N N . GLU B 1 147 ? 21.562 30.625 -3.918 1 94.5 147 GLU B N 1
ATOM 6569 C CA . GLU B 1 147 ? 22.328 29.375 -3.906 1 94.5 147 GLU B CA 1
ATOM 6570 C C . GLU B 1 147 ? 23.766 29.609 -3.461 1 94.5 147 GLU B C 1
ATOM 6572 O O . GLU B 1 147 ? 24.312 28.828 -2.684 1 94.5 147 GLU B O 1
ATOM 6577 N N . ILE B 1 148 ? 24.391 30.703 -3.934 1 92.19 148 ILE B N 1
ATOM 6578 C CA . ILE B 1 148 ? 25.766 31.016 -3.594 1 92.19 148 ILE B CA 1
ATOM 6579 C C . ILE B 1 148 ? 25.891 31.219 -2.086 1 92.19 148 ILE B C 1
ATOM 6581 O O . ILE B 1 148 ? 26.797 30.688 -1.452 1 92.19 148 ILE B O 1
ATOM 6585 N N . TYR B 1 149 ? 25 31.922 -1.512 1 93.5 149 TYR B N 1
ATOM 6586 C CA . TYR B 1 149 ? 25.094 32.219 -0.084 1 93.5 149 TYR B CA 1
ATOM 6587 C C . TYR B 1 149 ? 24.656 31 0.743 1 93.5 149 TYR B C 1
ATOM 6589 O O . TYR B 1 149 ? 25.125 30.812 1.867 1 93.5 149 TYR B O 1
ATOM 6597 N N . TRP B 1 150 ? 23.75 30.219 0.189 1 94.31 150 TRP B N 1
ATOM 6598 C CA . TRP B 1 150 ? 23.391 28.969 0.838 1 94.31 150 TRP B CA 1
ATOM 6599 C C . TRP B 1 150 ? 24.594 28.031 0.945 1 94.31 150 TRP B C 1
ATOM 6601 O O . TRP B 1 150 ? 24.812 27.406 1.986 1 94.31 150 TRP B O 1
ATOM 6611 N N . LEU B 1 151 ? 25.438 27.984 -0.099 1 90.38 151 LEU B N 1
ATOM 6612 C CA . LEU B 1 151 ? 26.609 27.109 -0.128 1 90.38 151 LEU B CA 1
ATOM 6613 C C . LEU B 1 151 ? 27.656 27.578 0.883 1 90.38 151 LEU B C 1
ATOM 6615 O O . LEU B 1 151 ? 28.422 26.766 1.404 1 90.38 151 LEU B O 1
ATOM 6619 N N . ARG B 1 152 ? 27.594 28.875 1.22 1 88.62 152 ARG B N 1
ATOM 6620 C CA . ARG B 1 152 ? 28.578 29.422 2.145 1 88.62 152 ARG B CA 1
ATOM 6621 C C . ARG B 1 152 ? 28.047 29.422 3.574 1 88.62 152 ARG B C 1
ATOM 6623 O O . ARG B 1 152 ? 28.781 29.734 4.516 1 88.62 152 ARG B O 1
ATOM 6630 N N . GLY B 1 153 ? 26.859 29.016 3.717 1 88.81 153 GLY B N 1
ATOM 6631 C CA . GLY B 1 153 ? 26.234 29 5.031 1 88.81 153 GLY B CA 1
ATOM 6632 C C . GLY B 1 153 ? 26.5 27.719 5.801 1 88.81 153 GLY B C 1
ATOM 6633 O O . GLY B 1 153 ? 27.469 27.016 5.516 1 88.81 153 GLY B O 1
ATOM 6634 N N . LYS B 1 154 ? 25.672 27.609 6.879 1 88.94 154 LYS B N 1
ATOM 6635 C CA . LYS B 1 154 ? 25.781 26.422 7.734 1 88.94 154 LYS B CA 1
ATOM 6636 C C . LYS B 1 154 ? 24.5 25.609 7.719 1 88.94 154 LYS B C 1
ATOM 6638 O O . LYS B 1 154 ? 23.453 26.094 7.27 1 88.94 154 LYS B O 1
ATOM 6643 N N . ASN B 1 155 ? 24.625 24.328 8.125 1 91.62 155 ASN B N 1
ATOM 6644 C CA . ASN B 1 155 ? 23.453 23.453 8.188 1 91.62 155 ASN B CA 1
ATOM 6645 C C . ASN B 1 155 ? 22.688 23.453 6.871 1 91.62 155 ASN B C 1
ATOM 6647 O O . ASN B 1 155 ? 21.5 23.75 6.848 1 91.62 155 ASN B O 1
ATOM 6651 N N . HIS B 1 156 ? 23.359 23.031 5.887 1 92.94 156 HIS B N 1
ATOM 6652 C CA . HIS B 1 156 ? 22.891 23.156 4.512 1 92.94 156 HIS B CA 1
ATOM 6653 C C . HIS B 1 156 ? 21.562 22.438 4.32 1 92.94 156 HIS B C 1
ATOM 6655 O O . HIS B 1 156 ? 20.688 22.938 3.607 1 92.94 156 HIS B O 1
ATOM 6661 N N . LEU B 1 157 ? 21.406 21.359 4.992 1 94.5 157 LEU B N 1
ATOM 6662 C CA . LEU B 1 157 ? 20.172 20.609 4.785 1 94.5 157 LEU B CA 1
ATOM 6663 C C . LEU B 1 157 ? 18.969 21.328 5.383 1 94.5 157 LEU B C 1
ATOM 6665 O O . LEU B 1 157 ? 18.016 21.641 4.676 1 94.5 157 LEU B O 1
ATOM 6669 N N . LEU B 1 158 ? 19.047 21.672 6.664 1 95.25 158 LEU B N 1
ATOM 6670 C CA . LEU B 1 158 ? 17.938 22.344 7.312 1 95.25 158 LEU B CA 1
ATOM 6671 C C . LEU B 1 158 ? 17.719 23.734 6.707 1 95.25 158 LEU B C 1
ATOM 6673 O O . LEU B 1 158 ? 16.562 24.141 6.477 1 95.25 158 LEU B O 1
ATOM 6677 N N . THR B 1 159 ? 18.797 24.438 6.438 1 96 159 THR B N 1
ATOM 6678 C CA . THR B 1 159 ? 18.672 25.766 5.848 1 96 159 THR B CA 1
ATOM 6679 C C . THR B 1 159 ? 18.016 25.688 4.473 1 96 159 THR B C 1
ATOM 6681 O O . THR B 1 159 ? 17.156 26.516 4.141 1 96 159 THR B O 1
ATOM 6684 N N . GLY B 1 160 ? 18.438 24.703 3.691 1 96.56 160 GLY B N 1
ATOM 6685 C CA . GLY B 1 160 ? 17.828 24.516 2.387 1 96.56 160 GLY B CA 1
ATOM 6686 C C . GLY B 1 160 ? 16.344 24.203 2.463 1 96.56 160 GLY B C 1
ATOM 6687 O O . GL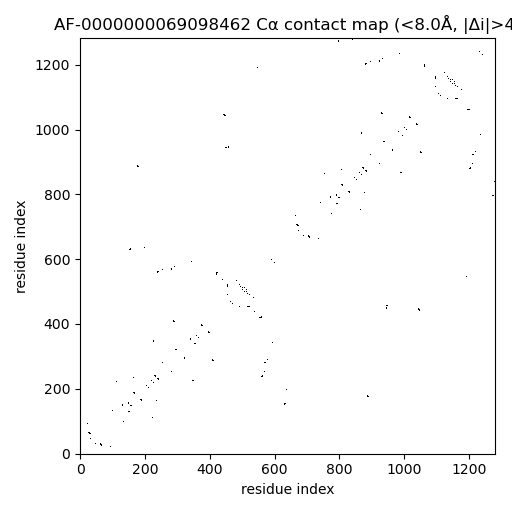Y B 1 160 ? 15.555 24.703 1.654 1 96.56 160 GLY B O 1
ATOM 6688 N N . LEU B 1 161 ? 15.969 23.422 3.434 1 97.5 161 LEU B N 1
ATOM 6689 C CA . LEU B 1 161 ? 14.562 23.078 3.617 1 97.5 161 LEU B CA 1
ATOM 6690 C C . LEU B 1 161 ? 13.758 24.297 4.047 1 97.5 161 LEU B C 1
ATOM 6692 O O . LEU B 1 161 ? 12.641 24.5 3.568 1 97.5 161 LEU B O 1
ATOM 6696 N N . VAL B 1 162 ? 14.312 25.094 4.902 1 97.12 162 VAL B N 1
ATOM 6697 C CA . VAL B 1 162 ? 13.641 26.297 5.359 1 97.12 162 VAL B CA 1
ATOM 6698 C C . VAL B 1 162 ? 13.461 27.266 4.188 1 97.12 162 VAL B C 1
ATOM 6700 O O . VAL B 1 162 ? 12.391 27.875 4.035 1 97.12 162 VAL B O 1
ATOM 6703 N N . CYS B 1 163 ? 14.469 27.359 3.35 1 97.5 163 CYS B N 1
ATOM 6704 C CA . CYS B 1 163 ? 14.383 28.203 2.172 1 97.5 163 CYS B CA 1
ATOM 6705 C C . CYS B 1 163 ? 13.266 27.734 1.246 1 97.5 163 CYS B C 1
ATOM 6707 O O . CYS B 1 163 ? 12.461 28.547 0.781 1 97.5 163 CYS B O 1
ATOM 6709 N N . SER B 1 164 ? 13.219 26.453 1.064 1 97.81 164 SER B N 1
ATOM 6710 C CA . SER B 1 164 ? 12.188 25.906 0.19 1 97.81 164 SER B CA 1
ATOM 6711 C C . SER B 1 164 ? 10.797 26.141 0.759 1 97.81 164 SER B C 1
ATOM 6713 O O . SER B 1 164 ? 9.875 26.516 0.029 1 97.81 164 SER B O 1
ATOM 6715 N N . ALA B 1 165 ? 10.641 25.984 2.041 1 97.5 165 ALA B N 1
ATOM 6716 C CA . ALA B 1 165 ? 9.336 26.141 2.684 1 97.5 165 ALA B CA 1
ATOM 6717 C C . ALA B 1 165 ? 8.867 27.594 2.639 1 97.5 165 ALA B C 1
ATOM 6719 O O . ALA B 1 165 ? 7.688 27.859 2.398 1 97.5 165 ALA B O 1
ATOM 6720 N N . ILE B 1 166 ? 9.75 28.547 2.846 1 97 166 ILE B N 1
ATOM 6721 C CA . ILE B 1 166 ? 9.414 29.969 2.805 1 97 166 ILE B CA 1
ATOM 6722 C C . ILE B 1 166 ? 8.945 30.344 1.402 1 97 166 ILE B C 1
ATOM 6724 O O . ILE B 1 166 ? 7.902 31 1.242 1 97 166 ILE B O 1
ATOM 6728 N N . LEU B 1 167 ? 9.68 29.922 0.427 1 97.38 167 LEU B N 1
ATOM 6729 C CA . LEU B 1 167 ? 9.359 30.25 -0.959 1 97.38 167 LEU B CA 1
ATOM 6730 C C . LEU B 1 167 ? 8.031 29.625 -1.376 1 97.38 167 LEU B C 1
ATOM 6732 O O . LEU B 1 167 ? 7.27 30.234 -2.135 1 97.38 167 LEU B O 1
ATOM 6736 N N . LYS B 1 168 ? 7.836 28.453 -0.871 1 96.94 168 LYS B N 1
ATOM 6737 C CA . LYS B 1 168 ? 6.574 27.797 -1.187 1 96.94 168 LYS B CA 1
ATOM 6738 C C . LYS B 1 168 ? 5.391 28.562 -0.606 1 96.94 168 LYS B C 1
ATOM 6740 O O . LYS B 1 168 ? 4.379 28.766 -1.284 1 96.94 168 LYS B O 1
ATOM 6745 N N . LYS B 1 169 ? 5.441 29.016 0.607 1 95.5 169 LYS B N 1
ATOM 6746 C CA . LYS B 1 169 ? 4.367 29.766 1.245 1 95.5 169 LYS B CA 1
ATOM 6747 C C . LYS B 1 169 ? 4.188 31.125 0.583 1 95.5 169 LYS B C 1
ATOM 6749 O O . LYS B 1 169 ? 3.064 31.625 0.449 1 95.5 169 LYS B O 1
ATOM 6754 N N . LEU B 1 170 ? 5.309 31.734 0.187 1 95 170 LEU B N 1
ATOM 6755 C CA . LEU B 1 170 ? 5.23 33 -0.53 1 95 170 LEU B CA 1
ATOM 6756 C C . LEU B 1 170 ? 4.559 32.812 -1.888 1 95 170 LEU B C 1
ATOM 6758 O O . LEU B 1 170 ? 3.793 33.688 -2.326 1 95 170 LEU B O 1
ATOM 6762 N N . SER B 1 171 ? 4.855 31.688 -2.572 1 95.12 171 SER B N 1
ATOM 6763 C CA . SER B 1 171 ? 4.234 31.391 -3.857 1 95.12 171 SER B CA 1
ATOM 6764 C C . SER B 1 171 ? 2.725 31.234 -3.717 1 95.12 171 SER B C 1
ATOM 6766 O O . SER B 1 171 ? 1.959 31.734 -4.535 1 95.12 171 SER B O 1
ATOM 6768 N N . LYS B 1 172 ? 2.336 30.594 -2.668 1 93.69 172 LYS B N 1
ATOM 6769 C CA . LYS B 1 172 ? 0.909 30.391 -2.428 1 93.69 172 LYS B CA 1
ATOM 6770 C C . LYS B 1 172 ? 0.208 31.719 -2.16 1 93.69 172 LYS B C 1
ATOM 6772 O O . LYS B 1 172 ? -0.891 31.969 -2.664 1 93.69 172 LYS B O 1
ATOM 6777 N N . LYS B 1 173 ? 0.848 32.594 -1.402 1 91.56 173 LYS B N 1
ATOM 6778 C CA . LYS B 1 173 ? 0.274 33.906 -1.125 1 91.56 173 LYS B CA 1
ATOM 6779 C C . LYS B 1 173 ? 0.212 34.75 -2.391 1 91.56 173 LYS B C 1
ATOM 6781 O O . LYS B 1 173 ? -0.755 35.5 -2.604 1 91.56 173 LYS B O 1
ATOM 6786 N N . ALA B 1 174 ? 1.221 34.562 -3.15 1 90.88 174 ALA B N 1
ATOM 6787 C CA . ALA B 1 174 ? 1.241 35.312 -4.418 1 90.88 174 ALA B CA 1
ATOM 6788 C C . ALA B 1 174 ? 0.125 34.812 -5.344 1 90.88 174 ALA B C 1
ATOM 6790 O O . ALA B 1 174 ? -0.483 35.625 -6.055 1 90.88 174 ALA B O 1
ATOM 6791 N N . ASN B 1 175 ? -0.117 33.562 -5.332 1 90.31 175 ASN B N 1
ATOM 6792 C CA . ASN B 1 175 ? -1.191 33 -6.145 1 90.31 175 ASN B CA 1
ATOM 6793 C C . ASN B 1 175 ? -2.561 33.469 -5.664 1 90.31 175 ASN B C 1
ATOM 6795 O O . ASN B 1 175 ? -3.459 33.719 -6.477 1 90.31 175 ASN B O 1
ATOM 6799 N N . ASN B 1 176 ? -2.666 33.688 -4.414 1 87.69 176 ASN B N 1
ATOM 6800 C CA . ASN B 1 176 ? -3.924 34.156 -3.844 1 87.69 176 ASN B CA 1
ATOM 6801 C C . ASN B 1 176 ? -4.227 35.594 -4.262 1 87.69 176 ASN B C 1
ATOM 6803 O O . ASN B 1 176 ? -5.391 35.969 -4.41 1 87.69 176 ASN B O 1
ATOM 6807 N N . VAL B 1 177 ? -3.121 36.344 -4.449 1 81.94 177 VAL B N 1
ATOM 6808 C CA . VAL B 1 177 ? -3.303 37.719 -4.859 1 81.94 177 VAL B CA 1
ATOM 6809 C C . VAL B 1 177 ? -3.338 37.812 -6.387 1 81.94 177 VAL B C 1
ATOM 6811 O O . VAL B 1 177 ? -3.305 38.906 -6.953 1 81.94 177 VAL B O 1
ATOM 6814 N N . LYS B 1 178 ? -3.355 36.688 -7.16 1 81.94 178 LYS B N 1
ATOM 6815 C CA . LYS B 1 178 ? -3.539 36.531 -8.602 1 81.94 178 LYS B CA 1
ATOM 6816 C C . LYS B 1 178 ? -2.314 37.031 -9.359 1 81.94 178 LYS B C 1
ATOM 6818 O O . LYS B 1 178 ? -2.441 37.625 -10.453 1 81.94 178 LYS B O 1
ATOM 6823 N N . GLU B 1 179 ? -1.17 37 -8.648 1 86.44 179 GLU B N 1
ATOM 6824 C CA . GLU B 1 179 ? 0.091 37.219 -9.352 1 86.44 179 GLU B CA 1
ATOM 6825 C C . GLU B 1 179 ? 0.69 35.906 -9.82 1 86.44 179 GLU B C 1
ATOM 6827 O O . GLU B 1 179 ? 1.595 35.344 -9.18 1 86.44 179 GLU B O 1
ATOM 6832 N N . GLN B 1 180 ? 0.284 35.562 -10.992 1 88.25 180 GLN B N 1
ATOM 6833 C CA . GLN B 1 180 ? 0.577 34.219 -11.453 1 88.25 180 GLN B CA 1
ATOM 6834 C C . GLN B 1 180 ? 2.033 34.094 -11.898 1 88.25 180 GLN B C 1
ATOM 6836 O O . GLN B 1 180 ? 2.658 33.031 -11.695 1 88.25 180 GLN B O 1
ATOM 6841 N N . ILE B 1 181 ? 2.613 35.062 -12.453 1 88.62 181 ILE B N 1
ATOM 6842 C CA . ILE B 1 181 ? 3.984 35 -12.953 1 88.62 181 ILE B CA 1
ATOM 6843 C C . ILE B 1 181 ? 4.949 34.875 -11.773 1 88.62 181 ILE B C 1
ATOM 6845 O O . ILE B 1 181 ? 5.828 34.031 -11.758 1 88.62 181 ILE B O 1
ATOM 6849 N N . LEU B 1 182 ? 4.73 35.781 -10.836 1 89.19 182 LEU B N 1
ATOM 6850 C CA . LEU B 1 182 ? 5.574 35.719 -9.641 1 89.19 182 LEU B CA 1
ATOM 6851 C C . LEU B 1 182 ? 5.379 34.438 -8.891 1 89.19 182 LEU B C 1
ATOM 6853 O O . LEU B 1 182 ? 6.344 33.844 -8.391 1 89.19 182 LEU B O 1
ATOM 6857 N N . ALA B 1 183 ? 4.145 34.031 -8.805 1 93.62 183 ALA B N 1
ATOM 6858 C CA . ALA B 1 183 ? 3.846 32.781 -8.102 1 93.62 183 ALA B CA 1
ATOM 6859 C C . ALA B 1 183 ? 4.57 31.594 -8.742 1 93.62 183 ALA B C 1
ATOM 6861 O O . ALA B 1 183 ? 5.141 30.75 -8.039 1 93.62 183 ALA B O 1
ATOM 6862 N N . SER B 1 184 ? 4.586 31.547 -10.039 1 94.19 184 SER B N 1
ATOM 6863 C CA . SER B 1 184 ? 5.246 30.453 -10.75 1 94.19 184 SER B CA 1
ATOM 6864 C C . SER B 1 184 ? 6.762 30.516 -10.57 1 94.19 184 SER B C 1
ATOM 6866 O O . SER B 1 184 ? 7.418 29.484 -10.453 1 94.19 184 SER B O 1
ATOM 6868 N N . ASP B 1 185 ? 7.25 31.703 -10.539 1 93.5 185 ASP B N 1
ATOM 6869 C CA . ASP B 1 185 ? 8.688 31.875 -10.359 1 93.5 185 ASP B CA 1
ATOM 6870 C C . ASP B 1 185 ? 9.117 31.438 -8.961 1 93.5 185 ASP B C 1
ATOM 6872 O O . ASP B 1 185 ? 10.141 30.766 -8.797 1 93.5 185 ASP B O 1
ATOM 6876 N N . LEU B 1 186 ? 8.352 31.844 -8.047 1 95.69 186 LEU B N 1
ATOM 6877 C CA . LEU B 1 186 ? 8.648 31.469 -6.668 1 95.69 186 LEU B CA 1
ATOM 6878 C C . LEU B 1 186 ? 8.531 29.969 -6.473 1 95.69 186 LEU B C 1
ATOM 6880 O O . LEU B 1 186 ? 9.305 29.375 -5.723 1 95.69 186 LEU B O 1
ATOM 6884 N N . GLU B 1 187 ? 7.609 29.375 -7.074 1 96.5 187 GLU B N 1
ATOM 6885 C CA . GLU B 1 187 ? 7.434 27.938 -6.977 1 96.5 187 GLU B CA 1
ATOM 6886 C C . GLU B 1 187 ? 8.617 27.188 -7.582 1 96.5 187 GLU B C 1
ATOM 6888 O O . GLU B 1 187 ? 9.094 26.203 -7.02 1 96.5 187 GLU B O 1
ATOM 6893 N N . GLU B 1 188 ? 9.062 27.672 -8.688 1 96.19 188 GLU B N 1
ATOM 6894 C CA . GLU B 1 188 ? 10.234 27.062 -9.305 1 96.19 188 GLU B CA 1
ATOM 6895 C C . GLU B 1 188 ? 11.469 27.203 -8.422 1 96.19 188 GLU B C 1
ATOM 6897 O O . GLU B 1 188 ? 12.273 26.281 -8.312 1 96.19 188 GLU B O 1
ATOM 6902 N N . HIS B 1 189 ? 11.57 28.375 -7.859 1 96.25 189 HIS B N 1
ATOM 6903 C CA . HIS B 1 189 ? 12.656 28.625 -6.922 1 96.25 189 HIS B CA 1
ATOM 6904 C C . HIS B 1 189 ? 12.586 27.688 -5.723 1 96.25 189 HIS B C 1
ATOM 6906 O O . HIS B 1 189 ? 13.609 27.188 -5.266 1 96.25 189 HIS B O 1
ATOM 6912 N N . SER B 1 190 ? 11.406 27.453 -5.234 1 97.44 190 SER B N 1
ATOM 6913 C CA . SER B 1 190 ? 11.195 26.547 -4.113 1 97.44 190 SER B CA 1
ATOM 6914 C C . SER B 1 190 ? 11.57 25.109 -4.492 1 97.44 190 SER B C 1
ATOM 6916 O O . SER B 1 190 ? 12.273 24.438 -3.744 1 97.44 190 SER B O 1
ATOM 6918 N N . LYS B 1 191 ? 11.242 24.672 -5.648 1 96.5 191 LYS B N 1
ATOM 6919 C CA . LYS B 1 191 ? 11.539 23.328 -6.125 1 96.5 191 LYS B CA 1
ATOM 6920 C C . LYS B 1 191 ? 13.039 23.125 -6.316 1 96.5 191 LYS B C 1
ATOM 6922 O O . LYS B 1 191 ? 13.562 22.031 -6.098 1 96.5 191 LYS B O 1
ATOM 6927 N N . PHE B 1 192 ? 13.617 24.188 -6.68 1 95.31 192 PHE B N 1
ATOM 6928 C CA . PHE B 1 192 ? 15.062 24.156 -6.871 1 95.31 192 PHE B CA 1
ATOM 6929 C C . PHE B 1 192 ? 15.766 23.797 -5.562 1 95.31 192 PHE B C 1
ATOM 6931 O O . PHE B 1 192 ? 16.609 22.906 -5.527 1 95.31 192 PHE B O 1
ATOM 6938 N N . PHE B 1 193 ? 15.414 24.422 -4.52 1 96.06 193 PHE B N 1
ATOM 6939 C CA . PHE B 1 193 ? 16.031 24.172 -3.227 1 96.06 193 PHE B CA 1
ATOM 6940 C C . PHE B 1 193 ? 15.68 22.781 -2.713 1 96.06 193 PHE B C 1
ATOM 6942 O O . PHE B 1 193 ? 16.516 22.094 -2.123 1 96.06 193 PHE B O 1
ATOM 6949 N N . GLU B 1 194 ? 14.492 22.438 -2.875 1 96.56 194 GLU B N 1
ATOM 6950 C CA . GLU B 1 194 ? 14.086 21.109 -2.436 1 96.56 194 GLU B CA 1
ATOM 6951 C C . GLU B 1 194 ? 14.875 20.031 -3.16 1 96.56 194 GLU B C 1
ATOM 6953 O O . GLU B 1 194 ? 15.328 19.062 -2.539 1 96.56 194 GLU B O 1
ATOM 6958 N N . GLN B 1 195 ? 15.078 20.25 -4.426 1 94.56 195 GLN B N 1
ATOM 6959 C CA . GLN B 1 195 ? 15.852 19.297 -5.207 1 94.56 195 GLN B CA 1
ATOM 6960 C C . GLN B 1 195 ? 17.312 19.266 -4.754 1 94.56 195 GLN B C 1
ATOM 6962 O O . GLN B 1 195 ? 17.922 18.188 -4.699 1 94.56 195 GLN B O 1
ATOM 6967 N N . ARG B 1 196 ? 17.844 20.406 -4.438 1 93.19 196 ARG B N 1
ATOM 6968 C CA . ARG B 1 196 ? 19.203 20.453 -3.932 1 93.19 196 ARG B CA 1
ATOM 6969 C C . ARG B 1 196 ? 19.344 19.688 -2.621 1 93.19 196 ARG B C 1
ATOM 6971 O O . ARG B 1 196 ? 20.344 19.016 -2.395 1 93.19 196 ARG B O 1
ATOM 6978 N N . CYS B 1 197 ? 18.344 19.828 -1.819 1 94.88 197 CYS B N 1
ATOM 6979 C CA . CYS B 1 197 ? 18.359 19.109 -0.546 1 94.88 197 CYS B CA 1
ATOM 6980 C C . CYS B 1 197 ? 18.281 17.609 -0.761 1 94.88 197 CYS B C 1
ATOM 6982 O O . CYS B 1 197 ? 18.969 16.844 -0.087 1 94.88 197 CYS B O 1
ATOM 6984 N N . LEU B 1 198 ? 17.484 17.109 -1.662 1 94.06 198 LEU B N 1
ATOM 6985 C CA . LEU B 1 198 ? 17.375 15.688 -1.964 1 94.06 198 LEU B CA 1
ATOM 6986 C C . LEU B 1 198 ? 18.703 15.141 -2.5 1 94.06 198 LEU B C 1
ATOM 6988 O O . LEU B 1 198 ? 19.109 14.039 -2.143 1 94.06 198 LEU B O 1
ATOM 6992 N N . ASP B 1 199 ? 19.344 15.992 -3.236 1 90.38 199 ASP B N 1
ATOM 6993 C CA . ASP B 1 199 ? 20.641 15.586 -3.775 1 90.38 199 ASP B CA 1
ATOM 6994 C C . ASP B 1 199 ? 21.688 15.453 -2.664 1 90.38 199 ASP B C 1
ATOM 6996 O O . ASP B 1 199 ? 22.5 14.531 -2.678 1 90.38 199 ASP B O 1
ATOM 7000 N N . ILE B 1 200 ? 21.625 16.375 -1.758 1 91.88 200 ILE B N 1
ATOM 7001 C CA . ILE B 1 200 ? 22.531 16.328 -0.616 1 91.88 200 ILE B CA 1
ATOM 7002 C C . ILE B 1 200 ? 22.266 15.07 0.207 1 91.88 200 ILE B C 1
ATOM 7004 O O . ILE B 1 200 ? 23.203 14.391 0.637 1 91.88 200 ILE B O 1
ATOM 7008 N N . MET B 1 201 ? 21.047 14.805 0.383 1 91.19 201 MET B N 1
ATOM 7009 C CA . MET B 1 201 ? 20.688 13.625 1.163 1 91.19 201 MET B CA 1
ATOM 7010 C C . MET B 1 201 ? 21.156 12.352 0.48 1 91.19 201 MET B C 1
ATOM 7012 O O . MET B 1 201 ? 21.688 11.445 1.138 1 91.19 201 MET B O 1
ATOM 7016 N N . ASP B 1 202 ? 21.047 12.305 -0.775 1 85.81 202 ASP B N 1
ATOM 7017 C CA . ASP B 1 202 ? 21.5 11.141 -1.535 1 85.81 202 ASP B CA 1
ATOM 7018 C C . ASP B 1 202 ? 23 10.945 -1.392 1 85.81 202 ASP B C 1
ATOM 7020 O O . ASP B 1 202 ? 23.469 9.836 -1.105 1 85.81 202 ASP B O 1
ATOM 7024 N N . ARG B 1 203 ? 23.688 11.992 -1.518 1 84.75 203 ARG B N 1
ATOM 7025 C CA . ARG B 1 203 ? 25.141 11.914 -1.468 1 84.75 203 ARG B CA 1
ATOM 7026 C C . ARG B 1 203 ? 25.625 11.602 -0.056 1 84.75 203 ARG B C 1
ATOM 7028 O O . ARG B 1 203 ? 26.578 10.836 0.125 1 84.75 203 ARG B O 1
ATOM 7035 N N . MET B 1 204 ? 24.969 12.164 0.887 1 87.06 204 MET B N 1
ATOM 7036 C CA . MET B 1 204 ? 25.344 11.883 2.27 1 87.06 204 MET B CA 1
ATOM 7037 C C . MET B 1 204 ? 25.062 10.43 2.629 1 87.06 204 MET B C 1
ATOM 7039 O O . MET B 1 204 ? 25.859 9.797 3.332 1 87.06 204 MET B O 1
ATOM 7043 N N . TYR B 1 205 ? 24.016 9.992 2.117 1 83 205 TYR B N 1
ATOM 7044 C CA . TYR B 1 205 ? 23.641 8.617 2.402 1 83 205 TYR B CA 1
ATOM 7045 C C . TYR B 1 205 ? 24.641 7.641 1.782 1 83 205 TYR B C 1
ATOM 7047 O O . TYR B 1 205 ? 24.969 6.617 2.385 1 83 205 TYR B O 1
ATOM 7055 N N . GLU B 1 206 ? 25.109 7.957 0.659 1 74.94 206 GLU B N 1
ATOM 7056 C CA . GLU B 1 206 ? 26.062 7.109 -0.043 1 74.94 206 GLU B CA 1
ATOM 7057 C C . GLU B 1 206 ? 27.438 7.133 0.645 1 74.94 206 GLU B C 1
ATOM 7059 O O . GLU B 1 206 ? 28.109 6.109 0.72 1 74.94 206 GLU B O 1
ATOM 7064 N N . GLU B 1 207 ? 27.812 8.281 1.156 1 76.81 207 GLU B N 1
ATOM 7065 C CA . GLU B 1 207 ? 29.141 8.438 1.742 1 76.81 207 GLU B CA 1
ATOM 7066 C C . GLU B 1 207 ? 29.188 7.875 3.16 1 76.81 207 GLU B C 1
ATOM 7068 O O . GLU B 1 207 ? 30.094 7.098 3.498 1 76.81 207 GLU B O 1
ATOM 7073 N N . ASN B 1 208 ? 28.234 8.391 3.953 1 79.75 208 ASN B N 1
ATOM 7074 C CA . ASN B 1 208 ? 28.141 7.922 5.332 1 79.75 208 ASN B CA 1
ATOM 7075 C C . ASN B 1 208 ? 26.688 7.754 5.758 1 79.75 208 ASN B C 1
ATOM 7077 O O . ASN B 1 208 ? 26.031 8.719 6.176 1 79.75 208 ASN B O 1
ATOM 7081 N N . THR B 1 209 ? 26.297 6.578 5.77 1 79.19 209 THR B N 1
ATOM 7082 C CA . THR B 1 209 ? 24.891 6.266 6 1 79.19 209 THR B CA 1
ATOM 7083 C C . THR B 1 209 ? 24.5 6.582 7.438 1 79.19 209 THR B C 1
ATOM 7085 O O . THR B 1 209 ? 23.453 7.191 7.684 1 79.19 209 THR B O 1
ATOM 7088 N N . LYS B 1 210 ? 25.312 6.258 8.375 1 80.12 210 LYS B N 1
ATOM 7089 C CA . LYS B 1 210 ? 24.969 6.449 9.781 1 80.12 210 LYS B CA 1
ATOM 7090 C C . LYS B 1 210 ? 24.828 7.93 10.117 1 80.12 210 LYS B C 1
ATOM 7092 O O . LYS B 1 210 ? 23.859 8.344 10.75 1 80.12 210 LYS B O 1
ATOM 7097 N N . GLN B 1 211 ? 25.734 8.664 9.617 1 83.5 211 GLN B N 1
ATOM 7098 C CA . GLN B 1 211 ? 25.703 10.094 9.914 1 83.5 211 GLN B CA 1
ATOM 7099 C C . GLN B 1 211 ? 24.547 10.781 9.195 1 83.5 211 GLN B C 1
ATOM 7101 O O . GLN B 1 211 ? 23.953 11.727 9.727 1 83.5 211 GLN B O 1
ATOM 7106 N N . ALA B 1 212 ? 24.281 10.258 8.023 1 87.31 212 ALA B N 1
ATOM 7107 C CA . ALA B 1 212 ? 23.172 10.836 7.273 1 87.31 212 ALA B CA 1
ATOM 7108 C C . ALA B 1 212 ? 21.844 10.609 7.992 1 87.31 212 ALA B C 1
ATOM 7110 O O . ALA B 1 212 ? 21 11.508 8.062 1 87.31 212 ALA B O 1
ATOM 7111 N N . ILE B 1 213 ? 21.75 9.461 8.617 1 87.06 213 ILE B N 1
ATOM 7112 C CA . ILE B 1 213 ? 20.516 9.117 9.336 1 87.06 213 ILE B CA 1
ATOM 7113 C C . ILE B 1 213 ? 20.438 9.93 10.625 1 87.06 213 ILE B C 1
ATOM 7115 O O . ILE B 1 213 ? 19.375 10.477 10.953 1 87.06 213 ILE B O 1
ATOM 7119 N N . ASP B 1 214 ? 21.469 10.086 11.266 1 86.56 214 ASP B N 1
ATOM 7120 C CA . ASP B 1 214 ? 21.484 10.812 12.523 1 86.56 214 ASP B CA 1
ATOM 7121 C C . ASP B 1 214 ? 21.266 12.305 12.305 1 86.56 214 ASP B C 1
ATOM 7123 O O . ASP B 1 214 ? 20.672 12.984 13.148 1 86.56 214 ASP B O 1
ATOM 7127 N N . LEU B 1 215 ? 21.672 12.734 11.18 1 90.5 215 LEU B N 1
ATOM 7128 C CA . LEU B 1 215 ? 21.516 14.148 10.867 1 90.5 215 LEU B CA 1
ATOM 7129 C C . LEU B 1 215 ? 20.047 14.531 10.75 1 90.5 215 LEU B C 1
ATOM 7131 O O . LEU B 1 215 ? 19.672 15.68 11 1 90.5 215 LEU B O 1
AT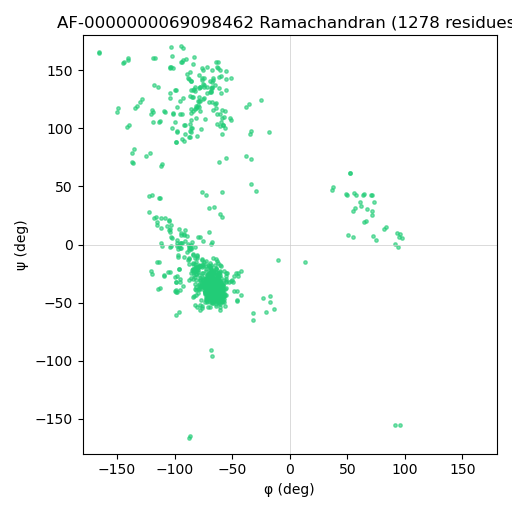OM 7135 N N . MET B 1 216 ? 19.234 13.586 10.461 1 91.19 216 MET B N 1
ATOM 7136 C CA . MET B 1 216 ? 17.812 13.867 10.273 1 91.19 216 MET B CA 1
ATOM 7137 C C . MET B 1 216 ? 17.156 14.234 11.602 1 91.19 216 MET B C 1
ATOM 7139 O O . MET B 1 216 ? 16.141 14.938 11.617 1 91.19 216 MET B O 1
ATOM 7143 N N . ASP B 1 217 ? 17.812 13.891 12.664 1 88.81 217 ASP B N 1
ATOM 7144 C CA . ASP B 1 217 ? 17.234 14.172 13.984 1 88.81 217 ASP B CA 1
ATOM 7145 C C . ASP B 1 217 ? 18.031 15.25 14.711 1 88.81 217 ASP B C 1
ATOM 7147 O O . ASP B 1 217 ? 17.672 15.656 15.812 1 88.81 217 ASP B O 1
ATOM 7151 N N . THR B 1 218 ? 19.047 15.688 14.07 1 88.25 218 THR B N 1
ATOM 7152 C CA . THR B 1 218 ? 19.859 16.719 14.727 1 88.25 218 THR B CA 1
ATOM 7153 C C . THR B 1 218 ? 19.188 18.078 14.617 1 88.25 218 THR B C 1
ATOM 7155 O O . THR B 1 218 ? 18.875 18.531 13.516 1 88.25 218 THR B O 1
ATOM 7158 N N . GLU B 1 219 ? 18.953 18.688 15.742 1 88.19 219 GLU B N 1
ATOM 7159 C CA . GLU B 1 219 ? 18.281 19.969 15.773 1 88.19 219 GLU B CA 1
ATOM 7160 C C . GLU B 1 219 ? 19.266 21.125 15.578 1 88.19 219 GLU B C 1
ATOM 7162 O O . GLU B 1 219 ? 20.422 21.031 16 1 88.19 219 GLU B O 1
ATOM 7167 N N . ALA B 1 220 ? 18.844 22.062 14.859 1 88.31 220 ALA B N 1
ATOM 7168 C CA . ALA B 1 220 ? 19.609 23.281 14.625 1 88.31 220 ALA B CA 1
ATOM 7169 C C . ALA B 1 220 ? 18.688 24.5 14.625 1 88.31 220 ALA B C 1
ATOM 7171 O O . ALA B 1 220 ? 17.469 24.375 14.602 1 88.31 220 ALA B O 1
ATOM 7172 N N . ASP B 1 221 ? 19.312 25.656 14.836 1 88.69 221 ASP B N 1
ATOM 7173 C CA . ASP B 1 221 ? 18.562 26.906 14.859 1 88.69 221 ASP B CA 1
ATOM 7174 C C . ASP B 1 221 ? 18.859 27.75 13.625 1 88.69 221 ASP B C 1
ATOM 7176 O O . ASP B 1 221 ? 20.031 28.094 13.367 1 88.69 221 ASP B O 1
ATOM 7180 N N . ILE B 1 222 ? 17.812 27.938 12.797 1 91.5 222 ILE B N 1
ATOM 7181 C CA . ILE B 1 222 ? 17.938 28.797 11.617 1 91.5 222 ILE B CA 1
ATOM 7182 C C . ILE B 1 222 ? 16.938 29.953 11.711 1 91.5 222 ILE B C 1
ATOM 7184 O O . ILE B 1 222 ? 15.727 29.734 11.688 1 91.5 222 ILE B O 1
ATOM 7188 N N . TRP B 1 223 ? 17.438 31.188 11.797 1 92.44 223 TRP B N 1
ATOM 7189 C CA . TRP B 1 223 ? 16.609 32.375 11.859 1 92.44 223 TRP B CA 1
ATOM 7190 C C . TRP B 1 223 ? 15.602 32.281 13 1 92.44 223 TRP B C 1
ATOM 7192 O O . TRP B 1 223 ? 14.453 32.719 12.844 1 92.44 223 TRP B O 1
ATOM 7202 N N . GLY B 1 224 ? 15.906 31.609 14.008 1 87.19 224 GLY B N 1
ATOM 7203 C CA . GLY B 1 224 ? 15.031 31.5 15.164 1 87.19 224 GLY B CA 1
ATOM 7204 C C . GLY B 1 224 ? 14.133 30.281 15.117 1 87.19 224 GLY B C 1
ATOM 7205 O O . GLY B 1 224 ? 13.336 30.047 16.031 1 87.19 224 GLY B O 1
ATOM 7206 N N . ILE B 1 225 ? 14.219 29.562 14.109 1 89.44 225 ILE B N 1
ATOM 7207 C CA . ILE B 1 225 ? 13.453 28.328 13.961 1 89.44 225 ILE B CA 1
ATOM 7208 C C . ILE B 1 225 ? 14.289 27.141 14.445 1 89.44 225 ILE B C 1
ATOM 7210 O O . ILE B 1 225 ? 15.312 26.812 13.844 1 89.44 225 ILE B O 1
ATOM 7214 N N . HIS B 1 226 ? 13.836 26.609 15.484 1 88.25 226 HIS B N 1
ATOM 7215 C CA . HIS B 1 226 ? 14.547 25.453 16.047 1 88.25 226 HIS B CA 1
ATOM 7216 C C . HIS B 1 226 ? 13.844 24.156 15.688 1 88.25 226 HIS B C 1
ATOM 7218 O O . HIS B 1 226 ? 12.703 23.922 16.094 1 88.25 226 HIS B O 1
ATOM 7224 N N . SER B 1 227 ? 14.445 23.359 14.906 1 90 227 SER B N 1
ATOM 7225 C CA . SER B 1 227 ? 13.828 22.109 14.5 1 90 227 SER B CA 1
ATOM 7226 C C . SER B 1 227 ? 14.852 21.172 13.859 1 90 227 SER B C 1
ATOM 7228 O O . SER B 1 227 ? 15.992 21.562 13.609 1 90 227 SER B O 1
ATOM 7230 N N . SER B 1 228 ? 14.508 19.969 13.727 1 91.81 228 SER B N 1
ATOM 7231 C CA . SER B 1 228 ? 15.297 19 12.969 1 91.81 228 SER B CA 1
ATOM 7232 C C . SER B 1 228 ? 14.812 18.922 11.523 1 91.81 228 SER B C 1
ATOM 7234 O O . SER B 1 228 ? 13.695 19.312 11.211 1 91.81 228 SER B O 1
ATOM 7236 N N . PRO B 1 229 ? 15.664 18.469 10.602 1 94 229 PRO B N 1
ATOM 7237 C CA . PRO B 1 229 ? 15.266 18.391 9.203 1 94 229 PRO B CA 1
ATOM 7238 C C . PRO B 1 229 ? 14.031 17.516 8.984 1 94 229 PRO B C 1
ATOM 7240 O O . PRO B 1 229 ? 13.133 17.875 8.227 1 94 229 PRO B O 1
ATOM 7243 N N . LEU B 1 230 ? 13.938 16.453 9.68 1 93.62 230 LEU B N 1
ATOM 7244 C CA . LEU B 1 230 ? 12.82 15.531 9.492 1 93.62 230 LEU B CA 1
ATOM 7245 C C . LEU B 1 230 ? 11.531 16.125 10.062 1 93.62 230 LEU B C 1
ATOM 7247 O O . LEU B 1 230 ? 10.5 16.125 9.391 1 93.62 230 LEU B O 1
ATOM 7251 N N . THR B 1 231 ? 11.562 16.672 11.266 1 90.62 231 THR B N 1
ATOM 7252 C CA . THR B 1 231 ? 10.391 17.281 11.883 1 90.62 231 THR B CA 1
ATOM 7253 C C . THR B 1 231 ? 9.938 18.5 11.086 1 90.62 231 THR B C 1
ATOM 7255 O O . THR B 1 231 ? 8.734 18.719 10.906 1 90.62 231 THR B O 1
ATOM 7258 N N . PHE B 1 232 ? 10.898 19.266 10.594 1 93.31 232 PHE B N 1
ATOM 7259 C CA . PHE B 1 232 ? 10.57 20.453 9.82 1 93.31 232 PHE B CA 1
ATOM 7260 C C . PHE B 1 232 ? 9.898 20.078 8.508 1 93.31 232 PHE B C 1
ATOM 7262 O O . PHE B 1 232 ? 8.898 20.672 8.109 1 93.31 232 PHE B O 1
ATOM 7269 N N . ALA B 1 233 ? 10.477 19.047 7.828 1 94.81 233 ALA B N 1
ATOM 7270 C CA . ALA B 1 233 ? 9.906 18.594 6.562 1 94.81 233 ALA B CA 1
ATOM 7271 C C . ALA B 1 233 ? 8.492 18.062 6.754 1 94.81 233 ALA B C 1
ATOM 7273 O O . ALA B 1 233 ? 7.613 18.297 5.918 1 94.81 233 ALA B O 1
ATOM 7274 N N . TYR B 1 234 ? 8.258 17.438 7.852 1 91.31 234 TYR B N 1
ATOM 7275 C CA . TYR B 1 234 ? 6.941 16.891 8.156 1 91.31 234 TYR B CA 1
ATOM 7276 C C . TYR B 1 234 ? 5.938 18 8.422 1 91.31 234 TYR B C 1
ATOM 7278 O O . TYR B 1 234 ? 4.82 17.984 7.902 1 91.31 234 TYR B O 1
ATOM 7286 N N . GLU B 1 235 ? 6.32 19.016 9.125 1 89.25 235 GLU B N 1
ATOM 7287 C CA . GLU B 1 235 ? 5.426 20.094 9.5 1 89.25 235 GLU B CA 1
ATOM 7288 C C . GLU B 1 235 ? 5.066 20.969 8.297 1 89.25 235 GLU B C 1
ATOM 7290 O O . GLU B 1 235 ? 3.994 21.578 8.258 1 89.25 235 GLU B O 1
ATOM 7295 N N . ASN B 1 236 ? 5.945 20.984 7.359 1 91.88 236 ASN B N 1
ATOM 7296 C CA . ASN B 1 236 ? 5.699 21.828 6.191 1 91.88 236 ASN B CA 1
ATOM 7297 C C . ASN B 1 236 ? 5.285 21 4.98 1 91.88 236 ASN B C 1
ATOM 7299 O O . ASN B 1 236 ? 5.352 21.469 3.846 1 91.88 236 ASN B O 1
ATOM 7303 N N . PHE B 1 237 ? 4.957 19.75 5.102 1 90.12 237 PHE B N 1
ATOM 7304 C CA . PHE B 1 237 ? 4.344 18.859 4.125 1 90.12 237 PHE B CA 1
ATOM 7305 C C . PHE B 1 237 ? 5.258 18.656 2.92 1 90.12 237 PHE B C 1
ATOM 7307 O O . PHE B 1 237 ? 4.812 18.766 1.774 1 90.12 237 PHE B O 1
ATOM 7314 N N . MET B 1 238 ? 6.512 18.484 3.262 1 94.62 238 MET B N 1
ATOM 7315 C CA . MET B 1 238 ? 7.465 18.141 2.209 1 94.62 238 MET B CA 1
ATOM 7316 C C . MET B 1 238 ? 7.512 16.625 1.994 1 94.62 238 MET B C 1
ATOM 7318 O O . MET B 1 238 ? 8.359 15.945 2.572 1 94.62 238 MET B O 1
ATOM 7322 N N . TYR B 1 239 ? 6.754 16.109 1.119 1 93.38 239 TYR B N 1
ATOM 7323 C CA . TYR B 1 239 ? 6.504 14.68 0.939 1 93.38 239 TYR B CA 1
ATOM 7324 C C . TYR B 1 239 ? 7.754 13.969 0.43 1 93.38 239 TYR B C 1
ATOM 7326 O O . TYR B 1 239 ? 8.086 12.875 0.891 1 93.38 239 TYR B O 1
ATOM 7334 N N . ASP B 1 240 ? 8.523 14.578 -0.434 1 93.19 240 ASP B N 1
ATOM 7335 C CA . ASP B 1 240 ? 9.68 13.93 -1.041 1 93.19 240 ASP B CA 1
ATOM 7336 C C . ASP B 1 240 ? 10.805 13.75 -0.024 1 93.19 240 ASP B C 1
ATOM 7338 O O . ASP B 1 240 ? 11.5 12.734 -0.031 1 93.19 240 ASP B O 1
ATOM 7342 N N . VAL B 1 241 ? 10.93 14.727 0.854 1 95.25 241 VAL B N 1
ATOM 7343 C CA . VAL B 1 241 ? 11.984 14.664 1.854 1 95.25 241 VAL B CA 1
ATOM 7344 C C . VAL B 1 241 ? 11.656 13.594 2.895 1 95.25 241 VAL B C 1
ATOM 7346 O O . VAL B 1 241 ? 12.523 12.805 3.279 1 95.25 241 VAL B O 1
ATOM 7349 N N . VAL B 1 242 ? 10.406 13.57 3.256 1 93.81 242 VAL B N 1
ATOM 7350 C CA . VAL B 1 242 ? 9.992 12.602 4.266 1 93.81 242 VAL B CA 1
ATOM 7351 C C . VAL B 1 242 ? 10.031 11.195 3.684 1 93.81 242 VAL B C 1
ATOM 7353 O O . VAL B 1 242 ? 10.336 10.227 4.391 1 93.81 242 VAL B O 1
ATOM 7356 N N . ALA B 1 243 ? 9.812 11.086 2.422 1 91.44 243 ALA B N 1
ATOM 7357 C CA . ALA B 1 243 ? 9.766 9.781 1.77 1 91.44 243 ALA B CA 1
ATOM 7358 C C . ALA B 1 243 ? 11.172 9.297 1.404 1 91.44 243 ALA B C 1
ATOM 7360 O O . ALA B 1 243 ? 11.359 8.133 1.04 1 91.44 243 ALA B O 1
ATOM 7361 N N . HIS B 1 244 ? 12.102 10.148 1.57 1 90.31 244 HIS B N 1
ATOM 7362 C CA . HIS B 1 244 ? 13.469 9.781 1.214 1 90.31 244 HIS B CA 1
ATOM 7363 C C . HIS B 1 244 ? 13.969 8.625 2.074 1 90.31 244 HIS B C 1
ATOM 7365 O O . HIS B 1 244 ? 13.555 8.477 3.227 1 90.31 244 HIS B O 1
ATOM 7371 N N . THR B 1 245 ? 14.852 7.844 1.62 1 85.75 245 THR B N 1
ATOM 7372 C CA . THR B 1 245 ? 15.359 6.641 2.268 1 85.75 245 THR B CA 1
ATOM 7373 C C . THR B 1 245 ? 16.016 6.98 3.605 1 85.75 245 THR B C 1
ATOM 7375 O O . THR B 1 245 ? 15.867 6.234 4.578 1 85.75 245 THR B O 1
ATOM 7378 N N . CYS B 1 246 ? 16.719 8.078 3.621 1 87.69 246 CYS B N 1
ATOM 7379 C CA . CYS B 1 246 ? 17.359 8.5 4.859 1 87.69 246 CYS B CA 1
ATOM 7380 C C . CYS B 1 246 ? 16.328 8.719 5.961 1 87.69 246 CYS B C 1
ATOM 7382 O O . CYS B 1 246 ? 16.516 8.266 7.094 1 87.69 246 CYS B O 1
ATOM 7384 N N . SER B 1 247 ? 15.297 9.43 5.57 1 91.81 247 SER B N 1
ATOM 7385 C CA . SER B 1 247 ? 14.234 9.711 6.531 1 91.81 247 SER B CA 1
ATOM 7386 C C . SER B 1 247 ? 13.5 8.438 6.934 1 91.81 247 SER B C 1
ATOM 7388 O O . SER B 1 247 ? 13.188 8.242 8.109 1 91.81 247 SER B O 1
ATOM 7390 N N . GLN B 1 248 ? 13.297 7.527 6.047 1 88.5 248 GLN B N 1
ATOM 7391 C CA . GLN B 1 248 ? 12.562 6.297 6.312 1 88.5 248 GLN B CA 1
ATOM 7392 C C . GLN B 1 248 ? 13.375 5.355 7.203 1 88.5 248 GLN B C 1
ATOM 7394 O O . GLN B 1 248 ? 12.812 4.684 8.07 1 88.5 248 GLN B O 1
ATOM 7399 N N . LYS B 1 249 ? 14.633 5.324 6.984 1 87 249 LYS B N 1
ATOM 7400 C CA . LYS B 1 249 ? 15.477 4.484 7.828 1 87 249 LYS B CA 1
ATOM 7401 C C . LYS B 1 249 ? 15.531 5.016 9.258 1 87 249 LYS B C 1
ATOM 7403 O O . LYS B 1 249 ? 15.57 4.238 10.211 1 87 249 LYS B O 1
ATOM 7408 N N . ASN B 1 250 ? 15.586 6.316 9.32 1 89.88 250 ASN B N 1
ATOM 7409 C CA . ASN B 1 250 ? 15.516 6.918 10.648 1 89.88 250 ASN B CA 1
ATOM 7410 C C . ASN B 1 250 ? 14.211 6.57 11.359 1 89.88 250 ASN B C 1
ATOM 7412 O O . ASN B 1 250 ? 14.211 6.215 12.539 1 89.88 250 ASN B O 1
ATOM 7416 N N . MET B 1 251 ? 13.18 6.633 10.633 1 89.94 251 MET B N 1
ATOM 7417 C CA . MET B 1 251 ? 11.859 6.332 11.188 1 89.94 251 MET B CA 1
ATOM 7418 C C . MET B 1 251 ? 11.758 4.859 11.578 1 89.94 251 MET B C 1
ATOM 7420 O O . MET B 1 251 ? 11.133 4.52 12.578 1 89.94 251 MET B O 1
ATOM 7424 N N . ASN B 1 252 ? 12.336 4.008 10.812 1 87 252 ASN B N 1
ATOM 7425 C CA . ASN B 1 252 ? 12.344 2.586 11.141 1 87 252 ASN B CA 1
ATOM 7426 C C . ASN B 1 252 ? 13.109 2.309 12.43 1 87 252 ASN B C 1
ATOM 7428 O O . ASN B 1 252 ? 12.695 1.468 13.234 1 87 252 ASN B O 1
ATOM 7432 N N . ARG B 1 253 ? 14.164 2.975 12.547 1 86.75 253 ARG B N 1
ATOM 7433 C CA . ARG B 1 253 ? 14.93 2.828 13.773 1 86.75 253 ARG B CA 1
ATOM 7434 C C . ARG B 1 253 ? 14.109 3.24 14.992 1 86.75 253 ARG B C 1
ATOM 7436 O O . ARG B 1 253 ? 14.164 2.588 16.031 1 86.75 253 ARG B O 1
ATOM 7443 N N . GLN B 1 254 ? 13.391 4.266 14.781 1 88.56 254 GLN B N 1
ATOM 7444 C CA . GLN B 1 254 ? 12.531 4.727 15.867 1 88.56 254 GLN B CA 1
ATOM 7445 C C . GLN B 1 254 ? 11.375 3.764 16.109 1 88.56 254 GLN B C 1
ATOM 7447 O O . GLN B 1 254 ? 11.047 3.443 17.25 1 88.56 254 GLN B O 1
ATOM 7452 N N . TRP B 1 255 ? 10.852 3.207 15.047 1 90.69 255 TRP B N 1
ATOM 7453 C CA . TRP B 1 255 ? 9.68 2.328 15.078 1 90.69 255 TRP B CA 1
ATOM 7454 C C . TRP B 1 255 ? 9.992 1.039 15.828 1 90.69 255 TRP B C 1
ATOM 7456 O O . TRP B 1 255 ? 9.188 0.576 16.641 1 90.69 255 TRP B O 1
ATOM 7466 N N . TYR B 1 256 ? 11.195 0.547 15.648 1 88.62 256 TYR B N 1
ATOM 7467 C CA . TYR B 1 256 ? 11.594 -0.712 16.266 1 88.62 256 TYR B CA 1
ATOM 7468 C C . TYR B 1 256 ? 12.469 -0.467 17.5 1 88.62 256 TYR B C 1
ATOM 7470 O O . TYR B 1 256 ? 12.898 -1.413 18.156 1 88.62 256 TYR B O 1
ATOM 7478 N N . ASN B 1 257 ? 12.625 0.771 17.859 1 89.44 257 ASN B N 1
ATOM 7479 C CA . ASN B 1 257 ? 13.477 1.138 18.984 1 89.44 257 ASN B CA 1
ATOM 7480 C C . ASN B 1 257 ? 14.852 0.481 18.891 1 89.44 257 ASN B C 1
ATOM 7482 O O . ASN B 1 257 ? 15.328 -0.105 19.859 1 89.44 257 ASN B O 1
ATOM 7486 N N . ASN B 1 258 ? 15.438 0.459 17.688 1 81.19 258 ASN B N 1
ATOM 7487 C CA . ASN B 1 258 ? 16.766 -0.069 17.391 1 81.19 258 ASN B CA 1
ATOM 7488 C C . ASN B 1 258 ? 16.828 -1.58 17.594 1 81.19 258 ASN B C 1
ATOM 7490 O O . ASN B 1 258 ? 17.891 -2.133 17.844 1 81.19 258 ASN B O 1
ATOM 7494 N N . LEU B 1 259 ? 15.656 -2.18 17.578 1 84.44 259 LEU B N 1
ATOM 7495 C CA . LEU B 1 259 ? 15.586 -3.637 17.609 1 84.44 259 LEU B CA 1
ATOM 7496 C C . LEU B 1 259 ? 15.484 -4.211 16.203 1 84.44 259 LEU B C 1
ATOM 7498 O O . LEU B 1 259 ? 15.312 -3.469 15.234 1 84.44 259 LEU B O 1
ATOM 7502 N N . ALA B 1 260 ? 15.602 -5.488 16.125 1 75.81 260 ALA B N 1
ATOM 7503 C CA . ALA B 1 260 ? 15.523 -6.145 14.812 1 75.81 260 ALA B CA 1
ATOM 7504 C C . ALA B 1 260 ? 14.102 -6.082 14.25 1 75.81 260 ALA B C 1
ATOM 7506 O O . ALA B 1 260 ? 13.133 -6.352 14.969 1 75.81 260 ALA B O 1
ATOM 7507 N N . PRO B 1 261 ? 13.984 -5.668 12.984 1 76.62 261 PRO B N 1
ATOM 7508 C CA . PRO B 1 261 ? 12.656 -5.441 12.398 1 76.62 261 PRO B CA 1
ATOM 7509 C C . PRO B 1 261 ? 11.953 -6.742 12.023 1 76.62 261 PRO B C 1
ATOM 7511 O O . PRO B 1 261 ? 10.734 -6.758 11.844 1 76.62 261 PRO B O 1
ATOM 7514 N N . ASP B 1 262 ? 12.586 -7.855 11.992 1 74.62 262 ASP B N 1
ATOM 7515 C CA . ASP B 1 262 ? 11.922 -9.102 11.617 1 74.62 262 ASP B CA 1
ATOM 7516 C C . ASP B 1 262 ? 11.062 -9.625 12.766 1 74.62 262 ASP B C 1
ATOM 7518 O O . ASP B 1 262 ? 11.367 -9.391 13.938 1 74.62 262 ASP B O 1
ATOM 7522 N N . LEU B 1 263 ? 10.07 -10.305 12.438 1 80.81 263 LEU B N 1
ATOM 7523 C CA . LEU B 1 263 ? 9.07 -10.719 13.414 1 80.81 263 LEU B CA 1
ATOM 7524 C C . LEU B 1 263 ? 9.695 -11.617 14.477 1 80.81 263 LEU B C 1
ATOM 7526 O O . LEU B 1 263 ? 9.539 -11.359 15.68 1 80.81 263 LEU B O 1
ATOM 7530 N N . LYS B 1 264 ? 10.5 -12.656 14.172 1 80.62 264 LYS B N 1
ATOM 7531 C CA . LYS B 1 264 ? 11.016 -13.617 15.133 1 80.62 264 LYS B CA 1
ATOM 7532 C C . LYS B 1 264 ? 12.047 -12.977 16.062 1 80.62 264 LYS B C 1
ATOM 7534 O O . LYS B 1 264 ? 11.922 -13.039 17.281 1 80.62 264 LYS B O 1
ATOM 7539 N N . PRO B 1 265 ? 12.961 -12.305 15.438 1 79.75 265 PRO B N 1
ATOM 7540 C CA . PRO B 1 265 ? 13.922 -11.664 16.344 1 79.75 265 PRO B CA 1
ATOM 7541 C C . PRO B 1 265 ? 13.297 -10.555 17.172 1 79.75 265 PRO B C 1
ATOM 7543 O O . PRO B 1 265 ? 13.703 -10.336 18.312 1 79.75 265 PRO B O 1
ATOM 7546 N N . PHE B 1 266 ? 12.367 -9.852 16.641 1 85.62 266 PHE B N 1
ATOM 7547 C CA . PHE B 1 266 ? 11.703 -8.789 17.391 1 85.62 266 PHE B CA 1
ATOM 7548 C C . PHE B 1 266 ? 10.953 -9.352 18.578 1 85.62 266 PHE B C 1
ATOM 7550 O O . PHE B 1 266 ? 11.055 -8.828 19.688 1 85.62 266 PHE B O 1
ATOM 7557 N N . LEU B 1 267 ? 10.281 -10.484 18.422 1 89 267 LEU B N 1
ATOM 7558 C CA . LEU B 1 267 ? 9.516 -11.109 19.5 1 89 267 LEU B CA 1
ATOM 7559 C C . LEU B 1 267 ? 10.445 -11.719 20.531 1 89 267 LEU B C 1
ATOM 7561 O O . LEU B 1 267 ? 10.133 -11.719 21.734 1 89 267 LEU B O 1
ATOM 7565 N N . LYS B 1 268 ? 11.578 -12.211 20.078 1 89.12 268 LYS B N 1
ATOM 7566 C CA . LYS B 1 268 ? 12.57 -12.75 21.016 1 89.12 268 LYS B CA 1
ATOM 7567 C C . LYS B 1 268 ? 13.141 -11.664 21.906 1 89.12 268 LYS B C 1
ATOM 7569 O O . LYS B 1 268 ? 13.539 -11.93 23.047 1 89.12 268 LYS B O 1
ATOM 7574 N N . SER B 1 269 ? 13.102 -10.445 21.469 1 90.12 269 SER B N 1
ATOM 7575 C CA . SER B 1 269 ? 13.617 -9.32 22.234 1 90.12 269 SER B CA 1
ATOM 7576 C C . SER B 1 269 ? 12.719 -9.008 23.438 1 90.12 269 SER B C 1
ATOM 7578 O O . SER B 1 269 ? 13.141 -8.32 24.359 1 90.12 269 SER B O 1
ATOM 7580 N N . ALA B 1 270 ? 11.539 -9.5 23.391 1 90.94 270 ALA B N 1
ATOM 7581 C CA . ALA B 1 270 ? 10.648 -9.312 24.531 1 90.94 270 ALA B CA 1
ATOM 7582 C C . ALA B 1 270 ? 11.234 -9.938 25.797 1 90.94 270 ALA B C 1
ATOM 7584 O O . ALA B 1 270 ? 11 -9.445 26.906 1 90.94 270 ALA B O 1
ATOM 7585 N N . VAL B 1 271 ? 12.078 -10.961 25.516 1 90.62 271 VAL B N 1
ATOM 7586 C CA . VAL B 1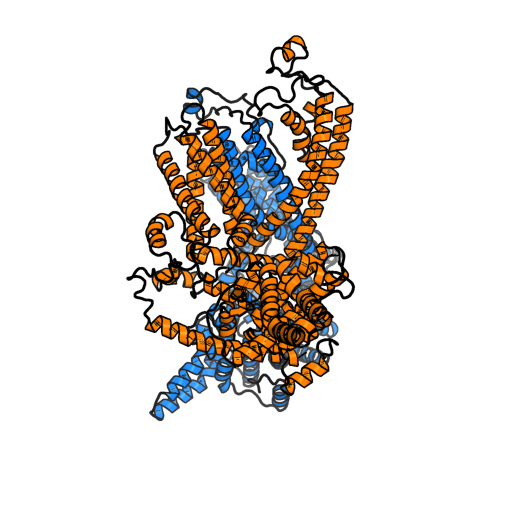 271 ? 12.656 -11.695 26.625 1 90.62 271 VAL B CA 1
ATOM 7587 C C . VAL B 1 271 ? 14.078 -11.203 26.891 1 90.62 271 VAL B C 1
ATOM 7589 O O . VAL B 1 271 ? 14.484 -11.016 28.031 1 90.62 271 VAL B O 1
ATOM 7592 N N . THR B 1 272 ? 14.875 -10.914 25.859 1 89.94 272 THR B N 1
ATOM 7593 C CA . THR B 1 272 ? 16.281 -10.57 25.984 1 89.94 272 THR B CA 1
ATOM 7594 C C . THR B 1 272 ? 16.453 -9.117 26.422 1 89.94 272 THR B C 1
ATOM 7596 O O . THR B 1 272 ? 17.312 -8.805 27.25 1 89.94 272 THR B O 1
ATOM 7599 N N . LYS B 1 273 ? 15.586 -8.203 25.891 1 92.06 273 LYS B N 1
ATOM 7600 C CA . LYS B 1 273 ? 15.641 -6.773 26.188 1 92.06 273 LYS B CA 1
ATOM 7601 C C . LYS B 1 273 ? 14.242 -6.215 26.438 1 92.06 273 LYS B C 1
ATOM 7603 O O . LYS B 1 273 ? 13.75 -5.395 25.656 1 92.06 273 LYS B O 1
ATOM 7608 N N . PRO B 1 274 ? 13.578 -6.527 27.5 1 90.62 274 PRO B N 1
ATOM 7609 C CA . PRO B 1 274 ? 12.18 -6.152 27.734 1 90.62 274 PRO B CA 1
ATOM 7610 C C . PRO B 1 274 ? 11.977 -4.645 27.812 1 90.62 274 PRO B C 1
ATOM 7612 O O . PRO B 1 274 ? 10.945 -4.129 27.375 1 90.62 274 PRO B O 1
ATOM 7615 N N . GLY B 1 275 ? 12.922 -3.924 28.328 1 88.12 275 GLY B N 1
ATOM 7616 C CA . GLY B 1 275 ? 12.781 -2.479 28.406 1 88.12 275 GLY B CA 1
ATOM 7617 C C . GLY B 1 275 ? 12.648 -1.814 27.047 1 88.12 275 GLY B C 1
ATOM 7618 O O . GLY B 1 275 ? 11.734 -1.021 26.828 1 88.12 275 GLY B O 1
ATOM 7619 N N . LYS B 1 276 ? 13.469 -2.205 26.141 1 89.69 276 LYS B N 1
ATOM 7620 C CA . LYS B 1 276 ? 13.438 -1.641 24.797 1 89.69 276 LYS B CA 1
ATOM 7621 C C . LYS B 1 276 ? 12.234 -2.146 24.016 1 89.69 276 LYS B C 1
ATOM 7623 O O . LYS B 1 276 ? 11.656 -1.412 23.203 1 89.69 276 LYS B O 1
ATOM 7628 N N . PHE B 1 277 ? 11.805 -3.371 24.359 1 92 277 PHE B N 1
ATOM 7629 C CA . PHE B 1 277 ? 10.695 -3.98 23.641 1 92 277 PHE B CA 1
ATOM 7630 C C . PHE B 1 277 ? 9.383 -3.297 24 1 92 277 PHE B C 1
ATOM 7632 O O . PHE B 1 277 ? 8.602 -2.943 23.109 1 92 277 PHE B O 1
ATOM 7639 N N . PHE B 1 278 ? 9.156 -3.031 25.281 1 89.75 278 PHE B N 1
ATOM 7640 C CA . PHE B 1 278 ? 7.863 -2.512 25.703 1 89.75 278 PHE B CA 1
ATOM 7641 C C . PHE B 1 278 ? 7.785 -1.005 25.484 1 89.75 278 PHE B C 1
ATOM 7643 O O . PHE B 1 278 ? 6.695 -0.429 25.484 1 89.75 278 PHE B O 1
ATOM 7650 N N . THR B 1 279 ? 8.914 -0.358 25.188 1 89 279 THR B N 1
ATOM 7651 C CA . THR B 1 279 ? 8.891 1.08 24.938 1 89 279 THR B CA 1
ATOM 7652 C C . THR B 1 279 ? 8.977 1.378 23.453 1 89 279 THR B C 1
ATOM 7654 O O . THR B 1 279 ? 8.914 2.539 23.031 1 89 279 THR B O 1
ATOM 7657 N N . ALA B 1 280 ? 9.086 0.298 22.672 1 92.88 280 ALA B N 1
ATOM 7658 C CA . ALA B 1 280 ? 9.094 0.489 21.219 1 92.88 280 ALA B CA 1
ATOM 7659 C C . ALA B 1 280 ? 7.734 0.981 20.734 1 92.88 280 ALA B C 1
ATOM 7661 O O . ALA B 1 280 ? 6.691 0.479 21.156 1 92.88 280 ALA B O 1
ATOM 7662 N N . PRO B 1 281 ? 7.719 1.96 19.891 1 92.81 281 PRO B N 1
ATOM 7663 C CA . PRO B 1 281 ? 6.453 2.471 19.344 1 92.81 281 PRO B CA 1
ATOM 7664 C C . PRO B 1 281 ? 5.617 1.386 18.672 1 92.81 281 PRO B C 1
ATOM 7666 O O . PRO B 1 281 ? 4.387 1.406 18.75 1 92.81 281 PRO B O 1
ATOM 7669 N N . LEU B 1 282 ? 6.238 0.389 18.078 1 93.5 282 LEU B N 1
ATOM 7670 C CA . LEU B 1 282 ? 5.492 -0.699 17.453 1 93.5 282 LEU B CA 1
ATOM 7671 C C . LEU B 1 282 ? 4.711 -1.491 18.5 1 93.5 282 LEU B C 1
ATOM 7673 O O . LEU B 1 282 ? 3.531 -1.787 18.297 1 93.5 282 LEU B O 1
ATOM 7677 N N . THR B 1 283 ? 5.379 -1.856 19.594 1 94.25 283 THR B N 1
ATOM 7678 C CA . THR B 1 283 ? 4.723 -2.625 20.656 1 94.25 283 THR B CA 1
ATOM 7679 C C . THR B 1 283 ? 3.57 -1.831 21.266 1 94.25 283 THR B C 1
ATOM 7681 O O . THR B 1 283 ? 2.488 -2.373 21.484 1 94.25 283 THR B O 1
ATOM 7684 N N . LYS B 1 284 ? 3.795 -0.539 21.516 1 93.75 284 LYS B N 1
ATOM 7685 C CA . LYS B 1 284 ? 2.746 0.314 22.062 1 93.75 284 LYS B CA 1
ATOM 7686 C C . LYS B 1 284 ? 1.564 0.42 21.094 1 93.75 284 LYS B C 1
ATOM 7688 O O . LYS B 1 284 ? 0.408 0.4 21.531 1 93.75 284 LYS B O 1
ATOM 7693 N N . TYR B 1 285 ? 1.914 0.53 19.844 1 94.19 285 TYR B N 1
ATOM 7694 C CA . TYR B 1 285 ? 0.905 0.621 18.797 1 94.19 285 TYR B CA 1
ATOM 7695 C C . TYR B 1 285 ? 0.04 -0.634 18.766 1 94.19 285 TYR B C 1
ATOM 7697 O O . TYR B 1 285 ? -1.19 -0.546 18.75 1 94.19 285 TYR B O 1
ATOM 7705 N N . VAL B 1 286 ? 0.647 -1.815 18.797 1 94.38 286 VAL B N 1
ATOM 7706 C CA . VAL B 1 286 ? -0.066 -3.086 18.719 1 94.38 286 VAL B CA 1
ATOM 7707 C C . VAL B 1 286 ? -0.914 -3.277 19.969 1 94.38 286 VAL B C 1
ATOM 7709 O O . VAL B 1 286 ? -2.084 -3.654 19.891 1 94.38 286 VAL B O 1
ATOM 7712 N N . PHE B 1 287 ? -0.394 -2.938 21.062 1 93.94 287 PHE B N 1
ATOM 7713 C CA . PHE B 1 287 ? -1.124 -3.086 22.312 1 93.94 287 PHE B CA 1
ATOM 7714 C C . PHE B 1 287 ? -2.299 -2.115 22.375 1 93.94 287 PHE B C 1
ATOM 7716 O O . PHE B 1 287 ? -3.375 -2.465 22.875 1 93.94 287 PHE B O 1
ATOM 7723 N N . ASN B 1 288 ? -2.068 -0.927 21.906 1 94.25 288 ASN B N 1
ATOM 7724 C CA . ASN B 1 288 ? -3.133 0.07 21.906 1 94.25 288 ASN B CA 1
ATOM 7725 C C . ASN B 1 288 ? -4.332 -0.39 21.078 1 94.25 288 ASN B C 1
ATOM 7727 O O . ASN B 1 288 ? -5.473 -0.301 21.531 1 94.25 288 ASN B O 1
ATOM 7731 N N . TYR B 1 289 ? -4.09 -0.953 19.953 1 94.38 289 TYR B N 1
ATOM 7732 C CA . TYR B 1 289 ? -5.199 -1.315 19.078 1 94.38 289 TYR B CA 1
ATOM 7733 C C . TYR B 1 289 ? -5.789 -2.662 19.484 1 94.38 289 TYR B C 1
ATOM 7735 O O . TYR B 1 289 ? -6.961 -2.939 19.203 1 94.38 289 TYR B O 1
ATOM 7743 N N . MET B 1 290 ? -4.996 -3.486 20.172 1 95.06 290 MET B N 1
ATOM 7744 C CA . MET B 1 290 ? -5.582 -4.691 20.75 1 95.06 290 MET B CA 1
ATOM 7745 C C . MET B 1 290 ? -6.574 -4.34 21.859 1 95.06 290 MET B C 1
ATOM 7747 O O . MET B 1 290 ? -7.668 -4.906 21.922 1 95.06 290 MET B O 1
ATOM 7751 N N . MET B 1 291 ? -6.191 -3.414 22.656 1 95 291 MET B N 1
ATOM 7752 C CA . MET B 1 291 ? -7.086 -2.963 23.719 1 95 291 MET B CA 1
ATOM 7753 C C . MET B 1 291 ? -8.289 -2.225 23.141 1 95 291 MET B C 1
ATOM 7755 O O . MET B 1 291 ? -9.406 -2.357 23.656 1 95 291 MET B O 1
ATOM 7759 N N . PHE B 1 292 ? -8.016 -1.455 22.109 1 95 292 PHE B N 1
ATOM 7760 C CA . PHE B 1 292 ? -9.102 -0.758 21.438 1 95 292 PHE B CA 1
ATOM 7761 C C . PHE B 1 292 ? -10.102 -1.75 20.844 1 95 292 PHE B C 1
ATOM 7763 O O . PHE B 1 292 ? -11.312 -1.562 20.969 1 95 292 PHE B O 1
ATOM 7770 N N . PHE B 1 293 ? -9.633 -2.811 20.297 1 95.44 293 PHE B N 1
ATOM 7771 C CA . PHE B 1 293 ? -10.492 -3.836 19.719 1 95.44 293 PHE B CA 1
ATOM 7772 C C . PHE B 1 293 ? -11.32 -4.523 20.797 1 95.44 293 PHE B C 1
ATOM 7774 O O . PHE B 1 293 ? -12.523 -4.746 20.609 1 95.44 293 PHE B O 1
ATOM 7781 N N . THR B 1 294 ? -10.695 -4.809 21.891 1 94.19 294 THR B N 1
ATOM 7782 C CA . THR B 1 294 ? -11.422 -5.422 23 1 94.19 294 THR B CA 1
ATOM 7783 C C . THR B 1 294 ? -12.492 -4.477 23.531 1 94.19 294 THR B C 1
ATOM 7785 O O . THR B 1 294 ? -13.594 -4.91 23.875 1 94.19 294 THR B O 1
ATOM 7788 N N . MET B 1 295 ? -12.141 -3.268 23.562 1 94.31 295 MET B N 1
ATOM 7789 C CA . MET B 1 295 ? -13.109 -2.273 24.016 1 94.31 295 MET B CA 1
ATOM 7790 C C . MET B 1 295 ? -14.297 -2.188 23.062 1 94.31 295 MET B C 1
ATOM 7792 O O . MET B 1 295 ? -15.445 -2.076 23.5 1 94.31 295 MET B O 1
ATOM 7796 N N . LEU B 1 296 ? -14.039 -2.299 21.75 1 94.75 296 LEU B N 1
ATOM 7797 C CA . LEU B 1 296 ? -15.109 -2.25 20.766 1 94.75 296 LEU B CA 1
ATOM 7798 C C . LEU B 1 296 ? -16.062 -3.428 20.938 1 94.75 296 LEU B C 1
ATOM 7800 O O . LEU B 1 296 ? -17.281 -3.262 20.859 1 94.75 296 LEU B O 1
ATOM 7804 N N . VAL B 1 297 ? -15.516 -4.531 21.234 1 91.56 297 VAL B N 1
ATOM 7805 C CA . VAL B 1 297 ? -16.312 -5.734 21.406 1 91.56 297 VAL B CA 1
ATOM 7806 C C . VAL B 1 297 ? -17.156 -5.613 22.672 1 91.56 297 VAL B C 1
ATOM 7808 O O . VAL B 1 297 ? -18.359 -5.891 22.656 1 91.56 297 VAL B O 1
ATOM 7811 N N . MET B 1 298 ? -16.547 -5.137 23.766 1 91.31 298 MET B N 1
ATOM 7812 C CA . MET B 1 298 ? -17.281 -4.969 25.016 1 91.31 298 MET B CA 1
ATOM 7813 C C . MET B 1 298 ? -18.312 -3.855 24.906 1 91.31 298 MET B C 1
ATOM 7815 O O . MET B 1 298 ? -19.406 -3.961 25.469 1 91.31 298 MET B O 1
ATOM 7819 N N . TYR B 1 299 ? -17.953 -2.803 24.234 1 92.56 299 TYR B N 1
ATOM 7820 C CA . TYR B 1 299 ? -18.875 -1.695 24.016 1 92.56 299 TYR B CA 1
ATOM 7821 C C . TYR B 1 299 ? -20.062 -2.143 23.188 1 92.56 299 TYR B C 1
ATOM 7823 O O . TYR B 1 299 ? -21.203 -1.757 23.469 1 92.56 299 TYR B O 1
ATOM 7831 N N . SER B 1 300 ? -19.812 -2.98 22.156 1 91.19 300 SER B N 1
ATOM 7832 C CA . SER B 1 300 ? -20.891 -3.529 21.359 1 91.19 300 SER B CA 1
ATOM 7833 C C . SER B 1 300 ? -21.828 -4.398 22.203 1 91.19 300 SER B C 1
ATOM 7835 O O . SER B 1 300 ? -23.047 -4.297 22.094 1 91.19 300 SER B O 1
ATOM 7837 N N . ALA B 1 301 ? -21.25 -5.188 23.078 1 86.44 301 ALA B N 1
ATOM 7838 C CA . ALA B 1 301 ? -22.047 -6.031 23.953 1 86.44 301 ALA B CA 1
ATOM 7839 C C . ALA B 1 301 ? -22.875 -5.184 24.922 1 86.44 301 ALA B C 1
ATOM 7841 O O . ALA B 1 301 ? -24.031 -5.508 25.203 1 86.44 301 ALA B O 1
ATOM 7842 N N . PHE B 1 302 ? -22.359 -4.129 25.375 1 86.75 302 PHE B N 1
ATOM 7843 C CA . PHE B 1 302 ? -23.031 -3.238 26.297 1 86.75 302 PHE B CA 1
ATOM 7844 C C . PHE B 1 302 ? -24.234 -2.574 25.641 1 86.75 302 PHE B C 1
ATOM 7846 O O . PHE B 1 302 ? -25.328 -2.547 26.219 1 86.75 302 PHE B O 1
ATOM 7853 N N . VAL B 1 303 ? -24 -2.064 24.469 1 87.94 303 VAL B N 1
ATOM 7854 C CA . VAL B 1 303 ? -25.047 -1.312 23.781 1 87.94 303 VAL B CA 1
ATOM 7855 C C . VAL B 1 303 ? -26.156 -2.26 23.344 1 87.94 303 VAL B C 1
ATOM 7857 O O . VAL B 1 303 ? -27.328 -1.877 23.312 1 87.94 303 VAL B O 1
ATOM 7860 N N . LEU B 1 304 ? -25.797 -3.48 23.062 1 85.19 304 LEU B N 1
ATOM 7861 C CA . LEU B 1 304 ? -26.781 -4.449 22.594 1 85.19 304 LEU B CA 1
ATOM 7862 C C . LEU B 1 304 ? -27.578 -5.016 23.75 1 85.19 304 LEU B C 1
ATOM 7864 O O . LEU B 1 304 ? -28.688 -5.516 23.562 1 85.19 304 LEU B O 1
ATOM 7868 N N . THR B 1 305 ? -26.906 -4.91 24.906 1 78.12 305 THR B N 1
ATOM 7869 C CA . THR B 1 305 ? -27.625 -5.387 26.078 1 78.12 305 THR B CA 1
ATOM 7870 C C . THR B 1 305 ? -28.438 -4.262 26.703 1 78.12 305 THR B C 1
ATOM 7872 O O . THR B 1 305 ? -28.266 -3.092 26.359 1 78.12 305 THR B O 1
ATOM 7875 N N . SER B 1 306 ? -29.484 -4.559 27.531 1 66.62 306 SER B N 1
ATOM 7876 C CA . SER B 1 306 ? -30.406 -3.596 28.125 1 66.62 306 SER B CA 1
ATOM 7877 C C . SER B 1 306 ? -29.656 -2.557 28.953 1 66.62 306 SER B C 1
ATOM 7879 O O . SER B 1 306 ? -28.891 -2.908 29.844 1 66.62 306 SER B O 1
ATOM 7881 N N . ILE B 1 307 ? -29.625 -1.299 28.422 1 62.66 307 ILE B N 1
ATOM 7882 C CA . ILE B 1 307 ? -28.984 -0.156 29.062 1 62.66 307 ILE B CA 1
ATOM 7883 C C . ILE B 1 307 ? -29.844 0.344 30.219 1 62.66 307 ILE B C 1
ATOM 7885 O O . ILE B 1 307 ? -29.516 1.334 30.875 1 62.66 307 ILE B O 1
ATOM 7889 N N . SER B 1 308 ? -30.938 -0.361 30.469 1 59.72 308 SER B N 1
ATOM 7890 C CA . SER B 1 308 ? -31.797 0.167 31.531 1 59.72 308 SER B CA 1
ATOM 7891 C C . SER B 1 308 ? -31.094 0.164 32.875 1 59.72 308 SER B C 1
ATOM 7893 O O . SER B 1 308 ? -30.391 -0.796 33.219 1 59.72 308 SER B O 1
ATOM 7895 N N . THR B 1 309 ? -30.797 1.314 33.406 1 56.59 309 THR B N 1
ATOM 7896 C CA . THR B 1 309 ? -30.141 1.507 34.719 1 56.59 309 THR B CA 1
ATOM 7897 C C . THR B 1 309 ? -30.859 0.717 35.781 1 56.59 309 THR B C 1
ATOM 7899 O O . THR B 1 309 ? -30.266 0.382 36.812 1 56.59 309 THR B O 1
ATOM 7902 N N . LYS B 1 310 ? -32.188 0.554 35.594 1 56.25 310 LYS B N 1
ATOM 7903 C CA . LYS B 1 310 ? -32.938 -0.053 36.688 1 56.25 310 LYS B CA 1
ATOM 7904 C C . LYS B 1 310 ? -32.75 -1.567 36.719 1 56.25 310 LYS B C 1
ATOM 7906 O O . LYS B 1 310 ? -32.75 -2.176 37.781 1 56.25 310 LYS B O 1
ATOM 7911 N N . TYR B 1 311 ? -32.531 -2.188 35.438 1 53.19 311 TYR B N 1
ATOM 7912 C CA . TYR B 1 311 ? -32.469 -3.645 35.438 1 53.19 311 TYR B CA 1
ATOM 7913 C C . TYR B 1 311 ? -31.312 -4.113 34.531 1 53.19 311 TYR B C 1
ATOM 7915 O O . TYR B 1 311 ? -31.328 -3.865 33.312 1 53.19 311 TYR B O 1
ATOM 7923 N N . TYR B 1 312 ? -30.156 -4.004 35.125 1 54.56 312 TYR B N 1
ATOM 7924 C CA . TYR B 1 312 ? -29.156 -4.684 34.312 1 54.56 312 TYR B CA 1
ATOM 7925 C C . TYR B 1 312 ? -29.547 -6.141 34.062 1 54.56 312 TYR B C 1
ATOM 7927 O O . TYR B 1 312 ? -29.812 -6.883 35 1 54.56 312 TYR B O 1
ATOM 7935 N N . VAL B 1 313 ? -30.078 -6.512 32.969 1 55.09 313 VAL B N 1
ATOM 7936 C CA . VAL B 1 313 ? -30.5 -7.875 32.656 1 55.09 313 VAL B CA 1
ATOM 7937 C C . VAL B 1 313 ? -29.391 -8.852 33.062 1 55.09 313 VAL B C 1
ATOM 7939 O O . VAL B 1 313 ? -29.688 -9.93 33.594 1 55.09 313 VAL B O 1
ATOM 7942 N N . GLN B 1 314 ? -28.109 -8.477 32.812 1 60.84 314 GLN B N 1
ATOM 7943 C CA . GLN B 1 314 ? -27 -9.352 33.156 1 60.84 314 GLN B CA 1
ATOM 7944 C C . GLN B 1 314 ? -25.938 -8.586 33.938 1 60.84 314 GLN B C 1
ATOM 7946 O O . GLN B 1 314 ? -25.562 -7.473 33.562 1 60.84 314 GLN B O 1
ATOM 7951 N N . ASP B 1 315 ? -25.562 -8.984 35.125 1 69.56 315 ASP B N 1
ATOM 7952 C CA . ASP B 1 315 ? -24.531 -8.398 35.969 1 69.56 315 ASP B CA 1
ATOM 7953 C C . ASP B 1 315 ? -23.25 -8.125 35.188 1 69.56 315 ASP B C 1
ATOM 7955 O O . ASP B 1 315 ? -22.531 -7.164 35.5 1 69.56 315 ASP B O 1
ATOM 7959 N N . ILE B 1 316 ? -23.062 -8.852 34.125 1 75.69 316 ILE B N 1
ATOM 7960 C CA . ILE B 1 316 ? -21.812 -8.719 33.375 1 75.69 316 ILE B CA 1
ATOM 7961 C C . ILE B 1 316 ? -21.844 -7.426 32.562 1 75.69 316 ILE B C 1
ATOM 7963 O O . ILE B 1 316 ? -20.797 -6.879 32.188 1 75.69 316 ILE B O 1
ATOM 7967 N N . ALA B 1 317 ? -23.031 -6.918 32.375 1 78.12 317 ALA B N 1
ATOM 7968 C CA . ALA B 1 317 ? -23.188 -5.699 31.578 1 78.12 317 ALA B CA 1
ATOM 7969 C C . ALA B 1 317 ? -22.594 -4.496 32.312 1 78.12 317 ALA B C 1
ATOM 7971 O O . ALA B 1 317 ? -22.125 -3.549 31.672 1 78.12 317 ALA B O 1
ATOM 7972 N N . ARG B 1 318 ? -22.562 -4.629 33.594 1 83.25 318 ARG B N 1
ATOM 7973 C CA . ARG B 1 318 ? -21.969 -3.549 34.375 1 83.25 318 ARG B CA 1
ATOM 7974 C C . ARG B 1 318 ? -20.469 -3.486 34.188 1 83.25 318 ARG B C 1
ATOM 7976 O O . ARG B 1 318 ? -19.891 -2.4 34.094 1 83.25 318 ARG B O 1
ATOM 7983 N N . VAL B 1 319 ? -19.859 -4.629 34 1 86.5 319 VAL B N 1
ATOM 7984 C CA . VAL B 1 319 ? -18.422 -4.699 33.781 1 86.5 319 VAL B CA 1
ATOM 7985 C C . VAL B 1 319 ? -18.062 -4.102 32.438 1 86.5 319 VAL B C 1
ATOM 7987 O O . VAL B 1 319 ? -17.078 -3.379 32.312 1 86.5 319 VAL B O 1
ATOM 7990 N N . PHE B 1 320 ? -18.938 -4.332 31.5 1 88.62 320 PHE B N 1
ATOM 7991 C CA . PHE B 1 320 ? -18.703 -3.785 30.172 1 88.62 320 PHE B CA 1
ATOM 7992 C C . PHE B 1 320 ? -18.797 -2.264 30.188 1 88.62 320 PHE B C 1
ATOM 7994 O O . PHE B 1 320 ? -17.953 -1.582 29.594 1 88.62 320 PHE B O 1
ATOM 8001 N N . GLU B 1 321 ? -19.75 -1.807 30.922 1 88.12 321 GLU B N 1
ATOM 8002 C CA . GLU B 1 321 ? -19.969 -0.364 31 1 88.12 321 GLU B CA 1
ATOM 8003 C C . GLU B 1 321 ? -18.766 0.333 31.641 1 88.12 321 GLU B C 1
ATOM 8005 O O . GLU B 1 321 ? -18.266 1.319 31.109 1 88.12 321 GLU B O 1
ATOM 8010 N N . TYR B 1 322 ? -18.328 -0.213 32.688 1 89 322 TYR B N 1
ATOM 8011 C CA . TYR B 1 322 ? -17.234 0.43 33.406 1 89 322 TYR B CA 1
ATOM 8012 C C . TYR B 1 322 ? -15.938 0.318 32.625 1 89 322 TYR B C 1
ATOM 8014 O O . TYR B 1 322 ? -15.094 1.221 32.688 1 89 322 TYR B O 1
ATOM 8022 N N . TYR B 1 323 ? -15.773 -0.747 31.938 1 90.81 323 TYR B N 1
ATOM 8023 C CA . TYR B 1 323 ? -14.586 -0.878 31.109 1 90.81 323 TYR B CA 1
ATOM 8024 C C . TYR B 1 323 ? -14.57 0.181 30.016 1 90.81 323 TYR B C 1
ATOM 8026 O O . TYR B 1 323 ? -13.516 0.752 29.703 1 90.81 323 TYR B O 1
ATOM 8034 N N . VAL B 1 324 ? -15.703 0.414 29.438 1 92.75 324 VAL B N 1
ATOM 8035 C CA . VAL B 1 324 ? -15.812 1.414 28.375 1 92.75 324 VAL B CA 1
ATOM 8036 C C . VAL B 1 324 ? -15.484 2.795 28.938 1 92.75 324 VAL B C 1
ATOM 8038 O O . VAL B 1 324 ? -14.758 3.57 28.312 1 92.75 324 VAL B O 1
ATOM 8041 N N . TYR B 1 325 ? -15.961 3.023 30.203 1 92 325 TYR B N 1
ATOM 8042 C CA . TYR B 1 325 ? -15.688 4.316 30.828 1 92 325 TYR B CA 1
ATOM 8043 C C . TYR B 1 325 ? -14.211 4.461 31.156 1 92 325 TYR B C 1
ATOM 8045 O O . TYR B 1 325 ? -13.609 5.512 30.906 1 92 325 TYR B O 1
ATOM 8053 N N . PHE B 1 326 ? -13.641 3.414 31.625 1 92 326 PHE B N 1
ATOM 8054 C CA . PHE B 1 326 ? -12.242 3.459 32.031 1 92 326 PHE B CA 1
ATOM 8055 C C . PHE B 1 326 ? -11.344 3.633 30.797 1 92 326 PHE B C 1
ATOM 8057 O O . PHE B 1 326 ? -10.438 4.461 30.797 1 92 326 PHE B O 1
ATOM 8064 N N . TRP B 1 327 ? -11.594 2.906 29.797 1 94.69 327 TRP B N 1
ATOM 8065 C CA . TRP B 1 327 ? -10.82 3.029 28.562 1 94.69 327 TRP B CA 1
ATOM 8066 C C . TRP B 1 327 ? -11.023 4.402 27.938 1 94.69 327 TRP B C 1
ATOM 8068 O O . TRP B 1 327 ? -10.062 5.031 27.484 1 94.69 327 TRP B O 1
ATOM 8078 N N . GLY B 1 328 ? -12.305 4.824 27.906 1 94 328 GLY B N 1
ATOM 8079 C CA . GLY B 1 328 ? -12.609 6.129 27.344 1 94 328 GLY B CA 1
ATOM 8080 C C . GLY B 1 328 ? -11.93 7.273 28.062 1 94 328 GLY B C 1
ATOM 8081 O O . GLY B 1 328 ? -11.43 8.203 27.438 1 94 328 GLY B O 1
ATOM 8082 N N . ALA B 1 329 ? -11.859 7.16 29.312 1 93.06 329 ALA B N 1
ATOM 8083 C CA . ALA B 1 329 ? -11.195 8.195 30.094 1 93.06 329 ALA B CA 1
ATOM 8084 C C . ALA B 1 329 ? -9.695 8.203 29.844 1 93.06 329 ALA B C 1
ATOM 8086 O O . ALA B 1 329 ? -9.086 9.273 29.703 1 93.06 329 ALA B O 1
ATOM 8087 N N . GLY B 1 330 ? -9.133 7.059 29.797 1 92.69 330 GLY B N 1
ATOM 8088 C CA . GLY B 1 330 ? -7.711 6.961 29.5 1 92.69 330 GLY B CA 1
ATOM 8089 C C . GLY B 1 330 ? -7.348 7.508 28.141 1 92.69 330 GLY B C 1
ATOM 8090 O O . GLY B 1 330 ? -6.375 8.25 28 1 92.69 330 GLY B O 1
ATOM 8091 N N . ASP B 1 331 ? -8.125 7.121 27.172 1 93.56 331 ASP B N 1
ATOM 8092 C CA . ASP B 1 331 ? -7.855 7.555 25.812 1 93.56 331 ASP B CA 1
ATOM 8093 C C . ASP B 1 331 ? -8.086 9.055 25.656 1 93.56 331 ASP B C 1
ATOM 8095 O O . ASP B 1 331 ? -7.371 9.719 24.906 1 93.56 331 ASP B O 1
ATOM 8099 N N . PHE B 1 332 ? -9.07 9.547 26.359 1 92.19 332 PHE B N 1
ATOM 8100 C CA . PHE B 1 332 ? -9.375 10.977 26.312 1 92.19 332 PHE B CA 1
ATOM 8101 C C . PHE B 1 332 ? -8.234 11.797 26.906 1 92.19 332 PHE B C 1
ATOM 8103 O O . PHE B 1 332 ? -7.867 12.836 26.375 1 92.19 332 PHE B O 1
ATOM 8110 N N . ILE B 1 333 ? -7.648 11.336 27.922 1 88.19 333 ILE B N 1
ATOM 8111 C CA . ILE B 1 333 ? -6.539 12.031 28.562 1 88.19 333 ILE B CA 1
ATOM 8112 C C . ILE B 1 333 ? -5.332 12.047 27.625 1 88.19 333 ILE B C 1
ATOM 8114 O O . ILE B 1 333 ? -4.648 13.07 27.5 1 88.19 333 ILE B O 1
ATOM 8118 N N . GLU B 1 334 ? -5.105 10.953 26.984 1 87.31 334 GLU B N 1
ATOM 8119 C CA . GLU B 1 334 ? -4 10.898 26.031 1 87.31 334 GLU B CA 1
ATOM 8120 C C . GLU B 1 334 ? -4.215 11.883 24.891 1 87.31 334 GLU B C 1
ATOM 8122 O O . GLU B 1 334 ? -3.262 12.492 24.406 1 87.31 334 GLU B O 1
ATOM 8127 N N . GLU B 1 335 ? -5.441 12.047 24.469 1 86.81 335 GLU B N 1
ATOM 8128 C CA . GLU B 1 335 ? -5.746 12.969 23.391 1 86.81 335 GLU B CA 1
ATOM 8129 C C . GLU B 1 335 ? -5.582 14.422 23.844 1 86.81 335 GLU B C 1
ATOM 8131 O O . GLU B 1 335 ? -5.137 15.273 23.062 1 86.81 335 GLU B O 1
ATOM 8136 N N . LEU B 1 336 ? -5.941 14.664 25.047 1 82.88 336 LEU B N 1
ATOM 8137 C CA . LEU B 1 336 ? -5.766 16 25.594 1 82.88 336 LEU B CA 1
ATOM 8138 C C . LEU B 1 336 ? -4.285 16.359 25.703 1 82.88 336 LEU B C 1
ATOM 8140 O O . LEU B 1 336 ? -3.887 17.484 25.422 1 82.88 336 LEU B O 1
ATOM 8144 N N . ILE B 1 337 ? -3.512 15.344 26.016 1 78.38 337 ILE B N 1
ATOM 8145 C CA . ILE B 1 337 ? -2.07 15.547 26.109 1 78.38 337 ILE B CA 1
ATOM 8146 C C . ILE B 1 337 ? -1.495 15.805 24.719 1 78.38 337 ILE B C 1
ATOM 8148 O O . ILE B 1 337 ? -0.613 16.641 24.547 1 78.38 337 ILE B O 1
ATOM 8152 N N . SER B 1 338 ? -1.986 15.133 23.75 1 77 338 SER B N 1
ATOM 8153 C CA . SER B 1 338 ? -1.521 15.305 22.375 1 77 338 SER B CA 1
ATOM 8154 C C . SER B 1 338 ? -1.89 16.688 21.828 1 77 338 SER B C 1
ATOM 8156 O O . SER B 1 338 ? -1.117 17.281 21.094 1 77 338 SER B O 1
ATOM 8158 N N . CYS B 1 339 ? -3.057 17.156 22.172 1 75 339 CYS B N 1
ATOM 8159 C CA . CYS B 1 339 ? -3.545 18.438 21.703 1 75 339 CYS B CA 1
ATOM 8160 C C . CYS B 1 339 ? -2.795 19.594 22.359 1 75 339 CYS B C 1
ATOM 8162 O O . CYS B 1 339 ? -2.373 20.531 21.688 1 75 339 CYS B O 1
ATOM 8164 N N . PHE B 1 340 ? -2.6 19.578 23.672 1 67.56 340 PHE B N 1
ATOM 8165 C CA . PHE B 1 340 ? -2.021 20.703 24.391 1 67.56 340 PHE B CA 1
ATOM 8166 C C . PHE B 1 340 ? -0.51 20.562 24.5 1 67.56 340 PHE B C 1
ATOM 8168 O O . PHE B 1 340 ? 0.196 21.531 24.766 1 67.56 340 PHE B O 1
ATOM 8175 N N . GLY B 1 341 ? 0.083 19.594 23.828 1 59.16 341 GLY B N 1
ATOM 8176 C CA . GLY B 1 341 ? 1.524 19.453 23.719 1 59.16 341 GLY B CA 1
ATOM 8177 C C . GLY B 1 341 ? 2.227 19.406 25.062 1 59.16 341 GLY B C 1
ATOM 8178 O O . GLY B 1 341 ? 3.404 19.75 25.172 1 59.16 341 GLY B O 1
ATOM 8179 N N . CYS B 1 342 ? 1.549 19.359 26.141 1 50.88 342 CYS B N 1
ATOM 8180 C CA . CYS B 1 342 ? 2.242 19.516 27.406 1 50.88 342 CYS B CA 1
ATOM 8181 C C . CYS B 1 342 ? 3.422 18.547 27.516 1 50.88 342 CYS B C 1
ATOM 8183 O O . CYS B 1 342 ? 4.395 18.828 28.219 1 50.88 342 CYS B O 1
ATOM 8185 N N . LEU B 1 343 ? 3.414 17.422 26.984 1 46.69 343 LEU B N 1
ATOM 8186 C CA . LEU B 1 343 ? 4.512 16.516 27.281 1 46.69 343 LEU B CA 1
ATOM 8187 C C . LEU B 1 343 ? 5.559 16.531 26.172 1 46.69 343 LEU B C 1
ATOM 8189 O O . LEU B 1 343 ? 5.234 16.344 25 1 46.69 343 LEU B O 1
ATOM 8193 N N . GLU B 1 344 ? 6.547 17.484 26.297 1 45.69 344 GLU B N 1
ATOM 8194 C CA . GLU B 1 344 ? 7.723 17.703 25.453 1 45.69 344 GLU B CA 1
ATOM 8195 C C . GLU B 1 344 ? 8.258 16.375 24.906 1 45.69 344 GLU B C 1
ATOM 8197 O O . GLU B 1 344 ? 9 15.672 25.594 1 45.69 344 GLU B O 1
ATOM 8202 N N . ALA B 1 345 ? 7.543 15.562 24.312 1 46.47 345 ALA B N 1
ATOM 8203 C CA . ALA B 1 345 ? 8.195 14.398 23.719 1 46.47 345 ALA B CA 1
ATOM 8204 C C . ALA B 1 345 ? 9.312 14.82 22.766 1 46.47 345 ALA B C 1
ATOM 8206 O O . ALA B 1 345 ? 9.305 15.938 22.25 1 46.47 345 ALA B O 1
ATOM 8207 N N . ARG B 1 346 ? 10.438 14.156 22.672 1 45.34 346 ARG B N 1
ATOM 8208 C CA . ARG B 1 346 ? 11.539 14.211 21.719 1 45.34 346 ARG B CA 1
ATOM 8209 C C . ARG B 1 346 ? 11.039 14.492 20.312 1 45.34 346 ARG B C 1
ATOM 8211 O O . ARG B 1 346 ? 10.094 13.852 19.844 1 45.34 346 ARG B O 1
ATOM 8218 N N . GLY B 1 347 ? 11.492 15.648 19.578 1 49.66 347 GLY B N 1
ATOM 8219 C CA . GLY B 1 347 ? 11.273 15.984 18.188 1 49.66 347 GLY B CA 1
ATOM 8220 C C . GLY B 1 347 ? 10.078 16.906 17.969 1 49.66 347 GLY B C 1
ATOM 8221 O O . GLY B 1 347 ? 9.555 17 16.859 1 49.66 347 GLY B O 1
ATOM 8222 N N . ARG B 1 348 ? 9.492 17.375 19.031 1 53.88 348 ARG B N 1
ATOM 8223 C CA . ARG B 1 348 ? 8.188 18.031 18.891 1 53.88 348 ARG B CA 1
ATOM 8224 C C . ARG B 1 348 ? 8.344 19.453 18.375 1 53.88 348 ARG B C 1
ATOM 8226 O O . ARG B 1 348 ? 9.383 20.078 18.562 1 53.88 348 ARG B O 1
ATOM 8233 N N . SER B 1 349 ? 7.406 19.766 17.656 1 60.66 349 SER B N 1
ATOM 8234 C CA . SER B 1 349 ? 7.23 20.984 16.875 1 60.66 349 SER B CA 1
ATOM 8235 C C . SER B 1 349 ? 7.273 22.219 17.766 1 60.66 349 SER B C 1
ATOM 8237 O O . SER B 1 349 ? 6.73 22.219 18.859 1 60.66 349 SER B O 1
ATOM 8239 N N . HIS B 1 350 ? 8.328 23 17.672 1 64.94 350 HIS B N 1
ATOM 8240 C CA . HIS B 1 350 ? 8.445 24.281 18.359 1 64.94 350 HIS B CA 1
ATOM 8241 C C . HIS B 1 350 ? 7.5 25.312 17.75 1 64.94 350 HIS B C 1
ATOM 8243 O O . HIS B 1 350 ? 7.754 26.516 17.844 1 64.94 350 HIS B O 1
ATOM 8249 N N . ARG B 1 351 ? 6.41 24.812 17.266 1 75.44 351 ARG B N 1
ATOM 8250 C CA . ARG B 1 351 ? 5.43 25.75 16.703 1 75.44 351 ARG B CA 1
ATOM 8251 C C . ARG B 1 351 ? 4.559 26.344 17.812 1 75.44 351 ARG B C 1
ATOM 8253 O O . ARG B 1 351 ? 4.609 25.906 18.953 1 75.44 351 ARG B O 1
ATOM 8260 N N . SER B 1 352 ? 3.979 27.375 17.5 1 71.5 352 SER B N 1
ATOM 8261 C CA . SER B 1 352 ? 3.076 28.047 18.438 1 71.5 352 SER B CA 1
ATOM 8262 C C . SER B 1 352 ? 1.915 27.125 18.828 1 71.5 352 SER B C 1
ATOM 8264 O O . SER B 1 352 ? 1.568 26.203 18.094 1 71.5 352 SER B O 1
ATOM 8266 N N . TYR B 1 353 ? 1.386 27.297 20.078 1 71.81 353 TYR B N 1
ATOM 8267 C CA . TYR B 1 353 ? 0.275 26.5 20.594 1 71.81 353 TYR B CA 1
ATOM 8268 C C . TYR B 1 353 ? -0.929 26.594 19.656 1 71.81 353 TYR B C 1
ATO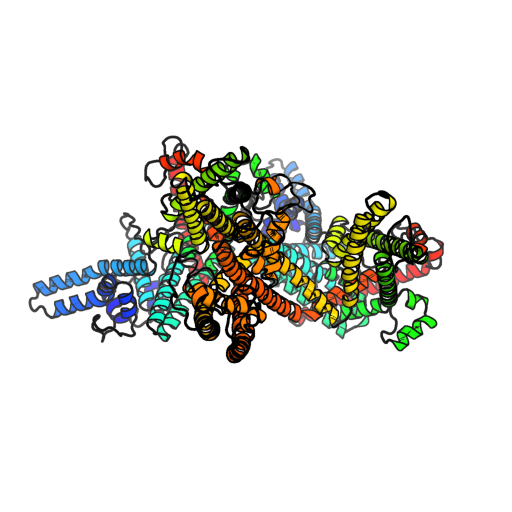M 8270 O O . TYR B 1 353 ? -1.585 25.578 19.391 1 71.81 353 TYR B O 1
ATOM 8278 N N . TYR B 1 354 ? -1.108 27.75 19.141 1 75.38 354 TYR B N 1
ATOM 8279 C CA . TYR B 1 354 ? -2.25 27.953 18.266 1 75.38 354 TYR B CA 1
ATOM 8280 C C . TYR B 1 354 ? -2.084 27.172 16.969 1 75.38 354 TYR B C 1
ATOM 8282 O O . TYR B 1 354 ? -3.027 26.531 16.484 1 75.38 354 TYR B O 1
ATOM 8290 N N . SER B 1 355 ? -0.91 27.25 16.547 1 75.81 355 SER B N 1
ATOM 8291 C CA . SER B 1 355 ? -0.657 26.547 15.289 1 75.81 355 SER B CA 1
ATOM 8292 C C . SER B 1 355 ? -0.736 25.031 15.469 1 75.81 355 SER B C 1
ATOM 8294 O O . SER B 1 355 ? -1.196 24.328 14.57 1 75.81 355 SER B O 1
ATOM 8296 N N . ARG B 1 356 ? -0.459 24.641 16.625 1 77.06 356 ARG B N 1
ATOM 8297 C CA . ARG B 1 356 ? -0.528 23.203 16.922 1 77.06 356 ARG B CA 1
ATOM 8298 C C . ARG B 1 356 ? -1.977 22.734 17.016 1 77.06 356 ARG B C 1
ATOM 8300 O O . ARG B 1 356 ? -2.328 21.672 16.516 1 77.06 356 ARG B O 1
ATOM 8307 N N . MET B 1 357 ? -2.766 23.516 17.641 1 78.38 357 MET B N 1
ATOM 8308 C CA . MET B 1 357 ? -4.18 23.188 17.781 1 78.38 357 MET B CA 1
ATOM 8309 C C . MET B 1 357 ? -4.883 23.188 16.422 1 78.38 357 MET B C 1
ATOM 8311 O O . MET B 1 357 ? -5.711 22.328 16.156 1 78.38 357 MET B O 1
ATOM 8315 N N . LYS B 1 358 ? -4.438 24.156 15.719 1 80.81 358 LYS B N 1
ATOM 8316 C CA . LYS B 1 358 ? -5.039 24.25 14.391 1 80.81 358 LYS B CA 1
ATOM 8317 C C . LYS B 1 358 ? -4.664 23.031 13.539 1 80.81 358 LYS B C 1
ATOM 8319 O O . LYS B 1 358 ? -5.516 22.469 12.859 1 80.81 358 LYS B O 1
ATOM 8324 N N . ARG B 1 359 ? -3.48 22.656 13.688 1 78.5 359 ARG B N 1
ATOM 8325 C CA . ARG B 1 359 ? -3.037 21.484 12.93 1 78.5 359 ARG B CA 1
ATOM 8326 C C . ARG B 1 359 ? -3.73 20.219 13.422 1 78.5 359 ARG B C 1
ATOM 8328 O O . ARG B 1 359 ? -4.09 19.359 12.625 1 78.5 359 ARG B O 1
ATOM 8335 N N . TYR B 1 360 ? -3.922 20.172 14.68 1 80.94 360 TYR B N 1
ATOM 8336 C CA . TYR B 1 360 ? -4.602 19.031 15.281 1 80.94 360 TYR B CA 1
ATOM 8337 C C . TYR B 1 360 ? -6.035 18.922 14.781 1 80.94 360 TYR B C 1
ATOM 8339 O O . TYR B 1 360 ? -6.508 17.828 14.445 1 80.94 360 TYR B O 1
ATOM 8347 N N . LEU B 1 361 ? -6.672 20.062 14.578 1 82.25 361 LEU B N 1
ATOM 8348 C CA . LEU B 1 361 ? -8.078 20.078 14.203 1 82.25 361 LEU B CA 1
ATOM 8349 C C . LEU B 1 361 ? -8.242 19.891 12.703 1 82.25 361 LEU B C 1
ATOM 8351 O O . LEU B 1 361 ? -9.32 19.516 12.234 1 82.25 361 LEU B O 1
ATOM 8355 N N . TYR B 1 362 ? -7.141 20.109 12.039 1 79.5 362 TYR B N 1
ATOM 8356 C CA . TYR B 1 362 ? -7.234 19.969 10.594 1 79.5 362 TYR B CA 1
ATOM 8357 C C . TYR B 1 362 ? -6.98 18.531 10.172 1 79.5 362 TYR B C 1
ATOM 8359 O O . TYR B 1 362 ? -7.242 18.156 9.023 1 79.5 362 TYR B O 1
ATOM 8367 N N . ASP B 1 363 ? -6.637 17.766 11.156 1 83.81 363 ASP B N 1
ATOM 8368 C CA . ASP B 1 363 ? -6.441 16.344 10.852 1 83.81 363 ASP B CA 1
ATOM 8369 C C . ASP B 1 363 ? -7.758 15.578 10.938 1 83.81 363 ASP B C 1
ATOM 8371 O O . ASP B 1 363 ? -8.477 15.672 11.938 1 83.81 363 ASP B O 1
ATOM 8375 N N . PHE B 1 364 ? -8.094 14.844 9.922 1 84.56 364 PHE B N 1
ATOM 8376 C CA . PHE B 1 364 ? -9.344 14.102 9.781 1 84.56 364 PHE B CA 1
ATOM 8377 C C . PHE B 1 364 ? -9.516 13.117 10.93 1 84.56 364 PHE B C 1
ATOM 8379 O O . PHE B 1 364 ? -10.586 13.039 11.539 1 84.56 364 PHE B O 1
ATOM 8386 N N . TRP B 1 365 ? -8.523 12.359 11.297 1 85.38 365 TRP B N 1
ATOM 8387 C CA . TRP B 1 365 ? -8.602 11.312 12.312 1 85.38 365 TRP B CA 1
ATOM 8388 C C . TRP B 1 365 ? -8.773 11.914 13.703 1 85.38 365 TRP B C 1
ATOM 8390 O O . TRP B 1 365 ? -9.484 11.359 14.547 1 85.38 365 TRP B O 1
ATOM 8400 N N . ASN B 1 366 ? -8.172 13.102 13.859 1 88.5 366 ASN B N 1
ATOM 8401 C CA . ASN B 1 366 ? -8.312 13.773 15.148 1 88.5 366 ASN B CA 1
ATOM 8402 C C . ASN B 1 366 ? -9.727 14.305 15.352 1 88.5 366 ASN B C 1
ATOM 8404 O O . ASN B 1 366 ? -10.242 14.305 16.469 1 88.5 366 ASN B O 1
ATOM 8408 N N . ILE B 1 367 ? -10.297 14.688 14.289 1 89.5 367 ILE B N 1
ATOM 8409 C CA . ILE B 1 367 ? -11.68 15.156 14.367 1 89.5 367 ILE B CA 1
ATOM 8410 C C . ILE B 1 367 ? -12.602 13.992 14.711 1 89.5 367 ILE B C 1
ATOM 8412 O O . ILE B 1 367 ? -13.523 14.141 15.516 1 89.5 367 ILE B O 1
ATOM 8416 N N . VAL B 1 368 ? -12.352 12.922 14.148 1 90.81 368 VAL B N 1
ATOM 8417 C CA . VAL B 1 368 ? -13.148 11.734 14.422 1 90.81 368 VAL B CA 1
ATOM 8418 C C . VAL B 1 368 ? -12.961 11.312 15.875 1 90.81 368 VAL B C 1
ATOM 8420 O O . VAL B 1 368 ? -13.922 10.922 16.547 1 90.81 368 VAL B O 1
ATOM 8423 N N . ASP B 1 369 ? -11.742 11.469 16.359 1 92.19 369 ASP B N 1
ATOM 8424 C CA . ASP B 1 369 ? -11.477 11.172 17.75 1 92.19 369 ASP B CA 1
ATOM 8425 C C . ASP B 1 369 ? -12.258 12.109 18.672 1 92.19 369 ASP B C 1
ATOM 8427 O O . ASP B 1 369 ? -12.938 11.656 19.594 1 92.19 369 ASP B O 1
ATOM 8431 N N . LEU B 1 370 ? -12.195 13.336 18.344 1 91.75 370 LEU B N 1
ATOM 8432 C CA . LEU B 1 370 ? -12.867 14.32 19.172 1 91.75 370 LEU B CA 1
ATOM 8433 C C . LEU B 1 370 ? -14.383 14.109 19.156 1 91.75 370 LEU B C 1
ATOM 8435 O O . LEU B 1 370 ? -15.047 14.242 20.188 1 91.75 370 LEU B O 1
ATOM 8439 N N . LEU B 1 371 ? -14.859 13.734 18 1 93.19 371 LEU B N 1
ATOM 8440 C CA . LEU B 1 371 ? -16.281 13.477 17.875 1 93.19 371 LEU B CA 1
ATOM 8441 C C . LEU B 1 371 ? -16.688 12.258 18.688 1 93.19 371 LEU B C 1
ATOM 8443 O O . LEU B 1 371 ? -17.75 12.258 19.344 1 93.19 371 LEU B O 1
ATOM 8447 N N . SER B 1 372 ? -15.875 11.281 18.703 1 94.44 372 SER B N 1
ATOM 8448 C CA . SER B 1 372 ? -16.172 10.07 19.453 1 94.44 372 SER B CA 1
ATOM 8449 C C . SER B 1 372 ? -16.203 10.352 20.953 1 94.44 372 SER B C 1
ATOM 8451 O O . SER B 1 372 ? -17.078 9.844 21.656 1 94.44 372 SER B O 1
ATOM 8453 N N . TYR B 1 373 ? -15.336 11.219 21.438 1 93.88 373 TYR B N 1
ATOM 8454 C CA . TYR B 1 373 ? -15.305 11.555 22.859 1 93.88 373 TYR B CA 1
ATOM 8455 C C . TYR B 1 373 ? -16.484 12.43 23.234 1 93.88 373 TYR B C 1
ATOM 8457 O O . TYR B 1 373 ? -17.109 12.219 24.281 1 93.88 373 TYR B O 1
ATOM 8465 N N . ALA B 1 374 ? -16.75 13.359 22.391 1 94.38 374 ALA B N 1
ATOM 8466 C CA . ALA B 1 374 ? -17.875 14.25 22.656 1 94.38 374 ALA B CA 1
ATOM 8467 C C . ALA B 1 374 ? -19.172 13.469 22.781 1 94.38 374 ALA B C 1
ATOM 8469 O O . ALA B 1 374 ? -19.969 13.703 23.703 1 94.38 374 ALA B O 1
ATOM 8470 N N . LEU B 1 375 ? -19.359 12.484 21.953 1 95.25 375 LEU B N 1
ATOM 8471 C CA . LEU B 1 375 ? -20.562 11.68 21.969 1 95.25 375 LEU B CA 1
ATOM 8472 C C . LEU B 1 375 ? -20.578 10.75 23.188 1 95.25 375 LEU B C 1
ATOM 8474 O O . LEU B 1 375 ? -21.625 10.547 23.812 1 95.25 375 LEU B O 1
ATOM 8478 N N . LEU B 1 376 ? -19.469 10.234 23.547 1 94.38 376 LEU B N 1
ATOM 8479 C CA . LEU B 1 376 ? -19.391 9.344 24.688 1 94.38 376 LEU B CA 1
ATOM 8480 C C . LEU B 1 376 ? -19.672 10.102 25.984 1 94.38 376 LEU B C 1
ATOM 8482 O O . LEU B 1 376 ? -20.438 9.641 26.844 1 94.38 376 LEU B O 1
ATOM 8486 N N . ILE B 1 377 ? -19.094 11.273 26.125 1 93.69 377 ILE B N 1
ATOM 8487 C CA . ILE B 1 377 ? -19.266 12.086 27.328 1 93.69 377 ILE B CA 1
ATOM 8488 C C . ILE B 1 377 ? -20.719 12.547 27.438 1 93.69 377 ILE B C 1
ATOM 8490 O O . ILE B 1 377 ? -21.312 12.5 28.516 1 93.69 377 ILE B O 1
ATOM 8494 N N . SER B 1 378 ? -21.266 12.914 26.328 1 92.88 378 SER B N 1
ATOM 8495 C CA . SER B 1 378 ? -22.656 13.32 26.328 1 92.88 378 SER B CA 1
ATOM 8496 C C . SER B 1 378 ? -23.578 12.156 26.703 1 92.88 378 SER B C 1
ATOM 8498 O O . SER B 1 378 ? -24.531 12.328 27.453 1 92.88 378 SER B O 1
ATOM 8500 N N . ALA B 1 379 ? -23.234 11 26.203 1 91.94 379 ALA B N 1
ATOM 8501 C CA . ALA B 1 379 ? -24.031 9.812 26.516 1 91.94 379 ALA B CA 1
ATOM 8502 C C . ALA B 1 379 ? -23.938 9.469 28 1 91.94 379 ALA B C 1
ATOM 8504 O O . ALA B 1 379 ? -24.953 9.125 28.625 1 91.94 379 ALA B O 1
ATOM 8505 N N . LEU B 1 380 ? -22.812 9.602 28.594 1 89.38 380 LEU B N 1
ATOM 8506 C CA . LEU B 1 380 ? -22.594 9.328 30.016 1 89.38 380 LEU B CA 1
ATOM 8507 C C . LEU B 1 380 ? -23.359 10.328 30.875 1 89.38 380 LEU B C 1
ATOM 8509 O O . LEU B 1 380 ? -23.953 9.961 31.891 1 89.38 380 LEU B O 1
ATOM 8513 N N . PHE B 1 381 ? -23.406 11.555 30.422 1 89 381 PHE B N 1
ATOM 8514 C CA . PHE B 1 381 ? -24.094 12.602 31.172 1 89 381 PHE B CA 1
ATOM 8515 C C . PHE B 1 381 ? -25.594 12.383 31.156 1 89 381 PHE B C 1
ATOM 8517 O O . PHE B 1 381 ? -26.266 12.508 32.188 1 89 381 PHE B O 1
ATOM 8524 N N . VAL B 1 382 ? -26.109 11.992 30.031 1 87.62 382 VAL B N 1
ATOM 8525 C CA . VAL B 1 382 ? -27.547 11.797 29.906 1 87.62 382 VAL B CA 1
ATOM 8526 C C . VAL B 1 382 ? -27.969 10.547 30.688 1 87.62 382 VAL B C 1
ATOM 8528 O O . VAL B 1 382 ? -29.016 10.531 31.328 1 87.62 382 VAL B O 1
ATOM 8531 N N . ARG B 1 383 ? -27.203 9.555 30.688 1 85.5 383 ARG B N 1
ATOM 8532 C CA . ARG B 1 383 ? -27.531 8.305 31.359 1 85.5 383 ARG B CA 1
ATOM 8533 C C . ARG B 1 383 ? -27.547 8.477 32.875 1 85.5 383 ARG B C 1
ATOM 8535 O O . ARG B 1 383 ? -28.453 7.98 33.562 1 85.5 383 ARG B O 1
ATOM 8542 N N . HIS B 1 384 ? -26.641 9.172 33.438 1 83.31 384 HIS B N 1
ATOM 8543 C CA . HIS B 1 384 ? -26.484 9.188 34.875 1 83.31 384 HIS B CA 1
ATOM 8544 C C . HIS B 1 384 ? -27.203 10.383 35.5 1 83.31 384 HIS B C 1
ATOM 8546 O O . HIS B 1 384 ? -27.625 10.328 36.656 1 83.31 384 HIS B O 1
ATOM 8552 N N . PHE B 1 385 ? -27.469 11.398 34.75 1 80.69 385 PHE B N 1
ATOM 8553 C CA . PHE B 1 385 ? -28.031 12.586 35.375 1 80.69 385 PHE B CA 1
ATOM 8554 C C . PHE B 1 385 ? -29.5 12.75 34.969 1 80.69 385 PHE B C 1
ATOM 8556 O O . PHE B 1 385 ? -30.266 13.422 35.688 1 80.69 385 PHE B O 1
ATOM 8563 N N . PHE B 1 386 ? -29.953 12.234 33.812 1 73.31 386 PHE B N 1
ATOM 8564 C CA . PHE B 1 386 ? -31.344 12.375 33.438 1 73.31 386 PHE B CA 1
ATOM 8565 C C . PHE B 1 386 ? -32.062 11.023 33.469 1 73.31 386 PHE B C 1
ATOM 8567 O O . PHE B 1 386 ? -32.188 10.375 32.406 1 73.31 386 PHE B O 1
ATOM 8574 N N . ILE B 1 387 ? -32.312 10.305 34.594 1 62.44 387 ILE B N 1
ATOM 8575 C CA . ILE B 1 387 ? -32.719 8.93 34.875 1 62.44 387 ILE B CA 1
ATOM 8576 C C . ILE B 1 387 ? -34.094 8.672 34.281 1 62.44 387 ILE B C 1
ATOM 8578 O O . ILE B 1 387 ? -34.344 7.582 33.781 1 62.44 387 ILE B O 1
ATOM 8582 N N . ASP B 1 388 ? -35.062 9.531 34.375 1 58.81 388 ASP B N 1
ATOM 8583 C CA . ASP B 1 388 ? -36.438 9.109 34.156 1 58.81 388 ASP B CA 1
ATOM 8584 C C . ASP B 1 388 ? -36.688 8.711 32.719 1 58.81 388 ASP B C 1
ATOM 8586 O O . ASP B 1 388 ? -36.906 7.531 32.406 1 58.81 388 ASP B O 1
ATOM 8590 N N . GLU B 1 389 ? -37.188 9.5 31.797 1 56.72 389 GLU B N 1
ATOM 8591 C CA . GLU B 1 389 ? -37.719 9.328 30.453 1 56.72 389 GLU B CA 1
ATOM 8592 C C . GLU B 1 389 ? -36.594 9.156 29.422 1 56.72 389 GLU B C 1
ATOM 8594 O O . GLU B 1 389 ? -36.812 8.688 28.312 1 56.72 389 GLU B O 1
ATOM 8599 N N . THR B 1 390 ? -35.281 9.047 29.859 1 66.56 390 THR B N 1
ATOM 8600 C CA . THR B 1 390 ? -34.312 9.438 28.859 1 66.56 390 THR B CA 1
ATOM 8601 C C . THR B 1 390 ? -33.344 8.281 28.562 1 66.56 390 THR B C 1
ATOM 8603 O O . THR B 1 390 ? -32.219 8.5 28.109 1 66.56 390 THR B O 1
ATOM 8606 N N . PHE B 1 391 ? -33.844 7.059 28.75 1 77 391 PHE B N 1
ATOM 8607 C CA . PHE B 1 391 ? -33 5.906 28.453 1 77 391 PHE B CA 1
ATOM 8608 C C . PHE B 1 391 ? -32.875 5.703 26.953 1 77 391 PHE B C 1
ATOM 8610 O O . PHE B 1 391 ? -31.812 5.324 26.469 1 77 391 PHE B O 1
ATOM 8617 N N . THR B 1 392 ? -33.938 6.043 26.297 1 82.44 392 THR B N 1
ATOM 8618 C CA . THR B 1 392 ? -33.906 5.879 24.844 1 82.44 392 THR B CA 1
ATOM 8619 C C . THR B 1 392 ? -32.875 6.824 24.203 1 82.44 392 THR B C 1
ATOM 8621 O O . THR B 1 392 ? -32.156 6.445 23.281 1 82.44 392 THR B O 1
ATOM 8624 N N . ILE B 1 393 ? -32.812 7.984 24.781 1 83.81 393 ILE B N 1
ATOM 8625 C CA . ILE B 1 393 ? -31.875 8.961 24.234 1 83.81 393 ILE B CA 1
ATOM 8626 C C . ILE B 1 393 ? -30.438 8.531 24.531 1 83.81 393 ILE B C 1
ATOM 8628 O O . ILE B 1 393 ? -29.547 8.672 23.688 1 83.81 393 ILE B O 1
ATOM 8632 N N . SER B 1 394 ? -30.266 7.984 25.734 1 86.06 394 SER B N 1
ATOM 8633 C CA . SER B 1 394 ? -28.922 7.52 26.109 1 86.06 394 SER B CA 1
ATOM 8634 C C . SER B 1 394 ? -28.484 6.363 25.219 1 86.06 394 SER B C 1
ATOM 8636 O O . SER B 1 394 ? -27.328 6.32 24.781 1 86.06 394 SER B O 1
ATOM 8638 N N . ARG B 1 395 ? -29.312 5.508 24.953 1 87.69 395 ARG B N 1
ATOM 8639 C CA . ARG B 1 395 ? -28.984 4.379 24.094 1 87.69 395 ARG B CA 1
ATOM 8640 C C . ARG B 1 395 ? -28.625 4.852 22.688 1 87.69 395 ARG B C 1
ATOM 8642 O O . ARG B 1 395 ? -27.672 4.352 22.078 1 87.69 395 ARG B O 1
ATOM 8649 N N . ARG B 1 396 ? -29.359 5.773 22.203 1 89.56 396 ARG B N 1
ATOM 8650 C CA . ARG B 1 396 ? -29.094 6.32 20.875 1 89.56 396 ARG B CA 1
ATOM 8651 C C . ARG B 1 396 ? -27.719 6.984 20.828 1 89.56 396 ARG B C 1
ATOM 8653 O O . ARG B 1 396 ? -26.969 6.816 19.859 1 89.56 396 ARG B O 1
ATOM 8660 N N . MET B 1 397 ? -27.422 7.605 21.844 1 90.88 397 MET B N 1
ATOM 8661 C CA . MET B 1 397 ? -26.141 8.32 21.875 1 90.88 397 MET B CA 1
ATOM 8662 C C . MET B 1 397 ? -24.984 7.348 22.031 1 90.88 397 MET B C 1
ATOM 8664 O O . MET B 1 397 ? -23.938 7.52 21.406 1 90.88 397 MET B O 1
ATOM 8668 N N . PHE B 1 398 ? -25.188 6.352 22.844 1 91.31 398 PHE B N 1
ATOM 8669 C CA . PHE B 1 398 ? -24.156 5.34 22.969 1 91.31 398 PHE B CA 1
ATOM 8670 C C . PHE B 1 398 ? -23.938 4.605 21.656 1 91.31 398 PHE B C 1
ATOM 8672 O O . PHE B 1 398 ? -22.797 4.336 21.266 1 91.31 398 PHE B O 1
ATOM 8679 N N . ALA B 1 399 ? -24.969 4.312 21 1 93 399 ALA B N 1
ATOM 8680 C CA . ALA B 1 399 ? -24.859 3.604 19.734 1 93 399 ALA B CA 1
ATOM 8681 C C . ALA B 1 399 ? -24.172 4.461 18.672 1 93 399 ALA B C 1
ATOM 8683 O O . ALA B 1 399 ? -23.359 3.953 17.891 1 93 399 ALA B O 1
ATOM 8684 N N . LEU B 1 400 ? -24.5 5.684 18.688 1 94.06 400 LEU B N 1
ATOM 8685 C CA . LEU B 1 400 ? -23.844 6.59 17.75 1 94.06 400 LEU B CA 1
ATOM 8686 C C . LEU B 1 400 ? -22.359 6.715 18.062 1 94.06 400 LEU B C 1
ATOM 8688 O O . LEU B 1 400 ? -21.531 6.738 17.156 1 94.06 400 LEU B O 1
ATOM 8692 N N . SER B 1 401 ? -22.078 6.848 19.328 1 94.94 401 SER B N 1
ATOM 8693 C CA . SER B 1 401 ? -20.688 6.902 19.734 1 94.94 401 SER B CA 1
ATOM 8694 C C . SER B 1 401 ? -19.938 5.641 19.312 1 94.94 401 SER B C 1
ATOM 8696 O O . SER B 1 401 ? -18.797 5.715 18.844 1 94.94 401 SER B O 1
ATOM 8698 N N . LEU B 1 402 ? -20.547 4.559 19.422 1 94.69 402 LEU B N 1
ATOM 8699 C CA . LEU B 1 402 ? -19.938 3.291 19.031 1 94.69 402 LEU B CA 1
ATOM 8700 C C . LEU B 1 402 ? -19.688 3.246 17.531 1 94.69 402 LEU B C 1
ATOM 8702 O O . LEU B 1 402 ? -18.656 2.775 17.078 1 94.69 402 LEU B O 1
ATOM 8706 N N . LEU B 1 403 ? -20.656 3.695 16.812 1 95.25 403 LEU B N 1
ATOM 8707 C CA . LEU B 1 403 ? -20.5 3.746 15.359 1 95.25 403 LEU B CA 1
ATOM 8708 C C . LEU B 1 403 ? -19.281 4.578 14.969 1 95.25 403 LEU B C 1
ATOM 8710 O O . LEU B 1 403 ? -18.469 4.16 14.133 1 95.25 403 LEU B O 1
ATOM 8714 N N . VAL B 1 404 ? -19.141 5.652 15.57 1 95 404 VAL B N 1
ATOM 8715 C CA . VAL B 1 404 ? -18.016 6.527 15.266 1 95 404 VAL B CA 1
ATOM 8716 C C . VAL B 1 404 ? -16.719 5.855 15.703 1 95 404 VAL B C 1
ATOM 8718 O O . VAL B 1 404 ? -15.688 5.984 15.031 1 95 404 VAL B O 1
ATOM 8721 N N . MET B 1 405 ? -16.75 5.156 16.75 1 95.56 405 MET B N 1
ATOM 8722 C CA . MET B 1 405 ? -15.562 4.465 17.219 1 95.56 405 MET B CA 1
ATOM 8723 C C . MET B 1 405 ? -15.156 3.355 16.25 1 95.56 405 MET B C 1
ATOM 8725 O O . MET B 1 405 ? -13.961 3.078 16.094 1 95.56 405 MET B O 1
ATOM 8729 N N . TYR B 1 406 ? -16.125 2.713 15.695 1 94.38 406 TYR B N 1
ATOM 8730 C CA . TYR B 1 406 ? -15.797 1.731 14.664 1 94.38 406 TYR B CA 1
ATOM 8731 C C . TYR B 1 406 ? -15.117 2.393 13.469 1 94.38 406 TYR B C 1
ATOM 8733 O O . TYR B 1 406 ? -14.18 1.834 12.891 1 94.38 406 TYR B O 1
ATOM 8741 N N . MET B 1 407 ? -15.562 3.539 13.125 1 93.38 407 MET B N 1
ATOM 8742 C CA . MET B 1 407 ? -14.914 4.289 12.047 1 93.38 407 MET B CA 1
ATOM 8743 C C . MET B 1 407 ? -13.508 4.707 12.445 1 93.38 407 MET B C 1
ATOM 8745 O O . MET B 1 407 ? -12.586 4.668 11.633 1 93.38 407 MET B O 1
ATOM 8749 N N . ARG B 1 408 ? -13.406 5.059 13.641 1 94 408 ARG B N 1
ATOM 8750 C CA . ARG B 1 408 ? -12.109 5.453 14.18 1 94 408 ARG B CA 1
ATOM 8751 C C . ARG B 1 408 ? -11.125 4.293 14.141 1 94 408 ARG B C 1
ATOM 8753 O O . ARG B 1 408 ? -9.93 4.496 13.93 1 94 408 ARG B O 1
ATOM 8760 N N . PHE B 1 409 ? -11.594 3.123 14.344 1 94.44 409 PHE B N 1
ATOM 8761 C CA . PHE B 1 409 ? -10.75 1.937 14.391 1 94.44 409 PHE B CA 1
ATOM 8762 C C . PHE B 1 409 ? -10.094 1.686 13.039 1 94.44 409 PHE B C 1
ATOM 8764 O O . PHE B 1 409 ? -9.031 1.068 12.969 1 94.44 409 PHE B O 1
ATOM 8771 N N . LEU B 1 410 ? -10.641 2.154 11.992 1 92.5 410 LEU B N 1
ATOM 8772 C CA . LEU B 1 410 ? -10.086 1.951 10.656 1 92.5 410 LEU B CA 1
ATOM 8773 C C . LEU B 1 410 ? -8.703 2.59 10.539 1 92.5 410 LEU B C 1
ATOM 8775 O O . LEU B 1 410 ? -7.93 2.238 9.648 1 92.5 410 LEU B O 1
ATOM 8779 N N . GLU B 1 411 ? -8.359 3.484 11.484 1 92.19 411 GLU B N 1
ATOM 8780 C CA . GLU B 1 411 ? -7.059 4.148 11.469 1 92.19 411 GLU B CA 1
ATOM 8781 C C . GLU B 1 411 ? -5.922 3.145 11.664 1 92.19 411 GLU B C 1
ATOM 8783 O O . GLU B 1 411 ? -4.777 3.418 11.305 1 92.19 411 GLU B O 1
ATOM 8788 N N . VAL B 1 412 ? -6.258 1.97 12.25 1 91.5 412 VAL B N 1
ATOM 8789 C CA . VAL B 1 412 ? -5.25 0.945 12.516 1 91.5 412 VAL B CA 1
ATOM 8790 C C . VAL B 1 412 ? -4.609 0.504 11.195 1 91.5 412 VAL B C 1
ATOM 8792 O O . VAL B 1 412 ? -3.432 0.14 11.164 1 91.5 412 VAL B O 1
ATOM 8795 N N . PHE B 1 413 ? -5.305 0.696 10.125 1 90.25 413 PHE B N 1
ATOM 8796 C CA . PHE B 1 413 ? -4.836 0.159 8.852 1 90.25 413 PHE B CA 1
ATOM 8797 C C . PHE B 1 413 ? -3.967 1.177 8.117 1 90.25 413 PHE B C 1
ATOM 8799 O O . PHE B 1 413 ? -3.43 0.886 7.051 1 90.25 413 PHE B O 1
ATOM 8806 N N . LEU B 1 414 ? -3.713 2.301 8.711 1 89.44 414 LEU B N 1
ATOM 8807 C CA . LEU B 1 414 ? -2.916 3.34 8.062 1 89.44 414 LEU B CA 1
ATOM 8808 C C . LEU B 1 414 ? -1.464 2.9 7.922 1 89.44 414 LEU B C 1
ATOM 8810 O O . LEU B 1 414 ? -0.776 3.307 6.984 1 89.44 414 LEU B O 1
ATOM 8814 N N . ILE B 1 415 ? -1.049 2.023 8.836 1 89 415 ILE B N 1
ATOM 8815 C CA . ILE B 1 415 ? 0.356 1.632 8.836 1 89 415 ILE B CA 1
ATOM 8816 C C . ILE B 1 415 ? 0.584 0.516 7.82 1 89 415 ILE B C 1
ATOM 8818 O O . ILE B 1 415 ? 1.716 0.279 7.391 1 89 415 ILE B O 1
ATOM 8822 N N . HIS B 1 416 ? -0.51 -0.063 7.418 1 88.19 416 HIS B N 1
ATOM 8823 C CA . HIS B 1 416 ? -0.38 -1.174 6.484 1 88.19 416 HIS B CA 1
ATOM 8824 C C . HIS B 1 416 ? -0.105 -0.674 5.07 1 88.19 416 HIS B C 1
ATOM 8826 O O . HIS B 1 416 ? -0.736 0.281 4.609 1 88.19 416 HIS B O 1
ATOM 8832 N N . ARG B 1 417 ? 0.843 -1.29 4.375 1 83.75 417 ARG B N 1
ATOM 8833 C CA . ARG B 1 417 ? 1.341 -0.829 3.082 1 83.75 417 ARG B CA 1
ATOM 8834 C C . ARG B 1 417 ? 0.236 -0.849 2.031 1 83.75 417 ARG B C 1
ATOM 8836 O O . ARG B 1 417 ? 0.207 0 1.137 1 83.75 417 ARG B O 1
ATOM 8843 N N . LYS B 1 418 ? -0.749 -1.729 2.127 1 83.62 418 LYS B N 1
ATOM 8844 C CA . LYS B 1 418 ? -1.781 -1.856 1.103 1 83.62 418 LYS B CA 1
ATOM 8845 C C . LYS B 1 418 ? -3.051 -1.111 1.506 1 83.62 418 LYS B C 1
ATOM 8847 O O . LYS B 1 418 ? -3.658 -0.421 0.686 1 83.62 418 LYS B O 1
ATOM 8852 N N . LEU B 1 419 ? -3.387 -1.195 2.773 1 88.25 419 LEU B N 1
ATOM 8853 C CA . LEU B 1 419 ? -4.648 -0.621 3.227 1 88.25 419 LEU B CA 1
ATOM 8854 C C . LEU B 1 419 ? -4.484 0.86 3.555 1 88.25 419 LEU B C 1
ATOM 8856 O O . LEU B 1 419 ? -5.453 1.622 3.506 1 88.25 419 LEU B O 1
ATOM 8860 N N . GLY B 1 420 ? -3.254 1.221 3.871 1 88.69 420 GLY B N 1
ATOM 8861 C CA . GLY B 1 420 ? -3.012 2.615 4.211 1 88.69 420 GLY B CA 1
ATOM 8862 C C . GLY B 1 420 ? -3.355 3.57 3.082 1 88.69 420 GLY B C 1
ATOM 8863 O O . GLY B 1 420 ? -4.176 4.473 3.256 1 88.69 420 GLY B O 1
ATOM 8864 N N . PRO B 1 421 ? -2.855 3.32 1.934 1 87.94 421 PRO B N 1
ATOM 8865 C CA . PRO B 1 421 ? -3.182 4.184 0.795 1 87.94 421 PRO B CA 1
ATOM 8866 C C . PRO B 1 421 ? -4.672 4.184 0.466 1 87.94 421 PRO B C 1
ATOM 8868 O O . PRO B 1 421 ? -5.215 5.211 0.045 1 87.94 421 PRO B O 1
ATOM 8871 N N . THR B 1 422 ? -5.348 3.078 0.666 1 88.5 422 THR B N 1
ATOM 8872 C CA . THR B 1 422 ? -6.781 3.004 0.41 1 88.5 422 THR B CA 1
ATOM 8873 C C . THR B 1 422 ? -7.547 3.939 1.341 1 88.5 422 THR B C 1
ATOM 8875 O O . THR B 1 422 ? -8.508 4.59 0.924 1 88.5 422 THR B O 1
ATOM 8878 N N . LEU B 1 423 ? -7.121 3.984 2.555 1 90 423 LEU B N 1
ATOM 8879 C CA . LEU B 1 423 ? -7.77 4.879 3.506 1 90 423 LEU B CA 1
ATOM 8880 C C . LEU B 1 423 ? -7.52 6.34 3.137 1 90 423 LEU B C 1
ATOM 8882 O O . LEU B 1 423 ? -8.398 7.184 3.297 1 90 423 LEU B O 1
ATOM 8886 N N . ILE B 1 424 ? -6.309 6.609 2.639 1 89.12 424 ILE B N 1
ATOM 8887 C CA . ILE B 1 424 ? -5.988 7.965 2.205 1 89.12 424 ILE B CA 1
ATOM 8888 C C . ILE B 1 424 ? -6.852 8.336 1 1 89.12 424 ILE B C 1
ATOM 8890 O O . ILE B 1 424 ? -7.324 9.469 0.894 1 89.12 424 ILE B O 1
ATOM 8894 N N . MET B 1 425 ? -7.102 7.391 0.129 1 89.75 425 MET B N 1
ATOM 8895 C CA . MET B 1 425 ? -7.957 7.613 -1.033 1 89.75 425 MET B CA 1
ATOM 8896 C C . MET B 1 425 ? -9.391 7.914 -0.604 1 89.75 425 MET B C 1
ATOM 8898 O O . MET B 1 425 ? -10.039 8.797 -1.165 1 89.75 425 MET B O 1
ATOM 8902 N N . ILE B 1 426 ? -9.812 7.172 0.371 1 89.25 426 ILE B N 1
ATOM 8903 C CA . ILE B 1 426 ? -11.172 7.367 0.875 1 89.25 426 ILE B CA 1
ATOM 8904 C C . ILE B 1 426 ? -11.312 8.781 1.442 1 89.25 426 ILE B C 1
ATOM 8906 O O . ILE B 1 426 ? -12.305 9.461 1.191 1 89.25 426 ILE B O 1
ATOM 8910 N N . LYS B 1 427 ? -10.312 9.188 2.189 1 88.88 427 LYS B N 1
ATOM 8911 C CA . LYS B 1 427 ? -10.336 10.523 2.779 1 88.88 427 LYS B CA 1
ATOM 8912 C C . LYS B 1 427 ? -10.398 11.602 1.699 1 88.88 427 LYS B C 1
ATOM 8914 O O . LYS B 1 427 ? -11.156 12.562 1.818 1 88.88 427 LYS B O 1
ATOM 8919 N N . GLU B 1 428 ? -9.594 11.438 0.632 1 89.12 428 GLU B N 1
ATOM 8920 C CA . GLU B 1 428 ? -9.57 12.414 -0.45 1 89.12 428 GLU B CA 1
ATOM 8921 C C . GLU B 1 428 ? -10.891 12.406 -1.226 1 89.12 428 GLU B C 1
ATOM 8923 O O . GLU B 1 428 ? -11.375 13.461 -1.64 1 89.12 428 GLU B O 1
ATOM 8928 N N . MET B 1 429 ? -11.477 11.273 -1.4 1 90.44 429 MET B N 1
ATOM 8929 C CA . MET B 1 429 ? -12.727 11.156 -2.148 1 90.44 429 MET B CA 1
ATOM 8930 C C . MET B 1 429 ? -13.898 11.727 -1.353 1 90.44 429 MET B C 1
ATOM 8932 O O . MET B 1 429 ? -14.859 12.227 -1.931 1 90.44 429 MET B O 1
ATOM 8936 N N . LEU B 1 430 ? -13.82 11.625 0.005 1 89.5 430 LEU B N 1
ATOM 8937 C CA . LEU B 1 430 ? -14.852 12.203 0.863 1 89.5 430 LEU B CA 1
ATOM 8938 C C . LEU B 1 430 ? -14.914 13.719 0.683 1 89.5 430 LEU B C 1
ATOM 8940 O O . LEU B 1 430 ? -16 14.305 0.712 1 89.5 430 LEU B O 1
ATOM 8944 N N . LYS B 1 431 ? -13.719 14.328 0.479 1 87.12 431 LYS B N 1
ATOM 8945 C CA . LYS B 1 431 ? -13.695 15.773 0.236 1 87.12 431 LYS B CA 1
ATOM 8946 C C . LYS B 1 431 ? -14.422 16.125 -1.058 1 87.12 431 LYS B C 1
ATOM 8948 O O . LYS B 1 431 ? -15.172 17.109 -1.109 1 87.12 431 LYS B O 1
ATOM 8953 N N . ASP B 1 432 ? -14.211 15.297 -2.037 1 86.75 432 ASP B N 1
ATOM 8954 C CA . ASP B 1 432 ? -14.898 15.5 -3.311 1 86.75 432 ASP B CA 1
ATOM 8955 C C . ASP B 1 432 ? -16.406 15.281 -3.164 1 86.75 432 ASP B C 1
ATOM 8957 O O . ASP B 1 432 ? -17.203 16.016 -3.754 1 86.75 432 ASP B O 1
ATOM 8961 N N . LEU B 1 433 ? -16.75 14.289 -2.383 1 89.44 433 LEU B N 1
ATOM 8962 C CA . LEU B 1 433 ? -18.141 13.953 -2.182 1 89.44 433 LEU B CA 1
ATOM 8963 C C . LEU B 1 433 ? -18.891 15.109 -1.521 1 89.44 433 LEU B C 1
ATOM 8965 O O . LEU B 1 433 ? -20.062 15.367 -1.842 1 89.44 433 LEU B O 1
ATOM 8969 N N . LEU B 1 434 ? -18.203 15.805 -0.648 1 88.25 434 LEU B N 1
ATOM 8970 C CA . LEU B 1 434 ? -18.828 16.938 0.031 1 88.25 434 LEU B CA 1
ATOM 8971 C C . LEU B 1 434 ? -19.203 18.031 -0.961 1 88.25 434 LEU B C 1
ATOM 8973 O O . LEU B 1 434 ? -20.266 18.641 -0.854 1 88.25 434 LEU B O 1
ATOM 8977 N N . GLY B 1 435 ? -18.281 18.328 -1.931 1 85.5 435 GLY B N 1
ATOM 8978 C CA . GLY B 1 435 ? -18.625 19.281 -2.979 1 85.5 435 GLY B CA 1
ATOM 8979 C C . GLY B 1 435 ? -19.828 18.859 -3.795 1 85.5 435 GLY B C 1
ATOM 8980 O O . GLY B 1 435 ? -20.703 19.672 -4.09 1 85.5 435 GLY B O 1
ATOM 8981 N N . PHE B 1 436 ? -19.953 17.625 -4.055 1 85.88 436 PHE B N 1
ATOM 8982 C CA . PHE B 1 436 ? -21.062 17.078 -4.812 1 85.88 436 PHE B CA 1
ATOM 8983 C C . PHE B 1 436 ? -22.359 17.141 -4.008 1 85.88 436 PHE B C 1
ATOM 8985 O O . PHE B 1 436 ? -23.406 17.469 -4.547 1 85.88 436 PHE B O 1
ATOM 8992 N N . LEU B 1 437 ? -22.297 16.828 -2.738 1 88.75 437 LEU B N 1
ATOM 8993 C CA . LEU B 1 437 ? -23.484 16.812 -1.874 1 88.75 437 LEU B CA 1
ATOM 8994 C C . LEU B 1 437 ? -24.094 18.203 -1.79 1 88.75 437 LEU B C 1
ATOM 8996 O O . LEU B 1 437 ? -25.312 18.344 -1.705 1 88.75 437 LEU B O 1
ATOM 9000 N N . PHE B 1 438 ? -23.25 19.172 -1.905 1 89.5 438 PHE B N 1
ATOM 9001 C CA . PHE B 1 438 ? -23.75 20.531 -1.865 1 89.5 438 PHE B CA 1
ATOM 9002 C C . PHE B 1 438 ? -24.609 20.828 -3.098 1 89.5 438 PHE B C 1
ATOM 9004 O O . PHE B 1 438 ? -25.672 21.422 -2.99 1 89.5 438 PHE B O 1
ATOM 9011 N N . ILE B 1 439 ? -24.188 20.422 -4.191 1 88.31 439 ILE B N 1
ATOM 9012 C CA . ILE B 1 439 ? -24.938 20.625 -5.426 1 88.31 439 ILE B CA 1
ATOM 9013 C C . ILE B 1 439 ? -26.203 19.766 -5.41 1 88.31 439 ILE B C 1
ATOM 9015 O O . ILE B 1 439 ? -27.281 20.234 -5.75 1 88.31 439 ILE B O 1
ATOM 9019 N N . ALA B 1 440 ? -26.062 18.516 -5.004 1 90.06 440 ALA B N 1
ATOM 9020 C CA . ALA B 1 440 ? -27.188 17.562 -4.973 1 90.06 440 ALA B CA 1
ATOM 9021 C C . ALA B 1 440 ? -28.266 18.031 -4.008 1 90.06 440 ALA B C 1
ATOM 9023 O O . ALA B 1 440 ? -29.453 17.812 -4.246 1 90.06 440 ALA B O 1
ATOM 9024 N N . LEU B 1 441 ? -27.859 18.703 -2.928 1 91.44 441 LEU B N 1
ATOM 9025 C CA . LEU B 1 441 ? -28.797 19.172 -1.923 1 91.44 441 LEU B CA 1
ATOM 9026 C C . LEU B 1 441 ? -29.797 20.156 -2.533 1 91.44 441 LEU B C 1
ATOM 9028 O O . LEU B 1 441 ? -31 20.062 -2.279 1 91.44 441 LEU B O 1
ATOM 9032 N N . PHE B 1 442 ? -29.359 20.984 -3.422 1 90.88 442 PHE B N 1
ATOM 9033 C CA . PHE B 1 442 ? -30.25 21.969 -4.047 1 90.88 442 PHE B CA 1
ATOM 9034 C C . PHE B 1 442 ? -31.188 21.297 -5.031 1 90.88 442 PHE B C 1
ATOM 9036 O O . PHE B 1 442 ? -32.375 21.656 -5.125 1 90.88 442 PHE B O 1
ATOM 9043 N N . VAL B 1 443 ? -30.703 20.359 -5.684 1 91.44 443 VAL B N 1
ATOM 9044 C CA . VAL B 1 443 ? -31.547 19.656 -6.637 1 91.44 443 VAL B CA 1
ATOM 9045 C C . VAL B 1 443 ? -32.594 18.844 -5.891 1 91.44 443 VAL B C 1
ATOM 9047 O O . VAL B 1 443 ? -33.781 18.875 -6.242 1 91.44 443 VAL B O 1
ATOM 9050 N N . VAL B 1 444 ? -32.25 18.172 -4.832 1 93.31 444 VAL B N 1
ATOM 9051 C CA . VAL B 1 444 ? -33.156 17.328 -4.043 1 93.31 444 VAL B CA 1
ATOM 9052 C C . VAL B 1 444 ? -34.25 18.203 -3.4 1 93.31 444 VAL B C 1
ATOM 9054 O O . VAL B 1 444 ? -35.406 17.828 -3.391 1 93.31 444 VAL B O 1
ATOM 9057 N N . LEU B 1 445 ? -33.844 19.344 -2.949 1 93 445 LEU B N 1
ATOM 9058 C CA . LEU B 1 445 ? -34.812 20.25 -2.328 1 93 445 LEU B CA 1
ATOM 9059 C C . LEU B 1 445 ? -35.812 20.781 -3.357 1 93 445 LEU B C 1
ATOM 9061 O O . LEU B 1 445 ? -37 20.828 -3.096 1 93 445 LEU B O 1
ATOM 9065 N N . GLY B 1 446 ? -35.312 21.156 -4.504 1 93.06 446 GLY B N 1
ATOM 9066 C CA . GLY B 1 446 ? -36.188 21.641 -5.555 1 93.06 446 GLY B CA 1
ATOM 9067 C C . GLY B 1 446 ? -37.219 20.594 -5.984 1 93.06 446 GLY B C 1
ATOM 9068 O O . GLY B 1 446 ? -38.406 20.891 -6.047 1 93.06 446 GLY B O 1
ATOM 9069 N N . VAL B 1 447 ? -36.781 19.453 -6.23 1 94.25 447 VAL B N 1
ATOM 9070 C CA . VAL B 1 447 ? -37.656 18.375 -6.676 1 94.25 447 VAL B CA 1
ATOM 9071 C C . VAL B 1 447 ? -38.562 17.953 -5.531 1 94.25 447 VAL B C 1
ATOM 9073 O O . VAL B 1 447 ? -39.75 17.672 -5.746 1 94.25 447 VAL B O 1
ATOM 9076 N N . GLY B 1 448 ? -38.031 17.891 -4.312 1 93.69 448 GLY B N 1
ATOM 9077 C CA . GLY B 1 448 ? -38.844 17.547 -3.152 1 93.69 448 GLY B CA 1
ATOM 9078 C C . GLY B 1 448 ? -40.031 18.484 -2.932 1 93.69 448 GLY B C 1
ATOM 9079 O O . GLY B 1 448 ? -41.125 18.047 -2.631 1 93.69 448 GLY B O 1
ATOM 9080 N N . ILE B 1 449 ? -39.75 19.703 -3.053 1 91.38 449 ILE B N 1
ATOM 9081 C CA . ILE B 1 449 ? -40.812 20.703 -2.904 1 91.38 449 ILE B CA 1
ATOM 9082 C C . ILE B 1 449 ? -41.875 20.5 -4.004 1 91.38 449 ILE B C 1
ATOM 9084 O O . ILE B 1 449 ? -43.062 20.594 -3.748 1 91.38 449 ILE B O 1
ATOM 9088 N N . TYR B 1 450 ? -41.438 20.25 -5.219 1 92.12 450 TYR B N 1
ATOM 9089 C CA . TYR B 1 450 ? -42.344 20 -6.309 1 92.12 450 TYR B CA 1
ATOM 9090 C C . TYR B 1 450 ? -43.25 18.797 -6 1 92.12 450 TYR B C 1
ATOM 9092 O O . TYR B 1 450 ? -44.469 18.875 -6.172 1 92.12 450 TYR B O 1
ATOM 9100 N N . TYR B 1 451 ? -42.625 17.688 -5.547 1 91.62 451 TYR B N 1
ATOM 9101 C CA . TYR B 1 451 ? -43.375 16.5 -5.184 1 91.62 451 TYR B CA 1
ATOM 9102 C C . TYR B 1 451 ? -44.438 16.828 -4.129 1 91.62 451 TYR B C 1
ATOM 9104 O O . TYR B 1 451 ? -45.625 16.5 -4.305 1 91.62 451 TYR B O 1
ATOM 9112 N N . HIS B 1 452 ? -43.969 17.453 -3.078 1 88.19 452 HIS B N 1
ATOM 9113 C CA . HIS B 1 452 ? -44.844 17.656 -1.92 1 88.19 452 HIS B CA 1
ATOM 9114 C C . HIS B 1 452 ? -45.938 18.656 -2.23 1 88.19 452 HIS B C 1
ATOM 9116 O O . HIS B 1 452 ? -47.094 18.5 -1.773 1 88.19 452 HIS B O 1
ATOM 9122 N N . ALA B 1 453 ? -45.656 19.672 -2.93 1 87.12 453 ALA B N 1
ATOM 9123 C CA . ALA B 1 453 ? -46.656 20.703 -3.254 1 87.12 453 ALA B CA 1
ATOM 9124 C C . ALA B 1 453 ? -47.781 20.125 -4.113 1 87.12 453 ALA B C 1
ATOM 9126 O O . ALA B 1 453 ? -48.938 20.547 -3.986 1 87.12 453 ALA B O 1
ATOM 9127 N N . ASN B 1 454 ? -47.438 19.172 -4.922 1 87.75 454 ASN B N 1
ATOM 9128 C CA . ASN B 1 454 ? -48.438 18.641 -5.844 1 87.75 454 ASN B CA 1
ATOM 9129 C C . ASN B 1 454 ? -49.125 17.391 -5.289 1 87.75 454 ASN B C 1
ATOM 9131 O O . ASN B 1 454 ? -50.281 17.141 -5.586 1 87.75 454 ASN B O 1
ATOM 9135 N N . LEU B 1 455 ? -48.438 16.625 -4.535 1 86.31 455 LEU B N 1
ATOM 9136 C CA . LEU B 1 455 ? -49.062 15.422 -3.961 1 86.31 455 LEU B CA 1
ATOM 9137 C C . LEU B 1 455 ? -49.875 15.766 -2.723 1 86.31 455 LEU B C 1
ATOM 9139 O O . LEU B 1 455 ? -50.938 15.195 -2.498 1 86.31 455 LEU B O 1
ATOM 9143 N N . TRP B 1 456 ? -49.406 16.578 -1.853 1 81.88 456 TRP B N 1
ATOM 9144 C CA . TRP B 1 456 ? -50.094 16.984 -0.645 1 81.88 456 TRP B CA 1
ATOM 9145 C C . TRP B 1 456 ? -50.281 18.5 -0.609 1 81.88 456 TRP B C 1
ATOM 9147 O O . TRP B 1 456 ? -49.594 19.203 0.152 1 81.88 456 TRP B O 1
ATOM 9157 N N . PRO B 1 457 ? -51.312 18.859 -1.385 1 75.38 457 PRO B N 1
ATOM 9158 C CA . PRO B 1 457 ? -51.531 20.297 -1.443 1 75.38 457 PRO B CA 1
ATOM 9159 C C . PRO B 1 457 ? -52.094 20.875 -0.146 1 75.38 457 PRO B C 1
ATOM 9161 O O . PRO B 1 457 ? -52.781 20.156 0.593 1 75.38 457 PRO B O 1
ATOM 9164 N N . ASP B 1 458 ? -51.875 22.078 0.167 1 63.22 458 ASP B N 1
ATOM 9165 C CA . ASP B 1 458 ? -52.5 22.891 1.205 1 63.22 458 ASP B CA 1
ATOM 9166 C C . ASP B 1 458 ? -52.062 22.453 2.596 1 63.22 458 ASP B C 1
ATOM 9168 O O . ASP B 1 458 ? -52.844 22.406 3.529 1 63.22 458 ASP B O 1
ATOM 9172 N N . HIS B 1 459 ? -50.844 21.922 2.564 1 60.47 459 HIS B N 1
ATOM 9173 C CA . HIS B 1 459 ? -50.438 21.5 3.9 1 60.47 459 HIS B CA 1
ATOM 9174 C C . HIS B 1 459 ? -50.094 22.703 4.773 1 60.47 459 HIS B C 1
ATOM 9176 O O . HIS B 1 459 ? -49.344 23.594 4.34 1 60.47 459 HIS B O 1
ATOM 9182 N N . GLN B 1 460 ? -50.906 23.062 5.746 1 57.31 460 GLN B N 1
ATOM 9183 C CA . GLN B 1 460 ? -50.844 24.281 6.539 1 57.31 460 GLN B CA 1
ATOM 9184 C C . GLN B 1 460 ? -49.531 24.375 7.316 1 57.31 460 GLN B C 1
ATOM 9186 O O . GLN B 1 460 ? -49 25.453 7.516 1 57.31 460 GLN B O 1
ATOM 9191 N N . THR B 1 461 ? -49.031 23.297 8.109 1 61.53 461 THR B N 1
ATOM 9192 C CA . THR B 1 461 ? -47.938 23.594 9.039 1 61.53 461 THR B CA 1
ATOM 9193 C C . THR B 1 461 ? -46.688 22.781 8.695 1 61.53 461 THR B C 1
ATOM 9195 O O . THR B 1 461 ? -46.75 21.562 8.594 1 61.53 461 THR B O 1
ATOM 9198 N N . ILE B 1 462 ? -45.656 23.453 8.086 1 64 462 ILE B N 1
ATOM 9199 C CA . ILE B 1 462 ? -44.375 22.844 7.789 1 64 462 ILE B CA 1
ATOM 9200 C C . ILE B 1 462 ? -43.594 22.594 9.094 1 64 462 ILE B C 1
ATOM 9202 O O . ILE B 1 462 ? -42.906 21.594 9.227 1 64 462 ILE B O 1
ATOM 9206 N N . TRP B 1 463 ? -43.688 23.438 9.977 1 64.5 463 TRP B N 1
ATOM 9207 C CA . TRP B 1 463 ? -42.906 23.391 11.203 1 64.5 463 TRP B CA 1
ATOM 9208 C C . TRP B 1 463 ? -43.781 23.031 12.398 1 64.5 463 TRP B C 1
ATOM 9210 O O . TRP B 1 463 ? -43.438 23.328 13.547 1 64.5 463 TRP B O 1
ATOM 9220 N N . SER B 1 464 ? -44.906 22.391 12.195 1 61.56 464 SER B N 1
ATOM 9221 C CA . SER B 1 464 ? -45.75 22.078 13.336 1 61.56 464 SER B CA 1
ATOM 9222 C C . SER B 1 464 ? -45.312 20.797 14.031 1 61.56 464 SER B C 1
ATOM 9224 O O . SER B 1 464 ? -44.875 19.859 13.383 1 61.56 464 SER B O 1
ATOM 9226 N N . GLY B 1 465 ? -45.188 20.797 15.445 1 61.84 465 GLY B N 1
ATOM 9227 C CA . GLY B 1 465 ? -44.938 19.641 16.297 1 61.84 465 GLY B CA 1
ATOM 9228 C C . GLY B 1 465 ? -43.469 19.469 16.625 1 61.84 465 GLY B C 1
ATOM 9229 O O . GLY B 1 465 ? -42.719 20.438 16.703 1 61.84 465 GLY B O 1
ATOM 9230 N N . ASP B 1 466 ? -43.094 18.219 16.938 1 65.12 466 ASP B N 1
ATOM 9231 C CA . ASP B 1 466 ? -41.719 17.875 17.297 1 65.12 466 ASP B CA 1
ATOM 9232 C C . ASP B 1 466 ? -40.781 17.922 16.078 1 65.12 466 ASP B C 1
ATOM 9234 O O . ASP B 1 466 ? -41.219 17.625 14.961 1 65.12 466 ASP B O 1
ATOM 9238 N N . TRP B 1 467 ? -39.719 18.578 16.234 1 69.44 467 TRP B N 1
ATOM 9239 C CA . TRP B 1 467 ? -38.75 18.781 15.156 1 69.44 467 TRP B CA 1
ATOM 9240 C C . TRP B 1 467 ? -38.562 17.484 14.367 1 69.44 467 TRP B C 1
ATOM 9242 O O . TRP B 1 467 ? -38.25 17.531 13.172 1 69.44 467 TRP B O 1
ATOM 9252 N N . THR B 1 468 ? -38.844 16.344 14.938 1 68.19 468 THR B N 1
ATOM 9253 C CA . THR B 1 468 ? -38.625 15.062 14.273 1 68.19 468 THR B CA 1
ATOM 9254 C C . THR B 1 468 ? -39.719 14.805 13.234 1 68.19 468 THR B C 1
ATOM 9256 O O . THR B 1 468 ? -39.562 13.969 12.344 1 68.19 468 THR B O 1
ATOM 9259 N N . ASN B 1 469 ? -40.812 15.516 13.328 1 66.25 469 ASN B N 1
ATOM 9260 C CA . ASN B 1 469 ? -41.938 15.281 12.438 1 66.25 469 ASN B CA 1
ATOM 9261 C C . ASN B 1 469 ? -42.156 16.453 11.484 1 66.25 469 ASN B C 1
ATOM 9263 O O . ASN B 1 469 ? -43.25 16.594 10.906 1 66.25 469 ASN B O 1
ATOM 9267 N N . TRP B 1 470 ? -41.125 17.25 11.477 1 73.62 470 TRP B N 1
ATOM 9268 C CA . TRP B 1 470 ? -41.25 18.375 10.555 1 73.62 470 TRP B CA 1
ATOM 9269 C C . TRP B 1 470 ? -41.438 17.891 9.125 1 73.62 470 TRP B C 1
ATOM 9271 O O . TRP B 1 470 ? -40.906 16.844 8.734 1 73.62 470 TRP B O 1
ATOM 9281 N N . ARG B 1 471 ? -42.156 18.547 8.422 1 77.94 471 ARG B N 1
ATOM 9282 C CA . ARG B 1 471 ? -42.531 18.172 7.055 1 77.94 471 ARG B CA 1
ATOM 9283 C C . ARG B 1 471 ? -41.312 18.25 6.133 1 77.94 471 ARG B C 1
ATOM 9285 O O . ARG B 1 471 ? -41.281 17.625 5.07 1 77.94 471 ARG B O 1
ATOM 9292 N N . ILE B 1 472 ? -40.312 19.078 6.539 1 80.5 472 ILE B N 1
ATOM 9293 C CA . ILE B 1 472 ? -39.125 19.219 5.711 1 80.5 472 ILE B CA 1
ATOM 9294 C C . ILE B 1 472 ? -38.469 17.844 5.484 1 80.5 472 ILE B C 1
ATOM 9296 O O . ILE B 1 472 ? -37.938 17.578 4.406 1 80.5 472 ILE B O 1
ATOM 9300 N N . TRP B 1 473 ? -38.594 16.984 6.418 1 82.12 473 TRP B N 1
ATOM 9301 C CA . TRP B 1 473 ? -38 15.656 6.297 1 82.12 473 TRP B CA 1
ATOM 9302 C C . TRP B 1 473 ? -38.75 14.805 5.293 1 82.12 473 TRP B C 1
ATOM 9304 O O . TRP B 1 473 ? -38.156 14 4.574 1 82.12 473 TRP B O 1
ATOM 9314 N N . THR B 1 474 ? -40.031 15.062 5.215 1 79.69 474 THR B N 1
ATOM 9315 C CA . THR B 1 474 ? -40.844 14.344 4.25 1 79.69 474 THR B CA 1
ATOM 9316 C C . THR B 1 474 ? -40.625 14.867 2.84 1 79.69 474 THR B C 1
ATOM 9318 O O . THR B 1 474 ? -40.75 14.125 1.865 1 79.69 474 THR B O 1
ATOM 9321 N N . ILE B 1 475 ? -40.344 16.141 2.826 1 85.88 475 ILE B N 1
ATOM 9322 C CA . ILE B 1 475 ? -40.062 16.766 1.537 1 85.88 475 ILE B CA 1
ATOM 9323 C C . ILE B 1 475 ? -38.812 16.172 0.938 1 85.88 475 ILE B C 1
ATOM 9325 O O . ILE B 1 475 ? -38.75 15.883 -0.257 1 85.88 475 ILE B O 1
ATOM 9329 N N . ILE B 1 476 ? -37.781 15.914 1.75 1 88.81 476 ILE B N 1
ATOM 9330 C CA . ILE B 1 476 ? -36.469 15.477 1.266 1 88.81 476 ILE B CA 1
ATOM 9331 C C . ILE B 1 476 ? -36.469 13.953 1.135 1 88.81 476 ILE B C 1
ATOM 9333 O O . ILE B 1 476 ? -35.625 13.398 0.426 1 88.81 476 ILE B O 1
ATOM 9337 N N . TYR B 1 477 ? -37.406 13.32 1.643 1 87.56 477 TYR B N 1
ATOM 9338 C CA . TYR B 1 477 ? -37.375 11.875 1.797 1 87.56 477 TYR B CA 1
ATOM 9339 C C . TYR B 1 477 ? -37.344 11.18 0.441 1 87.56 477 TYR B C 1
ATOM 9341 O O . TYR B 1 477 ? -36.438 10.406 0.16 1 87.56 477 TYR B O 1
ATOM 9349 N N . TYR B 1 478 ? -38.25 11.461 -0.473 1 88.44 478 TYR B N 1
ATOM 9350 C CA . TYR B 1 478 ? -38.375 10.711 -1.713 1 88.44 478 TYR B CA 1
ATOM 9351 C C . TYR B 1 478 ? -37.219 11.008 -2.666 1 88.44 478 TYR B C 1
ATOM 9353 O O . TYR B 1 478 ? -36.531 10.094 -3.133 1 88.44 478 TYR B O 1
ATOM 9361 N N . PRO B 1 479 ? -36.969 12.273 -2.852 1 90.62 479 PRO B N 1
ATOM 9362 C CA . PRO B 1 479 ? -35.875 12.531 -3.789 1 90.62 479 PRO B CA 1
ATOM 9363 C C . PRO B 1 479 ? -34.531 12.047 -3.268 1 90.62 479 PRO B C 1
ATOM 9365 O O . PRO B 1 479 ? -33.656 11.656 -4.055 1 90.62 479 PRO B O 1
ATOM 9368 N N . TYR B 1 480 ? -34.281 12.047 -2.045 1 89.69 480 TYR B N 1
ATOM 9369 C CA . TYR B 1 480 ? -33.031 11.594 -1.496 1 89.69 480 TYR B CA 1
ATOM 9370 C C . TYR B 1 480 ? -32.812 10.102 -1.743 1 89.69 480 TYR B C 1
ATOM 9372 O O . TYR B 1 480 ? -31.75 9.68 -2.203 1 89.69 480 TYR B O 1
ATOM 9380 N N . TRP B 1 481 ? -33.812 9.297 -1.471 1 89.19 481 TRP B N 1
ATOM 9381 C CA . TRP B 1 481 ? -33.688 7.852 -1.624 1 89.19 481 TRP B CA 1
ATOM 9382 C C . TRP B 1 481 ? -33.656 7.461 -3.098 1 89.19 481 TRP B C 1
ATOM 9384 O O . TRP B 1 481 ? -33.094 6.422 -3.457 1 89.19 481 TRP B O 1
ATOM 9394 N N . GLN B 1 482 ? -34.25 8.297 -3.945 1 89.12 482 GLN B N 1
ATOM 9395 C CA . GLN B 1 482 ? -34.25 8.031 -5.383 1 89.12 482 GLN B CA 1
ATOM 9396 C C . GLN B 1 482 ? -32.812 8.148 -5.949 1 89.12 482 GLN B C 1
ATOM 9398 O O . GLN B 1 482 ? -32.531 7.594 -7.012 1 89.12 482 GLN B O 1
ATOM 9403 N N . LEU B 1 483 ? -31.984 8.891 -5.199 1 85.75 483 LEU B N 1
ATOM 9404 C CA . LEU B 1 483 ? -30.578 9 -5.613 1 85.75 483 LEU B CA 1
ATOM 9405 C C . LEU B 1 483 ? -29.906 7.633 -5.613 1 85.75 483 LEU B C 1
ATOM 9407 O O . LEU B 1 483 ? -28.953 7.406 -6.359 1 85.75 483 LEU B O 1
ATOM 9411 N N . TYR B 1 484 ? -30.422 6.711 -4.777 1 86.19 484 TYR B N 1
ATOM 9412 C CA . TYR B 1 484 ? -29.812 5.395 -4.629 1 86.19 484 TYR B CA 1
ATOM 9413 C C . TYR B 1 484 ? -30.641 4.328 -5.344 1 86.19 484 TYR B C 1
ATOM 9415 O O . TYR B 1 484 ? -30.578 3.15 -4.988 1 86.19 484 TYR B O 1
ATOM 9423 N N . ALA B 1 485 ? -31.438 4.703 -6.23 1 78.62 485 ALA B N 1
ATOM 9424 C CA . ALA B 1 485 ? -32.156 3.846 -7.168 1 78.62 485 ALA B CA 1
ATOM 9425 C C . ALA B 1 485 ? -33.406 3.254 -6.527 1 78.62 485 ALA B C 1
ATOM 9427 O O . ALA B 1 485 ? -33.938 2.246 -6.996 1 78.62 485 ALA B O 1
ATOM 9428 N N . GLU B 1 486 ? -33.781 3.811 -5.383 1 83.88 486 GLU B N 1
ATOM 9429 C CA . GLU B 1 486 ? -35.094 3.482 -4.863 1 83.88 486 GLU B CA 1
ATOM 9430 C C . GLU B 1 486 ? -36.156 4.395 -5.457 1 83.88 486 GLU B C 1
ATOM 9432 O O . GLU B 1 486 ? -36.375 5.508 -4.977 1 83.88 486 GLU B O 1
ATOM 9437 N N . LEU B 1 487 ? -36.875 3.963 -6.406 1 81.19 487 LEU B N 1
ATOM 9438 C CA . LEU B 1 487 ? -37.719 4.832 -7.207 1 81.19 487 LEU B CA 1
ATOM 9439 C C . LEU B 1 487 ? -39.031 5.109 -6.492 1 81.19 487 LEU B C 1
ATOM 9441 O O . LEU B 1 487 ? -39.625 6.176 -6.668 1 81.19 487 LEU B O 1
ATOM 9445 N N . ASN B 1 488 ? -39.5 4.344 -5.512 1 78.88 488 ASN B N 1
ATOM 9446 C CA . ASN B 1 488 ? -40.75 4.516 -4.82 1 78.88 488 ASN B CA 1
ATOM 9447 C C . ASN B 1 488 ? -41.844 4.988 -5.777 1 78.88 488 ASN B C 1
ATOM 9449 O O . ASN B 1 488 ? -42.594 5.938 -5.473 1 78.88 488 ASN B O 1
ATOM 9453 N N . LEU B 1 489 ? -42.062 4.395 -6.891 1 78.12 489 LEU B N 1
ATOM 9454 C CA . LEU B 1 489 ? -43 4.824 -7.934 1 78.12 489 LEU B CA 1
ATOM 9455 C C . LEU B 1 489 ? -44.438 4.672 -7.473 1 78.12 489 LEU B C 1
ATOM 9457 O O . LEU B 1 489 ? -45.281 5.469 -7.848 1 78.12 489 LEU B O 1
ATOM 9461 N N . GLU B 1 490 ? -44.656 3.668 -6.594 1 75.69 490 GLU B N 1
ATOM 9462 C CA . GLU B 1 490 ? -46 3.443 -6.109 1 75.69 490 GLU B CA 1
ATOM 9463 C C . GLU B 1 490 ? -46.5 4.621 -5.27 1 75.69 490 GLU B C 1
ATOM 9465 O O . GLU B 1 490 ? -47.656 4.996 -5.344 1 75.69 490 GLU B O 1
ATOM 9470 N N . HIS B 1 491 ? -45.594 5.246 -4.652 1 78.31 491 HIS B N 1
ATOM 9471 C CA . HIS B 1 491 ? -45.969 6.375 -3.807 1 78.31 491 HIS B CA 1
ATOM 9472 C C . HIS B 1 491 ? -46.094 7.656 -4.625 1 78.31 491 HIS B C 1
ATOM 9474 O O . HIS B 1 491 ? -46.938 8.5 -4.34 1 78.31 491 HIS B O 1
ATOM 9480 N N . LEU B 1 492 ? -45.406 7.758 -5.613 1 81.62 492 LEU B N 1
ATOM 9481 C CA . LEU B 1 492 ? -45.375 8.977 -6.41 1 81.62 492 LEU B CA 1
ATOM 9482 C C . LEU B 1 492 ? -46.562 9.016 -7.379 1 81.62 492 LEU B C 1
ATOM 9484 O O . LEU B 1 492 ? -46.938 10.086 -7.863 1 81.62 492 LEU B O 1
ATOM 9488 N N . ASP B 1 493 ? -47.094 7.797 -7.594 1 79.44 493 ASP B N 1
ATOM 9489 C CA . ASP B 1 493 ? -48.281 7.734 -8.453 1 79.44 493 ASP B CA 1
ATOM 9490 C C . ASP B 1 493 ? -49.531 8.109 -7.688 1 79.44 493 ASP B C 1
ATOM 9492 O O . ASP B 1 493 ? -50.562 8.414 -8.289 1 79.44 493 ASP B O 1
ATOM 9496 N N . GLY B 1 494 ? -49.5 8.266 -6.371 1 72.5 494 GLY B N 1
ATOM 9497 C CA . GLY B 1 494 ? -50.625 8.672 -5.547 1 72.5 494 GLY B CA 1
ATOM 9498 C C . GLY B 1 494 ? -51.688 7.59 -5.391 1 72.5 494 GLY B C 1
ATOM 9499 O O . GLY B 1 494 ? -52.781 7.844 -4.879 1 72.5 494 GLY B O 1
ATOM 9500 N N . SER B 1 495 ? -51.344 6.41 -5.91 1 67.5 495 SER B N 1
ATOM 9501 C CA . SER B 1 495 ? -52.375 5.371 -5.922 1 67.5 495 SER B CA 1
ATOM 9502 C C . SER B 1 495 ? -52.469 4.676 -4.566 1 67.5 495 SER B C 1
ATOM 9504 O O . SER B 1 495 ? -53.5 4.102 -4.234 1 67.5 495 SER B O 1
ATOM 9506 N N . ASP B 1 496 ? -51.469 4.719 -3.805 1 65.25 496 ASP B N 1
ATOM 9507 C CA . ASP B 1 496 ? -51.531 4.047 -2.51 1 65.25 496 ASP B CA 1
ATOM 9508 C C . ASP B 1 496 ? -52.344 4.867 -1.499 1 65.25 496 ASP B C 1
ATOM 9510 O O . ASP B 1 496 ? -51.844 5.863 -0.968 1 65.25 496 ASP B O 1
ATOM 9514 N N . GLN B 1 497 ? -53.594 4.543 -1.281 1 65.75 497 GLN B N 1
ATOM 9515 C CA . GLN B 1 497 ? -54.5 5.281 -0.403 1 65.75 497 GLN B CA 1
ATOM 9516 C C . GLN B 1 497 ? -54.75 4.512 0.888 1 65.75 497 GLN B C 1
ATOM 9518 O O . GLN B 1 497 ? -55.75 4.777 1.587 1 65.75 497 GLN B O 1
ATOM 9523 N N . SER B 1 498 ? -54 3.611 1.155 1 62.72 498 SER B N 1
ATOM 9524 C CA . SER B 1 498 ? -54.375 2.701 2.234 1 62.72 498 SER B CA 1
ATOM 9525 C C . SER B 1 498 ? -54.344 3.41 3.584 1 62.72 498 SER B C 1
ATOM 9527 O O . SER B 1 498 ? -55.25 3.199 4.41 1 62.72 498 SER B O 1
ATOM 9529 N N . ASP B 1 499 ? -53.344 4.23 3.973 1 64.69 499 ASP B N 1
ATOM 9530 C CA . ASP B 1 499 ? -53.25 4.77 5.324 1 64.69 499 ASP B CA 1
ATOM 9531 C C . ASP B 1 499 ? -53.438 6.281 5.328 1 64.69 499 ASP B C 1
ATOM 9533 O O . ASP B 1 499 ? -52.75 6.996 6.074 1 64.69 499 ASP B O 1
ATOM 9537 N N . CYS B 1 500 ? -54.406 6.688 4.48 1 73.06 500 CYS B N 1
ATOM 9538 C CA . CYS B 1 500 ? -54.656 8.125 4.398 1 73.06 500 CYS B CA 1
ATOM 9539 C C . CYS B 1 500 ? -56.125 8.406 4.211 1 73.06 500 CYS B C 1
ATOM 9541 O O . CYS B 1 500 ? -56.938 7.477 4.156 1 73.06 500 CYS B O 1
ATOM 9543 N N . THR B 1 501 ? -56.594 9.602 4.582 1 75.19 501 THR B N 1
ATOM 9544 C CA . THR B 1 501 ? -58 9.984 4.43 1 75.19 501 THR B CA 1
ATOM 9545 C C . THR B 1 501 ? -58.125 11.172 3.48 1 75.19 501 THR B C 1
ATOM 9547 O O . THR B 1 501 ? -57.219 12.008 3.398 1 75.19 501 THR B O 1
ATOM 9550 N N . ASN B 1 502 ? -59.062 11.133 2.619 1 73.62 502 ASN B N 1
ATOM 9551 C CA . ASN B 1 502 ? -59.375 12.227 1.7 1 73.62 502 ASN B CA 1
ATOM 9552 C C . ASN B 1 502 ? -60.344 13.227 2.322 1 73.62 502 ASN B C 1
ATOM 9554 O O . ASN B 1 502 ? -60.656 14.242 1.71 1 73.62 502 ASN B O 1
ATOM 9558 N N . VAL B 1 503 ? -60.719 12.859 3.561 1 73.81 503 VAL B N 1
ATOM 9559 C CA . VAL B 1 503 ? -61.688 13.719 4.223 1 73.81 503 VAL B CA 1
ATOM 9560 C C . VAL B 1 503 ? -60.969 14.891 4.887 1 73.81 503 VAL B C 1
ATOM 9562 O O . VAL B 1 503 ? -60.156 14.695 5.777 1 73.81 503 VAL B O 1
ATOM 9565 N N . THR B 1 504 ? -61.219 16.078 4.414 1 72 504 THR B N 1
ATOM 9566 C CA . THR B 1 504 ? -60.562 17.312 4.84 1 72 504 THR B CA 1
ATOM 9567 C C . THR B 1 504 ? -60.75 17.531 6.336 1 72 504 THR B C 1
ATOM 9569 O O . THR B 1 504 ? -59.844 17.953 7.031 1 72 504 THR B O 1
ATOM 9572 N N . SER B 1 505 ? -61.938 17.344 6.891 1 70.38 505 SER B N 1
ATOM 9573 C CA . SER B 1 505 ? -62.219 17.594 8.297 1 70.38 505 SER B CA 1
ATOM 9574 C C . SER B 1 505 ? -61.406 16.672 9.203 1 70.38 505 SER B C 1
ATOM 9576 O O . SER B 1 505 ? -61 17.062 10.289 1 70.38 505 SER B O 1
ATOM 9578 N N . VAL B 1 506 ? -61.094 15.578 8.688 1 71.31 506 VAL B N 1
ATOM 9579 C CA . VAL B 1 506 ? -60.438 14.555 9.523 1 71.31 506 VAL B CA 1
ATOM 9580 C C . VAL B 1 506 ? -58.938 14.805 9.586 1 71.31 506 VAL B C 1
ATOM 9582 O O . VAL B 1 506 ? -58.344 14.781 10.664 1 71.31 506 VAL B O 1
ATOM 9585 N N . TRP B 1 507 ? -58.312 15.094 8.43 1 66.75 507 TRP B N 1
ATOM 9586 C CA . TRP B 1 507 ? -56.875 15.227 8.469 1 66.75 507 TRP B CA 1
ATOM 9587 C C . TRP B 1 507 ? -56.469 16.594 8.992 1 66.75 507 TRP B C 1
ATOM 9589 O O . TRP B 1 507 ? -55.344 16.766 9.516 1 66.75 507 TRP B O 1
ATOM 9599 N N .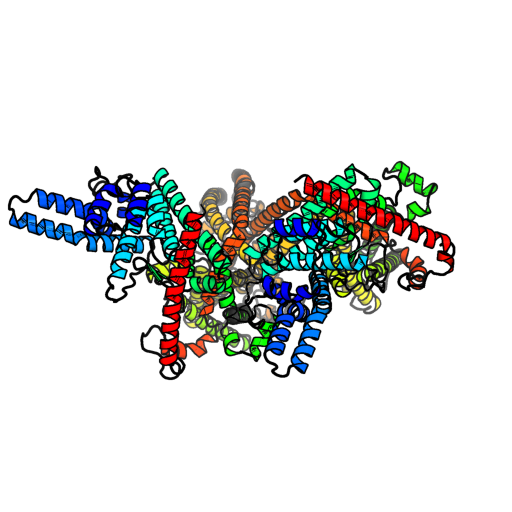 GLU B 1 508 ? -57.344 17.531 8.961 1 65.81 508 GLU B N 1
ATOM 9600 C CA . GLU B 1 508 ? -57.094 18.844 9.562 1 65.81 508 GLU B CA 1
ATOM 9601 C C . GLU B 1 508 ? -57.156 18.766 11.086 1 65.81 508 GLU B C 1
ATOM 9603 O O . GLU B 1 508 ? -56.469 19.516 11.781 1 65.81 508 GLU B O 1
ATOM 9608 N N . SER B 1 509 ? -58.094 17.922 11.562 1 64.69 509 SER B N 1
ATOM 9609 C CA . SER B 1 509 ? -58.344 17.844 13 1 64.69 509 SER B CA 1
ATOM 9610 C C . SER B 1 509 ? -57.312 16.953 13.68 1 64.69 509 SER B C 1
ATOM 9612 O O . SER B 1 509 ? -56.906 17.203 14.82 1 64.69 509 SER B O 1
ATOM 9614 N N . ASP B 1 510 ? -56.938 15.828 13.016 1 59.34 510 ASP B N 1
ATOM 9615 C CA . ASP B 1 510 ? -56 14.883 13.609 1 59.34 510 ASP B CA 1
ATOM 9616 C C . ASP B 1 510 ? -54.688 14.844 12.82 1 59.34 510 ASP B C 1
ATOM 9618 O O . ASP B 1 510 ? -54.625 14.32 11.703 1 59.34 510 ASP B O 1
ATOM 9622 N N . THR B 1 511 ? -53.688 15.414 13.336 1 59.94 511 THR B N 1
ATOM 9623 C CA . THR B 1 511 ? -52.375 15.523 12.703 1 59.94 511 THR B CA 1
ATOM 9624 C C . THR B 1 511 ? -51.75 14.148 12.508 1 59.94 511 THR B C 1
ATOM 9626 O O . THR B 1 511 ? -50.75 14 11.773 1 59.94 511 THR B O 1
ATOM 9629 N N . SER B 1 512 ? -52.281 13.172 13.102 1 61.78 512 SER B N 1
ATOM 9630 C CA . SER B 1 512 ? -51.719 11.828 13.016 1 61.78 512 SER B CA 1
ATOM 9631 C C . SER B 1 512 ? -52.156 11.117 11.742 1 61.78 512 SER B C 1
ATOM 9633 O O . SER B 1 512 ? -51.531 10.164 11.297 1 61.78 512 SER B O 1
ATOM 9635 N N . ILE B 1 513 ? -53.312 11.641 11.203 1 65.5 513 ILE B N 1
ATOM 9636 C CA . ILE B 1 513 ? -53.844 11.008 9.992 1 65.5 513 ILE B CA 1
ATOM 9637 C C . ILE B 1 513 ? -53.344 11.773 8.758 1 65.5 513 ILE B C 1
ATOM 9639 O O . ILE B 1 513 ? -53.531 12.992 8.68 1 65.5 513 ILE B O 1
ATOM 9643 N N . ASN B 1 514 ? -52.688 11.086 7.84 1 70.75 514 ASN B N 1
ATOM 9644 C CA . ASN B 1 514 ? -52.094 11.695 6.652 1 70.75 514 ASN B CA 1
ATOM 9645 C C . ASN B 1 514 ? -53.125 11.883 5.543 1 70.75 514 ASN B C 1
ATOM 9647 O O . ASN B 1 514 ? -54.062 11.086 5.41 1 70.75 514 ASN B O 1
ATOM 9651 N N . ARG B 1 515 ? -53.062 13.125 4.977 1 75.62 515 ARG B N 1
ATOM 9652 C CA . ARG B 1 515 ? -53.844 13.375 3.773 1 75.62 515 ARG B CA 1
ATOM 9653 C C . ARG B 1 515 ? -53.406 12.469 2.629 1 75.62 515 ARG B C 1
ATOM 9655 O O . ARG B 1 515 ? -52.219 12.234 2.445 1 75.62 515 ARG B O 1
ATOM 9662 N N . CYS B 1 516 ? -54.406 11.906 1.952 1 78.31 516 CYS B N 1
ATOM 9663 C CA . CYS B 1 516 ? -54.062 11.055 0.817 1 78.31 516 CYS B CA 1
ATOM 9664 C C . CYS B 1 516 ? -53.438 11.867 -0.316 1 78.31 516 CYS B C 1
ATOM 9666 O O . CYS B 1 516 ? -53.812 13.023 -0.531 1 78.31 516 CYS B O 1
ATOM 9668 N N . PRO B 1 517 ? -52.469 11.336 -1.011 1 81.88 517 PRO B N 1
ATOM 9669 C CA . PRO B 1 517 ? -51.812 12.023 -2.125 1 81.88 517 PRO B CA 1
ATOM 9670 C C . PRO B 1 517 ? -52.719 12.188 -3.336 1 81.88 517 PRO B C 1
ATOM 9672 O O . PRO B 1 517 ? -53.594 11.336 -3.586 1 81.88 517 PRO B O 1
ATOM 9675 N N . GLN B 1 518 ? -52.625 13.312 -3.957 1 81.62 518 GLN B N 1
ATOM 9676 C CA . GLN B 1 518 ? -53.375 13.586 -5.176 1 81.62 518 GLN B CA 1
ATOM 9677 C C . GLN B 1 518 ? -52.656 13.047 -6.402 1 81.62 518 GLN B C 1
ATOM 9679 O O . GLN B 1 518 ? -51.438 13.227 -6.539 1 81.62 518 GLN B O 1
ATOM 9684 N N . GLN B 1 519 ? -53.375 12.266 -7.176 1 82.56 519 GLN B N 1
ATOM 9685 C CA . GLN B 1 519 ? -52.781 11.742 -8.398 1 82.56 519 GLN B CA 1
ATOM 9686 C C . GLN B 1 519 ? -52.5 12.867 -9.398 1 82.56 519 GLN B C 1
ATOM 9688 O O . GLN B 1 519 ? -53.406 13.633 -9.742 1 82.56 519 GLN B O 1
ATOM 9693 N N . ASP B 1 520 ? -51.25 13.094 -9.695 1 85.06 520 ASP B N 1
ATOM 9694 C CA . ASP B 1 520 ? -50.812 14.109 -10.633 1 85.06 520 ASP B CA 1
ATOM 9695 C C . ASP B 1 520 ? -49.781 13.539 -11.609 1 85.06 520 ASP B C 1
ATOM 9697 O O . ASP B 1 520 ? -48.688 13.102 -11.195 1 85.06 520 ASP B O 1
ATOM 9701 N N . TRP B 1 521 ? -50.125 13.562 -12.914 1 86.44 521 TRP B N 1
ATOM 9702 C CA . TRP B 1 521 ? -49.219 13.008 -13.93 1 86.44 521 TRP B CA 1
ATOM 9703 C C . TRP B 1 521 ? -47.938 13.836 -14.039 1 86.44 521 TRP B C 1
ATOM 9705 O O . TRP B 1 521 ? -46.906 13.328 -14.484 1 86.44 521 TRP B O 1
ATOM 9715 N N . THR B 1 522 ? -47.938 15.094 -13.672 1 89.81 522 THR B N 1
ATOM 9716 C CA . THR B 1 522 ? -46.75 15.953 -13.766 1 89.81 522 THR B CA 1
ATOM 9717 C C . THR B 1 522 ? -45.656 15.5 -12.781 1 89.81 522 THR B C 1
ATOM 9719 O O . THR B 1 522 ? -44.469 15.68 -13.039 1 89.81 522 THR B O 1
ATOM 9722 N N . VAL B 1 523 ? -46.094 14.938 -11.695 1 91.38 523 VAL B N 1
ATOM 9723 C CA . VAL B 1 523 ? -45.125 14.445 -10.703 1 91.38 523 VAL B CA 1
ATOM 9724 C C . VAL B 1 523 ? -44.344 13.281 -11.289 1 91.38 523 VAL B C 1
ATOM 9726 O O . VAL B 1 523 ? -43.125 13.203 -11.109 1 91.38 523 VAL B O 1
ATOM 9729 N N . GLN B 1 524 ? -45 12.469 -12.055 1 89.69 524 GLN B N 1
ATOM 9730 C CA . GLN B 1 524 ? -44.312 11.336 -12.688 1 89.69 524 GLN B CA 1
ATOM 9731 C C . GLN B 1 524 ? -43.375 11.812 -13.781 1 89.69 524 GLN B C 1
ATOM 9733 O O . GLN B 1 524 ? -42.281 11.25 -13.953 1 89.69 524 GLN B O 1
ATOM 9738 N N . ALA B 1 525 ? -43.781 12.805 -14.422 1 91.25 525 ALA B N 1
ATOM 9739 C CA . ALA B 1 525 ? -42.906 13.359 -15.461 1 91.25 525 ALA B CA 1
ATOM 9740 C C . ALA B 1 525 ? -41.656 13.977 -14.859 1 91.25 525 ALA B C 1
ATOM 9742 O O . ALA B 1 525 ? -40.562 13.766 -15.359 1 91.25 525 ALA B O 1
ATOM 9743 N N . VAL B 1 526 ? -41.844 14.711 -13.836 1 93 526 VAL B N 1
ATOM 9744 C CA . VAL B 1 526 ? -40.719 15.352 -13.172 1 93 526 VAL B CA 1
ATOM 9745 C C . VAL B 1 526 ? -39.812 14.281 -12.555 1 93 526 VAL B C 1
ATOM 9747 O O . VAL B 1 526 ? -38.562 14.414 -12.586 1 93 526 VAL B O 1
ATOM 9750 N N . ALA B 1 527 ? -40.438 13.242 -12.016 1 92.94 527 ALA B N 1
ATOM 9751 C CA . ALA B 1 527 ? -39.656 12.148 -11.453 1 92.94 527 ALA B CA 1
ATOM 9752 C C . ALA B 1 527 ? -38.781 11.492 -12.516 1 92.94 527 ALA B C 1
ATOM 9754 O O . ALA B 1 527 ? -37.625 11.172 -12.273 1 92.94 527 ALA B O 1
ATOM 9755 N N . ALA B 1 528 ? -39.344 11.359 -13.711 1 91.75 528 ALA B N 1
ATOM 9756 C CA . ALA B 1 528 ? -38.594 10.75 -14.812 1 91.75 528 ALA B CA 1
ATOM 9757 C C . ALA B 1 528 ? -37.406 11.617 -15.195 1 91.75 528 ALA B C 1
ATOM 9759 O O . ALA B 1 528 ? -36.281 11.109 -15.398 1 91.75 528 ALA B O 1
ATOM 9760 N N . ILE B 1 529 ? -37.594 12.836 -15.227 1 92.31 529 ILE B N 1
ATOM 9761 C CA . ILE B 1 529 ? -36.531 13.758 -15.578 1 92.31 529 ILE B CA 1
ATOM 9762 C C . ILE B 1 529 ? -35.5 13.797 -14.461 1 92.31 529 ILE B C 1
ATOM 9764 O O . ILE B 1 529 ? -34.281 13.812 -14.719 1 92.31 529 ILE B O 1
ATOM 9768 N N . TYR B 1 530 ? -36 13.805 -13.266 1 93.44 530 TYR B N 1
ATOM 9769 C CA . TYR B 1 530 ? -35.094 13.828 -12.109 1 93.44 530 TYR B CA 1
ATOM 9770 C C . TYR B 1 530 ? -34.219 12.594 -12.078 1 93.44 530 TYR B C 1
ATOM 9772 O O . TYR B 1 530 ? -33 12.695 -11.82 1 93.44 530 TYR B O 1
ATOM 9780 N N . LEU B 1 531 ? -34.688 11.539 -12.414 1 91.31 531 LEU B N 1
ATOM 9781 C CA . LEU B 1 531 ? -33.938 10.297 -12.383 1 91.31 531 LEU B CA 1
ATOM 9782 C C . LEU B 1 531 ? -32.875 10.273 -13.5 1 91.31 531 LEU B C 1
ATOM 9784 O O . LEU B 1 531 ? -31.797 9.734 -13.312 1 91.31 531 LEU B O 1
ATOM 9788 N N . LEU B 1 532 ? -33.25 10.836 -14.625 1 91.44 532 LEU B N 1
ATOM 9789 C CA . LEU B 1 532 ? -32.25 10.977 -15.695 1 91.44 532 LEU B CA 1
ATOM 9790 C C . LEU B 1 532 ? -31.094 11.867 -15.25 1 91.44 532 LEU B C 1
ATOM 9792 O O . LEU B 1 532 ? -29.938 11.547 -15.492 1 91.44 532 LEU B O 1
ATOM 9796 N N . PHE B 1 533 ? -31.438 12.844 -14.562 1 90.31 533 PHE B N 1
ATOM 9797 C CA . PHE B 1 533 ? -30.438 13.812 -14.109 1 90.31 533 PHE B CA 1
ATOM 9798 C C . PHE B 1 533 ? -29.641 13.258 -12.945 1 90.31 533 PHE B C 1
ATOM 9800 O O . PHE B 1 533 ? -28.406 13.375 -12.922 1 90.31 533 PHE B O 1
ATOM 9807 N N . SER B 1 534 ? -30.25 12.719 -11.961 1 88.88 534 SER B N 1
ATOM 9808 C CA . SER B 1 534 ? -29.594 12.289 -10.742 1 88.88 534 SER B CA 1
ATOM 9809 C C . SER B 1 534 ? -28.828 10.984 -10.953 1 88.88 534 SER B C 1
ATOM 9811 O O . SER B 1 534 ? -27.609 10.938 -10.797 1 88.88 534 SER B O 1
ATOM 9813 N N . ASN B 1 535 ? -29.453 9.922 -11.477 1 86.44 535 ASN B N 1
ATOM 9814 C CA . ASN B 1 535 ? -28.844 8.602 -11.578 1 86.44 535 ASN B CA 1
ATOM 9815 C C . ASN B 1 535 ? -27.938 8.492 -12.797 1 86.44 535 ASN B C 1
ATOM 9817 O O . ASN B 1 535 ? -26.891 7.852 -12.734 1 86.44 535 ASN B O 1
ATOM 9821 N N . LEU B 1 536 ? -28.234 9.18 -13.812 1 86.19 536 LEU B N 1
ATOM 9822 C CA . LEU B 1 536 ? -27.438 9.023 -15.016 1 86.19 536 LEU B CA 1
ATOM 9823 C C . LEU B 1 536 ? -26.344 10.094 -15.086 1 86.19 536 LEU B C 1
ATOM 9825 O O . LEU B 1 536 ? -25.203 9.797 -15.445 1 86.19 536 LEU B O 1
ATOM 9829 N N . LEU B 1 537 ? -26.688 11.211 -14.703 1 87.12 537 LEU B N 1
ATOM 9830 C CA . LEU B 1 537 ? -25.688 12.273 -14.867 1 87.12 537 LEU B CA 1
ATOM 9831 C C . LEU B 1 537 ? -24.906 12.477 -13.578 1 87.12 537 LEU B C 1
ATOM 9833 O O . LEU B 1 537 ? -23.672 12.367 -13.578 1 87.12 537 LEU B O 1
ATOM 9837 N N . LEU B 1 538 ? -25.578 12.773 -12.5 1 87.38 538 LEU B N 1
ATOM 9838 C CA . LEU B 1 538 ? -24.906 13.156 -11.273 1 87.38 538 LEU B CA 1
ATOM 9839 C C . LEU B 1 538 ? -24.094 11.992 -10.711 1 87.38 538 LEU B C 1
ATOM 9841 O O . LEU B 1 538 ? -22.938 12.164 -10.32 1 87.38 538 LEU B O 1
ATOM 9845 N N . VAL B 1 539 ? -24.656 10.844 -10.648 1 85.69 539 VAL B N 1
ATOM 9846 C CA . VAL B 1 539 ? -23.953 9.695 -10.102 1 85.69 539 VAL B CA 1
ATOM 9847 C C . VAL B 1 539 ? -22.766 9.352 -10.992 1 85.69 539 VAL B C 1
ATOM 9849 O O . VAL B 1 539 ? -21.672 9.039 -10.492 1 85.69 539 VAL B O 1
ATOM 9852 N N . ASN B 1 540 ? -22.891 9.492 -12.289 1 84.81 540 ASN B N 1
ATOM 9853 C CA . ASN B 1 540 ? -21.781 9.211 -13.188 1 84.81 540 ASN B CA 1
ATOM 9854 C C . ASN B 1 540 ? -20.703 10.281 -13.102 1 84.81 540 ASN B C 1
ATOM 9856 O O . ASN B 1 540 ? -19.516 10 -13.312 1 84.81 540 ASN B O 1
ATOM 9860 N N . LEU B 1 541 ? -21.125 11.414 -12.867 1 86.94 541 LEU B N 1
ATOM 9861 C CA . LEU B 1 541 ? -20.141 12.469 -12.625 1 86.94 541 LEU B CA 1
ATOM 9862 C C . LEU B 1 541 ? -19.312 12.164 -11.383 1 86.94 541 LEU B C 1
ATOM 9864 O O . LEU B 1 541 ? -18.094 12.359 -11.383 1 86.94 541 LEU B O 1
ATOM 9868 N N . VAL B 1 542 ? -19.969 11.734 -10.391 1 87.88 542 VAL B N 1
ATOM 9869 C CA . VAL B 1 542 ? -19.281 11.383 -9.156 1 87.88 542 VAL B CA 1
ATOM 9870 C C . VAL B 1 542 ? -18.312 10.234 -9.422 1 87.88 542 VAL B C 1
ATOM 9872 O O . VAL B 1 542 ? -17.172 10.25 -8.945 1 87.88 542 VAL B O 1
ATOM 9875 N N . ILE B 1 543 ? -18.688 9.273 -10.211 1 86.25 543 ILE B N 1
ATOM 9876 C CA . ILE B 1 543 ? -17.828 8.141 -10.555 1 86.25 543 ILE B CA 1
ATOM 9877 C C . ILE B 1 543 ? -16.594 8.633 -11.305 1 86.25 543 ILE B C 1
ATOM 9879 O O . ILE B 1 543 ? -15.477 8.211 -11.016 1 86.25 543 ILE B O 1
ATOM 9883 N N . ALA B 1 544 ? -16.812 9.555 -12.219 1 86.38 544 ALA B N 1
ATOM 9884 C CA . ALA B 1 544 ? -15.703 10.109 -13 1 86.38 544 ALA B CA 1
ATOM 9885 C C . ALA B 1 544 ? -14.75 10.898 -12.102 1 86.38 544 ALA B C 1
ATOM 9887 O O . ALA B 1 544 ? -13.531 10.789 -12.234 1 86.38 544 ALA B O 1
ATOM 9888 N N . MET B 1 545 ? -15.32 11.672 -11.219 1 88.12 545 MET B N 1
ATOM 9889 C CA . MET B 1 545 ? -14.508 12.445 -10.289 1 88.12 545 MET B CA 1
ATOM 9890 C C . MET B 1 545 ? -13.688 11.531 -9.391 1 88.12 545 MET B C 1
ATOM 9892 O O . MET B 1 545 ? -12.508 11.789 -9.148 1 88.12 545 MET B O 1
ATOM 9896 N N . PHE B 1 546 ? -14.312 10.508 -8.945 1 88.38 546 PHE B N 1
ATOM 9897 C CA . PHE B 1 546 ? -13.625 9.578 -8.062 1 88.38 546 PHE B CA 1
ATOM 9898 C C . PHE B 1 546 ? -12.547 8.812 -8.812 1 88.38 546 PHE B C 1
ATOM 9900 O O . PHE B 1 546 ? -11.461 8.562 -8.273 1 88.38 546 PHE B O 1
ATOM 9907 N N . SER B 1 547 ? -12.82 8.484 -10.047 1 86.56 547 SER B N 1
ATOM 9908 C CA . SER B 1 547 ? -11.797 7.824 -10.859 1 86.56 547 SER B CA 1
ATOM 9909 C C . SER B 1 547 ? -10.586 8.727 -11.055 1 86.56 547 SER B C 1
ATOM 9911 O O . SER B 1 547 ? -9.445 8.266 -11.008 1 86.56 547 SER B O 1
ATOM 9913 N N . PHE B 1 548 ? -10.859 9.938 -11.234 1 87.88 548 PHE B N 1
ATOM 9914 C CA . PHE B 1 548 ? -9.781 10.898 -11.414 1 87.88 548 PHE B CA 1
ATOM 9915 C C . PHE B 1 548 ? -8.984 11.055 -10.125 1 87.88 548 PHE B C 1
ATOM 9917 O O . PHE B 1 548 ? -7.75 11.039 -10.148 1 87.88 548 PHE B O 1
ATOM 9924 N N . THR B 1 549 ? -9.641 11.242 -9.117 1 88.75 549 THR B N 1
ATOM 9925 C CA . THR B 1 549 ? -8.977 11.391 -7.824 1 88.75 549 THR B CA 1
ATOM 9926 C C . THR B 1 549 ? -8.188 10.141 -7.473 1 88.75 549 THR B C 1
ATOM 9928 O O . THR B 1 549 ? -7.066 10.227 -6.961 1 88.75 549 THR B O 1
ATOM 9931 N N . PHE B 1 550 ? -8.766 9.055 -7.762 1 87.56 550 PHE B N 1
ATOM 9932 C CA . PHE B 1 550 ? -8.078 7.793 -7.492 1 87.56 550 PHE B CA 1
ATOM 9933 C C . PHE B 1 550 ? -6.762 7.723 -8.25 1 87.56 550 PHE B C 1
ATOM 9935 O O . PHE B 1 550 ? -5.727 7.367 -7.68 1 87.56 550 PHE B O 1
ATOM 9942 N N . GLU B 1 551 ? -6.801 8.016 -9.461 1 86 551 GLU B N 1
ATOM 9943 C CA . GLU B 1 551 ? -5.598 7.957 -10.289 1 86 551 GLU B CA 1
ATOM 9944 C C . GLU B 1 551 ? -4.531 8.922 -9.781 1 86 551 GLU B C 1
ATOM 9946 O O . GLU B 1 551 ? -3.35 8.57 -9.719 1 86 551 GLU B O 1
ATOM 9951 N N . ARG B 1 552 ? -4.957 10.062 -9.398 1 87.5 552 ARG B N 1
ATOM 9952 C CA . ARG B 1 552 ? -4.035 11.07 -8.891 1 87.5 552 ARG B CA 1
ATOM 9953 C C . ARG B 1 552 ? -3.385 10.617 -7.594 1 87.5 552 ARG B C 1
ATOM 9955 O O . ARG B 1 552 ? -2.174 10.766 -7.41 1 87.5 552 ARG B O 1
ATOM 9962 N N . VAL B 1 553 ? -4.148 10.07 -6.727 1 87.69 553 VAL B N 1
ATOM 9963 C CA . VAL B 1 553 ? -3.641 9.648 -5.43 1 87.69 553 VAL B CA 1
ATOM 9964 C C . VAL B 1 553 ? -2.818 8.367 -5.59 1 87.69 553 VAL B C 1
ATOM 9966 O O . VAL B 1 553 ? -1.794 8.195 -4.926 1 87.69 553 VAL B O 1
ATOM 9969 N N . GLN B 1 554 ? -3.264 7.484 -6.508 1 86.12 554 GLN B N 1
ATOM 9970 C CA . GLN B 1 554 ? -2.553 6.23 -6.734 1 86.12 554 GLN B CA 1
ATOM 9971 C C . GLN B 1 554 ? -1.145 6.484 -7.266 1 86.12 554 GLN B C 1
ATOM 9973 O O . GLN B 1 554 ? -0.202 5.777 -6.902 1 86.12 554 GLN B O 1
ATOM 9978 N N . GLU B 1 555 ? -0.958 7.473 -8.008 1 85.25 555 GLU B N 1
ATOM 9979 C CA . GLU B 1 555 ? 0.354 7.805 -8.555 1 85.25 555 GLU B CA 1
ATOM 9980 C C . GLU B 1 555 ? 1.309 8.266 -7.461 1 85.25 555 GLU B C 1
ATOM 9982 O O . GLU B 1 555 ? 2.518 8.031 -7.547 1 85.25 555 GLU B O 1
ATOM 9987 N N . ASN B 1 556 ? 0.807 8.828 -6.371 1 87.75 556 ASN B N 1
ATOM 9988 C CA . ASN B 1 556 ? 1.609 9.328 -5.258 1 87.75 556 ASN B CA 1
ATOM 9989 C C . ASN B 1 556 ? 1.344 8.539 -3.979 1 87.75 556 ASN B C 1
ATOM 9991 O O . ASN B 1 556 ? 1.647 9.008 -2.879 1 87.75 556 ASN B O 1
ATOM 9995 N N . SER B 1 557 ? 0.785 7.336 -4.18 1 86.25 557 SER B N 1
ATOM 9996 C CA . SER B 1 557 ? 0.282 6.59 -3.031 1 86.25 557 SER B CA 1
ATOM 9997 C C . SER B 1 557 ? 1.413 6.207 -2.08 1 86.25 557 SER B C 1
ATOM 9999 O O . SER B 1 557 ? 1.262 6.297 -0.86 1 86.25 557 SER B O 1
ATOM 10001 N N . GLU B 1 558 ? 2.553 5.898 -2.598 1 84.88 558 GLU B N 1
ATOM 10002 C CA . GLU B 1 558 ? 3.662 5.465 -1.754 1 84.88 558 GLU B CA 1
ATOM 10003 C C . GLU B 1 558 ? 4.23 6.633 -0.951 1 84.88 558 GLU B C 1
ATOM 10005 O O . GLU B 1 558 ? 4.527 6.488 0.237 1 84.88 558 GLU B O 1
ATOM 10010 N N . LYS B 1 559 ? 4.371 7.746 -1.612 1 88.81 559 LYS B N 1
ATOM 10011 C CA . LYS B 1 559 ? 4.883 8.93 -0.935 1 88.81 559 LYS B CA 1
ATOM 10012 C C . LYS B 1 559 ? 3.938 9.391 0.172 1 88.81 559 LYS B C 1
ATOM 10014 O O . LYS B 1 559 ? 4.379 9.719 1.274 1 88.81 559 LYS B O 1
ATOM 10019 N N . LEU B 1 560 ? 2.729 9.359 -0.101 1 89.62 560 LEU B N 1
ATOM 10020 C CA . LEU B 1 560 ? 1.728 9.797 0.868 1 89.62 560 LEU B CA 1
ATOM 10021 C C . LEU B 1 560 ? 1.659 8.836 2.049 1 89.62 560 LEU B C 1
ATOM 10023 O O . LEU B 1 560 ? 1.519 9.258 3.197 1 89.62 560 LEU B O 1
ATOM 10027 N N . TRP B 1 561 ? 1.783 7.59 1.751 1 89.06 561 TRP B N 1
ATOM 10028 C CA . TRP B 1 561 ? 1.751 6.586 2.809 1 89.06 561 TRP B CA 1
ATOM 10029 C C . TRP B 1 561 ? 2.961 6.723 3.729 1 89.06 561 TRP B C 1
ATOM 10031 O O . TRP B 1 561 ? 2.83 6.633 4.953 1 89.06 561 TRP B O 1
ATOM 10041 N N . ARG B 1 562 ? 4.094 6.949 3.141 1 89.12 562 ARG B N 1
ATOM 10042 C CA . ARG B 1 562 ? 5.305 7.133 3.934 1 89.12 562 ARG B CA 1
ATOM 10043 C C . ARG B 1 562 ? 5.207 8.375 4.809 1 89.12 562 ARG B C 1
ATOM 10045 O O . ARG B 1 562 ? 5.723 8.398 5.926 1 89.12 562 ARG B O 1
ATOM 10052 N N . PHE B 1 563 ? 4.555 9.391 4.23 1 90.75 563 PHE B N 1
ATOM 10053 C CA . PHE B 1 563 ? 4.336 10.617 4.988 1 90.75 563 PHE B CA 1
ATOM 10054 C C . PHE B 1 563 ? 3.41 10.367 6.172 1 90.75 563 PHE B C 1
ATOM 10056 O O . PHE B 1 563 ? 3.693 10.797 7.293 1 90.75 563 PHE B O 1
ATOM 10063 N N . GLU B 1 564 ? 2.326 9.648 5.941 1 88.38 564 GLU B N 1
ATOM 10064 C CA . GLU B 1 564 ? 1.354 9.391 7 1 88.38 564 GLU B CA 1
ATOM 10065 C C . GLU B 1 564 ? 1.914 8.43 8.039 1 88.38 564 GLU B C 1
ATOM 10067 O O . GLU B 1 564 ? 1.534 8.484 9.211 1 88.38 564 GLU B O 1
ATOM 10072 N N . ARG B 1 565 ? 2.734 7.602 7.594 1 88.69 565 ARG B N 1
ATOM 10073 C CA . ARG B 1 565 ? 3.389 6.668 8.508 1 88.69 565 ARG B CA 1
ATOM 10074 C C . ARG B 1 565 ? 4.16 7.414 9.594 1 88.69 565 ARG B C 1
ATOM 10076 O O . ARG B 1 565 ? 4.219 6.969 10.742 1 88.69 565 ARG B O 1
ATOM 10083 N N . TYR B 1 566 ? 4.73 8.547 9.227 1 89.25 566 TYR B N 1
ATOM 10084 C CA . TYR B 1 566 ? 5.469 9.344 10.203 1 89.25 566 TYR B CA 1
ATOM 10085 C C . TYR B 1 566 ? 4.539 9.859 11.297 1 89.25 566 TYR B C 1
ATOM 10087 O O . TYR B 1 566 ? 4.926 9.93 12.469 1 89.25 566 TYR B O 1
ATOM 10095 N N . THR B 1 567 ? 3.373 10.141 10.938 1 85.88 567 THR B N 1
ATOM 10096 C CA . THR B 1 567 ? 2.416 10.633 11.922 1 85.88 567 THR B CA 1
ATOM 10097 C C . THR B 1 567 ? 2.125 9.562 12.969 1 85.88 567 THR B C 1
ATOM 10099 O O . THR B 1 567 ? 2.111 9.844 14.172 1 85.88 567 THR B O 1
ATOM 10102 N N . VAL B 1 568 ? 2.004 8.383 12.539 1 89 568 VAL B N 1
ATOM 10103 C CA . VAL B 1 568 ? 1.688 7.281 13.438 1 89 568 VAL B CA 1
ATOM 10104 C C . VAL B 1 568 ? 2.889 6.98 14.336 1 89 568 VAL B C 1
ATOM 10106 O O . VAL B 1 568 ? 2.738 6.801 15.539 1 89 568 VAL B O 1
ATOM 10109 N N . ILE B 1 569 ? 4.059 6.988 13.75 1 89.81 569 ILE B N 1
ATOM 10110 C CA . ILE B 1 569 ? 5.266 6.664 14.5 1 89.81 569 ILE B CA 1
ATOM 10111 C C . ILE B 1 569 ? 5.504 7.727 15.57 1 89.81 569 ILE B C 1
ATOM 10113 O O . ILE B 1 569 ? 5.82 7.398 16.719 1 89.81 569 ILE B O 1
ATOM 10117 N N . ASN B 1 570 ? 5.289 8.992 15.242 1 84.75 570 ASN B N 1
ATOM 10118 C CA . ASN B 1 570 ? 5.496 10.094 16.172 1 84.75 570 ASN B CA 1
ATOM 10119 C C . ASN B 1 570 ? 4.457 10.078 17.297 1 84.75 570 ASN B C 1
ATOM 10121 O O . ASN B 1 570 ? 4.77 10.414 18.438 1 84.75 570 ASN B O 1
ATOM 10125 N N . ASP B 1 571 ? 3.322 9.641 16.969 1 84.19 571 ASP B N 1
ATOM 10126 C CA . ASP B 1 571 ? 2.246 9.625 17.953 1 84.19 571 ASP B CA 1
ATOM 10127 C C . ASP B 1 571 ? 2.482 8.539 19 1 84.19 571 ASP B C 1
ATOM 10129 O O . ASP B 1 571 ? 2.182 8.742 20.188 1 84.19 571 ASP B O 1
ATOM 10133 N N . TYR B 1 572 ? 3.041 7.453 18.672 1 89.25 572 TYR B N 1
ATOM 10134 C CA . TYR B 1 572 ? 3.146 6.336 19.594 1 89.25 572 TYR B CA 1
ATOM 10135 C C . TYR B 1 572 ? 4.52 6.305 20.266 1 89.25 572 TYR B C 1
ATOM 10137 O O . TYR B 1 572 ? 4.816 5.398 21.047 1 89.25 572 TYR B O 1
ATOM 10145 N N . ASP B 1 573 ? 5.273 7.27 19.828 1 84 573 ASP B N 1
ATOM 10146 C CA . ASP B 1 573 ? 6.551 7.375 20.531 1 84 573 ASP B CA 1
ATOM 10147 C C . ASP B 1 573 ? 6.352 7.762 21.984 1 84 573 ASP B C 1
ATOM 10149 O O . ASP B 1 573 ? 7.023 7.227 22.875 1 84 573 ASP B O 1
ATOM 10153 N N . TRP B 1 574 ? 5.336 8.555 22.266 1 79.5 574 TRP B N 1
ATOM 10154 C CA . TRP B 1 574 ? 5.148 9.031 23.641 1 79.5 574 TRP B CA 1
ATOM 10155 C C . TRP B 1 574 ? 3.848 8.492 24.219 1 79.5 574 TRP B C 1
ATOM 10157 O O . TRP B 1 574 ? 3.67 8.477 25.453 1 79.5 574 TRP B O 1
ATOM 10167 N N . ARG B 1 575 ? 2.986 7.996 23.438 1 85.5 575 ARG B N 1
ATOM 10168 C CA . ARG B 1 575 ? 1.659 7.582 23.875 1 85.5 575 ARG B CA 1
ATOM 10169 C C . ARG B 1 575 ? 1.725 6.27 24.656 1 85.5 575 ARG B C 1
ATOM 10171 O O . ARG B 1 575 ? 2.459 5.355 24.266 1 85.5 575 ARG B O 1
ATOM 10178 N N . ILE B 1 576 ? 0.987 6.18 25.75 1 88.38 576 ILE B N 1
ATOM 10179 C CA . ILE B 1 576 ? 0.809 4.941 26.5 1 88.38 576 ILE B CA 1
ATOM 10180 C C . ILE B 1 576 ? -0.574 4.359 26.219 1 88.38 576 ILE B C 1
ATOM 10182 O O . ILE B 1 576 ? -1.578 5.074 26.281 1 88.38 576 ILE B O 1
ATOM 10186 N N . PRO B 1 577 ? -0.599 3.094 25.891 1 91.81 577 PRO B N 1
ATOM 10187 C CA . PRO B 1 577 ? -1.879 2.477 25.516 1 91.81 577 PRO B CA 1
ATOM 10188 C C . PRO B 1 577 ? -2.912 2.562 26.641 1 91.81 577 PRO B C 1
ATOM 10190 O O . PRO B 1 577 ? -2.574 2.369 27.812 1 91.81 577 PRO B O 1
ATOM 10193 N N . SER B 1 578 ? -4.059 3.006 26.266 1 92.5 578 SER B N 1
ATOM 10194 C CA . SER B 1 578 ? -5.188 3.049 27.203 1 92.5 578 SER B CA 1
ATOM 10195 C C . SER B 1 578 ? -5.754 1.654 27.453 1 92.5 578 SER B C 1
ATOM 10197 O O . SER B 1 578 ? -5.801 0.828 26.531 1 92.5 578 SER B O 1
ATOM 10199 N N . PRO B 1 579 ? -6.219 1.256 28.672 1 92.06 579 PRO B N 1
ATOM 10200 C CA . PRO B 1 579 ? -6.383 2.057 29.891 1 92.06 579 PRO B CA 1
ATOM 10201 C C . PRO B 1 579 ? -5.176 1.968 30.828 1 92.06 579 PRO B C 1
ATOM 10203 O O . PRO B 1 579 ? -5.238 2.428 31.969 1 92.06 579 PRO B O 1
ATOM 10206 N N . ILE B 1 580 ? -4.102 1.374 30.359 1 88.94 580 ILE B N 1
ATOM 10207 C CA . ILE B 1 580 ? -2.904 1.187 31.172 1 88.94 580 ILE B CA 1
ATOM 10208 C C . ILE B 1 580 ? -2.318 2.547 31.547 1 88.94 580 ILE B C 1
ATOM 10210 O O . ILE B 1 580 ? -1.709 2.695 32.594 1 88.94 580 ILE B O 1
ATOM 10214 N N . ASN B 1 581 ? -2.508 3.543 30.734 1 89.75 581 ASN B N 1
ATOM 10215 C CA . ASN B 1 581 ? -1.97 4.879 30.969 1 89.75 581 ASN B CA 1
ATOM 10216 C C . ASN B 1 581 ? -2.494 5.477 32.281 1 89.75 581 ASN B C 1
ATOM 10218 O O . ASN B 1 581 ? -1.826 6.305 32.906 1 89.75 581 ASN B O 1
ATOM 10222 N N . LEU B 1 582 ? -3.709 5.035 32.625 1 89.38 582 LEU B N 1
ATOM 10223 C CA . LEU B 1 582 ? -4.312 5.578 33.844 1 89.38 582 LEU B CA 1
ATOM 10224 C C . LEU B 1 582 ? -3.51 5.18 35.062 1 89.38 582 LEU B C 1
ATOM 10226 O O . LEU B 1 582 ? -3.465 5.922 36.062 1 89.38 582 LEU B O 1
ATOM 10230 N N . VAL B 1 583 ? -2.932 4.051 34.969 1 84.56 583 VAL B N 1
ATOM 10231 C CA . VAL B 1 583 ? -2.121 3.576 36.094 1 84.56 583 VAL B CA 1
ATOM 10232 C C . VAL B 1 583 ? -0.84 4.402 36.188 1 84.56 583 VAL B C 1
ATOM 10234 O O . VAL B 1 583 ? -0.344 4.664 37.281 1 84.56 583 VAL B O 1
ATOM 10237 N N . PHE B 1 584 ? -0.362 4.891 35.031 1 80.62 584 PHE B N 1
ATOM 10238 C CA . PHE B 1 584 ? 0.909 5.602 35 1 80.62 584 PHE B CA 1
ATOM 10239 C C . PHE B 1 584 ? 0.687 7.109 35.062 1 80.62 584 PHE B C 1
ATOM 10241 O O . PHE B 1 584 ? 1.646 7.883 35.062 1 80.62 584 PHE B O 1
ATOM 10248 N N . LEU B 1 585 ? -0.529 7.59 35.062 1 78.38 585 LEU B N 1
ATOM 10249 C CA . LEU B 1 585 ? -0.875 9.008 35 1 78.38 585 LEU B CA 1
ATOM 10250 C C . LEU B 1 585 ? -0.258 9.789 36.125 1 78.38 585 LEU B C 1
ATOM 10252 O O . LEU B 1 585 ? 0.343 10.844 35.938 1 78.38 585 LEU B O 1
ATOM 10256 N N . PRO B 1 586 ? -0.388 9.242 37.375 1 72.69 586 PRO B N 1
ATOM 10257 C CA . PRO B 1 586 ? 0.222 10 38.469 1 72.69 586 PRO B CA 1
ATOM 10258 C C . PRO B 1 586 ? 1.733 10.148 38.312 1 72.69 586 PRO B C 1
ATOM 10260 O O . PRO B 1 586 ? 2.289 11.203 38.625 1 72.69 586 PRO B O 1
ATOM 10263 N N . TYR B 1 587 ? 2.305 9.156 37.781 1 70.44 587 TYR B N 1
ATOM 10264 C CA . TYR B 1 587 ? 3.744 9.203 37.531 1 70.44 587 TYR B CA 1
ATOM 10265 C C . TYR B 1 587 ? 4.094 10.227 36.469 1 70.44 587 TYR B C 1
ATOM 10267 O O . TYR B 1 587 ? 5.066 10.977 36.594 1 70.44 587 TYR B O 1
ATOM 10275 N N . ARG B 1 588 ? 3.363 10.375 35.5 1 72.06 588 ARG B N 1
ATOM 10276 C CA . ARG B 1 588 ? 3.617 11.297 34.406 1 72.06 588 ARG B CA 1
ATOM 10277 C C . ARG B 1 588 ? 3.371 12.742 34.812 1 72.06 588 ARG B C 1
ATOM 10279 O O . ARG B 1 588 ? 4.082 13.648 34.375 1 72.06 588 ARG B O 1
ATOM 10286 N N . PHE B 1 589 ? 2.305 12.914 35.562 1 63.28 589 PHE B N 1
ATOM 10287 C CA . PHE B 1 589 ? 1.974 14.258 36.031 1 63.28 589 PHE B CA 1
ATOM 10288 C C . PHE B 1 589 ? 3.021 14.766 37 1 63.28 589 PHE B C 1
ATOM 10290 O O . PHE B 1 589 ? 3.369 15.953 37 1 63.28 589 PHE B O 1
ATOM 10297 N N . PHE B 1 590 ? 3.453 13.82 37.75 1 58.69 590 PHE B N 1
ATOM 10298 C CA . PHE B 1 590 ? 4.441 14.234 38.75 1 58.69 590 PHE B CA 1
ATOM 10299 C C . PHE B 1 590 ? 5.828 14.328 38.125 1 58.69 590 PHE B C 1
ATOM 10301 O O . PHE B 1 590 ? 6.656 15.133 38.531 1 58.69 590 PHE B O 1
ATOM 10308 N N . CYS B 1 591 ? 6.031 13.57 36.938 1 52.59 591 CYS B N 1
ATOM 10309 C CA . CYS B 1 591 ? 7.352 13.562 36.312 1 52.59 591 CYS B CA 1
ATOM 10310 C C . CYS B 1 591 ? 7.371 14.445 35.094 1 52.59 591 CYS B C 1
ATOM 10312 O O . CYS B 1 591 ? 8.164 14.219 34.156 1 52.59 591 CYS B O 1
ATOM 10314 N N . CYS B 1 592 ? 6.496 15.297 34.875 1 49.25 592 CYS B N 1
ATOM 10315 C CA . CYS B 1 592 ? 6.395 16.094 33.656 1 49.25 592 CYS B CA 1
ATOM 10316 C C . CYS B 1 592 ? 7.727 16.766 33.344 1 49.25 592 CYS B C 1
ATOM 10318 O O . CYS B 1 592 ? 8.281 17.484 34.156 1 49.25 592 CYS B O 1
ATOM 10320 N N . PRO B 1 593 ? 8.367 16.281 32.312 1 43.03 593 PRO B N 1
ATOM 10321 C CA . PRO B 1 593 ? 9.656 16.828 31.891 1 43.03 593 PRO B CA 1
ATOM 10322 C C . PRO B 1 593 ? 9.586 18.328 31.578 1 43.03 593 PRO B C 1
ATOM 10324 O O . PRO B 1 593 ? 10.586 18.922 31.172 1 43.03 593 PRO B O 1
ATOM 10327 N N . THR B 1 594 ? 8.406 18.859 31.266 1 40.72 594 THR B N 1
ATOM 10328 C CA . THR B 1 594 ? 8.547 20.25 30.859 1 40.72 594 THR B CA 1
ATOM 10329 C C . THR B 1 594 ? 9.25 21.062 31.938 1 40.72 594 THR B C 1
ATOM 10331 O O . THR B 1 594 ? 9.438 22.266 31.781 1 40.72 594 THR B O 1
ATOM 10334 N N . ARG B 1 595 ? 9.062 20.719 33.312 1 37.72 595 ARG B N 1
ATOM 10335 C CA . ARG B 1 595 ? 9.766 21.562 34.25 1 37.72 595 ARG B CA 1
ATOM 10336 C C . ARG B 1 595 ? 11.273 21.469 34.094 1 37.72 595 ARG B C 1
ATOM 10338 O O . ARG B 1 595 ? 11.82 20.359 34 1 37.72 595 ARG B O 1
ATOM 10345 N N . ASP B 1 596 ? 12.047 22.391 33.5 1 40.75 596 ASP B N 1
ATOM 10346 C CA . ASP B 1 596 ? 13.5 22.438 33.375 1 40.75 596 ASP B CA 1
ATOM 10347 C C . ASP B 1 596 ? 14.164 21.484 34.375 1 40.75 596 ASP B C 1
ATOM 10349 O O . ASP B 1 596 ? 15.164 20.844 34.031 1 40.75 596 ASP B O 1
ATOM 10353 N N . GLY B 1 597 ? 13.867 21.406 35.781 1 36.69 597 GLY B N 1
ATOM 10354 C CA . GLY B 1 597 ? 14.336 20.828 37.031 1 36.69 597 GLY B CA 1
ATOM 10355 C C . GLY B 1 597 ? 13.586 19.562 37.406 1 36.69 597 GLY B C 1
ATOM 10356 O O . GLY B 1 597 ? 13.852 18.984 38.469 1 36.69 597 GLY B O 1
ATOM 10357 N N . CYS B 1 598 ? 12.406 19.438 37.094 1 35.28 598 CYS B N 1
ATOM 10358 C CA . CYS B 1 598 ? 11.68 18.422 37.844 1 35.28 598 CYS B CA 1
ATOM 10359 C C . CYS B 1 598 ? 12.039 17.031 37.344 1 35.28 598 CYS B C 1
ATOM 10361 O O . CYS B 1 598 ? 11.461 16.547 36.375 1 35.28 598 CYS B O 1
ATOM 10363 N N . CYS B 1 599 ? 13.297 16.609 37.094 1 36.59 599 CYS B N 1
ATOM 10364 C CA . CYS B 1 599 ? 13.742 15.234 37.281 1 36.59 599 CYS B CA 1
ATOM 10365 C C . CYS B 1 599 ? 13.109 14.617 38.531 1 36.59 599 CYS B C 1
ATOM 10367 O O . CYS B 1 599 ? 13.242 15.156 39.625 1 36.59 599 CYS B O 1
ATOM 10369 N N . LEU B 1 600 ? 11.945 14.188 38.719 1 33.59 600 LEU B N 1
ATOM 10370 C CA . LEU B 1 600 ? 11.938 13.43 39.969 1 33.59 600 LEU B CA 1
ATOM 10371 C C . LEU B 1 600 ? 13.328 12.891 40.281 1 33.59 600 LEU B C 1
ATOM 10373 O O . LEU B 1 600 ? 14.094 12.562 39.375 1 33.59 600 LEU B O 1
ATOM 10377 N N . HIS B 1 601 ? 13.898 13.164 41.406 1 34.16 601 HIS B N 1
ATOM 10378 C CA . HIS B 1 601 ? 15.195 12.805 41.969 1 34.16 601 HIS B CA 1
ATOM 10379 C C . HIS B 1 601 ? 15.641 11.422 41.469 1 34.16 601 HIS B C 1
ATOM 10381 O O . HIS B 1 601 ? 16.797 11.234 41.125 1 34.16 601 HIS B O 1
ATOM 10387 N N . LYS B 1 602 ? 14.883 10.297 41.844 1 33.5 602 LYS B N 1
ATOM 10388 C CA . LYS B 1 602 ? 15.305 8.922 41.594 1 33.5 602 LYS B CA 1
ATOM 10389 C C . LYS B 1 602 ? 15.266 8.594 40.094 1 33.5 602 LYS B C 1
ATOM 10391 O O . LYS B 1 602 ? 15.766 7.551 39.688 1 33.5 602 LYS B O 1
ATOM 10396 N N . CYS B 1 603 ? 14.32 9.039 39.312 1 34.19 603 CYS B N 1
ATOM 10397 C CA . CYS B 1 603 ? 14.438 8.695 37.906 1 34.19 603 CYS B CA 1
ATOM 10398 C C . CYS B 1 603 ? 15.586 9.445 37.25 1 34.19 603 CYS B C 1
ATOM 10400 O O . CYS B 1 603 ? 15.844 9.266 36.062 1 34.19 603 CYS B O 1
ATOM 10402 N N . ARG B 1 604 ? 16.078 10.57 37.625 1 36.91 604 ARG B N 1
ATOM 10403 C CA . ARG B 1 604 ? 17.312 11.305 37.375 1 36.91 604 ARG B CA 1
ATOM 10404 C C . ARG B 1 604 ? 18.531 10.461 37.719 1 36.91 604 ARG B C 1
ATOM 10406 O O . ARG B 1 604 ? 19.672 10.945 37.656 1 36.91 604 ARG B O 1
ATOM 10413 N N . GLY B 1 605 ? 18.453 9.57 38.562 1 35.72 605 GLY B N 1
ATOM 10414 C CA . GLY B 1 605 ? 19.672 8.805 38.75 1 35.72 605 GLY B CA 1
ATOM 10415 C C . GLY B 1 605 ? 20.375 8.445 37.469 1 35.72 605 GLY B C 1
ATOM 10416 O O . GLY B 1 605 ? 21.594 8.273 37.438 1 35.72 605 GLY B O 1
ATOM 10417 N N . MET B 1 606 ? 19.672 8.023 36.469 1 34.56 606 MET B N 1
ATOM 10418 C CA . MET B 1 606 ? 20.422 7.609 35.281 1 34.56 606 MET B CA 1
ATOM 10419 C C . MET B 1 606 ? 20.922 8.82 34.5 1 34.56 606 MET B C 1
ATOM 10421 O O . MET B 1 606 ? 21.547 8.672 33.469 1 34.56 606 MET B O 1
ATOM 10425 N N . CYS B 1 607 ? 20.328 10.062 34.469 1 35.62 607 CYS B N 1
ATOM 10426 C CA . CYS B 1 607 ? 21.031 11.219 33.938 1 35.62 607 CYS B CA 1
ATOM 10427 C C . CYS B 1 607 ? 22.328 11.477 34.719 1 35.62 607 CYS B C 1
ATOM 10429 O O . CYS B 1 607 ? 22.328 12.211 35.719 1 35.62 607 CYS B O 1
ATOM 10431 N N . CYS B 1 608 ? 22.984 10.68 34.969 1 38.28 608 CYS B N 1
ATOM 10432 C CA . CYS B 1 608 ? 24.359 10.859 35.438 1 38.28 608 CYS B CA 1
ATOM 10433 C C . CYS B 1 608 ? 25 12.078 34.781 1 38.28 608 CYS B C 1
ATOM 10435 O O . CYS B 1 608 ? 24.984 12.195 33.531 1 38.28 608 CYS B O 1
ATOM 10437 N N . LYS B 1 609 ? 25 13.266 35.5 1 45.66 609 LYS B N 1
ATOM 10438 C CA . LYS B 1 609 ? 25.688 14.484 35.062 1 45.66 609 LYS B CA 1
ATOM 10439 C C . LYS B 1 609 ? 26.812 14.172 34.094 1 45.66 609 LYS B C 1
ATOM 10441 O O . LYS B 1 609 ? 26.969 14.859 33.062 1 45.66 609 LYS B O 1
ATOM 10446 N N . ASN B 1 610 ? 27.516 13.18 34.562 1 49.16 610 ASN B N 1
ATOM 10447 C CA . ASN B 1 610 ? 28.641 12.844 33.688 1 49.16 610 ASN B CA 1
ATOM 10448 C C . ASN B 1 610 ? 28.172 12.273 32.344 1 49.16 610 ASN B C 1
ATOM 10450 O O . ASN B 1 610 ? 28.781 12.555 31.312 1 49.16 610 ASN B O 1
ATOM 10454 N N . ALA B 1 611 ? 27.016 11.484 32.406 1 48.12 611 ALA B N 1
ATOM 10455 C CA . ALA B 1 611 ? 26.484 10.922 31.156 1 48.12 611 ALA B CA 1
ATOM 10456 C C . ALA B 1 611 ? 25.859 12 30.281 1 48.12 611 ALA B C 1
ATOM 10458 O O . ALA B 1 611 ? 26.016 11.992 29.062 1 48.12 611 ALA B O 1
ATOM 10459 N N . VAL B 1 612 ? 25.188 12.977 30.906 1 53.44 612 VAL B N 1
ATOM 10460 C CA . VAL B 1 612 ? 24.609 14.102 30.188 1 53.44 612 VAL B CA 1
ATOM 10461 C C . VAL B 1 612 ? 25.719 14.961 29.594 1 53.44 612 VAL B C 1
ATOM 10463 O O . VAL B 1 612 ? 25.625 15.414 28.453 1 53.44 612 VAL B O 1
ATOM 10466 N N . LYS B 1 613 ? 26.75 15.289 30.438 1 54.81 613 LYS B N 1
ATOM 10467 C CA . LYS B 1 613 ? 27.875 16.047 29.922 1 54.81 613 LYS B CA 1
ATOM 10468 C C . LYS B 1 613 ? 28.562 15.312 28.781 1 54.81 613 LYS B C 1
ATOM 10470 O O . LYS B 1 613 ? 28.953 15.922 27.781 1 54.81 613 LYS B O 1
ATOM 10475 N N . LYS B 1 614 ? 28.75 14.023 28.953 1 54.16 614 LYS B N 1
ATOM 10476 C CA . LYS B 1 614 ? 29.359 13.242 27.891 1 54.16 614 LYS B CA 1
ATOM 10477 C C . LYS B 1 614 ? 28.469 13.18 26.656 1 54.16 614 LYS B C 1
ATOM 10479 O O . LYS B 1 614 ? 28.953 13.258 25.531 1 54.16 614 LYS B O 1
ATOM 10484 N N . GLU B 1 615 ? 27.203 13.102 26.953 1 56.16 615 GLU B N 1
ATOM 10485 C CA . GLU B 1 615 ? 26.25 13.109 25.859 1 56.16 615 GLU B CA 1
ATOM 10486 C C . GLU B 1 615 ? 26.234 14.469 25.156 1 56.16 615 GLU B C 1
ATOM 10488 O O . GLU B 1 615 ? 26.141 14.547 23.938 1 56.16 615 GLU B O 1
ATOM 10493 N N . LYS B 1 616 ? 26.391 15.461 25.938 1 58.25 616 LYS B N 1
ATOM 10494 C CA . LYS B 1 616 ? 26.438 16.812 25.359 1 58.25 616 LYS B CA 1
ATOM 10495 C C . LYS B 1 616 ? 27.703 17.016 24.562 1 58.25 616 LYS B C 1
ATOM 10497 O O . LYS B 1 616 ? 27.688 17.625 23.484 1 58.25 616 LYS B O 1
ATOM 10502 N N . LYS B 1 617 ? 28.922 16.609 25.125 1 58.91 617 LYS B N 1
ATOM 10503 C CA . LYS B 1 617 ? 30.172 16.734 24.391 1 58.91 617 LYS B CA 1
ATOM 10504 C C . LYS B 1 617 ? 30.172 15.891 23.109 1 58.91 617 LYS B C 1
ATOM 10506 O O . LYS B 1 617 ? 30.609 16.344 22.062 1 58.91 617 LYS B O 1
ATOM 10511 N N . ASN B 1 618 ? 29.703 14.648 23.219 1 59.38 618 ASN B N 1
ATOM 10512 C CA . ASN B 1 618 ? 29.594 13.789 22.047 1 59.38 618 ASN B CA 1
ATOM 10513 C C . ASN B 1 618 ? 28.625 14.367 21.016 1 59.38 618 ASN B C 1
ATOM 10515 O O . ASN B 1 618 ? 28.859 14.273 19.812 1 59.38 618 ASN B O 1
ATOM 10519 N N . LYS B 1 619 ? 27.766 15.078 21.625 1 65.69 619 LYS B N 1
ATOM 10520 C CA . LYS B 1 619 ? 26.797 15.727 20.75 1 65.69 619 LYS B CA 1
ATOM 10521 C C . LYS B 1 619 ? 27.406 16.922 20.031 1 65.69 619 LYS B C 1
ATOM 10523 O O . LYS B 1 619 ? 27.156 17.141 18.844 1 65.69 619 LYS B O 1
ATOM 10528 N N . GLU B 1 620 ? 28.281 17.672 20.703 1 68 620 GLU B N 1
ATOM 10529 C CA . GLU B 1 620 ? 28.906 18.844 20.094 1 68 620 GLU B CA 1
ATOM 10530 C C . GLU B 1 620 ? 29.922 18.438 19.016 1 68 620 GLU B C 1
ATOM 10532 O O . GLU B 1 620 ? 30 19.047 17.953 1 68 620 GLU B O 1
ATOM 10537 N N . GLU B 1 621 ? 30.719 17.406 19.266 1 68.81 621 GLU B N 1
ATOM 10538 C CA . GLU B 1 621 ? 31.672 16.906 18.266 1 68.81 621 GLU B CA 1
ATOM 10539 C C . GLU B 1 621 ? 30.953 16.328 17.062 1 68.81 621 GLU B C 1
ATOM 10541 O O . GLU B 1 621 ? 31.375 16.531 15.922 1 68.81 621 GLU B O 1
ATOM 10546 N N . ASN B 1 622 ? 29.953 15.711 17.375 1 75.19 622 ASN B N 1
ATOM 10547 C CA . ASN B 1 622 ? 29.188 15.141 16.266 1 75.19 622 ASN B CA 1
ATOM 10548 C C . ASN B 1 622 ? 28.484 16.234 15.453 1 75.19 622 ASN B C 1
ATOM 10550 O O . ASN B 1 622 ? 28.391 16.125 14.234 1 75.19 622 ASN B O 1
ATOM 10554 N N . GLU B 1 623 ? 28.219 17.312 16.203 1 79.5 623 GLU B N 1
ATOM 10555 C CA . GLU B 1 623 ? 27.547 18.406 15.508 1 79.5 623 GLU B CA 1
ATOM 10556 C C . GLU B 1 623 ? 28.516 19.125 14.555 1 79.5 623 GLU B C 1
ATOM 10558 O O . GLU B 1 623 ? 28.125 19.484 13.438 1 79.5 623 GLU B O 1
ATOM 10563 N N . THR B 1 624 ? 29.734 19.328 15.023 1 77.94 624 THR B N 1
ATOM 10564 C CA . THR B 1 624 ? 30.719 19.984 14.164 1 77.94 624 THR B CA 1
ATOM 10565 C C . THR B 1 624 ? 31.047 19.109 12.953 1 77.94 624 THR B C 1
ATOM 10567 O O . THR B 1 624 ? 31.172 19.609 11.836 1 77.94 624 THR B O 1
ATOM 10570 N N . TYR B 1 625 ? 31.078 17.875 13.219 1 79.88 625 TYR B N 1
ATOM 10571 C CA . TYR B 1 625 ? 31.328 16.953 12.109 1 79.88 625 TYR B CA 1
ATOM 10572 C C . TYR B 1 625 ? 30.188 16.969 11.109 1 79.88 625 TYR B C 1
ATOM 10574 O O . TYR B 1 625 ? 30.422 17 9.898 1 79.88 625 TYR B O 1
ATOM 10582 N N . GLN B 1 626 ? 29.094 17.031 11.57 1 82.94 626 GLN B N 1
ATOM 10583 C CA . GLN B 1 626 ? 27.938 17 10.695 1 82.94 626 GLN B CA 1
ATOM 10584 C C . GLN B 1 626 ? 27.844 18.266 9.867 1 82.94 626 GLN B C 1
ATOM 10586 O O . GLN B 1 626 ? 27.469 18.219 8.688 1 82.94 626 GLN B O 1
ATOM 10591 N N . LYS B 1 627 ? 28.188 19.328 10.523 1 83.5 627 LYS B N 1
ATOM 10592 C CA . LYS B 1 627 ? 28.156 20.594 9.805 1 83.5 627 LYS B CA 1
ATOM 10593 C C . LYS B 1 627 ? 29.172 20.609 8.664 1 83.5 627 LYS B C 1
ATOM 10595 O O . LYS B 1 627 ? 28.844 21 7.543 1 83.5 627 LYS B O 1
ATOM 10600 N N . ASN B 1 628 ? 30.25 20.094 8.938 1 78.44 628 ASN B N 1
ATOM 10601 C CA . ASN B 1 628 ? 31.281 20.047 7.906 1 78.44 628 ASN B CA 1
ATOM 10602 C C . ASN B 1 628 ? 30.938 19.016 6.828 1 78.44 628 ASN B C 1
ATOM 10604 O O . ASN B 1 628 ? 31.219 19.234 5.648 1 78.44 628 ASN B O 1
ATOM 10608 N N . PHE B 1 629 ? 30.375 17.984 7.387 1 81.62 629 PHE B N 1
ATOM 10609 C CA . PHE B 1 629 ? 29.969 16.938 6.469 1 81.62 629 PHE B CA 1
ATOM 10610 C C . PHE B 1 629 ? 28.953 17.453 5.461 1 81.62 629 PHE B C 1
ATOM 10612 O O . PHE B 1 629 ? 29.062 17.188 4.266 1 81.62 629 PHE B O 1
ATOM 10619 N N . GLN B 1 630 ? 28.047 18.234 5.805 1 82.19 630 GLN B N 1
ATOM 10620 C CA . GLN B 1 630 ? 27.047 18.828 4.926 1 82.19 630 GLN B CA 1
ATOM 10621 C C . GLN B 1 630 ? 27.672 19.828 3.957 1 82.19 630 GLN B C 1
ATOM 10623 O O . GLN B 1 630 ? 27.344 19.844 2.771 1 82.19 630 GLN B O 1
ATOM 10628 N N . LYS B 1 631 ? 28.531 20.609 4.508 1 79.56 631 LYS B N 1
ATOM 10629 C CA . LYS B 1 631 ? 29.156 21.656 3.701 1 79.56 631 LYS B CA 1
ATOM 10630 C C . LYS B 1 631 ? 29.984 21.047 2.566 1 79.56 631 LYS B C 1
ATOM 10632 O O . LYS B 1 631 ? 29.859 21.469 1.415 1 79.56 631 LYS B O 1
ATOM 10637 N N . ILE B 1 632 ? 30.688 20.016 2.895 1 77 632 ILE B N 1
ATOM 10638 C CA . ILE B 1 632 ? 31.547 19.375 1.898 1 77 632 ILE B CA 1
ATOM 10639 C C . ILE B 1 632 ? 30.672 18.719 0.83 1 77 632 ILE B C 1
ATOM 10641 O O . ILE B 1 632 ? 30.969 18.812 -0.364 1 77 632 ILE B O 1
ATOM 10645 N N . THR B 1 633 ? 29.672 18.141 1.286 1 78.81 633 THR B N 1
ATOM 10646 C CA . THR B 1 633 ? 28.797 17.438 0.352 1 78.81 633 THR B CA 1
ATOM 10647 C C . THR B 1 633 ? 28.062 18.438 -0.55 1 78.81 633 THR B C 1
ATOM 10649 O O . THR B 1 633 ? 27.922 18.203 -1.752 1 78.81 633 THR B O 1
ATOM 10652 N N . ALA B 1 634 ? 27.594 19.516 0.056 1 76.88 634 ALA B N 1
ATOM 10653 C CA . ALA B 1 634 ? 26.891 20.531 -0.726 1 76.88 634 ALA B CA 1
ATOM 10654 C C . ALA B 1 634 ? 27.812 21.125 -1.79 1 76.88 634 ALA B C 1
ATOM 10656 O O . ALA B 1 634 ? 27.406 21.344 -2.93 1 76.88 634 ALA B O 1
ATOM 10657 N N . LEU B 1 635 ? 29 21.344 -1.438 1 75.31 635 LEU B N 1
ATOM 10658 C CA . LEU B 1 635 ? 29.984 21.922 -2.369 1 75.31 635 LEU B CA 1
ATOM 10659 C C . LEU B 1 635 ? 30.312 20.922 -3.479 1 75.31 635 LEU B C 1
ATOM 10661 O O . LEU B 1 635 ? 30.469 21.312 -4.637 1 75.31 635 LEU B O 1
ATOM 10665 N N . LYS B 1 636 ? 30.359 19.641 -3.168 1 75.31 636 LYS B N 1
ATOM 10666 C CA . LYS B 1 636 ? 30.641 18.594 -4.16 1 75.31 636 LYS B CA 1
ATOM 10667 C C . LYS B 1 636 ? 29.531 18.531 -5.203 1 75.31 636 LYS B C 1
ATOM 10669 O O . LYS B 1 636 ? 29.797 18.359 -6.395 1 75.31 636 LYS B O 1
ATOM 10674 N N . ILE B 1 637 ? 28.344 18.703 -4.766 1 69.81 637 ILE B N 1
ATOM 10675 C CA . ILE B 1 637 ? 27.203 18.609 -5.664 1 69.81 637 ILE B CA 1
ATOM 10676 C C . ILE B 1 637 ? 27.156 19.828 -6.574 1 69.81 637 ILE B C 1
ATOM 10678 O O . ILE B 1 637 ? 26.859 19.719 -7.766 1 69.81 637 ILE B O 1
ATOM 10682 N N . HIS B 1 638 ? 27.422 20.969 -5.969 1 70.19 638 HIS B N 1
ATOM 10683 C CA . HIS B 1 638 ? 27.406 22.203 -6.746 1 70.19 638 HIS B CA 1
ATOM 10684 C C . HIS B 1 638 ? 28.5 22.203 -7.816 1 70.19 638 HIS B C 1
ATOM 10686 O O . HIS B 1 638 ? 28.281 22.688 -8.922 1 70.19 638 HIS B O 1
ATOM 10692 N N . ASN B 1 639 ? 29.594 21.578 -7.52 1 63.31 639 ASN B N 1
ATOM 10693 C CA . ASN B 1 639 ? 30.703 21.562 -8.461 1 63.31 639 ASN B CA 1
ATOM 10694 C C . ASN B 1 639 ? 30.5 20.516 -9.555 1 63.31 639 ASN B C 1
ATOM 10696 O O . ASN B 1 639 ? 31.109 20.594 -10.617 1 63.31 639 ASN B O 1
ATOM 10700 N N . LYS B 1 640 ? 29.641 19.5 -9.336 1 59.69 640 LYS B N 1
ATOM 10701 C CA . LYS B 1 640 ? 29.359 18.516 -10.375 1 59.69 640 LYS B CA 1
ATOM 10702 C C . LYS B 1 640 ? 28.375 19.062 -11.398 1 59.69 640 LYS B C 1
ATOM 10704 O O . LYS B 1 640 ? 28.312 18.578 -12.531 1 59.69 640 LYS B O 1
ATOM 10709 N N . ILE B 1 641 ? 27.594 19.938 -11.055 1 49.12 641 ILE B N 1
ATOM 10710 C CA . ILE B 1 641 ? 26.672 20.547 -12.016 1 49.12 641 ILE B CA 1
ATOM 10711 C C . ILE B 1 641 ? 27.422 21.625 -12.812 1 49.12 641 ILE B C 1
ATOM 10713 O O . ILE B 1 641 ? 28.094 22.484 -12.234 1 49.12 641 ILE B O 1
#